Protein AF-A0A7G9XQQ2-F1 (afdb_monomer_lite)

Radius of gyration: 43.88 Å; chains: 1; bounding box: 115×144×123 Å

pLDDT: mean 74.36, std 31.06, range [22.95, 98.94]

Structure (mmCIF, N/CA/C/O backbone):
data_AF-A0A7G9XQQ2-F1
#
_entry.id   AF-A0A7G9XQQ2-F1
#
loop_
_atom_site.group_PDB
_atom_site.id
_atom_site.type_symbol
_atom_site.label_atom_id
_atom_site.label_alt_id
_atom_site.label_comp_id
_atom_site.label_asym_id
_atom_site.label_entity_id
_atom_site.label_seq_id
_atom_site.pdbx_PDB_ins_code
_atom_site.Cartn_x
_atom_site.Cartn_y
_atom_site.Cartn_z
_atom_site.occupancy
_atom_site.B_iso_or_equiv
_atom_site.auth_seq_id
_atom_site.auth_comp_id
_atom_site.auth_asym_id
_atom_site.auth_atom_id
_atom_site.pdbx_PDB_model_num
ATOM 1 N N . MET A 1 1 ? -30.574 61.724 59.912 1.00 31.61 1 MET A N 1
ATOM 2 C CA . MET A 1 1 ? -31.125 60.398 59.538 1.00 31.61 1 MET A CA 1
ATOM 3 C C . MET A 1 1 ? -29.972 59.598 58.924 1.00 31.61 1 MET A C 1
ATOM 5 O O . MET A 1 1 ? -29.275 60.203 58.127 1.00 31.61 1 MET A O 1
ATOM 9 N N . GLY A 1 2 ? -29.623 58.345 59.242 1.00 30.58 2 GLY A N 1
ATOM 10 C CA . GLY A 1 2 ? -29.905 57.443 60.378 1.00 30.58 2 GLY A CA 1
ATOM 11 C C . GLY A 1 2 ? -28.636 56.590 60.685 1.00 30.58 2 GLY A C 1
ATOM 12 O O . GLY A 1 2 ? -27.653 56.705 59.961 1.00 30.58 2 GLY A O 1
ATOM 13 N N . ARG A 1 3 ? -28.605 55.790 61.764 1.00 38.41 3 ARG A N 1
ATOM 14 C CA . ARG A 1 3 ? -27.440 55.006 62.305 1.00 38.41 3 ARG A CA 1
ATOM 15 C C . ARG A 1 3 ? -27.891 53.558 62.657 1.00 38.41 3 ARG A C 1
ATOM 17 O O . ARG A 1 3 ? -29.109 53.385 62.624 1.00 38.41 3 ARG A O 1
ATOM 24 N N . PRO A 1 4 ? -27.061 52.551 63.087 1.00 68.19 4 PRO A N 1
ATOM 25 C CA . PRO A 1 4 ? -25.583 52.445 63.317 1.00 68.19 4 PRO A CA 1
ATOM 26 C C . PRO A 1 4 ? -24.680 52.225 62.057 1.00 68.19 4 PRO A C 1
ATOM 28 O O . PRO A 1 4 ? -24.820 53.052 61.168 1.00 68.19 4 PRO A O 1
ATOM 31 N N . VAL A 1 5 ? -23.689 51.308 61.863 1.00 36.03 5 VAL A N 1
ATOM 32 C CA . VAL A 1 5 ? -23.158 50.074 62.545 1.00 36.03 5 VAL A CA 1
ATOM 33 C C . VAL A 1 5 ? -21.622 49.856 62.303 1.00 36.03 5 VAL A C 1
ATOM 35 O O . VAL A 1 5 ? -20.976 50.698 61.683 1.00 36.03 5 VAL A O 1
ATOM 38 N N . ARG A 1 6 ? -21.007 48.769 62.834 1.00 38.03 6 ARG A N 1
ATOM 39 C CA . ARG A 1 6 ? -19.545 48.435 62.919 1.00 38.03 6 ARG A CA 1
ATOM 40 C C . ARG A 1 6 ? -19.320 46.909 63.164 1.00 38.03 6 ARG A C 1
ATOM 42 O O . ARG A 1 6 ? -20.286 46.276 63.562 1.00 38.03 6 ARG A O 1
ATOM 49 N N . ALA A 1 7 ? -18.135 46.254 63.083 1.00 35.09 7 ALA A N 1
ATOM 50 C CA . ALA A 1 7 ? -16.831 46.481 62.401 1.00 35.09 7 ALA A CA 1
ATOM 51 C C . ALA A 1 7 ? -15.872 45.230 62.483 1.00 35.09 7 ALA A C 1
ATOM 53 O O . ALA A 1 7 ? -16.189 44.240 63.129 1.00 35.09 7 ALA A O 1
ATOM 54 N N . ARG A 1 8 ? -14.695 45.292 61.817 1.00 38.09 8 ARG A N 1
ATOM 55 C CA . ARG A 1 8 ? -13.678 44.230 61.513 1.00 38.09 8 ARG A CA 1
ATOM 56 C C . ARG A 1 8 ? -12.620 43.909 62.618 1.00 38.09 8 ARG A C 1
ATOM 58 O O . ARG A 1 8 ? -12.200 44.866 63.262 1.00 38.09 8 ARG A O 1
ATOM 65 N N . ARG A 1 9 ? -12.006 42.687 62.630 1.00 33.34 9 ARG A N 1
ATOM 66 C CA . ARG A 1 9 ? -10.524 42.333 62.586 1.00 33.34 9 ARG A CA 1
ATOM 67 C C . ARG A 1 9 ? -10.122 40.950 63.214 1.00 33.34 9 ARG A C 1
ATOM 69 O O . ARG A 1 9 ? -10.971 40.271 63.767 1.00 33.34 9 ARG A O 1
ATOM 76 N N . ALA A 1 10 ? -8.844 40.530 63.060 1.00 33.84 10 ALA A N 1
ATOM 77 C CA . ALA A 1 10 ? -8.171 39.248 63.453 1.00 33.84 10 ALA A CA 1
ATOM 78 C C . ALA A 1 10 ? -6.690 39.520 63.912 1.00 33.84 10 ALA A C 1
ATOM 80 O O . ALA A 1 10 ? -6.360 40.713 63.896 1.00 33.84 10 ALA A O 1
ATOM 81 N N . PRO A 1 11 ? -5.741 38.570 64.226 1.00 66.00 11 PRO A N 1
ATOM 82 C CA . PRO A 1 11 ? -5.713 37.083 64.374 1.00 66.00 11 PRO A CA 1
ATOM 83 C C . PRO A 1 11 ? -5.307 36.673 65.848 1.00 66.00 11 PRO A C 1
ATOM 85 O O . PRO A 1 11 ? -6.039 37.209 66.678 1.00 66.00 11 PRO A O 1
ATOM 88 N N . PRO A 1 12 ? -4.275 35.867 66.314 1.00 58.31 12 PRO A N 1
ATOM 89 C CA . PRO A 1 12 ? -3.175 35.000 65.767 1.00 58.31 12 PRO A CA 1
ATOM 90 C C . PRO A 1 12 ? -3.036 33.562 66.428 1.00 58.31 12 PRO A C 1
ATOM 92 O O . PRO A 1 12 ? -4.018 33.022 66.918 1.00 58.31 12 PRO A O 1
ATOM 95 N N . ALA A 1 13 ? -1.833 32.925 66.450 1.00 35.94 13 ALA A N 1
ATOM 96 C CA . ALA A 1 13 ? -1.479 31.628 67.121 1.00 35.94 13 ALA A CA 1
ATOM 97 C C . ALA A 1 13 ? 0.021 31.559 67.569 1.00 35.94 13 ALA A C 1
ATOM 99 O O . ALA A 1 13 ? 0.787 32.376 67.043 1.00 35.94 13 ALA A O 1
ATOM 100 N N . PRO A 1 14 ? 0.496 30.657 68.496 1.00 57.28 14 PRO A N 1
ATOM 101 C CA . PRO A 1 14 ? 1.449 29.556 68.106 1.00 57.28 14 PRO A CA 1
ATOM 102 C C . PRO A 1 14 ? 1.734 28.317 69.064 1.00 57.28 14 PRO A C 1
ATOM 104 O O . PRO A 1 14 ? 1.559 28.396 70.273 1.00 57.28 14 PRO A O 1
ATOM 107 N N . ARG A 1 15 ? 2.435 27.272 68.526 1.00 34.03 15 ARG A N 1
ATOM 108 C CA . ARG A 1 15 ? 3.435 26.298 69.143 1.00 34.03 15 ARG A CA 1
ATOM 109 C C . ARG A 1 15 ? 3.045 24.861 69.664 1.00 34.03 15 ARG A C 1
ATOM 111 O O . ARG A 1 15 ? 1.916 24.427 69.513 1.00 34.03 15 ARG A O 1
ATOM 118 N N . ARG A 1 16 ? 4.078 24.055 70.043 1.00 37.66 16 ARG A N 1
ATOM 119 C CA . ARG A 1 16 ? 4.252 22.550 70.174 1.00 37.66 16 ARG A CA 1
ATOM 120 C C . ARG A 1 16 ? 4.935 22.174 71.541 1.00 37.66 16 ARG A C 1
ATOM 122 O O . ARG A 1 16 ? 5.189 23.156 72.236 1.00 37.66 16 ARG A O 1
ATOM 129 N N . PRO A 1 17 ? 5.396 20.926 71.927 1.00 55.06 17 PRO A N 1
ATOM 130 C CA . PRO A 1 17 ? 5.426 19.535 71.346 1.00 55.06 17 PRO A CA 1
ATOM 131 C C . PRO A 1 17 ? 4.932 18.411 72.339 1.00 55.06 17 PRO A C 1
ATOM 133 O O . PRO A 1 17 ? 4.326 18.757 73.339 1.00 55.06 17 PRO A O 1
ATOM 136 N N . GLY A 1 18 ? 5.146 17.072 72.234 1.00 33.47 18 GLY A N 1
ATOM 137 C CA . GLY A 1 18 ? 5.540 16.146 71.134 1.00 33.47 18 GLY A CA 1
ATOM 138 C C . GLY A 1 18 ? 6.519 14.967 71.477 1.00 33.47 18 GLY A C 1
ATOM 139 O O . GLY A 1 18 ? 7.729 15.179 71.441 1.00 33.47 18 GLY A O 1
ATOM 140 N N . ARG A 1 19 ? 6.031 13.717 71.690 1.00 30.47 19 ARG A N 1
ATOM 141 C CA . ARG A 1 19 ? 6.747 12.383 71.718 1.00 30.47 19 ARG A CA 1
ATOM 142 C C . ARG A 1 19 ? 5.774 11.243 71.275 1.00 30.47 19 ARG A C 1
ATOM 144 O O . ARG A 1 19 ? 4.595 11.557 71.174 1.00 30.47 19 ARG A O 1
ATOM 151 N N . ARG A 1 20 ? 6.072 9.969 70.910 1.00 36.41 20 ARG A N 1
ATOM 152 C CA . ARG A 1 20 ? 7.222 8.996 70.889 1.00 36.41 20 ARG A CA 1
ATOM 153 C C . ARG A 1 20 ? 7.458 8.024 72.077 1.00 36.41 20 ARG A C 1
ATOM 155 O O . ARG A 1 20 ? 7.965 8.466 73.099 1.00 36.41 20 ARG A O 1
ATOM 162 N N . ASP A 1 21 ? 7.212 6.710 71.883 1.00 32.16 21 ASP A N 1
ATOM 163 C CA . ASP A 1 21 ? 8.191 5.627 71.544 1.00 32.16 21 ASP A CA 1
ATOM 164 C C . ASP A 1 21 ? 7.458 4.263 71.277 1.00 32.16 21 ASP A C 1
ATOM 166 O O . ASP A 1 21 ? 6.308 4.327 70.843 1.00 32.16 21 ASP A O 1
ATOM 170 N N . GLY A 1 22 ? 8.091 3.067 71.359 1.00 29.11 22 GLY A N 1
ATOM 171 C CA . GLY A 1 22 ? 7.724 1.877 70.538 1.00 29.11 22 GLY A CA 1
ATOM 172 C C . GLY A 1 22 ? 7.553 0.447 71.167 1.00 29.11 22 GLY A C 1
ATOM 173 O O . GLY A 1 22 ? 7.011 0.324 72.259 1.00 29.11 22 GLY A O 1
ATOM 174 N N . PRO A 1 23 ? 7.900 -0.644 70.423 1.00 62.44 23 PRO A N 1
ATOM 175 C CA . PRO A 1 23 ? 7.346 -2.036 70.506 1.00 62.44 23 PRO A CA 1
ATOM 176 C C . PRO A 1 23 ? 8.040 -2.968 71.559 1.00 62.44 23 PRO A C 1
ATOM 178 O O . PRO A 1 23 ? 9.033 -2.500 72.115 1.00 62.44 23 PRO A O 1
ATOM 181 N N . PRO A 1 24 ? 7.657 -4.269 71.813 1.00 53.88 24 PRO A N 1
ATOM 182 C CA . PRO A 1 24 ? 7.129 -5.266 70.850 1.00 53.88 24 PRO A CA 1
ATOM 183 C C . PRO A 1 24 ? 6.174 -6.402 71.342 1.00 53.88 24 PRO A C 1
ATOM 185 O O . PRO A 1 24 ? 5.613 -6.387 72.430 1.00 53.88 24 PRO A O 1
ATOM 188 N N . ARG A 1 25 ? 5.984 -7.402 70.458 1.00 35.72 25 ARG A N 1
ATOM 189 C CA . ARG A 1 25 ? 5.158 -8.626 70.576 1.00 35.72 25 ARG A CA 1
ATOM 190 C C . ARG A 1 25 ? 5.570 -9.572 71.719 1.00 35.72 25 ARG A C 1
ATOM 192 O O . ARG A 1 25 ? 6.760 -9.827 71.873 1.00 35.72 25 ARG A O 1
ATOM 199 N N . LEU A 1 26 ? 4.593 -10.298 72.278 1.00 31.69 26 LEU A N 1
ATOM 200 C CA . LEU A 1 26 ? 4.611 -11.769 72.459 1.00 31.69 26 LEU A CA 1
ATOM 201 C C . LEU A 1 26 ? 3.176 -12.290 72.730 1.00 31.69 26 LEU A C 1
ATOM 203 O O . LEU A 1 26 ? 2.246 -11.491 72.774 1.00 31.69 26 LEU A O 1
ATOM 207 N N . GLY A 1 27 ? 2.963 -13.611 72.818 1.00 28.69 27 GLY A N 1
ATOM 208 C CA . GLY A 1 27 ? 1.620 -14.220 72.927 1.00 28.69 27 GLY A CA 1
ATOM 209 C C . GLY A 1 27 ? 1.501 -15.359 73.952 1.00 28.69 27 GLY A C 1
ATOM 210 O O . GLY A 1 27 ? 2.468 -15.658 74.649 1.00 28.69 27 GLY A O 1
ATOM 211 N N . ARG A 1 28 ? 0.334 -16.042 73.951 1.00 30.53 28 ARG A N 1
ATOM 212 C CA . ARG A 1 28 ? -0.282 -16.867 75.036 1.00 30.53 28 ARG A CA 1
ATOM 213 C C . ARG A 1 28 ? -1.015 -15.992 76.084 1.00 30.53 28 ARG A C 1
ATOM 215 O O . ARG A 1 28 ? -0.508 -14.935 76.413 1.00 30.53 28 ARG A O 1
ATOM 222 N N . GLY A 1 29 ? -2.168 -16.364 76.666 1.00 26.64 29 GLY A N 1
ATOM 223 C CA . GLY A 1 29 ? -3.155 -17.391 76.278 1.00 26.64 29 GLY A CA 1
ATOM 224 C C . GLY A 1 29 ? -3.948 -18.040 77.443 1.00 26.64 29 GLY A C 1
ATOM 225 O O . GLY A 1 29 ? -3.344 -18.407 78.442 1.00 26.64 29 GLY A O 1
ATOM 226 N N . ARG A 1 30 ? -5.247 -18.336 77.204 1.00 29.70 30 ARG A N 1
ATOM 227 C CA . ARG A 1 30 ? -6.197 -19.216 77.961 1.00 29.70 30 ARG A CA 1
ATOM 228 C C . ARG A 1 30 ? -6.835 -18.727 79.292 1.00 29.70 30 ARG A C 1
ATOM 230 O O . ARG A 1 30 ? -6.149 -18.169 80.133 1.00 29.70 30 ARG A O 1
ATOM 237 N N . ARG A 1 31 ? -8.085 -19.213 79.517 1.00 31.81 31 ARG A N 1
ATOM 238 C CA . ARG A 1 31 ? -8.920 -19.252 80.767 1.00 31.81 31 ARG A CA 1
ATOM 239 C C . ARG A 1 31 ? -9.505 -17.897 81.217 1.00 31.81 31 ARG A C 1
ATOM 241 O O . ARG A 1 31 ? -8.886 -16.885 80.936 1.00 31.81 31 ARG A O 1
ATOM 248 N N . ARG A 1 32 ? -10.661 -17.786 81.903 1.00 33.78 32 ARG A N 1
ATOM 249 C CA . ARG A 1 32 ? -11.832 -18.651 82.287 1.00 33.78 32 ARG A CA 1
ATOM 250 C C . ARG A 1 32 ? -13.031 -17.676 82.485 1.00 33.78 32 ARG A C 1
ATOM 252 O O . ARG A 1 32 ? -12.762 -16.503 82.696 1.00 33.78 32 ARG A O 1
ATOM 259 N N . ASP A 1 33 ? -14.327 -18.007 82.492 1.00 32.38 33 ASP A N 1
ATOM 260 C CA . ASP A 1 33 ? -15.152 -19.222 82.266 1.00 32.38 33 ASP A CA 1
ATOM 261 C C . ASP A 1 33 ? -16.441 -18.761 81.512 1.00 32.38 33 ASP A C 1
ATOM 263 O O . ASP A 1 33 ? -16.404 -17.675 80.946 1.00 32.38 33 ASP A O 1
ATOM 267 N N . GLY A 1 34 ? -17.608 -19.413 81.393 1.00 27.61 34 GLY A N 1
ATOM 268 C CA . GLY A 1 34 ? -18.228 -20.677 81.848 1.00 27.61 34 GLY A CA 1
ATOM 269 C C . GLY A 1 34 ? -19.562 -20.835 81.060 1.00 27.61 34 GLY A C 1
ATOM 270 O O . GLY A 1 34 ? -19.646 -20.318 79.953 1.00 27.61 34 GLY A O 1
ATOM 271 N N . ALA A 1 35 ? -20.658 -21.479 81.491 1.00 31.89 35 ALA A N 1
ATOM 272 C CA . ALA A 1 35 ? -20.899 -22.464 82.548 1.00 31.89 35 ALA A CA 1
ATOM 273 C C . ALA A 1 35 ? -22.070 -23.405 82.131 1.00 31.89 35 ALA A C 1
ATOM 275 O O . ALA A 1 35 ? -23.063 -22.940 81.587 1.00 31.89 35 ALA A O 1
ATOM 276 N N . ARG A 1 36 ? -21.965 -24.714 82.439 1.00 31.52 36 ARG A N 1
ATOM 277 C CA . ARG A 1 36 ? -23.040 -25.753 82.504 1.00 31.52 36 ARG A CA 1
ATOM 278 C C . ARG A 1 36 ? -24.032 -25.822 81.312 1.00 31.52 36 ARG A C 1
ATOM 280 O O . ARG A 1 36 ? -25.035 -25.122 81.292 1.00 31.52 36 ARG A O 1
ATOM 287 N N . ARG A 1 37 ? -23.856 -26.761 80.366 1.00 32.03 37 ARG A N 1
ATOM 288 C CA . ARG A 1 37 ? -24.409 -28.156 80.324 1.00 32.03 37 ARG A CA 1
ATOM 289 C C . ARG A 1 37 ? -23.756 -28.929 79.138 1.00 32.03 37 ARG A C 1
ATOM 291 O O . ARG A 1 37 ? -23.312 -28.277 78.206 1.00 32.03 37 ARG A O 1
ATOM 298 N N . ALA A 1 38 ? -23.681 -30.268 79.029 1.00 32.09 38 ALA A N 1
ATOM 299 C CA . ALA A 1 38 ? -23.885 -31.368 79.990 1.00 32.09 38 ALA A CA 1
ATOM 300 C C . ALA A 1 38 ? -23.064 -32.655 79.642 1.00 32.09 38 ALA A C 1
ATOM 302 O O . ALA A 1 38 ? -21.956 -32.803 80.152 1.00 32.09 38 ALA A O 1
ATOM 303 N N . ARG A 1 39 ? -23.609 -33.621 78.868 1.00 30.89 39 ARG A N 1
ATOM 304 C CA . ARG A 1 39 ? -23.104 -35.016 78.638 1.00 30.89 39 ARG A CA 1
ATOM 305 C C . ARG A 1 39 ? -23.534 -35.496 77.217 1.00 30.89 39 ARG A C 1
ATOM 307 O O . ARG A 1 39 ? -24.530 -34.966 76.745 1.00 30.89 39 ARG A O 1
ATOM 314 N N . LEU A 1 40 ? -22.861 -36.337 76.397 1.00 30.94 40 LEU A N 1
ATOM 315 C CA . LEU A 1 40 ? -22.044 -37.581 76.546 1.00 30.94 40 LEU A CA 1
ATOM 316 C C . LEU A 1 40 ? -22.907 -38.837 76.892 1.00 30.94 40 LEU A C 1
ATOM 318 O O . LEU A 1 40 ? -23.756 -38.701 77.760 1.00 30.94 40 LEU A O 1
ATOM 322 N N . ARG A 1 41 ? -22.760 -40.072 76.334 1.00 31.27 41 ARG A N 1
ATOM 323 C CA . ARG A 1 41 ? -21.725 -40.710 75.456 1.00 31.27 41 ARG A CA 1
ATOM 324 C C . ARG A 1 41 ? -22.151 -42.117 74.881 1.00 31.27 41 ARG A C 1
ATOM 326 O O . ARG A 1 41 ? -22.499 -42.974 75.675 1.00 31.27 41 ARG A O 1
ATOM 333 N N . ALA A 1 42 ? -21.935 -42.392 73.578 1.00 31.53 42 ALA A N 1
ATOM 334 C CA . ALA A 1 42 ? -21.417 -43.658 72.950 1.00 31.53 42 ALA A CA 1
ATOM 335 C C . ALA A 1 42 ? -22.131 -45.073 73.164 1.00 31.53 42 ALA A C 1
ATOM 337 O O . ALA A 1 42 ? -23.302 -45.059 73.514 1.00 31.53 42 ALA A O 1
ATOM 338 N N . PRO A 1 43 ? -21.567 -46.279 72.797 1.00 52.34 43 PRO A N 1
ATOM 339 C CA . PRO A 1 43 ? -21.817 -46.953 71.478 1.00 52.34 43 PRO A CA 1
ATOM 340 C C . PRO A 1 43 ? -21.936 -48.534 71.380 1.00 52.34 43 PRO A C 1
ATOM 342 O O . PRO A 1 43 ? -21.361 -49.246 72.195 1.00 52.34 43 PRO A O 1
ATOM 345 N N . GLY A 1 44 ? -22.443 -49.099 70.248 1.00 30.36 44 GLY A N 1
ATOM 346 C CA . GLY A 1 44 ? -21.759 -50.202 69.484 1.00 30.36 44 GLY A CA 1
ATOM 347 C C . GLY A 1 44 ? -22.351 -51.640 69.224 1.00 30.36 44 GLY A C 1
ATOM 348 O O . GLY A 1 44 ? -22.533 -52.406 70.157 1.00 30.36 44 GLY A O 1
ATOM 349 N N . ARG A 1 45 ? -22.369 -52.072 67.926 1.00 38.31 45 ARG A N 1
ATOM 350 C CA . ARG A 1 45 ? -22.356 -53.471 67.322 1.00 38.31 45 ARG A CA 1
ATOM 351 C C . ARG A 1 45 ? -23.589 -54.414 67.595 1.00 38.31 45 ARG A C 1
ATOM 353 O O . ARG A 1 45 ? -24.421 -54.030 68.393 1.00 38.31 45 ARG A O 1
ATOM 360 N N . ILE A 1 46 ? -23.891 -55.584 66.954 1.00 33.38 46 ILE A N 1
ATOM 361 C CA . ILE A 1 46 ? -23.165 -56.727 66.289 1.00 33.38 46 ILE A CA 1
ATOM 362 C C . ILE A 1 46 ? -23.985 -57.475 65.155 1.00 33.38 46 ILE A C 1
ATOM 364 O O . ILE A 1 46 ? -25.190 -57.626 65.276 1.00 33.38 46 ILE A O 1
ATOM 368 N N . ARG A 1 47 ? -23.282 -58.018 64.120 1.00 37.12 47 ARG A N 1
ATOM 369 C CA . ARG A 1 47 ? -23.501 -59.167 63.144 1.00 37.12 47 ARG A CA 1
ATOM 370 C C . ARG A 1 47 ? -24.860 -59.912 62.916 1.00 37.12 47 ARG A C 1
ATOM 372 O O . ARG A 1 47 ? -25.470 -60.345 63.885 1.00 37.12 47 ARG A O 1
ATOM 379 N N . ARG A 1 48 ? -25.048 -60.455 61.677 1.00 28.78 48 ARG A N 1
ATOM 380 C CA . ARG A 1 48 ? -25.067 -61.933 61.344 1.00 28.78 48 ARG A CA 1
ATOM 381 C C . ARG A 1 48 ? -24.918 -62.279 59.825 1.00 28.78 48 ARG A C 1
ATOM 383 O O . ARG A 1 48 ? -24.664 -61.381 59.032 1.00 28.78 48 ARG A O 1
ATOM 390 N N . LEU A 1 49 ? -24.922 -63.582 59.469 1.00 34.00 49 LEU A N 1
ATOM 391 C CA . LEU A 1 49 ? -24.543 -64.253 58.182 1.00 34.00 49 LEU A CA 1
ATOM 392 C C . LEU A 1 49 ? -25.348 -65.583 58.028 1.00 34.00 49 LEU A C 1
ATOM 394 O O . LEU A 1 49 ? -25.768 -66.064 59.087 1.00 34.00 49 LEU A O 1
ATOM 398 N N . PRO A 1 50 ? -25.555 -66.218 56.831 1.00 57.25 50 PRO A N 1
ATOM 399 C CA . PRO A 1 50 ? -24.697 -67.376 56.408 1.00 57.25 50 PRO A CA 1
ATOM 400 C C . PRO A 1 50 ? -24.683 -67.848 54.899 1.00 57.25 50 PRO A C 1
ATOM 402 O O . PRO A 1 50 ? -25.629 -67.590 54.175 1.00 57.25 50 PRO A O 1
ATOM 405 N N . ARG A 1 51 ? -23.677 -68.691 54.521 1.00 33.06 51 ARG A N 1
ATOM 406 C CA . ARG A 1 51 ? -23.640 -69.820 53.502 1.00 33.06 51 ARG A CA 1
ATOM 407 C C . ARG A 1 51 ? -24.068 -69.570 52.014 1.00 33.06 51 ARG A C 1
ATOM 409 O O . ARG A 1 51 ? -24.895 -68.722 51.755 1.00 33.06 51 ARG A O 1
ATOM 416 N N . ALA A 1 52 ? -23.644 -70.300 50.957 1.00 32.69 52 ALA A N 1
ATOM 417 C CA . ALA A 1 52 ? -22.520 -71.220 50.622 1.00 32.69 52 ALA A CA 1
ATOM 418 C C . ALA A 1 52 ? -22.486 -71.478 49.067 1.00 32.69 52 ALA A C 1
ATOM 420 O O . ALA A 1 52 ? -23.420 -71.067 48.389 1.00 32.69 52 ALA A O 1
ATOM 421 N N . ALA A 1 53 ? -21.464 -72.145 48.473 1.00 31.09 53 ALA A N 1
ATOM 422 C CA . ALA A 1 53 ? -21.370 -72.394 47.001 1.00 31.09 53 ALA A CA 1
ATOM 423 C C . ALA A 1 53 ? -20.474 -73.599 46.562 1.00 31.09 53 ALA A C 1
ATOM 425 O O . ALA A 1 53 ? -19.581 -73.991 47.315 1.00 31.09 53 ALA A O 1
ATOM 426 N N . ARG A 1 54 ? -20.660 -74.166 45.339 1.00 30.03 54 ARG A N 1
ATOM 427 C CA . ARG A 1 54 ? -19.855 -75.278 44.729 1.00 30.03 54 ARG A CA 1
ATOM 428 C C . ARG A 1 54 ? -19.993 -75.439 43.179 1.00 30.03 54 ARG A C 1
ATOM 430 O O . ARG A 1 54 ? -21.112 -75.596 42.725 1.00 30.03 54 ARG A O 1
ATOM 437 N N . ARG A 1 55 ? -18.851 -75.640 42.469 1.00 29.03 55 ARG A N 1
ATOM 438 C CA . ARG A 1 55 ? -18.587 -76.552 41.288 1.00 29.03 55 ARG A CA 1
ATOM 439 C C . ARG A 1 55 ? -19.356 -76.343 39.937 1.00 29.03 55 ARG A C 1
ATOM 441 O O . ARG A 1 55 ? -20.432 -75.783 39.949 1.00 29.03 55 ARG A O 1
ATOM 448 N N . ALA A 1 56 ? -18.903 -76.784 38.736 1.00 27.52 56 ALA A N 1
ATOM 449 C CA . ALA A 1 56 ? -17.589 -77.256 38.216 1.00 27.52 56 ALA A CA 1
ATOM 450 C C . ALA A 1 56 ? -17.514 -77.379 36.649 1.00 27.52 56 ALA A C 1
ATOM 452 O O . ALA A 1 56 ? -18.533 -77.553 36.001 1.00 27.52 56 ALA A O 1
ATOM 453 N N . ARG A 1 57 ? -16.278 -77.408 36.091 1.00 26.20 57 ARG A N 1
ATOM 454 C CA . ARG A 1 57 ? -15.770 -78.067 34.836 1.00 26.20 57 ARG A CA 1
ATOM 455 C C . ARG A 1 57 ? -16.594 -78.056 33.510 1.00 26.20 57 ARG A C 1
ATOM 457 O O . ARG A 1 57 ? -17.560 -78.800 33.416 1.00 26.20 57 ARG A O 1
ATOM 464 N N . ARG A 1 58 ? -15.994 -77.559 32.400 1.00 24.75 58 ARG A N 1
ATOM 465 C CA . ARG A 1 58 ? -15.417 -78.369 31.269 1.00 24.75 58 ARG A CA 1
ATOM 466 C C . ARG A 1 58 ? -14.792 -77.524 30.117 1.00 24.75 58 ARG A C 1
ATOM 468 O O . ARG A 1 58 ? -15.230 -76.420 29.832 1.00 24.75 58 ARG A O 1
ATOM 475 N N . ARG A 1 59 ? -13.765 -78.097 29.464 1.00 29.36 59 ARG A N 1
ATOM 476 C CA . ARG A 1 59 ? -13.261 -77.889 28.068 1.00 29.36 59 ARG A CA 1
ATOM 477 C C . ARG A 1 59 ? -13.688 -79.146 27.246 1.00 29.36 59 ARG A C 1
ATOM 479 O O . ARG A 1 59 ? -14.155 -80.074 27.916 1.00 29.36 59 ARG A O 1
ATOM 486 N N . PRO A 1 60 ? -13.488 -79.306 25.908 1.00 48.91 60 PRO A N 1
ATOM 487 C CA . PRO A 1 60 ? -12.704 -78.538 24.913 1.00 48.91 60 PRO A CA 1
ATOM 488 C C . PRO A 1 60 ? -13.640 -77.994 23.776 1.00 48.91 60 PRO A C 1
ATOM 490 O O . PRO A 1 60 ? -14.639 -77.412 24.174 1.00 48.91 60 PRO A O 1
ATOM 493 N N . ARG A 1 61 ? -13.464 -78.046 22.430 1.00 26.62 61 ARG A N 1
ATOM 494 C CA . ARG A 1 61 ? -12.445 -78.609 21.500 1.00 26.62 61 ARG A CA 1
ATOM 495 C C . ARG A 1 61 ? -12.492 -77.969 20.078 1.00 26.62 61 ARG A C 1
ATOM 497 O O . ARG A 1 61 ? -13.517 -77.445 19.677 1.00 26.62 61 ARG A O 1
ATOM 504 N N . ASN A 1 62 ? -11.351 -78.067 19.382 1.00 28.09 62 ASN A N 1
ATOM 505 C CA . ASN A 1 62 ? -11.019 -78.325 17.956 1.00 28.09 62 ASN A CA 1
ATOM 506 C C . ASN A 1 62 ? -12.122 -78.781 16.941 1.00 28.09 62 ASN A C 1
ATOM 508 O O . ASN A 1 62 ? -13.186 -79.195 17.377 1.00 28.09 62 ASN A O 1
ATOM 512 N N . ASP A 1 63 ? -11.910 -78.897 15.607 1.00 27.03 63 ASP A N 1
ATOM 513 C CA . ASP A 1 63 ? -10.718 -78.832 14.700 1.00 27.03 63 ASP A CA 1
ATOM 514 C C . ASP A 1 63 ? -11.166 -78.641 13.217 1.00 27.03 63 ASP A C 1
ATOM 516 O O . ASP A 1 63 ? -12.206 -79.188 12.869 1.00 27.03 63 ASP A O 1
ATOM 520 N N . ARG A 1 64 ? -10.298 -78.075 12.344 1.00 26.86 64 ARG A N 1
ATOM 521 C CA . ARG A 1 64 ? -10.105 -78.449 10.899 1.00 26.86 64 ARG A CA 1
ATOM 522 C C . ARG A 1 64 ? -11.298 -78.299 9.902 1.00 26.86 64 ARG A C 1
ATOM 524 O O . ARG A 1 64 ? -12.402 -77.978 10.306 1.00 26.86 64 ARG A O 1
ATOM 531 N N . ASP A 1 65 ? -11.152 -78.434 8.569 1.00 26.28 65 ASP A N 1
ATOM 532 C CA . ASP A 1 65 ? -9.963 -78.523 7.686 1.00 26.28 65 ASP A CA 1
ATOM 533 C C . ASP A 1 65 ? -10.210 -77.918 6.269 1.00 26.28 65 ASP A C 1
ATOM 535 O O . ASP A 1 65 ? -11.341 -77.637 5.895 1.00 26.28 65 ASP A O 1
ATOM 539 N N . ARG A 1 66 ? -9.132 -77.806 5.469 1.00 26.56 66 ARG A N 1
ATOM 540 C CA . ARG A 1 66 ? -9.051 -77.959 3.980 1.00 26.56 66 ARG A CA 1
ATOM 541 C C . ARG A 1 66 ? -10.067 -77.275 3.018 1.00 26.56 66 ARG A C 1
ATOM 543 O O . ARG A 1 66 ? -11.160 -77.759 2.772 1.00 26.56 66 ARG A O 1
ATOM 550 N N . ARG A 1 67 ? -9.563 -76.259 2.288 1.00 27.14 67 ARG A N 1
ATOM 551 C CA . ARG A 1 67 ? -9.169 -76.278 0.837 1.00 27.14 67 ARG A CA 1
ATOM 552 C C . ARG A 1 67 ? -9.626 -77.466 -0.070 1.00 27.14 67 ARG A C 1
ATOM 554 O O . ARG A 1 67 ? -9.595 -78.588 0.420 1.00 27.14 67 ARG A O 1
ATOM 561 N N . PRO A 1 68 ? -9.606 -77.331 -1.429 1.00 58.16 68 PRO A N 1
ATOM 562 C CA . PRO A 1 68 ? -9.780 -76.156 -2.315 1.00 58.16 68 PRO A CA 1
ATOM 563 C C . PRO A 1 68 ? -10.571 -76.524 -3.625 1.00 58.16 68 PRO A C 1
ATOM 565 O O . PRO A 1 68 ? -11.415 -77.406 -3.583 1.00 58.16 68 PRO A O 1
ATOM 568 N N . LEU A 1 69 ? -10.205 -75.932 -4.786 1.00 25.95 69 LEU A N 1
ATOM 569 C CA . LEU A 1 69 ? -10.616 -76.228 -6.190 1.00 25.95 69 LEU A CA 1
ATOM 570 C C . LEU A 1 69 ? -11.998 -75.695 -6.649 1.00 25.95 69 LEU A C 1
ATOM 572 O O . LEU A 1 69 ? -12.859 -75.437 -5.821 1.00 25.95 69 LEU A O 1
ATOM 576 N N . ALA A 1 70 ? -12.305 -75.561 -7.954 1.00 26.80 70 ALA A N 1
ATOM 577 C CA . ALA A 1 70 ? -11.554 -74.958 -9.082 1.00 26.80 70 ALA A CA 1
ATOM 578 C C . ALA A 1 70 ? -12.443 -74.855 -10.354 1.00 26.80 70 ALA A C 1
ATOM 580 O O . ALA A 1 70 ? -13.024 -75.845 -10.779 1.00 26.80 70 ALA A O 1
ATOM 581 N N . GLY A 1 71 ? -12.451 -73.704 -11.040 1.00 25.06 71 GLY A N 1
ATOM 582 C CA . GLY A 1 71 ? -13.066 -73.506 -12.370 1.00 25.06 71 GLY A CA 1
ATOM 583 C C . GLY A 1 71 ? -12.939 -72.031 -12.794 1.00 25.06 71 GLY A C 1
ATOM 584 O O . GLY A 1 71 ? -13.116 -71.168 -11.946 1.00 25.06 71 GLY A O 1
ATOM 585 N N . ARG A 1 72 ? -12.412 -71.631 -13.967 1.00 29.05 72 ARG A N 1
ATOM 586 C CA . ARG A 1 72 ? -12.757 -71.938 -15.382 1.00 29.05 72 ARG A CA 1
ATOM 587 C C . ARG A 1 72 ? -14.058 -71.228 -15.825 1.00 29.05 72 ARG A C 1
ATOM 589 O O . ARG A 1 72 ? -15.048 -71.369 -15.134 1.00 29.05 72 ARG A O 1
ATOM 596 N N . LEU A 1 73 ? -14.132 -70.492 -16.950 1.00 29.56 73 LEU A N 1
ATOM 597 C CA . LEU A 1 73 ? -13.162 -70.181 -18.031 1.00 29.56 73 LEU A CA 1
ATOM 598 C C . LEU A 1 73 ? -13.623 -68.952 -18.868 1.00 29.56 73 LEU A C 1
ATOM 600 O O . LEU A 1 73 ? -14.809 -68.859 -19.140 1.00 29.56 73 LEU A O 1
ATOM 604 N N . ARG A 1 74 ? -12.666 -68.190 -19.453 1.00 31.42 74 ARG A N 1
ATOM 605 C CA . ARG A 1 74 ? -12.791 -67.414 -20.735 1.00 31.42 74 ARG A CA 1
ATOM 606 C C . ARG A 1 74 ? -13.832 -66.264 -20.753 1.00 31.42 74 ARG A C 1
ATOM 608 O O . ARG A 1 74 ? -14.583 -66.114 -19.809 1.00 31.42 74 ARG A O 1
ATOM 615 N N . HIS A 1 75 ? -13.917 -65.369 -21.748 1.00 33.09 75 HIS A N 1
ATOM 616 C CA . HIS A 1 75 ? -12.968 -64.738 -22.703 1.00 33.09 75 HIS A CA 1
ATOM 617 C C . HIS A 1 75 ? -13.542 -63.323 -23.017 1.00 33.09 75 HIS A C 1
ATOM 619 O O . HIS A 1 75 ? -14.741 -63.136 -22.891 1.00 33.09 75 HIS A O 1
ATOM 625 N N . GLY A 1 76 ? -12.799 -62.298 -23.453 1.00 31.27 76 GLY A N 1
ATOM 626 C CA . GLY A 1 76 ? -11.345 -62.125 -23.508 1.00 31.27 76 GLY A CA 1
ATOM 627 C C . GLY A 1 76 ? -10.861 -61.255 -24.685 1.00 31.27 76 GLY A C 1
ATOM 628 O O . GLY A 1 76 ? -11.411 -61.355 -25.771 1.00 31.27 76 GLY A O 1
ATOM 629 N N . ARG A 1 77 ? -9.710 -60.576 -24.493 1.00 30.86 77 ARG A N 1
ATOM 630 C CA . ARG A 1 77 ? -8.861 -59.901 -25.520 1.00 30.86 77 ARG A CA 1
ATOM 631 C C . ARG A 1 77 ? -9.453 -58.589 -26.087 1.00 30.86 77 ARG A C 1
ATOM 633 O O . ARG A 1 77 ? -10.656 -58.460 -26.187 1.00 30.86 77 ARG A O 1
ATOM 640 N N . GLY A 1 78 ? -8.657 -57.588 -26.478 1.00 29.95 78 GLY A N 1
ATOM 641 C CA . GLY A 1 78 ? -7.185 -57.440 -26.528 1.00 29.95 78 GLY A CA 1
ATOM 642 C C . GLY A 1 78 ? -6.779 -56.570 -27.738 1.00 29.95 78 GLY A C 1
ATOM 643 O O . GLY A 1 78 ? -7.619 -56.328 -28.588 1.00 29.95 78 GLY A O 1
ATOM 644 N N . ARG A 1 79 ? -5.540 -56.085 -27.922 1.00 32.34 79 ARG A N 1
ATOM 645 C CA . ARG A 1 79 ? -4.211 -56.396 -27.337 1.00 32.34 79 ARG A CA 1
ATOM 646 C C . ARG A 1 79 ? -3.319 -55.120 -27.371 1.00 32.34 79 ARG A C 1
ATOM 648 O O . ARG A 1 79 ? -3.531 -54.298 -28.243 1.00 32.34 79 ARG A O 1
ATOM 655 N N . ARG A 1 80 ? -2.458 -54.854 -26.365 1.00 33.44 80 ARG A N 1
ATOM 656 C CA . ARG A 1 80 ? -0.971 -55.089 -26.276 1.00 33.44 80 ARG A CA 1
ATOM 657 C C . ARG A 1 80 ? -0.125 -54.374 -27.358 1.00 33.44 80 ARG A C 1
ATOM 659 O O . ARG A 1 80 ? -0.581 -54.267 -28.480 1.00 33.44 80 ARG A O 1
ATOM 666 N N . ARG A 1 81 ? 1.138 -53.967 -27.138 1.00 27.11 81 ARG A N 1
ATOM 667 C CA . ARG A 1 81 ? 2.222 -54.418 -26.211 1.00 27.11 81 ARG A CA 1
ATOM 668 C C . ARG A 1 81 ? 3.011 -53.186 -25.658 1.00 27.11 81 ARG A C 1
ATOM 670 O O . ARG A 1 81 ? 2.696 -52.092 -26.093 1.00 27.11 81 ARG A O 1
ATOM 677 N N . GLN A 1 82 ? 3.966 -53.179 -24.706 1.00 30.23 82 GLN A N 1
ATOM 678 C CA . GLN A 1 82 ? 4.796 -54.163 -23.952 1.00 30.23 82 GLN A CA 1
ATOM 679 C C . GLN A 1 82 ? 5.970 -54.818 -24.729 1.00 30.23 82 GLN A C 1
ATOM 681 O O . GLN A 1 82 ? 5.834 -55.119 -25.904 1.00 30.23 82 GLN A O 1
ATOM 686 N N . VAL A 1 83 ? 7.162 -55.096 -24.179 1.00 30.83 83 VAL A N 1
ATOM 687 C CA . VAL A 1 83 ? 7.737 -55.119 -22.803 1.00 30.83 83 VAL A CA 1
ATOM 688 C C . VAL A 1 83 ? 9.159 -54.472 -22.867 1.00 30.83 83 VAL A C 1
ATOM 690 O O . VAL A 1 83 ? 9.585 -54.142 -23.964 1.00 30.83 83 VAL A O 1
ATOM 693 N N . ALA A 1 84 ? 9.939 -54.191 -21.808 1.00 25.16 84 ALA A N 1
ATOM 694 C CA . ALA A 1 84 ? 10.521 -55.123 -20.820 1.00 25.16 84 ALA A CA 1
ATOM 695 C C . ALA A 1 84 ? 11.042 -54.432 -19.521 1.00 25.16 84 ALA A C 1
ATOM 697 O O . ALA A 1 84 ? 10.903 -53.227 -19.338 1.00 25.16 84 ALA A O 1
ATOM 698 N N . ARG A 1 85 ? 11.591 -55.231 -18.589 1.00 29.67 85 ARG A N 1
ATOM 699 C CA . ARG A 1 85 ? 12.052 -54.908 -17.211 1.00 29.67 85 ARG A CA 1
ATOM 700 C C . ARG A 1 85 ? 13.169 -55.905 -16.818 1.00 29.67 85 ARG A C 1
ATOM 702 O O . ARG A 1 85 ? 13.161 -56.988 -17.407 1.00 29.67 85 ARG A O 1
ATOM 709 N N . PRO A 1 86 ? 14.071 -55.626 -15.844 1.00 44.19 86 PRO A N 1
ATOM 710 C CA . PRO A 1 86 ? 13.842 -56.078 -14.443 1.00 44.19 86 PRO A CA 1
ATOM 711 C C . PRO A 1 86 ? 14.485 -55.175 -13.333 1.00 44.19 86 PRO A C 1
ATOM 713 O O . PRO A 1 86 ? 15.451 -54.477 -13.593 1.00 44.19 86 PRO A O 1
ATOM 716 N N . ALA A 1 87 ? 13.857 -54.993 -12.152 1.00 28.55 87 ALA A N 1
ATOM 717 C CA . ALA A 1 87 ? 14.151 -55.636 -10.835 1.00 28.55 87 ALA A CA 1
ATOM 718 C C . ALA A 1 87 ? 15.398 -55.095 -10.080 1.00 28.55 87 ALA A C 1
ATOM 720 O O . ALA A 1 87 ? 16.399 -54.822 -10.719 1.00 28.55 87 ALA A O 1
ATOM 721 N N . ARG A 1 88 ? 15.475 -54.972 -8.739 1.00 28.00 88 ARG A N 1
ATOM 722 C CA . ARG A 1 88 ? 14.576 -55.097 -7.546 1.00 28.00 88 ARG A CA 1
ATOM 723 C C . ARG A 1 88 ? 15.252 -54.261 -6.406 1.00 28.00 88 ARG A C 1
ATOM 725 O O . ARG A 1 88 ? 16.393 -53.862 -6.588 1.00 28.00 88 ARG A O 1
ATOM 732 N N . VAL A 1 89 ? 14.651 -53.899 -5.263 1.00 27.11 89 VAL A N 1
ATOM 733 C CA . VAL A 1 89 ? 14.375 -54.727 -4.056 1.00 27.11 89 VAL A CA 1
ATOM 734 C C . VAL A 1 89 ? 13.611 -53.863 -3.012 1.00 27.11 89 VAL A C 1
ATOM 736 O O . VAL A 1 89 ? 13.988 -52.720 -2.797 1.00 27.11 89 VAL A O 1
ATOM 739 N N . ASP A 1 90 ? 12.562 -54.424 -2.388 1.00 27.12 90 ASP A N 1
ATOM 740 C CA . ASP A 1 90 ? 12.045 -54.261 -1.000 1.00 27.12 90 ASP A CA 1
ATOM 741 C C . ASP A 1 90 ? 12.560 -53.131 -0.058 1.00 27.12 90 ASP A C 1
ATOM 743 O O . ASP A 1 90 ? 13.762 -52.936 0.065 1.00 27.12 90 ASP A O 1
ATOM 747 N N . ARG A 1 91 ? 11.775 -52.463 0.818 1.00 28.98 91 ARG A N 1
ATOM 748 C CA . ARG A 1 91 ? 10.337 -52.479 1.248 1.00 28.98 91 ARG A CA 1
ATOM 749 C C . ARG A 1 91 ? 9.864 -50.987 1.390 1.00 28.98 91 ARG A C 1
ATOM 751 O O . ARG A 1 91 ? 10.450 -50.157 0.717 1.00 28.98 91 ARG A O 1
ATOM 758 N N . ARG A 1 92 ? 8.873 -50.491 2.169 1.00 25.84 92 ARG A N 1
ATOM 759 C CA . ARG A 1 92 ? 7.898 -50.988 3.185 1.00 25.84 92 ARG A CA 1
ATOM 760 C C . ARG A 1 92 ? 6.714 -49.993 3.319 1.00 25.84 92 ARG A C 1
ATOM 762 O O . ARG A 1 92 ? 6.828 -48.860 2.879 1.00 25.84 92 ARG A O 1
ATOM 769 N N . ALA A 1 93 ? 5.629 -50.382 4.001 1.00 27.97 93 ALA A N 1
ATOM 770 C CA . ALA A 1 93 ? 4.596 -49.484 4.554 1.00 27.97 93 ALA A CA 1
ATOM 771 C C . ALA A 1 93 ? 4.118 -49.984 5.940 1.00 27.97 93 ALA A C 1
ATOM 773 O O . ALA A 1 93 ? 4.353 -51.152 6.275 1.00 27.97 93 ALA A O 1
ATOM 774 N N . PRO A 1 94 ? 3.474 -49.125 6.757 1.00 37.22 94 PRO A N 1
ATOM 775 C CA . PRO A 1 94 ? 2.036 -49.320 7.012 1.00 37.22 94 PRO A CA 1
ATOM 776 C C . PRO A 1 94 ? 1.206 -48.012 7.030 1.00 37.22 94 PRO A C 1
ATOM 778 O O . PRO A 1 94 ? 1.745 -46.914 7.089 1.00 37.22 94 PRO A O 1
ATOM 781 N N . ARG A 1 95 ? -0.131 -48.140 7.013 1.00 29.14 95 ARG A N 1
ATOM 782 C CA . ARG A 1 95 ? -1.112 -47.041 7.170 1.00 29.14 95 ARG A CA 1
ATOM 783 C C . ARG A 1 95 ? -1.736 -47.057 8.575 1.00 29.14 95 ARG A C 1
ATOM 785 O O . ARG A 1 95 ? -2.098 -48.152 9.003 1.00 29.14 95 ARG A O 1
ATOM 792 N N . ARG A 1 96 ? -2.019 -45.884 9.175 1.00 28.08 96 ARG A N 1
ATOM 793 C CA . ARG A 1 96 ? -3.327 -45.470 9.774 1.00 28.08 96 ARG A CA 1
ATOM 794 C C . ARG A 1 96 ? -3.203 -44.343 10.816 1.00 28.08 96 ARG A C 1
ATOM 796 O O . ARG A 1 96 ? -2.366 -44.438 11.701 1.00 28.08 96 ARG A O 1
ATOM 803 N N . GLY A 1 97 ? -4.209 -43.460 10.829 1.00 26.47 97 GLY A N 1
ATOM 804 C CA . GLY A 1 97 ? -4.734 -42.827 12.052 1.00 26.47 97 GLY A CA 1
ATOM 805 C C . GLY A 1 97 ? -4.248 -41.394 12.327 1.00 26.47 97 GLY A C 1
ATOM 806 O O . GLY A 1 97 ? -3.043 -41.170 12.279 1.00 26.47 97 GLY A O 1
ATOM 807 N N . PRO A 1 98 ? -5.150 -40.435 12.621 1.00 47.31 98 PRO A N 1
ATOM 808 C CA . PRO A 1 98 ? -4.782 -39.045 12.878 1.00 47.31 98 PRO A CA 1
ATOM 809 C C . PRO A 1 98 ? -4.590 -38.734 14.371 1.00 47.31 98 PRO A C 1
ATOM 811 O O . PRO A 1 98 ? -5.312 -39.248 15.226 1.00 47.31 98 PRO A O 1
ATOM 814 N N . GLN A 1 99 ? -3.680 -37.806 14.654 1.00 28.09 99 GLN A N 1
ATOM 815 C CA . GLN A 1 99 ? -3.672 -36.945 15.840 1.00 28.09 99 GLN A CA 1
ATOM 816 C C . GLN A 1 99 ? -3.237 -35.550 15.377 1.00 28.09 99 GLN A C 1
ATOM 818 O O . GLN A 1 99 ? -2.400 -35.449 14.481 1.00 28.09 99 GLN A O 1
ATOM 823 N N . GLY A 1 100 ? -3.825 -34.496 15.940 1.00 24.73 100 GLY A N 1
ATOM 824 C CA . GLY A 1 100 ? -3.521 -33.112 15.578 1.00 24.73 100 GLY A CA 1
ATOM 825 C C . GLY A 1 100 ? -3.114 -32.287 16.794 1.00 24.73 100 GLY A C 1
ATOM 826 O O . GLY A 1 100 ? -3.626 -32.505 17.890 1.00 24.73 100 GLY A O 1
ATOM 827 N N . SER A 1 101 ? -2.212 -31.335 16.574 1.00 25.25 101 SER A N 1
ATOM 828 C CA . SER A 1 101 ? -1.897 -30.223 17.476 1.00 25.25 101 SER A CA 1
ATOM 829 C C . SER A 1 101 ? -1.103 -29.179 16.690 1.00 25.25 101 SER A C 1
ATOM 831 O O . SER A 1 101 ? -0.161 -29.547 15.987 1.00 25.25 101 SER A O 1
ATOM 833 N N . ALA A 1 102 ? -1.482 -27.908 16.789 1.00 27.41 102 ALA A N 1
ATOM 834 C CA . ALA A 1 102 ? -0.833 -26.815 16.071 1.00 27.41 102 ALA A CA 1
ATOM 835 C C . ALA A 1 102 ? 0.528 -26.428 16.674 1.00 27.41 102 ALA A C 1
ATOM 837 O O . ALA A 1 102 ? 0.745 -26.593 17.874 1.00 27.41 102 ALA A O 1
ATOM 838 N N . VAL A 1 103 ? 1.377 -25.805 15.851 1.00 27.44 103 VAL A N 1
ATOM 839 C CA . VAL A 1 103 ? 2.213 -24.668 16.264 1.00 27.44 103 VAL A CA 1
ATOM 840 C C . VAL A 1 103 ? 2.226 -23.664 15.109 1.00 27.44 103 VAL A C 1
ATOM 842 O O . VAL A 1 103 ? 2.689 -23.990 14.019 1.00 27.44 103 VAL A O 1
ATOM 845 N N . VAL A 1 104 ? 1.739 -22.449 15.356 1.00 29.34 104 VAL A N 1
ATOM 846 C CA . VAL A 1 104 ? 2.081 -21.259 14.566 1.00 29.34 104 VAL A CA 1
ATOM 847 C C . VAL A 1 104 ? 3.096 -20.485 15.400 1.00 29.34 104 VAL A C 1
ATOM 849 O O . VAL A 1 104 ? 2.804 -20.120 16.538 1.00 29.34 104 VAL A O 1
ATOM 852 N N . GLU A 1 105 ? 4.305 -20.273 14.880 1.00 31.06 105 GLU A N 1
ATOM 853 C CA . GLU A 1 105 ? 5.318 -19.472 15.575 1.00 31.06 105 GLU A CA 1
ATOM 854 C C . GLU A 1 105 ? 5.134 -17.995 15.212 1.00 31.06 105 GLU A C 1
ATOM 856 O O . GLU A 1 105 ? 5.217 -17.609 14.047 1.00 31.06 105 GLU A O 1
ATOM 861 N N . GLY A 1 106 ? 4.798 -17.189 16.221 1.00 26.44 106 GLY A N 1
ATOM 862 C CA . GLY A 1 106 ? 4.280 -15.836 16.028 1.00 26.44 106 GLY A CA 1
ATOM 863 C C . GLY A 1 106 ? 5.333 -14.763 15.744 1.00 26.44 106 GLY A C 1
ATOM 864 O O . GLY A 1 106 ? 6.503 -14.873 16.118 1.00 26.44 106 GLY A O 1
ATOM 865 N N . VAL A 1 107 ? 4.866 -13.663 15.150 1.00 33.81 107 VAL A N 1
ATOM 866 C CA . VAL A 1 107 ? 5.617 -12.409 15.006 1.00 33.81 107 VAL A CA 1
ATOM 867 C C . VAL A 1 107 ? 5.934 -11.852 16.402 1.00 33.81 107 VAL A C 1
ATOM 869 O O . VAL A 1 107 ? 5.043 -11.484 17.164 1.00 33.81 107 VAL A O 1
ATOM 872 N N . GLY A 1 108 ? 7.219 -11.839 16.767 1.00 25.28 108 GLY A N 1
ATOM 873 C CA . GLY A 1 108 ? 7.677 -11.662 18.151 1.00 25.28 108 GLY A CA 1
ATOM 874 C C . GLY A 1 108 ? 8.441 -10.366 18.426 1.00 25.28 108 GLY A C 1
ATOM 875 O O . GLY A 1 108 ? 9.615 -10.412 18.795 1.00 25.28 108 GLY A O 1
ATOM 876 N N . CYS A 1 109 ? 7.801 -9.203 18.299 1.00 29.92 109 CYS A N 1
ATOM 877 C CA . CYS A 1 109 ? 8.417 -7.917 18.651 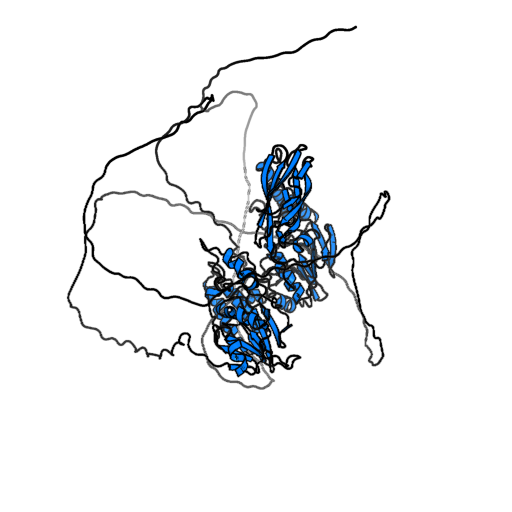1.00 29.92 109 CYS A CA 1
ATOM 878 C C . CYS A 1 109 ? 8.685 -7.801 20.168 1.00 29.92 109 CYS A C 1
ATOM 880 O O . CYS A 1 109 ? 7.759 -7.547 20.938 1.00 29.92 109 CYS A O 1
ATOM 882 N N . ARG A 1 110 ? 9.947 -7.945 20.618 1.00 28.98 110 ARG A N 1
ATOM 883 C CA . ARG A 1 110 ? 10.389 -7.582 21.990 1.00 28.98 110 ARG A CA 1
ATOM 884 C C . ARG A 1 110 ? 11.910 -7.417 22.130 1.00 28.98 110 ARG A C 1
ATOM 886 O O . ARG A 1 110 ? 12.644 -8.391 22.262 1.00 28.98 110 ARG A O 1
ATOM 893 N N . GLY A 1 111 ? 12.374 -6.168 22.210 1.00 23.03 111 GLY A N 1
ATOM 894 C CA . GLY A 1 111 ? 13.768 -5.814 22.514 1.00 23.03 111 GLY A CA 1
ATOM 895 C C . GLY A 1 111 ? 13.912 -5.043 23.830 1.00 23.03 111 GLY A C 1
ATOM 896 O O . GLY A 1 111 ? 13.938 -3.816 23.821 1.00 23.03 111 GLY A O 1
ATOM 897 N N . HIS A 1 112 ? 14.027 -5.736 24.971 1.00 27.64 112 HIS A N 1
ATOM 898 C CA . HIS A 1 112 ? 14.258 -5.103 26.282 1.00 27.64 112 HIS A CA 1
ATOM 899 C C . HIS A 1 112 ? 15.185 -5.947 27.188 1.00 27.64 112 HIS A C 1
ATOM 901 O O . HIS A 1 112 ? 14.815 -7.060 27.565 1.00 27.64 112 HIS A O 1
ATOM 907 N N . PRO A 1 113 ? 16.375 -5.444 27.580 1.00 32.69 113 PRO A N 1
ATOM 908 C CA . PRO A 1 113 ? 17.337 -6.203 28.378 1.00 32.69 113 PRO A CA 1
ATOM 909 C C . PRO A 1 113 ? 17.204 -5.951 29.891 1.00 32.69 113 PRO A C 1
ATOM 911 O O . PRO A 1 113 ? 17.233 -4.809 30.350 1.00 32.69 113 PRO A O 1
ATOM 914 N N . ARG A 1 114 ? 17.188 -7.021 30.703 1.00 26.14 114 ARG A N 1
ATOM 915 C CA . ARG A 1 114 ? 17.510 -6.958 32.145 1.00 26.14 114 ARG A CA 1
ATOM 916 C C . ARG A 1 114 ? 18.300 -8.188 32.605 1.00 26.14 114 ARG A C 1
ATOM 918 O O . ARG A 1 114 ? 17.734 -9.254 32.815 1.00 26.14 114 ARG A O 1
ATOM 925 N N . GLY A 1 115 ? 19.604 -8.009 32.829 1.00 24.64 115 GLY A N 1
ATOM 926 C CA . GLY A 1 115 ? 20.485 -8.957 33.523 1.00 24.64 115 GLY A CA 1
ATOM 927 C C . GLY A 1 115 ? 21.133 -8.278 34.733 1.00 24.64 115 GLY A C 1
ATOM 928 O O . GLY A 1 115 ? 21.700 -7.197 34.599 1.00 24.64 115 GLY A O 1
ATOM 929 N N . GLY A 1 116 ? 20.998 -8.859 35.929 1.00 24.41 116 GLY A N 1
ATOM 930 C CA . GLY A 1 116 ? 21.257 -8.150 37.187 1.00 24.41 116 GLY A CA 1
ATOM 931 C C . GLY A 1 116 ? 22.547 -8.515 37.934 1.00 24.41 116 GLY A C 1
ATOM 932 O O . GLY A 1 116 ? 22.762 -9.668 38.284 1.00 24.41 116 GLY A O 1
ATOM 933 N N . VAL A 1 117 ? 23.296 -7.470 38.309 1.00 27.48 117 VAL A N 1
ATOM 934 C CA . VAL A 1 117 ? 23.787 -7.194 39.681 1.00 27.48 117 VAL A CA 1
ATOM 935 C C . VAL A 1 117 ? 24.664 -8.235 40.409 1.00 27.48 117 VAL A C 1
ATOM 937 O O . VAL A 1 117 ? 24.203 -9.284 40.852 1.00 27.48 117 VAL A O 1
ATOM 940 N N . ARG A 1 118 ? 25.857 -7.781 40.835 1.00 22.95 118 ARG A N 1
ATOM 941 C CA . ARG A 1 118 ? 26.377 -8.028 42.199 1.00 22.95 118 ARG A CA 1
ATOM 942 C C . ARG A 1 118 ? 27.065 -6.778 42.762 1.00 22.95 118 ARG A C 1
ATOM 944 O O . ARG A 1 118 ? 27.847 -6.145 42.067 1.00 22.95 118 ARG A O 1
ATOM 951 N N . ALA A 1 119 ? 26.789 -6.449 44.027 1.00 29.48 119 ALA A N 1
ATOM 952 C CA . ALA A 1 119 ? 27.307 -5.261 44.719 1.00 29.48 119 ALA A CA 1
ATOM 953 C C . ALA A 1 119 ? 27.643 -5.545 46.199 1.00 29.48 119 ALA A C 1
ATOM 955 O O . ALA A 1 119 ? 27.050 -6.446 46.792 1.00 29.48 119 ALA A O 1
ATOM 956 N N . GLN A 1 120 ? 28.584 -4.776 46.774 1.00 27.69 120 GLN A N 1
ATOM 957 C CA . GLN A 1 120 ? 28.972 -4.636 48.204 1.00 27.69 120 GLN A CA 1
ATOM 958 C C . GLN A 1 120 ? 30.236 -3.725 48.244 1.00 27.69 120 GLN A C 1
ATOM 960 O O . GLN A 1 120 ? 31.093 -3.931 47.394 1.00 27.69 120 GLN A O 1
ATOM 965 N N . ARG A 1 121 ? 30.505 -2.734 49.126 1.00 27.48 121 ARG A N 1
ATOM 966 C CA . ARG A 1 121 ? 29.951 -2.174 50.406 1.00 27.48 121 ARG A CA 1
ATOM 967 C C . ARG A 1 121 ? 30.167 -0.615 50.375 1.00 27.48 121 ARG A C 1
ATOM 969 O O . ARG A 1 121 ? 30.420 -0.124 49.287 1.00 27.48 121 ARG A O 1
ATOM 976 N N . ARG A 1 122 ? 30.130 0.266 51.404 1.00 28.81 122 ARG A N 1
ATOM 977 C CA . ARG A 1 122 ? 29.930 0.261 52.883 1.00 28.81 122 ARG A CA 1
ATOM 978 C C . ARG A 1 122 ? 29.506 1.687 53.354 1.00 28.81 122 ARG A C 1
ATOM 980 O O . ARG A 1 122 ? 30.283 2.610 53.171 1.00 28.81 122 ARG A O 1
ATOM 987 N N . GLY A 1 123 ? 28.393 1.834 54.089 1.00 26.41 123 GLY A N 1
ATOM 988 C CA . GLY A 1 123 ? 28.035 3.049 54.878 1.00 26.41 123 GLY A CA 1
ATOM 989 C C . GLY A 1 123 ? 27.123 4.057 54.145 1.00 26.41 123 GLY A C 1
ATOM 990 O O . GLY A 1 123 ? 27.333 4.285 52.965 1.00 26.41 123 GLY A O 1
ATOM 991 N N . ARG A 1 124 ? 25.993 4.569 54.679 1.00 29.08 124 ARG A N 1
ATOM 992 C CA . ARG A 1 124 ? 25.630 5.179 55.997 1.00 29.08 124 ARG A CA 1
ATOM 993 C C . ARG A 1 124 ? 26.176 6.622 56.151 1.00 29.08 124 ARG A C 1
ATOM 995 O O . ARG A 1 124 ? 27.366 6.800 55.954 1.00 29.08 124 ARG A O 1
ATOM 1002 N N . THR A 1 125 ? 25.398 7.663 56.512 1.00 28.33 125 THR A N 1
ATOM 1003 C CA . THR A 1 125 ? 24.001 7.714 57.042 1.00 28.33 125 THR A CA 1
ATOM 1004 C C . THR A 1 125 ? 23.215 8.994 56.630 1.00 28.33 125 THR A C 1
ATOM 1006 O O . THR A 1 125 ? 23.639 9.710 55.733 1.00 28.33 125 THR A O 1
ATOM 1009 N N . ARG A 1 126 ? 22.022 9.241 57.212 1.00 30.98 126 ARG A N 1
ATOM 1010 C CA . ARG A 1 126 ? 20.950 10.150 56.730 1.00 30.98 126 ARG A CA 1
ATOM 1011 C C . ARG A 1 126 ? 20.828 11.517 57.453 1.00 30.98 126 ARG A C 1
ATOM 1013 O O . ARG A 1 126 ? 20.940 11.559 58.668 1.00 30.98 126 ARG A O 1
ATOM 1020 N N . HIS A 1 127 ? 20.348 12.511 56.686 1.00 30.91 127 HIS A N 1
ATOM 1021 C CA . HIS A 1 127 ? 19.487 13.677 57.026 1.00 30.91 127 HIS A CA 1
ATOM 1022 C C . HIS A 1 127 ? 19.944 14.790 58.004 1.00 30.91 127 HIS A C 1
ATOM 1024 O O . HIS A 1 127 ? 20.293 14.540 59.149 1.00 30.91 127 HIS A O 1
ATOM 1030 N N . GLY A 1 128 ? 19.723 16.048 57.575 1.00 25.70 128 GLY A N 1
ATOM 1031 C CA . GLY A 1 128 ? 19.751 17.268 58.402 1.00 25.70 128 GLY A CA 1
ATOM 1032 C C . GLY A 1 128 ? 19.339 18.537 57.623 1.00 25.70 128 GLY A C 1
ATOM 1033 O O . GLY A 1 128 ? 20.171 19.181 57.000 1.00 25.70 128 GLY A O 1
ATOM 1034 N N . ARG A 1 129 ? 18.046 18.890 57.635 1.00 31.14 129 ARG A N 1
ATOM 1035 C CA . ARG A 1 129 ? 17.434 20.157 57.133 1.00 31.14 129 ARG A CA 1
ATOM 1036 C C . ARG A 1 129 ? 16.875 20.929 58.360 1.00 31.14 129 ARG A C 1
ATOM 1038 O O . ARG A 1 129 ? 16.778 20.285 59.406 1.00 31.14 129 ARG A O 1
ATOM 1045 N N . PRO A 1 130 ? 16.349 22.180 58.277 1.00 49.50 130 PRO A N 1
ATOM 1046 C CA . PRO A 1 130 ? 16.365 23.188 57.189 1.00 49.50 130 PRO A CA 1
ATOM 1047 C C . PRO A 1 130 ? 16.613 24.661 57.652 1.00 49.50 130 PRO A C 1
ATOM 1049 O O . PRO A 1 130 ? 16.476 24.960 58.833 1.00 49.50 130 PRO A O 1
ATOM 1052 N N . ARG A 1 131 ? 16.796 25.612 56.709 1.00 29.02 131 ARG A N 1
ATOM 1053 C CA . ARG A 1 131 ? 15.978 26.853 56.493 1.00 29.02 131 ARG A CA 1
ATOM 1054 C C . ARG A 1 131 ? 16.735 27.965 55.733 1.00 29.02 131 ARG A C 1
ATOM 1056 O O . ARG A 1 131 ? 17.952 28.050 55.784 1.00 29.02 131 ARG A O 1
ATOM 1063 N N . ALA A 1 132 ? 15.964 28.800 55.034 1.00 30.81 132 ALA A N 1
ATOM 1064 C CA . ALA A 1 132 ? 16.354 30.037 54.333 1.00 30.81 132 ALA A CA 1
ATOM 1065 C C . ALA A 1 132 ? 15.744 31.259 55.092 1.00 30.81 132 ALA A C 1
ATOM 1067 O O . ALA A 1 132 ? 15.159 31.013 56.155 1.00 30.81 132 ALA A O 1
ATOM 1068 N N . PRO A 1 133 ? 15.750 32.527 54.601 1.00 49.78 133 PRO A N 1
ATOM 1069 C CA . PRO A 1 133 ? 16.341 33.089 53.367 1.00 49.78 133 PRO A CA 1
ATOM 1070 C C . PRO A 1 133 ? 17.095 34.436 53.562 1.00 49.78 133 PRO A C 1
ATOM 1072 O O . PRO A 1 133 ? 17.075 34.988 54.661 1.00 49.78 133 PRO A O 1
ATOM 1075 N N . ARG A 1 134 ? 17.655 35.017 52.476 1.00 29.36 134 ARG A N 1
ATOM 1076 C CA . ARG A 1 134 ? 17.521 36.454 52.084 1.00 29.36 134 ARG A CA 1
ATOM 1077 C C . ARG A 1 134 ? 18.351 36.839 50.837 1.00 29.36 134 ARG A C 1
ATOM 1079 O O . ARG A 1 134 ? 19.502 36.450 50.705 1.00 29.36 134 ARG A O 1
ATOM 1086 N N . LEU A 1 135 ? 17.740 37.649 49.967 1.00 31.48 135 LEU A N 1
ATOM 1087 C CA . LEU A 1 135 ? 18.369 38.589 49.010 1.00 31.48 135 LEU A CA 1
ATOM 1088 C C . LEU A 1 135 ? 18.610 39.948 49.742 1.00 31.48 135 LEU A C 1
ATOM 1090 O O . LEU A 1 135 ? 18.133 40.041 50.880 1.00 31.48 135 LEU A O 1
ATOM 1094 N N . PRO A 1 136 ? 19.234 41.021 49.175 1.00 45.16 136 PRO A N 1
ATOM 1095 C CA . PRO A 1 136 ? 19.539 41.303 47.754 1.00 45.16 136 PRO A CA 1
ATOM 1096 C C . PRO A 1 136 ? 20.910 42.002 47.470 1.00 45.16 136 PRO A C 1
ATOM 1098 O O . PRO A 1 136 ? 21.739 42.145 48.361 1.00 45.16 136 PRO A O 1
ATOM 1101 N N . ARG A 1 137 ? 21.045 42.543 46.238 1.00 28.78 137 ARG A N 1
ATOM 1102 C CA . ARG A 1 137 ? 21.930 43.641 45.744 1.00 28.78 137 ARG A CA 1
ATOM 1103 C C . ARG A 1 137 ? 23.261 43.293 45.042 1.00 28.78 137 ARG A C 1
ATOM 1105 O O . ARG A 1 137 ? 24.249 42.916 45.655 1.00 28.78 137 ARG A O 1
ATOM 1112 N N . ALA A 1 138 ? 23.272 43.594 43.739 1.00 33.97 138 ALA A N 1
ATOM 1113 C CA . ALA A 1 138 ? 24.411 44.100 42.950 1.00 33.97 138 ALA A CA 1
ATOM 1114 C C . ALA A 1 138 ? 24.545 45.648 43.178 1.00 33.97 138 ALA A C 1
ATOM 1116 O O . ALA A 1 138 ? 23.747 46.151 43.980 1.00 33.97 138 ALA A O 1
ATOM 1117 N N . PRO A 1 139 ? 25.414 46.457 42.502 1.00 50.28 139 PRO A N 1
ATOM 1118 C CA . PRO A 1 139 ? 26.214 46.193 41.288 1.00 50.28 139 PRO A CA 1
ATOM 1119 C C . PRO A 1 139 ? 27.643 46.822 41.267 1.00 50.28 139 PRO A C 1
ATOM 1121 O O . PRO A 1 139 ? 28.128 47.303 42.285 1.00 50.28 139 PRO A O 1
ATOM 1124 N N . ARG A 1 140 ? 28.246 46.908 40.058 1.00 29.92 140 ARG A N 1
ATOM 1125 C CA . ARG A 1 140 ? 29.540 47.548 39.680 1.00 29.92 140 ARG A CA 1
ATOM 1126 C C . ARG A 1 140 ? 30.792 46.745 40.103 1.00 29.92 140 ARG A C 1
ATOM 1128 O O . ARG A 1 140 ? 30.844 46.238 41.210 1.00 29.92 140 ARG A O 1
ATOM 1135 N N . GLY A 1 141 ? 31.849 46.572 39.299 1.00 27.77 141 GLY A N 1
ATOM 1136 C CA . GLY A 1 141 ? 32.066 46.885 37.875 1.00 27.77 141 GLY A CA 1
ATOM 1137 C C . GLY A 1 141 ? 33.104 47.987 37.621 1.00 27.77 141 GLY A C 1
ATOM 1138 O O . GLY A 1 141 ? 32.757 49.157 37.710 1.00 27.77 141 GLY A O 1
ATOM 1139 N N . HIS A 1 142 ? 34.337 47.614 37.245 1.00 29.95 142 HIS A N 1
ATOM 1140 C CA . HIS A 1 142 ? 35.391 48.511 36.731 1.00 29.95 142 HIS A CA 1
ATOM 1141 C C . HIS A 1 142 ? 36.301 47.793 35.705 1.00 29.95 142 HIS A C 1
ATOM 1143 O O . HIS A 1 142 ? 36.202 46.580 35.526 1.00 29.95 142 HIS A O 1
ATOM 1149 N N . ARG A 1 143 ? 37.135 48.557 34.979 1.00 30.61 143 ARG A N 1
ATOM 1150 C CA . ARG A 1 143 ? 37.916 48.138 33.791 1.00 30.61 143 ARG A CA 1
ATOM 1151 C C . ARG A 1 143 ? 39.444 48.138 34.027 1.00 30.61 143 ARG A C 1
ATOM 1153 O O . ARG A 1 143 ? 39.917 48.848 34.905 1.00 30.61 143 ARG A O 1
ATOM 1160 N N . ALA A 1 144 ? 40.150 47.525 33.065 1.00 28.95 144 ALA A N 1
ATOM 1161 C CA . ALA A 1 144 ? 41.514 47.825 32.577 1.00 28.95 144 ALA A CA 1
ATOM 1162 C C . ALA A 1 144 ? 42.732 47.055 33.153 1.00 28.95 144 ALA A C 1
ATOM 1164 O O . ALA A 1 144 ? 42.717 46.539 34.264 1.00 28.95 144 ALA A O 1
ATOM 1165 N N . ALA A 1 145 ? 43.771 46.961 32.305 1.00 35.28 145 ALA A N 1
ATOM 1166 C CA . ALA A 1 145 ? 45.105 46.356 32.517 1.00 35.28 145 ALA A CA 1
ATOM 1167 C C . ALA A 1 145 ? 46.186 47.497 32.527 1.00 35.28 145 ALA A C 1
ATOM 1169 O O . ALA A 1 145 ? 45.743 48.594 32.875 1.00 35.28 145 ALA A O 1
ATOM 1170 N N . PRO A 1 146 ? 47.507 47.399 32.154 1.00 53.69 146 PRO A N 1
ATOM 1171 C CA . PRO A 1 146 ? 48.230 46.422 31.292 1.00 53.69 146 PRO A CA 1
ATOM 1172 C C . PRO A 1 146 ? 49.736 46.112 31.647 1.00 53.69 146 PRO A C 1
ATOM 1174 O O . PRO A 1 146 ? 50.219 46.464 32.713 1.00 53.69 146 PRO A O 1
ATOM 1177 N N . ALA A 1 147 ? 50.481 45.531 30.674 1.00 34.12 147 ALA A N 1
ATOM 1178 C CA . ALA A 1 147 ? 51.963 45.531 30.466 1.00 34.12 147 ALA A CA 1
ATOM 1179 C C . ALA A 1 147 ? 52.873 44.627 31.363 1.00 34.12 147 ALA A C 1
ATOM 1181 O O . ALA A 1 147 ? 52.874 44.750 32.576 1.00 34.12 147 ALA A O 1
ATOM 1182 N N . ARG A 1 148 ? 53.573 43.591 30.831 1.00 37.72 148 ARG A N 1
ATOM 1183 C CA . ARG A 1 148 ? 54.866 43.523 30.053 1.00 37.72 148 ARG A CA 1
ATOM 1184 C C . ARG A 1 148 ? 56.133 43.741 30.923 1.00 37.72 148 ARG A C 1
ATOM 1186 O O . ARG A 1 148 ? 56.220 44.742 31.609 1.00 37.72 148 ARG A O 1
ATOM 1193 N N . THR A 1 149 ? 57.172 42.886 30.933 1.00 34.22 149 THR A N 1
ATOM 1194 C CA . THR A 1 149 ? 58.122 42.432 29.862 1.00 34.22 149 THR A CA 1
ATOM 1195 C C . THR A 1 149 ? 58.787 41.069 30.263 1.00 34.22 149 THR A C 1
ATOM 1197 O O . THR A 1 149 ? 58.463 40.579 31.336 1.00 34.22 149 THR A O 1
ATOM 1200 N N . ARG A 1 150 ? 59.641 40.311 29.527 1.00 28.75 150 ARG A N 1
ATOM 1201 C CA . ARG A 1 150 ? 60.851 40.570 28.680 1.00 28.75 150 ARG A CA 1
ATOM 1202 C C . ARG A 1 150 ? 61.141 39.429 27.647 1.00 28.75 150 ARG A C 1
ATOM 1204 O O . ARG A 1 150 ? 60.508 38.381 27.693 1.00 28.75 150 ARG A O 1
ATOM 1211 N N . ARG A 1 151 ? 62.128 39.621 26.743 1.00 33.72 151 ARG A N 1
ATOM 1212 C CA . ARG A 1 151 ? 62.753 38.638 25.796 1.00 33.72 151 ARG A CA 1
ATOM 1213 C C . ARG A 1 151 ? 64.198 39.074 25.431 1.00 33.72 151 ARG A C 1
ATOM 1215 O O . ARG A 1 151 ? 64.413 40.283 25.360 1.00 33.72 151 ARG A O 1
ATOM 1222 N N . PRO A 1 152 ? 65.155 38.154 25.162 1.00 55.66 152 PRO A N 1
ATOM 1223 C CA . PRO A 1 152 ? 65.930 38.112 23.881 1.00 55.66 152 PRO A CA 1
ATOM 1224 C C . PRO A 1 152 ? 66.177 36.655 23.350 1.00 55.66 152 PRO A C 1
ATOM 1226 O O . PRO A 1 152 ? 66.137 35.731 24.147 1.00 55.66 152 PRO A O 1
ATOM 1229 N N . ARG A 1 153 ? 66.194 36.327 22.032 1.00 37.44 153 ARG A N 1
ATOM 1230 C CA . ARG A 1 153 ? 67.264 36.405 20.968 1.00 37.44 153 ARG A CA 1
ATOM 1231 C C . ARG A 1 153 ? 68.438 35.386 21.152 1.00 37.44 153 ARG A C 1
ATOM 1233 O O . ARG A 1 153 ? 68.834 35.198 22.288 1.00 37.44 153 ARG A O 1
ATOM 1240 N N . CYS A 1 154 ? 69.072 34.739 20.140 1.00 31.97 154 CYS A N 1
ATOM 1241 C CA . CYS A 1 154 ? 69.021 34.829 18.649 1.00 31.97 154 CYS A CA 1
ATOM 1242 C C . CYS A 1 154 ? 69.759 33.667 17.877 1.00 31.97 154 CYS A C 1
ATOM 1244 O O . CYS A 1 154 ? 70.528 32.955 18.509 1.00 31.97 154 CYS A O 1
ATOM 1246 N N . ARG A 1 155 ? 69.675 33.644 16.511 1.00 32.22 155 ARG A N 1
ATOM 1247 C CA . ARG A 1 155 ? 70.490 32.888 15.473 1.00 32.22 155 ARG A CA 1
ATOM 1248 C C . ARG A 1 155 ? 70.246 31.353 15.350 1.00 32.22 155 ARG A C 1
ATOM 1250 O O . ARG A 1 155 ? 69.878 30.762 16.351 1.00 32.22 155 ARG A O 1
ATOM 1257 N N . ARG A 1 156 ? 70.421 30.612 14.221 1.00 35.03 156 ARG A N 1
ATOM 1258 C CA . ARG A 1 156 ? 70.642 30.761 12.723 1.00 35.03 156 ARG A CA 1
ATOM 1259 C C . ARG A 1 156 ? 70.121 29.419 12.062 1.00 35.03 156 ARG A C 1
ATOM 1261 O O . ARG A 1 156 ? 69.547 28.655 12.825 1.00 35.03 156 ARG A O 1
ATOM 1268 N N . LEU A 1 157 ? 70.214 28.951 10.793 1.00 33.84 157 LEU A N 1
ATOM 1269 C CA . LEU A 1 157 ? 70.648 29.288 9.399 1.00 33.84 157 LEU A CA 1
ATOM 1270 C C . LEU A 1 157 ? 69.896 28.260 8.472 1.00 33.84 157 LEU A C 1
ATOM 1272 O O . LEU A 1 157 ? 69.860 27.098 8.853 1.00 33.84 157 LEU A O 1
ATOM 1276 N N . GLN A 1 158 ? 69.046 28.586 7.482 1.00 37.19 158 GLN A N 1
ATOM 1277 C CA . GLN A 1 158 ? 69.211 28.908 6.031 1.00 37.19 158 GLN A CA 1
ATOM 1278 C C . GLN A 1 158 ? 69.902 27.904 5.069 1.00 37.19 158 GLN A C 1
ATOM 1280 O O . GLN A 1 158 ? 71.093 27.668 5.200 1.00 37.19 158 GLN A O 1
ATOM 1285 N N . ASP A 1 159 ? 69.181 27.531 3.996 1.00 32.47 159 ASP A N 1
ATOM 1286 C CA . ASP A 1 159 ? 69.557 27.650 2.560 1.00 32.47 159 ASP A CA 1
ATOM 1287 C C . ASP A 1 159 ? 68.235 27.709 1.730 1.00 32.47 159 ASP A C 1
ATOM 1289 O O . ASP A 1 159 ? 67.254 27.103 2.156 1.00 32.47 159 ASP A O 1
ATOM 1293 N N . ARG A 1 160 ? 67.975 28.660 0.802 1.00 38.00 160 ARG A N 1
ATOM 1294 C CA . ARG A 1 160 ? 68.477 28.944 -0.582 1.00 38.00 160 ARG A CA 1
ATOM 1295 C C . ARG A 1 160 ? 67.815 28.065 -1.668 1.00 38.00 160 ARG A C 1
ATOM 1297 O O . ARG A 1 160 ? 67.803 26.857 -1.498 1.00 38.00 160 ARG A O 1
ATOM 1304 N N . LEU A 1 161 ? 67.290 28.551 -2.809 1.00 34.25 161 LEU A N 1
ATOM 1305 C CA . LEU A 1 161 ? 66.958 29.891 -3.393 1.00 34.25 161 LEU A CA 1
ATOM 1306 C C . LEU A 1 161 ? 65.614 29.731 -4.197 1.00 34.25 161 LEU A C 1
ATOM 1308 O O . LEU A 1 161 ? 64.951 28.728 -3.963 1.00 34.25 161 LEU A O 1
ATOM 1312 N N . HIS A 1 162 ? 65.032 30.568 -5.081 1.00 29.80 162 HIS A N 1
ATOM 1313 C CA . HIS A 1 162 ? 65.331 31.760 -5.928 1.00 29.80 162 HIS A CA 1
ATOM 1314 C C . HIS A 1 162 ? 64.089 32.727 -5.887 1.00 29.80 162 HIS A C 1
ATOM 1316 O O . HIS A 1 162 ? 63.135 32.406 -5.185 1.00 29.80 162 HIS A O 1
ATOM 1322 N N . ALA A 1 163 ? 63.951 33.952 -6.442 1.00 31.55 163 ALA A N 1
ATOM 1323 C CA . ALA A 1 163 ? 64.533 34.751 -7.551 1.00 31.55 163 ALA A CA 1
ATOM 1324 C C . ALA A 1 163 ? 63.989 34.414 -8.980 1.00 31.55 163 ALA A C 1
ATOM 1326 O O . ALA A 1 163 ? 63.927 33.243 -9.321 1.00 31.55 163 ALA A O 1
ATOM 1327 N N . ALA A 1 164 ? 63.576 35.349 -9.868 1.00 30.11 164 ALA A N 1
ATOM 1328 C CA . ALA A 1 164 ? 63.392 36.818 -9.776 1.00 30.11 164 ALA A CA 1
ATOM 1329 C C . ALA A 1 164 ? 62.311 37.384 -10.767 1.00 30.11 164 ALA A C 1
ATOM 1331 O O . ALA A 1 164 ? 61.532 36.629 -11.338 1.00 30.11 164 ALA A O 1
ATOM 1332 N N . ARG A 1 165 ? 62.232 38.726 -10.903 1.00 29.89 165 ARG A N 1
ATOM 1333 C CA . ARG A 1 165 ? 61.264 39.563 -11.682 1.00 29.89 165 ARG A CA 1
ATOM 1334 C C . ARG A 1 165 ? 61.869 40.050 -13.051 1.00 29.89 165 ARG A C 1
ATOM 1336 O O . ARG A 1 165 ? 62.873 39.469 -13.441 1.00 29.89 165 ARG A O 1
ATOM 1343 N N . PRO A 1 166 ? 61.462 41.196 -13.671 1.00 68.56 166 PRO A N 1
ATOM 1344 C CA . PRO A 1 166 ? 60.251 41.501 -14.484 1.00 68.56 166 PRO A CA 1
ATOM 1345 C C . PRO A 1 166 ? 60.559 42.139 -15.881 1.00 68.56 166 PRO A C 1
ATOM 1347 O O . PRO A 1 166 ? 61.709 42.452 -16.139 1.00 68.56 166 PRO A O 1
ATOM 1350 N N . GLU A 1 167 ? 59.539 42.455 -16.710 1.00 27.16 167 GLU A N 1
ATOM 1351 C CA . GLU A 1 167 ? 59.369 43.710 -17.519 1.00 27.16 167 GLU A CA 1
ATOM 1352 C C . GLU A 1 167 ? 58.049 43.665 -18.346 1.00 27.16 167 GLU A C 1
ATOM 1354 O O . GLU A 1 167 ? 57.618 42.592 -18.749 1.00 27.16 167 GLU A O 1
ATOM 1359 N N . ARG A 1 168 ? 57.187 44.702 -18.366 1.00 28.25 168 ARG A N 1
ATOM 1360 C CA . ARG A 1 168 ? 57.112 45.901 -19.252 1.00 28.25 168 ARG A CA 1
ATOM 1361 C C . ARG A 1 168 ? 57.013 45.649 -20.775 1.00 28.25 168 ARG A C 1
ATOM 1363 O O . ARG A 1 168 ? 58.036 45.471 -21.423 1.00 28.25 168 ARG A O 1
ATOM 1370 N N . ARG A 1 169 ? 55.825 45.908 -21.358 1.00 26.92 169 ARG A N 1
ATOM 1371 C CA . ARG A 1 169 ? 55.606 46.871 -22.474 1.00 26.92 169 ARG A CA 1
ATOM 1372 C C . ARG A 1 169 ? 54.108 47.171 -22.708 1.00 26.92 169 ARG A C 1
ATOM 1374 O O . ARG A 1 169 ? 53.243 46.368 -22.390 1.00 26.92 169 ARG A O 1
ATOM 1381 N N . GLU A 1 170 ? 53.856 48.367 -23.227 1.00 29.36 170 GLU A N 1
ATOM 1382 C CA . GLU A 1 170 ? 52.580 49.052 -23.546 1.00 29.36 170 GLU A CA 1
ATOM 1383 C C . GLU A 1 170 ? 52.672 49.499 -25.045 1.00 29.36 170 GLU A C 1
ATOM 1385 O O . GLU A 1 170 ? 53.718 49.215 -25.642 1.00 29.36 170 GLU A O 1
ATOM 1390 N N . PRO A 1 171 ? 51.769 50.297 -25.678 1.00 58.47 171 PRO A N 1
ATOM 1391 C CA . PRO A 1 171 ? 50.334 50.591 -25.474 1.00 58.47 171 PRO A CA 1
ATOM 1392 C C . PRO A 1 171 ? 49.524 50.663 -26.821 1.00 58.47 171 PRO A C 1
ATOM 1394 O O . PRO A 1 171 ? 49.966 50.179 -27.858 1.00 58.47 171 PRO A O 1
ATOM 1397 N N . HIS A 1 172 ? 48.389 51.396 -26.811 1.00 28.36 172 HIS A N 1
ATOM 1398 C CA . HIS A 1 172 ? 47.582 51.930 -27.942 1.00 28.36 172 HIS A CA 1
ATOM 1399 C C . HIS A 1 172 ? 46.565 50.973 -28.609 1.00 28.36 172 HIS A C 1
ATOM 1401 O O . HIS A 1 172 ? 46.800 49.781 -28.711 1.00 28.36 172 HIS A O 1
ATOM 1407 N N . ARG A 1 173 ? 45.392 51.431 -29.093 1.00 30.09 173 ARG A N 1
ATOM 1408 C CA . ARG A 1 173 ? 44.837 52.800 -29.317 1.00 30.09 173 ARG A CA 1
ATOM 1409 C C . ARG A 1 173 ? 43.573 53.031 -28.441 1.00 30.09 173 ARG A C 1
ATOM 1411 O O . ARG A 1 173 ? 42.839 52.091 -28.196 1.00 30.09 173 ARG A O 1
ATOM 1418 N N . HIS A 1 174 ? 43.362 54.176 -27.766 1.00 29.84 174 HIS A N 1
ATOM 1419 C CA . HIS A 1 174 ? 42.835 55.474 -28.272 1.00 29.84 174 HIS A CA 1
ATOM 1420 C C . HIS A 1 174 ? 41.400 55.400 -28.867 1.00 29.84 174 HIS A C 1
ATOM 1422 O O . HIS A 1 174 ? 41.168 54.541 -29.701 1.00 29.84 174 HIS A O 1
ATOM 1428 N N . ARG A 1 175 ? 40.435 56.309 -28.591 1.00 30.86 175 ARG A N 1
ATOM 1429 C CA . ARG A 1 175 ? 40.322 57.457 -27.638 1.00 30.86 175 ARG A CA 1
ATOM 1430 C C . ARG A 1 175 ? 38.883 58.055 -27.708 1.00 30.86 175 ARG A C 1
ATOM 1432 O O . ARG A 1 175 ? 38.320 58.020 -28.792 1.00 30.86 175 ARG A O 1
ATOM 1439 N N . ARG A 1 176 ? 38.417 58.794 -26.670 1.00 29.64 176 ARG A N 1
ATOM 1440 C CA . ARG A 1 176 ? 37.264 59.766 -26.689 1.00 29.64 176 ARG A CA 1
ATOM 1441 C C . ARG A 1 176 ? 35.853 59.161 -26.949 1.00 29.64 176 ARG A C 1
ATOM 1443 O O . ARG A 1 176 ? 35.770 58.021 -27.364 1.00 29.64 176 ARG A O 1
ATOM 1450 N N . ARG A 1 177 ? 34.708 59.858 -26.773 1.00 29.61 177 ARG A N 1
ATOM 1451 C CA . ARG A 1 177 ? 34.212 60.882 -25.795 1.00 29.61 177 ARG A CA 1
ATOM 1452 C C . ARG A 1 177 ? 32.664 60.960 -25.908 1.00 29.61 177 ARG A C 1
ATOM 1454 O O . ARG A 1 177 ? 32.150 60.756 -26.992 1.00 29.61 177 ARG A O 1
ATOM 1461 N N . VAL A 1 178 ? 31.996 61.378 -24.822 1.00 31.80 178 VAL A N 1
ATOM 1462 C CA . VAL A 1 178 ? 30.776 62.238 -24.735 1.00 31.80 178 VAL A CA 1
ATOM 1463 C C . VAL A 1 178 ? 29.702 62.143 -25.843 1.00 31.80 178 VAL A C 1
ATOM 1465 O O . VAL A 1 178 ? 29.930 62.583 -26.965 1.00 31.80 178 VAL A O 1
ATOM 1468 N N . GLY A 1 179 ? 28.462 61.800 -25.458 1.00 28.36 179 GLY A N 1
ATOM 1469 C CA . GLY A 1 179 ? 27.259 61.985 -26.286 1.00 28.36 179 GLY A CA 1
ATOM 1470 C C . GLY A 1 179 ? 25.990 62.286 -25.470 1.00 28.36 179 GLY A C 1
ATOM 1471 O O . GLY A 1 179 ? 25.351 61.375 -24.958 1.00 28.36 179 GLY A O 1
ATOM 1472 N N . HIS A 1 180 ? 25.602 63.562 -25.358 1.00 33.78 180 HIS A N 1
ATOM 1473 C CA . HIS A 1 180 ? 24.284 63.975 -24.840 1.00 33.78 180 HIS A CA 1
ATOM 1474 C C . HIS A 1 180 ? 23.234 64.023 -25.963 1.00 33.78 180 HIS A C 1
ATOM 1476 O O . HIS A 1 180 ? 23.529 64.592 -27.013 1.00 33.78 180 HIS A O 1
ATOM 1482 N N . ARG A 1 181 ? 21.987 63.612 -25.667 1.00 30.47 181 ARG A N 1
ATOM 1483 C CA . ARG A 1 181 ? 20.692 64.315 -25.925 1.00 30.47 181 ARG A CA 1
ATOM 1484 C C . ARG A 1 181 ? 19.539 63.357 -25.560 1.00 30.47 181 ARG A C 1
ATOM 1486 O O . ARG A 1 181 ? 19.584 62.197 -25.928 1.00 30.47 181 ARG A O 1
ATOM 1493 N N . ARG A 1 182 ? 18.609 63.712 -24.661 1.00 30.41 182 ARG A N 1
ATOM 1494 C CA . ARG A 1 182 ? 17.450 64.627 -24.830 1.00 30.41 182 ARG A CA 1
ATOM 1495 C C . ARG A 1 182 ? 16.482 64.211 -25.952 1.00 30.41 182 ARG A C 1
ATOM 1497 O O . ARG A 1 182 ? 16.753 64.534 -27.105 1.00 30.41 182 ARG A O 1
ATOM 1504 N N . ARG A 1 183 ? 15.286 63.729 -25.575 1.00 28.30 183 ARG A N 1
ATOM 1505 C CA . ARG A 1 183 ? 13.985 64.322 -25.967 1.00 28.30 183 ARG A CA 1
ATOM 1506 C C . ARG A 1 183 ? 12.810 63.776 -25.129 1.00 28.30 183 ARG A C 1
ATOM 1508 O O . ARG A 1 183 ? 12.840 62.645 -24.671 1.00 28.30 183 ARG A O 1
ATOM 1515 N N . ALA A 1 184 ? 11.815 64.639 -24.960 1.00 31.64 184 ALA A N 1
ATOM 1516 C CA . ALA A 1 184 ? 10.425 64.460 -24.506 1.00 31.64 184 ALA A CA 1
ATOM 1517 C C . ALA A 1 184 ? 9.622 65.587 -25.237 1.00 31.64 184 ALA A C 1
ATOM 1519 O O . ALA A 1 184 ? 10.252 66.244 -26.083 1.00 31.64 184 ALA A O 1
ATOM 1520 N N . PRO A 1 185 ? 8.353 65.948 -24.931 1.00 59.25 185 PRO A N 1
ATOM 1521 C CA . PRO A 1 185 ? 7.284 65.295 -24.149 1.00 59.25 185 PRO A CA 1
ATOM 1522 C C . PRO A 1 185 ? 5.888 65.307 -24.857 1.00 59.25 185 PRO A C 1
ATOM 1524 O O . PRO A 1 185 ? 5.739 65.913 -25.913 1.00 59.25 185 PRO A O 1
ATOM 1527 N N . ALA A 1 186 ? 4.856 64.727 -24.221 1.00 29.98 186 ALA A N 1
ATOM 1528 C CA . ALA A 1 186 ? 3.412 65.079 -24.288 1.00 29.98 186 ALA A CA 1
ATOM 1529 C C . ALA A 1 186 ? 2.706 64.340 -23.108 1.00 29.98 186 ALA A C 1
ATOM 1531 O O . ALA A 1 186 ? 3.175 63.259 -22.765 1.00 29.98 186 ALA A O 1
ATOM 1532 N N . ALA A 1 187 ? 1.733 64.832 -22.316 1.00 32.81 187 ALA A N 1
ATOM 1533 C CA . ALA A 1 187 ? 0.554 65.707 -22.514 1.00 32.81 187 ALA A CA 1
ATOM 1534 C C . ALA A 1 187 ? -0.579 65.024 -23.318 1.00 32.81 187 ALA A C 1
ATOM 1536 O O . ALA A 1 187 ? -0.293 64.489 -24.381 1.00 32.81 187 ALA A O 1
ATOM 1537 N N . ARG A 1 188 ? -1.864 65.003 -22.914 1.00 32.06 188 ARG A N 1
ATOM 1538 C CA . ARG A 1 188 ? -2.604 65.463 -21.696 1.00 32.06 188 ARG A CA 1
ATOM 1539 C C . ARG A 1 188 ? -3.766 64.432 -21.439 1.00 32.06 188 ARG A C 1
ATOM 1541 O O . ARG A 1 188 ? -3.669 63.358 -22.018 1.00 32.06 188 ARG A O 1
ATOM 1548 N N . ASP A 1 189 ? -4.825 64.546 -20.621 1.00 30.48 189 ASP A N 1
ATOM 1549 C CA . ASP A 1 189 ? -5.519 65.624 -19.878 1.00 30.48 189 ASP A CA 1
ATOM 1550 C C . ASP A 1 189 ? -6.338 65.058 -18.673 1.00 30.48 189 ASP A C 1
ATOM 1552 O O . ASP A 1 189 ? -6.334 63.849 -18.448 1.00 30.48 189 ASP A O 1
ATOM 1556 N N . ASP A 1 190 ? -7.044 65.914 -17.918 1.00 33.47 190 ASP A N 1
ATOM 1557 C CA . ASP A 1 190 ? -7.973 65.569 -16.816 1.00 33.47 190 ASP A CA 1
ATOM 1558 C C . ASP A 1 190 ? -9.438 65.369 -17.294 1.00 33.47 190 ASP A C 1
ATOM 1560 O O . ASP A 1 190 ? -9.832 65.984 -18.287 1.00 33.47 190 ASP A O 1
ATOM 1564 N N . ARG A 1 191 ? -10.292 64.650 -16.524 1.00 30.45 191 ARG A N 1
ATOM 1565 C CA . ARG A 1 191 ? -11.437 65.236 -15.749 1.00 30.45 191 ARG A CA 1
ATOM 1566 C C . ARG A 1 191 ? -12.505 64.259 -15.201 1.00 30.45 191 ARG A C 1
ATOM 1568 O O . ARG A 1 191 ? -12.919 63.326 -15.871 1.00 30.45 191 ARG A O 1
ATOM 1575 N N . ASP A 1 192 ? -12.974 64.612 -13.994 1.00 32.56 192 ASP A N 1
ATOM 1576 C CA . ASP A 1 192 ? -14.336 64.553 -13.403 1.00 32.56 192 ASP A CA 1
ATOM 1577 C C . ASP A 1 192 ? -15.285 63.339 -13.584 1.00 32.56 192 ASP A C 1
ATOM 1579 O O . ASP A 1 192 ? -15.625 62.933 -14.689 1.00 32.56 192 ASP A O 1
ATOM 1583 N N . GLY A 1 193 ? -15.881 62.871 -12.468 1.00 27.27 193 GLY A N 1
ATOM 1584 C CA . GLY A 1 193 ? -16.951 61.850 -12.482 1.00 27.27 193 GLY A CA 1
ATOM 1585 C C . GLY A 1 193 ? -17.577 61.489 -11.119 1.00 27.27 193 GLY A C 1
ATOM 1586 O O . GLY A 1 193 ? -17.325 60.418 -10.578 1.00 27.27 193 GLY A O 1
ATOM 1587 N N . ARG A 1 194 ? -18.412 62.376 -10.557 1.00 31.28 194 ARG A N 1
ATOM 1588 C CA . ARG A 1 194 ? -19.316 62.121 -9.398 1.00 31.28 194 ARG A CA 1
ATOM 1589 C C . ARG A 1 194 ? -20.359 61.023 -9.725 1.00 31.28 194 ARG A C 1
ATOM 1591 O O . ARG A 1 194 ? -20.702 60.904 -10.892 1.00 31.28 194 ARG A O 1
ATOM 1598 N N . ALA A 1 195 ? -21.038 60.314 -8.810 1.00 30.97 195 ALA A N 1
ATOM 1599 C CA . ALA A 1 195 ? -20.943 60.018 -7.361 1.00 30.97 195 ALA A CA 1
ATOM 1600 C C . ALA A 1 195 ? -22.110 59.039 -6.994 1.00 30.97 195 ALA A C 1
ATOM 1602 O O . ALA A 1 195 ? -22.921 58.766 -7.876 1.00 30.97 195 ALA A O 1
ATOM 1603 N N . ARG A 1 196 ? -22.275 58.658 -5.704 1.00 30.72 196 ARG A N 1
ATOM 1604 C CA . ARG A 1 196 ? -23.513 58.070 -5.094 1.00 30.72 196 ARG A CA 1
ATOM 1605 C C . ARG A 1 196 ? -23.876 56.618 -5.512 1.00 30.72 196 ARG A C 1
ATOM 1607 O O . ARG A 1 196 ? -23.428 56.163 -6.555 1.00 30.72 196 ARG A O 1
ATOM 1614 N N . ASP A 1 197 ? -24.641 55.813 -4.756 1.00 30.27 197 ASP A N 1
ATOM 1615 C CA . ASP A 1 197 ? -25.128 55.922 -3.360 1.00 30.27 197 ASP A CA 1
ATOM 1616 C C . ASP A 1 197 ? -25.352 54.534 -2.693 1.00 30.27 197 ASP A C 1
ATOM 1618 O O . ASP A 1 197 ? -25.405 53.503 -3.354 1.00 30.27 197 ASP A O 1
ATOM 1622 N N . GLU A 1 198 ? -25.450 54.573 -1.360 1.00 30.91 198 GLU A N 1
ATOM 1623 C CA . GLU A 1 198 ? -26.134 53.705 -0.370 1.00 30.91 198 GLU A CA 1
ATOM 1624 C C . GLU A 1 198 ? -26.502 52.204 -0.590 1.00 30.91 198 GLU A C 1
ATOM 1626 O O . GLU A 1 198 ? -27.240 51.811 -1.482 1.00 30.91 198 GLU A O 1
ATOM 1631 N N . ALA A 1 199 ? -26.130 51.417 0.437 1.00 27.31 199 ALA A N 1
ATOM 1632 C CA . ALA A 1 199 ? -26.939 50.450 1.215 1.00 27.31 199 ALA A CA 1
ATOM 1633 C C . ALA A 1 199 ? -27.743 49.286 0.568 1.00 27.31 199 ALA A C 1
ATOM 1635 O O . ALA A 1 199 ? -28.640 49.452 -0.248 1.00 27.31 199 ALA A O 1
ATOM 1636 N N . GLY A 1 200 ? -27.579 48.084 1.149 1.00 26.23 200 GLY A N 1
ATOM 1637 C CA . GLY A 1 200 ? -28.514 46.957 0.989 1.00 26.23 200 GLY A CA 1
ATOM 1638 C C . GLY A 1 200 ? -28.155 45.743 1.859 1.00 26.23 200 GLY A C 1
ATOM 1639 O O . GLY A 1 200 ? -27.089 45.154 1.696 1.00 26.23 200 GLY A O 1
ATOM 1640 N N . ARG A 1 201 ? -29.025 45.345 2.802 1.00 30.25 201 ARG A N 1
ATOM 1641 C CA . ARG A 1 201 ? -28.841 44.133 3.633 1.00 30.25 201 ARG A CA 1
ATOM 1642 C C . ARG A 1 201 ? -29.678 42.957 3.103 1.00 30.25 201 ARG A C 1
ATOM 1644 O O . ARG A 1 201 ? -30.847 43.159 2.800 1.00 30.25 201 ARG A O 1
ATOM 1651 N N . ALA A 1 202 ? -29.123 41.741 3.227 1.00 28.12 202 ALA A N 1
ATOM 1652 C CA . ALA A 1 202 ? -29.749 40.537 3.823 1.00 28.12 202 ALA A CA 1
ATOM 1653 C C . ALA A 1 202 ? -29.834 39.223 2.994 1.00 28.12 202 ALA A C 1
ATOM 1655 O O . ALA A 1 202 ? -30.287 39.181 1.862 1.00 28.12 202 ALA A O 1
ATOM 1656 N N . ALA A 1 203 ? -29.546 38.129 3.719 1.00 28.94 203 ALA A N 1
ATOM 1657 C CA . ALA A 1 203 ? -30.234 36.823 3.719 1.00 28.94 203 ALA A CA 1
ATOM 1658 C C . ALA A 1 203 ? -30.038 35.741 2.609 1.00 28.94 203 ALA A C 1
ATOM 1660 O O . ALA A 1 203 ? -30.753 35.684 1.622 1.00 28.94 203 ALA A O 1
ATOM 1661 N N . ARG A 1 204 ? -29.297 34.689 3.020 1.00 30.05 204 ARG A N 1
ATOM 1662 C CA . ARG A 1 204 ? -29.673 33.240 3.013 1.00 30.05 204 ARG A CA 1
ATOM 1663 C C . ARG A 1 204 ? -29.654 32.380 1.714 1.00 30.05 204 ARG A C 1
ATOM 1665 O O . ARG A 1 204 ? -30.608 32.346 0.956 1.00 30.05 204 ARG A O 1
ATOM 1672 N N . ARG A 1 205 ? -28.711 31.414 1.729 1.00 28.83 205 ARG A N 1
ATOM 1673 C CA . ARG A 1 205 ? -28.843 29.956 1.410 1.00 28.83 205 ARG A CA 1
ATOM 1674 C C . ARG A 1 205 ? -29.251 29.464 -0.009 1.00 28.83 205 ARG A C 1
ATOM 1676 O O . ARG A 1 205 ? -30.427 29.223 -0.251 1.00 28.83 205 ARG A O 1
ATOM 1683 N N . ALA A 1 206 ? -28.264 28.996 -0.787 1.00 25.31 206 ALA A N 1
ATOM 1684 C CA . ALA A 1 206 ? -28.228 27.704 -1.530 1.00 25.31 206 ALA A CA 1
ATOM 1685 C C . ALA A 1 206 ? -26.776 27.482 -2.038 1.00 25.31 206 ALA A C 1
ATOM 1687 O O . ALA A 1 206 ? -26.146 28.457 -2.417 1.00 25.31 206 ALA A O 1
ATOM 1688 N N . ARG A 1 207 ? -26.072 26.345 -1.876 1.00 28.33 207 ARG A N 1
ATOM 1689 C CA . ARG A 1 207 ? -26.242 24.931 -2.313 1.00 28.33 207 ARG A CA 1
ATOM 1690 C C . ARG A 1 207 ? -25.989 24.659 -3.815 1.00 28.33 207 ARG A C 1
ATOM 1692 O O . ARG A 1 207 ? -26.754 25.115 -4.651 1.00 28.33 207 ARG A O 1
ATOM 1699 N N . ARG A 1 208 ? -25.041 23.729 -4.061 1.00 26.97 208 ARG A N 1
ATOM 1700 C CA . ARG A 1 208 ? -24.596 23.091 -5.333 1.00 26.97 208 ARG A CA 1
ATOM 1701 C C . ARG A 1 208 ? -23.776 24.011 -6.260 1.00 26.97 208 ARG A C 1
ATOM 1703 O O . ARG A 1 208 ? -24.166 25.143 -6.481 1.00 26.97 208 ARG A O 1
ATOM 1710 N N . ALA A 1 209 ? -22.559 23.658 -6.694 1.00 25.98 209 ALA A N 1
ATOM 1711 C CA . ALA A 1 209 ? -22.012 22.426 -7.307 1.00 25.98 209 ALA A CA 1
ATOM 1712 C C . ALA A 1 209 ? -22.300 22.333 -8.818 1.00 25.98 209 ALA A C 1
ATOM 1714 O O . ALA A 1 209 ? -23.444 22.158 -9.235 1.00 25.98 209 ALA A O 1
ATOM 1715 N N . SER A 1 210 ? -21.240 22.442 -9.625 1.00 25.80 210 SER A N 1
ATOM 1716 C CA . SER A 1 210 ? -21.280 22.611 -11.081 1.00 25.80 210 SER A CA 1
ATOM 1717 C C . SER A 1 210 ? -20.708 21.399 -11.824 1.00 25.80 210 SER A C 1
ATOM 1719 O O . SER A 1 210 ? -19.496 21.211 -11.881 1.00 25.80 210 SER A O 1
ATOM 1721 N N . VAL A 1 211 ? -21.580 20.609 -12.455 1.00 27.69 211 VAL A N 1
ATOM 1722 C CA . VAL A 1 211 ? -21.193 19.570 -13.424 1.00 27.69 211 VAL A CA 1
ATOM 1723 C C . VAL A 1 211 ? -21.359 20.123 -14.836 1.00 27.69 211 VAL A C 1
ATOM 1725 O O . VAL A 1 211 ? -22.468 20.499 -15.218 1.00 27.69 211 VAL A O 1
ATOM 1728 N N . VAL A 1 212 ? -20.296 20.103 -15.645 1.00 27.34 212 VAL A N 1
ATOM 1729 C CA . VAL A 1 212 ? -20.373 20.420 -17.080 1.00 27.34 212 VAL A CA 1
ATOM 1730 C C . VAL A 1 212 ? -20.271 19.132 -17.897 1.00 27.34 212 VAL A C 1
ATOM 1732 O O . VAL A 1 212 ? -19.199 18.572 -18.092 1.00 27.34 212 VAL A O 1
ATOM 1735 N N . ARG A 1 213 ? -21.415 18.664 -18.406 1.00 28.89 213 ARG A N 1
ATOM 1736 C CA . ARG A 1 213 ? -21.493 17.627 -19.450 1.00 28.89 213 ARG A CA 1
ATOM 1737 C C . ARG A 1 213 ? -21.532 18.272 -20.832 1.00 28.89 213 ARG A C 1
ATOM 1739 O O . ARG A 1 213 ? -22.338 19.182 -21.024 1.00 28.89 213 ARG A O 1
ATOM 1746 N N . ARG A 1 214 ? -20.854 17.665 -21.818 1.00 28.38 214 ARG A N 1
ATOM 1747 C CA . ARG A 1 214 ? -21.345 17.342 -23.189 1.00 28.38 214 ARG A CA 1
ATOM 1748 C C . ARG A 1 214 ? -20.194 16.728 -24.018 1.00 28.38 214 ARG A C 1
ATOM 1750 O O . ARG A 1 214 ? -19.045 16.951 -23.684 1.00 28.38 214 ARG A O 1
ATOM 1757 N N . ARG A 1 215 ? -20.429 15.932 -25.070 1.00 27.77 215 ARG A N 1
ATOM 1758 C CA . ARG A 1 215 ? -21.648 15.716 -25.885 1.00 27.77 215 ARG A CA 1
ATOM 1759 C C . ARG A 1 215 ? -21.724 14.253 -26.362 1.00 27.77 215 ARG A C 1
ATOM 1761 O O . ARG A 1 215 ? -20.707 13.678 -26.719 1.00 27.77 215 ARG A O 1
ATOM 1768 N N . VAL A 1 216 ? -22.933 13.699 -26.454 1.00 28.80 216 VAL A N 1
ATOM 1769 C CA . VAL A 1 216 ? -23.229 12.429 -27.155 1.00 28.80 216 VAL A CA 1
ATOM 1770 C C . VAL A 1 216 ? -23.740 12.743 -28.571 1.00 28.80 216 VAL A C 1
ATOM 1772 O O . VAL A 1 216 ? -24.339 13.801 -28.784 1.00 28.80 216 VAL A O 1
ATOM 1775 N N . ARG A 1 217 ? -23.554 11.826 -29.530 1.00 29.08 217 ARG A N 1
ATOM 1776 C CA . ARG A 1 217 ? -24.363 11.740 -30.762 1.00 29.08 217 ARG A CA 1
ATOM 1777 C C . ARG A 1 217 ? -25.056 10.375 -30.817 1.00 29.08 217 ARG A C 1
ATOM 1779 O O . ARG A 1 217 ? -24.448 9.371 -30.470 1.00 29.08 217 ARG A O 1
ATOM 1786 N N . HIS A 1 218 ? -26.317 10.356 -31.246 1.00 30.11 218 HIS A N 1
ATOM 1787 C CA . HIS A 1 218 ? -27.101 9.132 -31.438 1.00 30.11 218 HIS A CA 1
ATOM 1788 C C . HIS A 1 218 ? -27.091 8.680 -32.905 1.00 30.11 218 HIS A C 1
ATOM 1790 O O . HIS A 1 218 ? -27.058 9.509 -33.813 1.00 30.11 218 HIS A O 1
ATOM 1796 N N . GLY A 1 219 ? -27.226 7.370 -33.110 1.00 25.34 219 GLY A N 1
ATOM 1797 C CA . GLY A 1 219 ? -27.653 6.725 -34.353 1.00 25.34 219 GLY A CA 1
ATOM 1798 C C . GLY A 1 219 ? -28.461 5.473 -33.993 1.00 25.34 219 GLY A C 1
ATOM 1799 O O . GLY A 1 219 ? -28.152 4.820 -32.998 1.00 25.34 219 GLY A O 1
ATOM 1800 N N . ALA A 1 220 ? -29.537 5.182 -34.727 1.00 30.27 220 ALA A N 1
ATOM 1801 C CA . ALA A 1 220 ? -30.496 4.114 -34.409 1.00 30.27 220 ALA A CA 1
ATOM 1802 C C . ALA A 1 220 ? -31.117 3.531 -35.716 1.00 30.27 220 ALA A C 1
ATOM 1804 O O . ALA A 1 220 ? -30.642 3.878 -36.796 1.00 30.27 220 ALA A O 1
ATOM 1805 N N . PRO A 1 221 ? -32.063 2.570 -35.684 1.00 56.09 221 PRO A N 1
ATOM 1806 C CA . PRO A 1 221 ? -31.712 1.156 -35.828 1.00 56.09 221 PRO A CA 1
ATOM 1807 C C . PRO A 1 221 ? -32.419 0.452 -37.009 1.00 56.09 221 PRO A C 1
ATOM 1809 O O . PRO A 1 221 ? -33.456 0.907 -37.489 1.00 56.09 221 PRO A O 1
ATOM 1812 N N . GLN A 1 222 ? -31.922 -0.719 -37.435 1.00 29.31 222 GLN A N 1
ATOM 1813 C CA . GLN A 1 222 ? -32.606 -1.579 -38.420 1.00 29.31 222 GLN A CA 1
ATOM 1814 C C . GLN A 1 222 ? -32.607 -3.076 -38.053 1.00 29.31 222 GLN A C 1
ATOM 1816 O O . GLN A 1 222 ? -31.975 -3.503 -37.090 1.00 29.31 222 GLN A O 1
ATOM 1821 N N . ARG A 1 223 ? -33.426 -3.852 -38.782 1.00 30.62 223 ARG A N 1
ATOM 1822 C CA . ARG A 1 223 ? -33.976 -5.168 -38.400 1.00 30.62 223 ARG A CA 1
ATOM 1823 C C . ARG A 1 223 ? -33.438 -6.332 -39.248 1.00 30.62 223 ARG A C 1
ATOM 1825 O O . ARG A 1 223 ? -33.233 -6.149 -40.443 1.00 30.62 223 ARG A O 1
ATOM 1832 N N . ARG A 1 224 ? -33.393 -7.533 -38.649 1.00 29.16 224 ARG A N 1
ATOM 1833 C CA . ARG A 1 224 ? -33.594 -8.909 -39.198 1.00 29.16 224 ARG A CA 1
ATOM 1834 C C . ARG A 1 224 ? -33.401 -9.857 -37.998 1.00 29.16 224 ARG A C 1
ATOM 1836 O O . ARG A 1 224 ? -32.363 -9.763 -37.363 1.00 29.16 224 ARG A O 1
ATOM 1843 N N . ASP A 1 225 ? -34.350 -10.625 -37.463 1.00 28.12 225 ASP A N 1
ATOM 1844 C CA . ASP A 1 225 ? -35.496 -11.428 -37.945 1.00 28.12 225 ASP A CA 1
ATOM 1845 C C . ASP A 1 225 ? -35.132 -12.865 -38.404 1.00 28.12 225 ASP A C 1
ATOM 1847 O O . ASP A 1 225 ? -34.487 -13.050 -39.432 1.00 28.12 225 ASP A O 1
ATOM 1851 N N . ARG A 1 226 ? -35.675 -13.856 -37.663 1.00 29.36 226 ARG A N 1
ATOM 1852 C CA . ARG A 1 226 ? -35.693 -15.336 -37.874 1.00 29.36 226 ARG A CA 1
ATOM 1853 C C . ARG A 1 226 ? -34.340 -16.076 -37.683 1.00 29.36 226 ARG A C 1
ATOM 1855 O O . ARG A 1 226 ? -33.287 -15.489 -37.855 1.00 29.36 226 ARG A O 1
ATOM 1862 N N . ALA A 1 227 ? -34.293 -17.364 -37.295 1.00 27.33 227 ALA A N 1
ATOM 1863 C CA . ALA A 1 227 ? -35.356 -18.380 -37.191 1.00 27.33 227 ALA A CA 1
ATOM 1864 C C . ALA A 1 227 ? -35.115 -19.470 -36.103 1.00 27.33 227 ALA A C 1
ATOM 1866 O O . ALA A 1 227 ? -33.976 -19.839 -35.866 1.00 27.33 227 ALA A O 1
ATOM 1867 N N . ARG A 1 228 ? -36.221 -20.023 -35.554 1.00 29.45 228 ARG A N 1
ATOM 1868 C CA . ARG A 1 228 ? -36.551 -21.450 -35.220 1.00 29.45 228 ARG A CA 1
ATOM 1869 C C . ARG A 1 228 ? -35.428 -22.381 -34.667 1.00 29.45 228 ARG A C 1
ATOM 1871 O O . ARG A 1 228 ? -34.382 -22.510 -35.278 1.00 29.45 228 ARG A O 1
ATOM 1878 N N . ARG A 1 229 ? -35.657 -23.226 -33.643 1.00 29.00 229 ARG A N 1
ATOM 1879 C CA . ARG A 1 229 ? -36.828 -24.116 -33.415 1.00 29.00 229 ARG A CA 1
ATOM 1880 C C . ARG A 1 229 ? -37.137 -24.417 -31.926 1.00 29.00 229 ARG A C 1
ATOM 1882 O O . ARG A 1 229 ? -36.219 -24.577 -31.143 1.00 29.00 229 ARG A O 1
ATOM 1889 N N . ALA A 1 230 ? -38.444 -24.560 -31.663 1.00 33.62 230 ALA A N 1
ATOM 1890 C CA . ALA A 1 230 ? -39.219 -25.472 -30.784 1.00 33.62 230 ALA A CA 1
ATOM 1891 C C . ALA A 1 230 ? -38.642 -26.147 -29.493 1.00 33.62 230 ALA A C 1
ATOM 1893 O O . ALA A 1 230 ? -37.468 -26.499 -29.457 1.00 33.62 230 ALA A O 1
ATOM 1894 N N . PRO A 1 231 ? -39.500 -26.426 -28.475 1.00 52.66 231 PRO A N 1
ATOM 1895 C CA . PRO A 1 231 ? -39.122 -27.004 -27.172 1.00 52.66 231 PRO A CA 1
ATOM 1896 C C . PRO A 1 231 ? -39.626 -28.449 -26.930 1.00 52.66 231 PRO A C 1
ATOM 1898 O O . PRO A 1 231 ? -40.452 -28.955 -27.686 1.00 52.66 231 PRO A O 1
ATOM 1901 N N . GLU A 1 232 ? -39.267 -29.030 -25.776 1.00 28.98 232 GLU A N 1
ATOM 1902 C CA . GLU A 1 232 ? -40.047 -30.080 -25.090 1.00 28.98 232 GLU A CA 1
ATOM 1903 C C . GLU A 1 232 ? -40.243 -29.746 -23.597 1.00 28.98 232 GLU A C 1
ATOM 1905 O O . GLU A 1 232 ? -39.604 -28.836 -23.064 1.00 28.98 232 GLU A O 1
ATOM 1910 N N . ALA A 1 233 ? -41.193 -30.416 -22.931 1.00 28.66 233 ALA A N 1
ATOM 1911 C CA . ALA A 1 233 ? -41.662 -30.068 -21.587 1.00 28.66 233 ALA A CA 1
ATOM 1912 C C . ALA A 1 233 ? -42.327 -31.253 -20.855 1.00 28.66 233 ALA A C 1
ATOM 1914 O O . ALA A 1 233 ? -42.706 -32.238 -21.484 1.00 28.66 233 ALA A O 1
ATOM 1915 N N . ARG A 1 234 ? -42.624 -31.053 -19.554 1.00 28.98 234 ARG A N 1
ATOM 1916 C CA . ARG A 1 234 ? -43.278 -31.997 -18.608 1.00 28.98 234 ARG A CA 1
ATOM 1917 C C . ARG A 1 234 ? -42.322 -33.115 -18.117 1.00 28.98 234 ARG A C 1
ATOM 1919 O O . ARG A 1 234 ? -41.312 -33.372 -18.749 1.00 28.98 234 ARG A O 1
ATOM 1926 N N . ALA A 1 235 ? -42.542 -33.768 -16.972 1.00 27.20 235 ALA A N 1
ATOM 1927 C CA . ALA A 1 235 ? -43.658 -33.680 -16.023 1.00 27.20 235 ALA A CA 1
ATOM 1928 C C . ALA A 1 235 ? -43.201 -33.636 -14.545 1.00 27.20 235 ALA A C 1
ATOM 1930 O O . ALA A 1 235 ? -42.021 -33.740 -14.223 1.00 27.20 235 ALA A O 1
ATOM 1931 N N . ARG A 1 236 ? -44.185 -33.441 -13.664 1.00 29.05 236 ARG A N 1
ATOM 1932 C CA . ARG A 1 236 ? -44.097 -33.426 -12.195 1.00 29.05 236 ARG A CA 1
ATOM 1933 C C . ARG A 1 236 ? -43.940 -34.856 -11.647 1.00 29.05 236 ARG A C 1
ATOM 1935 O O . ARG A 1 236 ? -44.385 -35.784 -12.310 1.00 29.05 236 ARG A O 1
ATOM 1942 N N . ASP A 1 237 ? -43.417 -35.013 -10.425 1.00 25.86 237 ASP A N 1
ATOM 1943 C CA . ASP A 1 237 ? -44.271 -35.366 -9.270 1.00 25.86 237 ASP A CA 1
ATOM 1944 C C . ASP A 1 237 ? -43.551 -35.323 -7.899 1.00 25.86 237 ASP A C 1
ATOM 1946 O O . ASP A 1 237 ? -42.335 -35.160 -7.798 1.00 25.86 237 ASP A O 1
ATOM 1950 N N . ARG A 1 238 ? -44.361 -35.361 -6.832 1.00 27.64 238 ARG A N 1
ATOM 1951 C CA . ARG A 1 238 ? -44.064 -35.315 -5.379 1.00 27.64 238 ARG A CA 1
ATOM 1952 C C . ARG A 1 238 ? -45.205 -36.075 -4.659 1.00 27.64 238 ARG A C 1
ATOM 1954 O O . ARG A 1 238 ? -46.262 -36.191 -5.278 1.00 27.64 238 ARG A O 1
ATOM 1961 N N . PRO A 1 239 ? -45.102 -36.516 -3.378 1.00 48.66 239 PRO A N 1
ATOM 1962 C CA . PRO A 1 239 ? -44.208 -36.057 -2.300 1.00 48.66 239 PRO A CA 1
ATOM 1963 C C . PRO A 1 239 ? -43.197 -37.174 -1.865 1.00 48.66 239 PRO A C 1
ATOM 1965 O O . PRO A 1 239 ? -42.479 -37.597 -2.758 1.00 48.66 239 PRO A O 1
ATOM 1968 N N . ALA A 1 240 ? -42.969 -37.683 -0.634 1.00 26.66 240 ALA A N 1
ATOM 1969 C CA . ALA A 1 240 ? -43.538 -37.453 0.705 1.00 26.66 240 ALA A CA 1
ATOM 1970 C C . ALA A 1 240 ? -42.655 -37.930 1.892 1.00 26.66 240 ALA A C 1
ATOM 1972 O O . ALA A 1 240 ? -41.750 -38.738 1.724 1.00 26.66 240 ALA A O 1
ATOM 1973 N N . ARG A 1 241 ? -42.977 -37.376 3.077 1.00 25.73 241 ARG A N 1
ATOM 1974 C CA . ARG A 1 241 ? -43.222 -38.002 4.408 1.00 25.73 241 ARG A CA 1
ATOM 1975 C C . ARG A 1 241 ? -42.729 -39.446 4.663 1.00 25.73 241 ARG A C 1
ATOM 1977 O O . ARG A 1 241 ? -42.971 -40.316 3.840 1.00 25.73 241 ARG A O 1
ATOM 1984 N N . ASP A 1 242 ? -42.152 -39.812 5.818 1.00 25.27 242 ASP A N 1
ATOM 1985 C CA . ASP A 1 242 ? -41.990 -39.127 7.124 1.00 25.27 242 ASP A CA 1
ATOM 1986 C C . ASP A 1 242 ? -40.741 -39.630 7.896 1.00 25.27 242 ASP A C 1
ATOM 1988 O O . ASP A 1 242 ? -40.203 -40.698 7.608 1.00 25.27 242 ASP A O 1
ATOM 1992 N N . ALA A 1 243 ? -40.305 -38.887 8.923 1.00 26.89 243 ALA A N 1
ATOM 1993 C CA . ALA A 1 243 ? -39.291 -39.312 9.908 1.00 26.89 243 ALA A CA 1
ATOM 1994 C C . ALA A 1 243 ? -39.943 -39.779 11.229 1.00 26.89 243 ALA A C 1
ATOM 1996 O O . ALA A 1 243 ? -41.066 -39.358 11.519 1.00 26.89 243 ALA A O 1
ATOM 1997 N N . PRO A 1 244 ? -39.245 -40.555 12.096 1.00 35.38 244 PRO A N 1
ATOM 1998 C CA . PRO A 1 244 ? -38.949 -39.975 13.423 1.00 35.38 244 PRO A CA 1
ATOM 1999 C C . PRO A 1 244 ? -37.696 -40.478 14.209 1.00 35.38 244 PRO A C 1
ATOM 2001 O O . PRO A 1 244 ? -37.504 -41.664 14.441 1.00 35.38 244 PRO A O 1
ATOM 2004 N N . ARG A 1 245 ? -36.987 -39.507 14.819 1.00 26.70 245 ARG A N 1
ATOM 2005 C CA . ARG A 1 245 ? -36.588 -39.421 16.260 1.00 26.70 245 ARG A CA 1
ATOM 2006 C C . ARG A 1 245 ? -35.585 -40.412 16.935 1.00 26.70 245 ARG A C 1
ATOM 2008 O O . ARG A 1 245 ? -35.964 -41.456 17.440 1.00 26.70 245 ARG A O 1
ATOM 2015 N N . HIS A 1 246 ? -34.410 -39.842 17.262 1.00 26.11 246 HIS A N 1
ATOM 2016 C CA . HIS A 1 246 ? -33.848 -39.627 18.630 1.00 26.11 246 HIS A CA 1
ATOM 2017 C C . HIS A 1 246 ? -33.150 -40.701 19.521 1.00 26.11 246 HIS A C 1
ATOM 2019 O O . HIS A 1 246 ? -33.699 -41.745 19.837 1.00 26.11 246 HIS A O 1
ATOM 2025 N N . ARG A 1 247 ? -32.076 -40.191 20.178 1.00 23.77 247 ARG A N 1
ATOM 2026 C CA . ARG A 1 247 ? -31.511 -40.464 21.540 1.00 23.77 247 ARG A CA 1
ATOM 2027 C C . ARG A 1 247 ? -30.804 -41.822 21.775 1.00 23.77 247 ARG A C 1
ATOM 2029 O O . ARG A 1 247 ? -31.317 -42.848 21.372 1.00 23.77 247 ARG A O 1
ATOM 2036 N N . VAL A 1 248 ? -29.594 -41.961 22.359 1.00 25.97 248 VAL A N 1
ATOM 2037 C CA . VAL A 1 248 ? -28.730 -41.243 23.356 1.00 25.97 248 VAL A CA 1
ATOM 2038 C C . VAL A 1 248 ? -28.711 -41.895 24.758 1.00 25.97 248 VAL A C 1
ATOM 2040 O O . VAL A 1 248 ? -29.613 -41.675 25.559 1.00 25.97 248 VAL A O 1
ATOM 2043 N N . ALA A 1 249 ? -27.608 -42.599 25.071 1.00 24.22 249 ALA A N 1
ATOM 2044 C CA . ALA A 1 249 ? -27.009 -42.888 26.397 1.00 24.22 249 ALA A CA 1
ATOM 2045 C C . ALA A 1 249 ? -25.573 -43.445 26.147 1.00 24.22 249 ALA A C 1
ATOM 2047 O O . ALA A 1 249 ? -25.373 -44.097 25.129 1.00 24.22 249 ALA A O 1
ATOM 2048 N N . ARG A 1 250 ? -24.472 -43.121 26.856 1.00 23.58 250 ARG A N 1
ATOM 2049 C CA . ARG A 1 250 ? -24.121 -43.190 28.302 1.00 23.58 250 ARG A CA 1
ATOM 2050 C C . ARG A 1 250 ? -24.150 -44.626 28.877 1.00 23.58 250 ARG A C 1
ATOM 2052 O O . ARG A 1 250 ? -25.145 -45.304 28.690 1.00 23.58 250 ARG A O 1
ATOM 2059 N N . ALA A 1 251 ? -23.171 -45.125 29.653 1.00 24.81 251 ALA A N 1
ATOM 2060 C CA . ALA A 1 251 ? -21.811 -44.669 30.022 1.00 24.81 251 ALA A CA 1
ATOM 2061 C C . ALA A 1 251 ? -21.049 -45.799 30.794 1.00 24.81 251 ALA A C 1
ATOM 2063 O O . ALA A 1 251 ? -21.639 -46.841 31.059 1.00 24.81 251 ALA A O 1
ATOM 2064 N N . ALA A 1 252 ? -19.820 -45.520 31.283 1.00 24.23 252 ALA A N 1
ATOM 2065 C CA . ALA A 1 252 ? -19.092 -46.253 32.356 1.00 24.23 252 ALA A CA 1
ATOM 2066 C C . ALA A 1 252 ? -18.478 -47.643 31.986 1.00 24.23 252 ALA A C 1
ATOM 2068 O O . ALA A 1 252 ? -18.894 -48.255 31.015 1.00 24.23 252 ALA A O 1
ATOM 2069 N N . ARG A 1 253 ? -17.465 -48.210 32.682 1.00 24.75 253 ARG A N 1
ATOM 2070 C CA . ARG A 1 253 ? -16.657 -47.799 33.870 1.00 24.75 253 ARG A CA 1
ATOM 2071 C C . ARG A 1 253 ? -15.272 -48.502 33.869 1.00 24.75 253 ARG A C 1
ATOM 2073 O O . ARG A 1 253 ? -15.072 -49.450 33.123 1.00 24.75 253 ARG A O 1
ATOM 2080 N N . ALA A 1 254 ? -14.345 -48.086 34.743 1.00 27.70 254 ALA A N 1
ATOM 2081 C CA . ALA A 1 254 ? -12.966 -48.612 34.832 1.00 27.70 254 ALA A CA 1
ATOM 2082 C C . ALA A 1 254 ? -12.618 -49.306 36.177 1.00 27.70 254 ALA A C 1
ATOM 2084 O O . ALA A 1 254 ? -13.244 -49.003 37.197 1.00 27.70 254 ALA A O 1
ATOM 2085 N N . PRO A 1 255 ? -11.545 -50.123 36.221 1.00 28.52 255 PRO A N 1
ATOM 2086 C CA . PRO A 1 255 ? -10.654 -50.331 37.380 1.00 28.52 255 PRO A CA 1
ATOM 2087 C C . PRO A 1 255 ? -9.266 -49.669 37.120 1.00 28.52 255 PRO A C 1
ATOM 2089 O O . PRO A 1 255 ? -8.839 -49.627 35.974 1.00 28.52 255 PRO A O 1
ATOM 2092 N N . ARG A 1 256 ? -8.484 -49.049 38.028 1.00 25.77 256 ARG A N 1
ATOM 2093 C CA . ARG A 1 256 ? -8.215 -49.142 39.491 1.00 25.77 256 ARG A CA 1
ATOM 2094 C C . ARG A 1 256 ? -7.575 -50.478 39.925 1.00 25.77 256 ARG A C 1
ATOM 2096 O O . ARG A 1 256 ? -8.216 -51.509 39.813 1.00 25.77 256 ARG A O 1
ATOM 2103 N N . ARG A 1 257 ? -6.372 -50.550 40.531 1.00 27.84 257 ARG A N 1
ATOM 2104 C CA . ARG A 1 257 ? -5.508 -49.528 41.193 1.00 27.84 257 ARG A CA 1
ATOM 2105 C C . ARG A 1 257 ? -4.185 -49.284 40.392 1.00 27.84 257 ARG A C 1
ATOM 2107 O O . ARG A 1 257 ? -4.334 -49.163 39.189 1.00 27.84 257 ARG A O 1
ATOM 2114 N N . HIS A 1 258 ? -2.925 -49.152 40.866 1.00 25.97 258 HIS A N 1
ATOM 2115 C CA . HIS A 1 258 ? -2.259 -49.260 42.193 1.00 25.97 258 HIS A CA 1
ATOM 2116 C C . HIS A 1 258 ? -1.269 -48.098 42.497 1.00 25.97 258 HIS A C 1
ATOM 2118 O O . HIS A 1 258 ? -1.506 -46.970 42.077 1.00 25.97 258 HIS A O 1
ATOM 2124 N N . ARG A 1 259 ? -0.282 -48.327 43.384 1.00 26.97 259 ARG A N 1
ATOM 2125 C CA . ARG A 1 259 ? 0.461 -47.332 44.202 1.00 26.97 259 ARG A CA 1
ATOM 2126 C C . ARG A 1 259 ? 1.578 -48.051 45.021 1.00 26.97 259 ARG A C 1
ATOM 2128 O O . ARG A 1 259 ? 1.378 -49.251 45.231 1.00 26.97 259 ARG A O 1
ATOM 2135 N N . PRO A 1 260 ? 2.571 -47.375 45.656 1.00 46.66 260 PRO A N 1
ATOM 2136 C CA . PRO A 1 260 ? 3.700 -46.611 45.074 1.00 46.66 260 PRO A CA 1
ATOM 2137 C C . PRO A 1 260 ? 5.096 -46.950 45.690 1.00 46.66 260 PRO A C 1
ATOM 2139 O O . PRO A 1 260 ? 5.178 -47.666 46.684 1.00 46.66 260 PRO A O 1
ATOM 2142 N N . VAL A 1 261 ? 6.181 -46.348 45.169 1.00 25.84 261 VAL A N 1
ATOM 2143 C CA . VAL A 1 261 ? 7.564 -46.354 45.731 1.00 25.84 261 VAL A CA 1
ATOM 2144 C C . VAL A 1 261 ? 8.197 -44.950 45.578 1.00 25.84 261 VAL A C 1
ATOM 2146 O O . VAL A 1 261 ? 7.789 -44.221 44.674 1.00 25.84 261 VAL A O 1
ATOM 2149 N N . ALA A 1 262 ? 9.145 -44.533 46.442 1.00 27.50 262 ALA A N 1
ATOM 2150 C CA . ALA A 1 262 ? 9.775 -43.196 46.402 1.00 27.50 262 ALA A CA 1
ATOM 2151 C C . ALA A 1 262 ? 11.143 -43.075 47.137 1.00 27.50 262 ALA A C 1
ATOM 2153 O O . ALA A 1 262 ? 11.470 -43.905 47.976 1.00 27.50 262 ALA A O 1
ATOM 2154 N N . HIS A 1 263 ? 11.839 -41.952 46.877 1.00 27.56 263 HIS A N 1
ATOM 2155 C CA . HIS A 1 263 ? 12.988 -41.331 47.587 1.00 27.56 263 HIS A CA 1
ATOM 2156 C C . HIS A 1 263 ? 14.414 -41.929 47.518 1.00 27.56 263 HIS A C 1
ATOM 2158 O O . HIS A 1 263 ? 14.661 -43.058 47.916 1.00 27.56 263 HIS A O 1
ATOM 2164 N N . ALA A 1 264 ? 15.382 -41.045 47.206 1.00 25.28 264 ALA A N 1
ATOM 2165 C CA . ALA A 1 264 ? 16.762 -41.046 47.726 1.00 25.28 264 ALA A CA 1
ATOM 2166 C C . ALA A 1 264 ? 17.401 -39.626 47.664 1.00 25.28 264 ALA A C 1
ATOM 2168 O O . ALA A 1 264 ? 17.108 -38.851 46.754 1.00 25.28 264 ALA A O 1
ATOM 2169 N N . ARG A 1 265 ? 18.255 -39.283 48.647 1.00 23.92 265 ARG A N 1
ATOM 2170 C CA . ARG A 1 265 ? 19.179 -38.115 48.781 1.00 23.92 265 ARG A CA 1
ATOM 2171 C C . ARG A 1 265 ? 20.252 -38.493 49.872 1.00 23.92 265 ARG A C 1
ATOM 2173 O O . ARG A 1 265 ? 20.164 -39.609 50.371 1.00 23.92 265 ARG A O 1
ATOM 2180 N N . PRO A 1 266 ? 21.172 -37.622 50.364 1.00 49.66 266 PRO A N 1
ATOM 2181 C CA . PRO A 1 266 ? 22.445 -37.192 49.740 1.00 49.66 266 PRO A CA 1
ATOM 2182 C C . PRO A 1 266 ? 23.682 -37.224 50.709 1.00 49.66 266 PRO A C 1
ATOM 2184 O O . PRO A 1 266 ? 23.507 -37.542 51.882 1.00 49.66 266 PRO A O 1
ATOM 2187 N N . ARG A 1 267 ? 24.875 -36.759 50.249 1.00 29.72 267 ARG A N 1
ATOM 2188 C CA . ARG A 1 267 ? 26.064 -36.128 50.952 1.00 29.72 267 ARG A CA 1
ATOM 2189 C C . ARG A 1 267 ? 27.414 -36.686 50.399 1.00 29.72 267 ARG A C 1
ATOM 2191 O O . ARG A 1 267 ? 27.423 -37.858 50.061 1.00 29.72 267 ARG A O 1
ATOM 2198 N N . VAL A 1 268 ? 28.539 -35.976 50.124 1.00 28.64 268 VAL A N 1
ATOM 2199 C CA . VAL A 1 268 ? 29.204 -34.698 50.566 1.00 28.64 268 VAL A CA 1
ATOM 2200 C C . VAL A 1 268 ? 30.082 -34.908 51.831 1.00 28.64 268 VAL A C 1
ATOM 2202 O O . VAL A 1 268 ? 29.555 -35.455 52.790 1.00 28.64 268 VAL A O 1
ATOM 2205 N N . VAL A 1 269 ? 31.402 -34.589 51.901 1.00 27.33 269 VAL A N 1
ATOM 2206 C CA . VAL A 1 269 ? 32.108 -33.268 51.769 1.00 27.33 269 VAL A CA 1
ATOM 2207 C C . VAL A 1 269 ? 33.634 -33.352 51.401 1.00 27.33 269 VAL A C 1
ATOM 2209 O O . VAL A 1 269 ? 34.250 -34.377 51.647 1.00 27.33 269 VAL A O 1
ATOM 2212 N N . ALA A 1 270 ? 34.242 -32.199 51.020 1.00 25.92 270 ALA A N 1
ATOM 2213 C CA . ALA A 1 270 ? 35.633 -31.707 51.307 1.00 25.92 270 ALA A CA 1
ATOM 2214 C C . ALA A 1 270 ? 36.884 -32.149 50.469 1.00 25.92 270 ALA A C 1
ATOM 2216 O O . ALA A 1 270 ? 36.822 -33.164 49.794 1.00 25.92 270 ALA A O 1
ATOM 2217 N N . ARG A 1 271 ? 38.076 -31.480 50.524 1.00 27.52 271 ARG A N 1
ATOM 2218 C CA . ARG A 1 271 ? 38.485 -30.029 50.384 1.00 27.52 271 ARG A CA 1
ATOM 2219 C C . ARG A 1 271 ? 40.047 -29.837 50.432 1.00 27.52 271 ARG A C 1
ATOM 2221 O O . ARG A 1 271 ? 40.718 -30.712 50.953 1.00 27.52 271 ARG A O 1
ATOM 2228 N N . LEU A 1 272 ? 40.564 -28.627 50.088 1.00 28.91 272 LEU A N 1
ATOM 2229 C CA . LEU A 1 272 ? 41.958 -28.077 50.279 1.00 28.91 272 LEU A CA 1
ATOM 2230 C C . LEU A 1 272 ? 43.038 -28.514 49.233 1.00 28.91 272 LEU A C 1
ATOM 2232 O O . LEU A 1 272 ? 42.880 -29.584 48.667 1.00 28.91 272 LEU A O 1
ATOM 2236 N N . ARG A 1 273 ? 44.140 -27.780 48.911 1.00 27.09 273 ARG A N 1
ATOM 2237 C CA . ARG A 1 273 ? 44.601 -26.372 49.164 1.00 27.09 273 ARG A CA 1
ATOM 2238 C C . ARG A 1 273 ? 45.765 -25.938 48.218 1.00 27.09 273 ARG A C 1
ATOM 2240 O O . ARG A 1 273 ? 46.541 -26.787 47.813 1.00 27.09 273 ARG A O 1
ATOM 2247 N N . GLY A 1 274 ? 45.974 -24.616 48.055 1.00 25.53 274 GLY A N 1
ATOM 2248 C CA . GLY A 1 274 ? 47.224 -23.975 47.554 1.00 25.53 274 GLY A CA 1
ATOM 2249 C C . GLY A 1 274 ? 47.380 -23.913 46.021 1.00 25.53 274 GLY A C 1
ATOM 2250 O O . GLY A 1 274 ? 46.818 -24.752 45.333 1.00 25.53 274 GLY A O 1
ATOM 2251 N N . GLY A 1 275 ? 48.073 -22.946 45.400 1.00 24.78 275 GLY A N 1
ATOM 2252 C CA . GLY A 1 275 ? 48.742 -21.705 45.856 1.00 24.78 275 GLY A CA 1
ATOM 2253 C C . GLY A 1 275 ? 48.982 -20.761 44.646 1.00 24.78 275 GLY A C 1
ATOM 2254 O O . GLY A 1 275 ? 48.643 -21.140 43.529 1.00 24.78 275 GLY A O 1
ATOM 2255 N N . ALA A 1 276 ? 49.509 -19.536 44.818 1.00 27.69 276 ALA A N 1
ATOM 2256 C CA . ALA A 1 276 ? 49.607 -18.545 43.721 1.00 27.69 276 ALA A CA 1
ATOM 2257 C C . ALA A 1 276 ? 50.794 -17.565 43.845 1.00 27.69 276 ALA A C 1
ATOM 2259 O O . ALA A 1 276 ? 51.093 -17.169 44.968 1.00 27.69 276 ALA A O 1
ATOM 2260 N N . ALA A 1 277 ? 51.376 -17.112 42.714 1.00 27.31 277 ALA A N 1
ATOM 2261 C CA . ALA A 1 277 ? 52.012 -15.786 42.517 1.00 27.31 277 ALA A CA 1
ATOM 2262 C C . ALA A 1 277 ? 52.619 -15.583 41.097 1.00 27.31 277 ALA A C 1
ATOM 2264 O O . ALA A 1 277 ? 52.997 -16.548 40.446 1.00 27.31 277 ALA A O 1
ATOM 2265 N N . ALA A 1 278 ? 52.811 -14.303 40.724 1.00 27.45 278 ALA A N 1
ATOM 2266 C CA . ALA A 1 278 ? 53.795 -13.756 39.759 1.00 27.45 278 ALA A CA 1
ATOM 2267 C C . ALA A 1 278 ? 53.718 -14.122 38.244 1.00 27.45 278 ALA A C 1
ATOM 2269 O O . ALA A 1 278 ? 53.033 -15.050 37.840 1.00 27.45 278 ALA A O 1
ATOM 2270 N N . LEU A 1 279 ? 54.483 -13.457 37.355 1.00 28.58 279 LEU A N 1
ATOM 2271 C CA . LEU A 1 279 ? 54.396 -12.047 36.887 1.00 28.58 279 LEU A CA 1
ATOM 2272 C C . LEU A 1 279 ? 55.410 -11.780 35.733 1.00 28.58 279 LEU A C 1
ATOM 2274 O O . LEU A 1 279 ? 56.580 -12.093 35.877 1.00 28.58 279 LEU A O 1
ATOM 2278 N N . ARG A 1 280 ? 54.981 -11.047 34.685 1.00 28.66 280 ARG A N 1
ATOM 2279 C CA . ARG A 1 280 ? 55.784 -10.250 33.703 1.00 28.66 280 ARG A CA 1
ATOM 2280 C C . ARG A 1 280 ? 56.763 -10.939 32.708 1.00 28.66 280 ARG A C 1
ATOM 2282 O O . ARG A 1 280 ? 57.834 -11.396 33.064 1.00 28.66 280 ARG A O 1
ATOM 2289 N N . ARG A 1 281 ? 56.457 -10.719 31.416 1.00 28.48 281 ARG A N 1
ATOM 2290 C CA . ARG A 1 281 ? 57.327 -10.225 30.309 1.00 28.48 281 ARG A CA 1
ATOM 2291 C C . ARG A 1 281 ? 58.758 -10.786 30.105 1.00 28.48 281 ARG A C 1
ATOM 2293 O O . ARG A 1 281 ? 59.709 -10.251 30.662 1.00 28.48 281 ARG A O 1
ATOM 2300 N N . ALA A 1 282 ? 58.903 -11.621 29.072 1.00 28.02 282 ALA A N 1
ATOM 2301 C CA . ALA A 1 282 ? 59.987 -11.618 28.066 1.00 28.02 282 ALA A CA 1
ATOM 2302 C C . ALA A 1 282 ? 59.488 -12.403 26.817 1.00 28.02 282 ALA A C 1
ATOM 2304 O O . ALA A 1 282 ? 58.508 -13.132 26.930 1.00 28.02 282 ALA A O 1
ATOM 2305 N N . GLY A 1 283 ? 60.047 -12.306 25.603 1.00 26.25 283 GLY A N 1
ATOM 2306 C CA . GLY A 1 283 ? 61.133 -11.430 25.152 1.00 26.25 283 GLY A CA 1
ATOM 2307 C C . GLY A 1 283 ? 61.833 -11.891 23.859 1.00 26.25 283 GLY A C 1
ATOM 2308 O O . GLY A 1 283 ? 63.010 -12.194 23.918 1.00 26.25 283 GLY A O 1
ATOM 2309 N N . ALA A 1 284 ? 61.131 -11.866 22.715 1.00 27.00 284 ALA A N 1
ATOM 2310 C CA . ALA A 1 284 ? 61.687 -11.720 21.351 1.00 27.00 284 ALA A CA 1
ATOM 2311 C C . ALA A 1 284 ? 62.612 -12.808 20.703 1.00 27.00 284 ALA A C 1
ATOM 2313 O O . ALA A 1 284 ? 63.669 -13.157 21.202 1.00 27.00 284 ALA A O 1
ATOM 2314 N N . LEU A 1 285 ? 62.257 -13.161 19.451 1.00 27.31 285 LEU A N 1
ATOM 2315 C CA . LEU A 1 285 ? 63.130 -13.401 18.272 1.00 27.31 285 LEU A CA 1
ATOM 2316 C C . LEU A 1 285 ? 64.054 -14.655 18.126 1.00 27.31 285 LEU A C 1
ATOM 2318 O O . LEU A 1 285 ? 65.167 -14.705 18.627 1.00 27.31 285 LEU A O 1
ATOM 2322 N N . LEU A 1 286 ? 63.674 -15.476 17.125 1.00 28.77 286 LEU A N 1
ATOM 2323 C CA . LEU A 1 286 ? 64.464 -15.904 15.937 1.00 28.77 286 LEU A CA 1
ATOM 2324 C C . LEU A 1 286 ? 65.370 -17.172 15.887 1.00 28.77 286 LEU A C 1
ATOM 2326 O O . LEU A 1 286 ? 66.369 -17.298 16.576 1.00 28.77 286 LEU A O 1
ATOM 2330 N N . ARG A 1 287 ? 65.128 -17.911 14.777 1.00 28.23 287 ARG A N 1
ATOM 2331 C CA . ARG A 1 287 ? 66.037 -18.689 13.882 1.00 28.23 287 ARG A CA 1
ATOM 2332 C C . ARG A 1 287 ? 66.487 -20.125 14.248 1.00 28.23 287 ARG A C 1
ATOM 2334 O O . ARG A 1 287 ? 67.124 -20.352 15.257 1.00 28.23 287 ARG A O 1
ATOM 2341 N N . ARG A 1 288 ? 66.250 -21.021 13.262 1.00 28.80 288 ARG A N 1
ATOM 2342 C CA . ARG A 1 288 ? 67.082 -22.143 12.728 1.00 28.80 288 ARG A CA 1
ATOM 2343 C C . ARG A 1 288 ? 67.876 -22.996 13.752 1.00 28.80 288 ARG A C 1
ATOM 2345 O O . ARG A 1 288 ? 68.793 -22.478 14.362 1.00 28.80 288 ARG A O 1
ATOM 2352 N N . GLY A 1 289 ? 67.696 -24.311 13.910 1.00 25.81 289 GLY A N 1
ATOM 2353 C CA . GLY A 1 289 ? 66.851 -25.298 13.219 1.00 25.81 289 GLY A CA 1
ATOM 2354 C C . GLY A 1 289 ? 67.631 -26.184 12.236 1.00 25.81 289 GLY A C 1
ATOM 2355 O O . GLY A 1 289 ? 68.285 -25.649 11.345 1.00 25.81 289 GLY A O 1
ATOM 2356 N N . ASP A 1 290 ? 67.507 -27.514 12.353 1.00 29.14 290 ASP A N 1
ATOM 2357 C CA . ASP A 1 290 ? 67.904 -28.445 11.292 1.00 29.14 290 ASP A CA 1
ATOM 2358 C C . ASP A 1 290 ? 67.083 -29.754 11.267 1.00 29.14 290 ASP A C 1
ATOM 2360 O O . ASP A 1 290 ? 66.326 -30.100 12.174 1.00 29.14 290 ASP A O 1
ATOM 2364 N N . ARG A 1 291 ? 67.251 -30.422 10.130 1.00 27.31 291 ARG A N 1
ATOM 2365 C CA . ARG A 1 291 ? 66.811 -31.736 9.656 1.00 27.31 291 ARG A CA 1
ATOM 2366 C C . ARG A 1 291 ? 66.934 -32.893 10.671 1.00 27.31 291 ARG A C 1
ATOM 2368 O O . ARG A 1 291 ? 67.984 -33.071 11.270 1.00 27.31 291 ARG A O 1
ATOM 2375 N N . GLN A 1 292 ? 65.966 -33.816 10.658 1.00 29.78 292 GLN A N 1
ATOM 2376 C CA . GLN A 1 292 ? 66.095 -35.168 10.060 1.00 29.78 292 GLN A CA 1
ATOM 2377 C C . GLN A 1 292 ? 64.976 -36.110 10.549 1.00 29.78 292 GLN A C 1
ATOM 2379 O O . GLN A 1 292 ? 65.041 -36.654 11.641 1.00 29.78 292 GLN A O 1
ATOM 2384 N N . GLN A 1 293 ? 64.006 -36.404 9.679 1.00 31.56 293 GLN A N 1
ATOM 2385 C CA . GLN A 1 293 ? 63.397 -37.736 9.571 1.00 31.56 293 GLN A CA 1
ATOM 2386 C C . GLN A 1 293 ? 62.803 -37.872 8.161 1.00 31.56 293 GLN A C 1
ATOM 2388 O O . GLN A 1 293 ? 62.123 -36.974 7.660 1.00 31.56 293 GLN A O 1
ATOM 2393 N N . ARG A 1 294 ? 63.146 -38.953 7.456 1.00 30.19 294 ARG A N 1
ATOM 2394 C CA . ARG A 1 294 ? 62.778 -39.197 6.052 1.00 30.19 294 ARG A CA 1
ATOM 2395 C C . ARG A 1 294 ? 62.682 -40.699 5.812 1.00 30.19 294 ARG A C 1
ATOM 2397 O O . ARG A 1 294 ? 63.592 -41.412 6.210 1.00 30.19 294 ARG A O 1
ATOM 2404 N N . ARG A 1 295 ? 61.700 -41.100 4.989 1.00 29.75 295 ARG A N 1
ATOM 2405 C CA . ARG A 1 295 ? 61.427 -42.480 4.519 1.00 29.75 295 ARG A CA 1
ATOM 2406 C C . ARG A 1 295 ? 60.817 -43.376 5.626 1.00 29.75 295 ARG A C 1
ATOM 2408 O O . ARG A 1 295 ? 61.224 -43.284 6.769 1.00 29.75 295 ARG A O 1
ATOM 2415 N N . ALA A 1 296 ? 59.832 -44.232 5.343 1.00 29.53 296 ALA A N 1
ATOM 2416 C CA . ALA A 1 296 ? 59.028 -44.356 4.122 1.00 29.53 296 ALA A CA 1
ATOM 2417 C C . ALA A 1 296 ? 57.648 -44.976 4.392 1.00 29.53 296 ALA A C 1
ATOM 2419 O O . ALA A 1 296 ? 57.531 -45.892 5.188 1.00 29.53 296 ALA A O 1
ATOM 2420 N N . HIS A 1 297 ? 56.654 -44.572 3.596 1.00 29.77 297 HIS A N 1
ATOM 2421 C CA . HIS A 1 297 ? 55.769 -45.512 2.900 1.00 29.77 297 HIS A CA 1
ATOM 2422 C C . HIS A 1 297 ? 55.251 -44.856 1.611 1.00 29.77 297 HIS A C 1
ATOM 2424 O O . HIS A 1 297 ? 54.911 -43.672 1.594 1.00 29.77 297 HIS A O 1
ATOM 2430 N N . ARG A 1 298 ? 55.221 -45.607 0.502 1.00 31.00 298 ARG A N 1
ATOM 2431 C CA . ARG A 1 298 ? 54.645 -45.166 -0.781 1.00 31.00 298 ARG A CA 1
ATOM 2432 C C . ARG A 1 298 ? 53.267 -45.809 -0.952 1.00 31.00 298 ARG A C 1
ATOM 2434 O O . ARG A 1 298 ? 53.186 -47.019 -1.119 1.00 31.00 298 ARG A O 1
ATOM 2441 N N . GLY A 1 299 ? 52.207 -45.000 -0.964 1.00 28.47 299 GLY A N 1
ATOM 2442 C CA . GLY A 1 299 ? 50.833 -45.417 -1.270 1.00 28.47 299 GLY A CA 1
ATOM 2443 C C . GLY A 1 299 ? 50.207 -44.467 -2.293 1.00 28.47 299 GLY A C 1
ATOM 2444 O O . GLY A 1 299 ? 50.315 -43.249 -2.153 1.00 28.47 299 GLY A O 1
ATOM 2445 N N . ARG A 1 300 ? 49.616 -45.006 -3.366 1.00 30.39 300 ARG A N 1
ATOM 2446 C CA . ARG A 1 300 ? 49.152 -44.223 -4.528 1.00 30.39 300 ARG A CA 1
ATOM 2447 C C . ARG A 1 300 ? 47.962 -43.317 -4.161 1.00 30.39 300 ARG A C 1
ATOM 2449 O O . ARG A 1 300 ? 46.928 -43.819 -3.736 1.00 30.39 300 ARG A O 1
ATOM 2456 N N . ARG A 1 301 ? 48.061 -42.006 -4.425 1.00 30.67 301 ARG A N 1
ATOM 2457 C CA . ARG A 1 301 ? 46.891 -41.115 -4.585 1.00 30.67 301 ARG A CA 1
ATOM 2458 C C . ARG A 1 301 ? 46.532 -40.998 -6.078 1.00 30.67 301 ARG A C 1
ATOM 2460 O O . ARG A 1 301 ? 47.455 -40.939 -6.895 1.00 30.67 301 ARG A O 1
ATOM 2467 N N . PRO A 1 302 ? 45.243 -40.954 -6.459 1.00 34.28 302 PRO A N 1
ATOM 2468 C CA . PRO A 1 302 ? 44.843 -40.767 -7.853 1.00 34.28 302 PRO A CA 1
ATOM 2469 C C . PRO A 1 302 ? 45.189 -39.355 -8.352 1.00 34.28 302 PRO A C 1
ATOM 2471 O O . PRO A 1 302 ? 45.138 -38.381 -7.600 1.00 34.28 302 PRO A O 1
ATOM 2474 N N . ARG A 1 303 ? 45.533 -39.237 -9.641 1.00 28.89 303 ARG A N 1
ATOM 2475 C CA . ARG A 1 303 ? 45.792 -37.945 -10.293 1.00 28.89 303 ARG A CA 1
ATOM 2476 C C . ARG A 1 303 ? 44.476 -37.184 -10.472 1.00 28.89 303 ARG A C 1
ATOM 2478 O O . ARG A 1 303 ? 43.633 -37.608 -11.259 1.00 28.89 303 ARG A O 1
ATOM 2485 N N . ALA A 1 304 ? 44.333 -36.033 -9.820 1.00 33.22 304 ALA A N 1
ATOM 2486 C CA . ALA A 1 304 ? 43.311 -35.067 -10.205 1.00 33.22 304 ALA A CA 1
ATOM 2487 C C . ALA A 1 304 ? 43.608 -34.582 -11.635 1.00 33.22 304 ALA A C 1
ATOM 2489 O O . ALA A 1 304 ? 44.670 -34.010 -11.890 1.00 33.22 304 ALA A O 1
ATOM 2490 N N . ARG A 1 305 ? 42.690 -34.819 -12.581 1.00 31.22 305 ARG A N 1
ATOM 2491 C CA . ARG A 1 305 ? 42.769 -34.174 -13.897 1.00 31.22 305 ARG A CA 1
ATOM 2492 C C . ARG A 1 305 ? 42.582 -32.671 -13.681 1.00 31.22 305 ARG A C 1
ATOM 2494 O O . ARG A 1 305 ? 41.543 -32.267 -13.164 1.00 31.22 305 ARG A O 1
ATOM 2501 N N . ARG A 1 306 ? 43.538 -31.847 -14.126 1.00 32.97 306 ARG A N 1
ATOM 2502 C CA . ARG A 1 306 ? 43.238 -30.445 -14.445 1.00 32.97 306 ARG A CA 1
ATOM 2503 C C . ARG A 1 306 ? 42.161 -30.472 -15.533 1.00 32.97 306 ARG A C 1
ATOM 2505 O O . ARG A 1 306 ? 42.473 -30.774 -16.679 1.00 32.97 306 ARG A O 1
ATOM 2512 N N . ARG A 1 307 ? 40.904 -30.200 -15.174 1.00 35.59 307 ARG A N 1
ATOM 2513 C CA . ARG A 1 307 ? 39.983 -29.591 -16.136 1.00 35.59 307 ARG A CA 1
ATOM 2514 C C . ARG A 1 307 ? 40.514 -28.191 -16.407 1.00 35.59 307 ARG A C 1
ATOM 2516 O O . ARG A 1 307 ? 40.981 -27.530 -15.477 1.00 35.59 307 ARG A O 1
ATOM 2523 N N . GLU A 1 308 ? 40.479 -27.766 -17.661 1.00 35.25 308 GLU A N 1
ATOM 2524 C CA . GLU A 1 308 ? 40.734 -26.370 -17.984 1.00 35.25 308 GLU A CA 1
ATOM 2525 C C . GLU A 1 308 ? 39.741 -25.496 -17.222 1.00 35.25 308 GLU A C 1
ATOM 2527 O O . GLU A 1 308 ? 38.534 -25.752 -17.214 1.00 35.25 308 GLU A O 1
ATOM 2532 N N . LEU A 1 309 ? 40.266 -24.463 -16.566 1.00 35.44 309 LEU A N 1
ATOM 2533 C CA . LEU A 1 309 ? 39.450 -23.333 -16.163 1.00 35.44 309 LEU A CA 1
ATOM 2534 C C . LEU A 1 309 ? 39.064 -22.616 -17.453 1.00 35.44 309 LEU A C 1
ATOM 2536 O O . LEU A 1 309 ? 39.874 -21.880 -18.020 1.00 35.44 309 LEU A O 1
ATOM 2540 N N . ALA A 1 310 ? 37.842 -22.877 -17.924 1.00 39.34 310 ALA A N 1
ATOM 2541 C CA . ALA A 1 310 ? 37.212 -22.068 -18.957 1.00 39.34 310 ALA A CA 1
ATOM 2542 C C . ALA A 1 310 ? 37.368 -20.594 -18.561 1.00 39.34 310 ALA A C 1
ATOM 2544 O O . ALA A 1 310 ? 37.157 -20.232 -17.400 1.00 39.34 310 ALA A O 1
ATOM 2545 N N . ARG A 1 311 ? 37.848 -19.776 -19.502 1.00 33.59 311 ARG A N 1
ATOM 2546 C CA . ARG A 1 311 ? 38.293 -18.411 -19.211 1.00 33.59 311 ARG A CA 1
ATOM 2547 C C . ARG A 1 311 ? 37.132 -17.619 -18.612 1.00 33.59 311 ARG A C 1
ATOM 2549 O O . ARG A 1 311 ? 36.089 -17.500 -19.247 1.00 33.59 311 ARG A O 1
ATOM 2556 N N . LEU A 1 312 ? 37.336 -17.070 -17.415 1.00 36.69 312 LEU A N 1
ATOM 2557 C CA . LEU A 1 312 ? 36.433 -16.068 -16.853 1.00 36.69 312 LEU A CA 1
ATOM 2558 C C . LEU A 1 312 ? 36.291 -14.917 -17.868 1.00 36.69 312 LEU A C 1
ATOM 2560 O O . LEU A 1 312 ? 37.320 -14.491 -18.414 1.00 36.69 312 LEU A O 1
ATOM 2564 N N . PRO A 1 313 ? 35.072 -14.408 -18.124 1.00 40.12 313 PRO A N 1
ATOM 2565 C CA . PRO A 1 313 ? 34.891 -13.167 -18.864 1.00 40.12 313 PRO A CA 1
ATOM 2566 C C . PRO A 1 313 ? 35.739 -12.053 -18.242 1.00 40.12 313 PRO A C 1
ATOM 2568 O O . PRO A 1 313 ? 35.894 -11.976 -17.020 1.00 40.12 313 PRO A O 1
ATOM 2571 N N . ARG A 1 314 ? 36.350 -11.224 -19.089 1.00 35.69 314 ARG A N 1
ATOM 2572 C CA . ARG A 1 314 ? 37.173 -10.095 -18.639 1.00 35.69 314 ARG A CA 1
ATOM 2573 C C . ARG A 1 314 ? 36.280 -8.928 -18.212 1.00 35.69 314 ARG A C 1
ATOM 2575 O O . ARG A 1 314 ? 35.136 -8.836 -18.642 1.00 35.69 314 ARG A O 1
ATOM 2582 N N . GLY A 1 315 ? 36.839 -8.042 -17.385 1.00 34.31 315 GLY A N 1
ATOM 2583 C CA . GLY A 1 315 ? 36.225 -6.755 -17.047 1.00 34.31 315 GLY A CA 1
ATOM 2584 C C . GLY A 1 315 ? 36.040 -5.833 -18.266 1.00 34.31 315 GLY A C 1
ATOM 2585 O O . GLY A 1 315 ? 36.464 -6.185 -19.371 1.00 34.31 315 GLY A O 1
ATOM 2586 N N . PRO A 1 316 ? 35.403 -4.666 -18.067 1.00 49.62 316 PRO A N 1
ATOM 2587 C CA . PRO A 1 316 ? 34.807 -3.866 -19.136 1.00 49.62 316 PRO A CA 1
ATOM 2588 C C . PRO A 1 316 ? 35.832 -3.385 -20.168 1.00 49.62 316 PRO A C 1
ATOM 2590 O O . PRO A 1 316 ? 36.923 -2.939 -19.814 1.00 49.62 316 PRO A O 1
ATOM 2593 N N . GLY A 1 317 ? 35.465 -3.472 -21.451 1.00 39.59 317 GLY A N 1
ATOM 2594 C CA . GLY A 1 317 ? 36.349 -3.090 -22.557 1.00 39.59 317 GLY A CA 1
ATOM 2595 C C . GLY A 1 317 ? 36.071 -3.750 -23.912 1.00 39.59 317 GLY A C 1
ATOM 2596 O O . GLY A 1 317 ? 37.004 -3.902 -24.695 1.00 39.59 317 GLY A O 1
ATOM 2597 N N . VAL A 1 318 ? 34.832 -4.169 -24.199 1.00 39.50 318 VAL A N 1
ATOM 2598 C CA . VAL A 1 318 ? 34.401 -4.587 -25.547 1.00 39.50 318 VAL A CA 1
ATOM 2599 C C . VAL A 1 318 ? 32.968 -4.107 -25.762 1.00 39.50 318 VAL A C 1
ATOM 2601 O O . VAL A 1 318 ? 32.081 -4.525 -25.026 1.00 39.50 318 VAL A O 1
ATOM 2604 N N . SER A 1 319 ? 32.738 -3.277 -26.784 1.00 43.44 319 SER A N 1
ATOM 2605 C CA . SER A 1 319 ? 31.393 -3.119 -27.345 1.00 43.44 319 SER A CA 1
ATOM 2606 C C . SER A 1 319 ? 31.062 -4.405 -28.098 1.00 43.44 319 SER A C 1
ATOM 2608 O O . SER A 1 319 ? 31.623 -4.681 -29.161 1.00 43.44 319 SER A O 1
ATOM 2610 N N . ALA A 1 320 ? 30.228 -5.249 -27.495 1.00 62.06 320 ALA A N 1
ATOM 2611 C CA . ALA A 1 320 ? 29.620 -6.364 -28.201 1.00 62.06 320 ALA A CA 1
ATOM 2612 C C . ALA A 1 320 ? 28.451 -5.799 -29.015 1.00 62.06 320 ALA A C 1
ATOM 2614 O O . ALA A 1 320 ? 27.574 -5.144 -28.458 1.00 62.06 320 ALA A O 1
ATOM 2615 N N . ALA A 1 321 ? 28.471 -6.008 -30.333 1.00 85.06 321 ALA A N 1
ATOM 2616 C CA . ALA A 1 321 ? 27.501 -5.393 -31.233 1.00 85.06 321 ALA A CA 1
ATOM 2617 C C . ALA A 1 321 ? 26.047 -5.766 -30.859 1.00 85.06 321 ALA A C 1
ATOM 2619 O O . ALA A 1 321 ? 25.812 -6.902 -30.428 1.00 85.06 321 ALA A O 1
ATOM 2620 N N . PRO A 1 322 ? 25.075 -4.851 -31.058 1.00 93.69 322 PRO A N 1
ATOM 2621 C CA . PRO A 1 322 ? 23.657 -5.139 -30.876 1.00 93.69 322 PRO A CA 1
ATOM 2622 C C . PRO A 1 322 ? 23.228 -6.421 -31.594 1.00 93.69 322 PRO A C 1
ATOM 2624 O O . PRO A 1 322 ? 23.588 -6.651 -32.750 1.00 93.69 322 PRO A O 1
ATOM 2627 N N . ARG A 1 323 ? 22.438 -7.254 -30.913 1.00 96.00 323 ARG A N 1
ATOM 2628 C CA . ARG A 1 323 ? 22.006 -8.561 -31.421 1.00 96.00 323 ARG A CA 1
ATOM 2629 C C . ARG A 1 323 ? 20.491 -8.680 -31.395 1.00 96.00 323 ARG A C 1
ATOM 2631 O O . ARG A 1 323 ? 19.886 -8.579 -30.332 1.00 96.00 323 ARG A O 1
ATOM 2638 N N . GLU A 1 324 ? 19.895 -8.988 -32.540 1.00 96.94 324 GLU A N 1
ATOM 2639 C CA . GLU A 1 324 ? 18.489 -9.379 -32.616 1.00 96.94 324 GLU A CA 1
ATOM 2640 C C . GLU A 1 324 ? 18.285 -10.726 -31.895 1.00 96.94 324 GLU A C 1
ATOM 2642 O O . GLU A 1 324 ? 18.994 -11.703 -32.153 1.00 96.94 324 GLU A O 1
ATOM 2647 N N . VAL A 1 325 ? 17.362 -10.763 -30.931 1.00 96.88 325 VAL A N 1
ATOM 2648 C CA . VAL A 1 325 ? 17.079 -11.937 -30.073 1.00 96.88 325 VAL A CA 1
ATOM 2649 C C . VAL A 1 325 ? 15.673 -12.510 -30.288 1.00 96.88 325 VAL A C 1
ATOM 2651 O O . VAL A 1 325 ? 15.443 -13.689 -30.009 1.00 96.88 325 VAL A O 1
ATOM 2654 N N . ALA A 1 326 ? 14.782 -11.685 -30.837 1.00 96.31 326 ALA A N 1
ATOM 2655 C CA . ALA A 1 326 ? 13.530 -12.005 -31.520 1.00 96.31 326 ALA A CA 1
ATOM 2656 C C . ALA A 1 326 ? 13.276 -10.879 -32.550 1.00 96.31 326 ALA A C 1
ATOM 2658 O O . ALA A 1 326 ? 13.917 -9.831 -32.466 1.00 96.31 326 ALA A O 1
ATOM 2659 N N . ARG A 1 327 ? 12.377 -11.052 -33.527 1.00 95.50 327 ARG A N 1
ATOM 2660 C CA . ARG A 1 327 ? 12.215 -10.087 -34.637 1.00 95.50 327 ARG A CA 1
ATOM 2661 C C . ARG A 1 327 ? 11.874 -8.673 -34.152 1.00 95.50 327 ARG A C 1
ATOM 2663 O O . ARG A 1 327 ? 10.859 -8.444 -33.491 1.00 95.50 327 ARG A O 1
ATOM 2670 N N . GLY A 1 328 ? 12.705 -7.703 -34.517 1.00 96.00 328 GLY A N 1
ATOM 2671 C CA . GLY A 1 328 ? 12.606 -6.319 -34.064 1.00 96.00 328 GLY A CA 1
ATOM 2672 C C . GLY A 1 328 ? 12.799 -6.150 -32.553 1.00 96.00 328 GLY A C 1
ATOM 2673 O O . GLY A 1 328 ? 12.286 -5.179 -32.007 1.00 96.00 328 GLY A O 1
ATOM 2674 N N . VAL A 1 329 ? 13.477 -7.089 -31.886 1.00 98.31 329 VAL A N 1
ATOM 2675 C CA . VAL A 1 329 ? 13.857 -7.041 -30.467 1.00 98.31 329 VAL A CA 1
ATOM 2676 C C . VAL A 1 329 ? 15.369 -7.208 -30.377 1.00 98.31 329 VAL A C 1
ATOM 2678 O O . VAL A 1 329 ? 15.905 -8.293 -30.616 1.00 98.31 329 VAL A O 1
ATOM 2681 N N . TRP A 1 330 ? 16.061 -6.127 -30.033 1.00 98.44 330 TRP A N 1
ATOM 2682 C CA . TRP A 1 330 ? 17.517 -6.037 -30.049 1.00 98.44 330 TRP A CA 1
ATOM 2683 C C . TRP A 1 330 ? 18.066 -5.937 -28.633 1.00 98.44 330 TRP A C 1
ATOM 2685 O O . TRP A 1 330 ? 17.733 -5.012 -27.898 1.00 98.44 330 TRP A O 1
ATOM 2695 N N . LEU A 1 331 ? 18.936 -6.873 -28.266 1.00 98.19 331 LEU A N 1
ATOM 2696 C CA . LEU A 1 331 ? 19.751 -6.795 -27.060 1.00 98.19 331 LEU A CA 1
ATOM 2697 C C . LEU A 1 331 ? 20.965 -5.909 -27.370 1.00 98.19 331 LEU A C 1
ATOM 2699 O O . LEU A 1 331 ? 21.792 -6.269 -28.214 1.00 98.19 331 LEU A O 1
ATOM 2703 N N . VAL A 1 332 ? 21.072 -4.773 -26.683 1.00 98.06 332 VAL A N 1
ATOM 2704 C CA . VAL A 1 332 ? 22.248 -3.895 -26.664 1.00 98.06 332 VAL A CA 1
ATOM 2705 C C . VAL A 1 332 ? 23.015 -4.134 -25.354 1.00 98.06 332 VAL A C 1
ATOM 2707 O O . VAL A 1 332 ? 22.463 -3.887 -24.280 1.00 98.06 332 VAL A O 1
ATOM 2710 N N . PRO A 1 333 ? 24.258 -4.647 -25.403 1.00 96.31 333 PRO A N 1
ATOM 2711 C CA . PRO A 1 333 ? 25.086 -4.833 -24.212 1.00 96.31 333 PRO A CA 1
ATOM 2712 C C . PRO A 1 333 ? 25.613 -3.501 -23.659 1.00 96.31 333 PRO A C 1
ATOM 2714 O O . PRO A 1 333 ? 26.317 -2.771 -24.356 1.00 96.31 333 PRO A O 1
ATOM 2717 N N . ASP A 1 334 ? 25.314 -3.220 -22.394 1.00 97.00 334 ASP A N 1
ATOM 2718 C CA . ASP A 1 334 ? 25.765 -2.045 -21.639 1.00 97.00 334 ASP A CA 1
ATOM 2719 C C . ASP A 1 334 ? 26.186 -2.495 -20.215 1.00 97.00 334 ASP A C 1
ATOM 2721 O O . ASP A 1 334 ? 26.622 -3.636 -20.027 1.00 97.00 334 ASP A O 1
ATOM 2725 N N . THR A 1 335 ? 26.060 -1.647 -19.190 1.00 97.25 335 THR A N 1
ATOM 2726 C CA . THR A 1 335 ? 26.170 -2.053 -17.777 1.00 97.25 335 THR A CA 1
ATOM 2727 C C . THR A 1 335 ? 25.154 -3.127 -17.387 1.00 97.25 335 THR A C 1
ATOM 2729 O O . THR A 1 335 ? 25.490 -3.988 -16.579 1.00 97.25 335 THR A O 1
ATOM 2732 N N . CYS A 1 336 ? 23.986 -3.132 -18.034 1.00 97.94 336 CYS A N 1
ATOM 2733 C CA . CYS A 1 336 ? 23.062 -4.261 -18.120 1.00 97.94 336 CYS A CA 1
ATOM 2734 C C . CYS A 1 336 ? 22.773 -4.589 -19.602 1.00 97.94 336 CYS A C 1
ATOM 2736 O O . CYS A 1 336 ? 23.149 -3.843 -20.508 1.00 97.94 336 CYS A O 1
ATOM 2738 N N . ASN A 1 337 ? 22.075 -5.688 -19.878 1.00 98.44 337 ASN A N 1
ATOM 2739 C CA . ASN A 1 337 ? 21.390 -5.890 -21.152 1.00 98.44 337 ASN A CA 1
ATOM 2740 C C . ASN A 1 337 ? 20.259 -4.855 -21.262 1.00 98.44 337 ASN A C 1
ATOM 2742 O O . ASN A 1 337 ? 19.356 -4.855 -20.426 1.00 98.44 337 ASN A O 1
ATOM 2746 N N . VAL A 1 338 ? 20.280 -4.013 -22.295 1.00 98.69 338 VAL A N 1
ATOM 2747 C CA . VAL A 1 338 ? 19.164 -3.120 -22.646 1.00 98.69 338 VAL A CA 1
ATOM 2748 C C . VAL A 1 338 ? 18.430 -3.715 -23.841 1.00 98.69 338 VAL A C 1
ATOM 2750 O O . VAL A 1 338 ? 19.071 -4.132 -24.808 1.00 98.69 338 VAL A O 1
ATOM 2753 N N . TYR A 1 339 ? 17.098 -3.764 -23.804 1.00 98.81 339 TYR A N 1
ATOM 2754 C CA . TYR A 1 339 ? 16.310 -4.363 -24.885 1.00 98.81 339 TYR A CA 1
ATOM 2755 C C . TYR A 1 339 ? 15.512 -3.314 -25.655 1.00 98.81 339 TYR A C 1
ATOM 2757 O O . TYR A 1 339 ? 14.535 -2.778 -25.141 1.00 98.81 339 TYR A O 1
ATOM 2765 N N . LEU A 1 340 ? 15.903 -3.057 -26.904 1.00 98.75 340 LEU A N 1
ATOM 2766 C CA . LEU A 1 340 ? 15.167 -2.196 -27.829 1.00 98.75 340 LEU A CA 1
ATOM 2767 C C . LEU A 1 340 ? 14.096 -3.002 -28.566 1.00 98.75 340 LEU A C 1
ATOM 2769 O O . LEU A 1 340 ? 14.418 -3.899 -29.350 1.00 98.75 340 LEU A O 1
ATOM 2773 N N . ILE A 1 341 ? 12.827 -2.664 -28.348 1.00 98.62 341 ILE A N 1
ATOM 2774 C CA . ILE A 1 341 ? 11.674 -3.270 -29.020 1.00 98.62 341 ILE A CA 1
ATOM 2775 C C . ILE A 1 341 ? 11.132 -2.259 -30.027 1.00 98.62 341 ILE A C 1
ATOM 2777 O O . ILE A 1 341 ? 10.572 -1.231 -29.652 1.00 98.62 341 ILE A O 1
ATOM 2781 N N . VAL A 1 342 ? 11.317 -2.543 -31.315 1.00 98.25 342 VAL A N 1
ATOM 2782 C CA . VAL A 1 342 ? 10.837 -1.698 -32.419 1.00 98.25 342 VAL A CA 1
ATOM 2783 C C . VAL A 1 342 ? 9.306 -1.730 -32.460 1.00 98.25 342 VAL A C 1
ATOM 2785 O O . VAL A 1 342 ? 8.716 -2.806 -32.334 1.00 98.25 342 VAL A O 1
ATOM 2788 N N . ALA A 1 343 ? 8.662 -0.583 -32.665 1.00 96.81 343 ALA A N 1
ATOM 2789 C CA . ALA A 1 343 ? 7.207 -0.496 -32.789 1.00 96.81 343 ALA A CA 1
ATOM 2790 C C . ALA A 1 343 ? 6.666 -1.388 -33.927 1.00 96.81 343 ALA A C 1
ATOM 2792 O O . ALA A 1 343 ? 7.336 -1.586 -34.943 1.00 96.81 343 ALA A O 1
ATOM 2793 N N . ASP A 1 344 ? 5.447 -1.921 -33.785 1.00 91.12 344 ASP A N 1
ATOM 2794 C CA . ASP A 1 344 ? 4.828 -2.769 -34.826 1.00 91.12 344 ASP A CA 1
ATOM 2795 C C . ASP A 1 344 ? 4.491 -1.993 -36.115 1.00 91.12 344 ASP A C 1
ATOM 2797 O O . ASP A 1 344 ? 4.240 -2.587 -37.168 1.00 91.12 344 ASP A O 1
ATOM 2801 N N . ARG A 1 345 ? 4.479 -0.657 -36.043 1.00 90.38 345 ARG A N 1
ATOM 2802 C CA . ARG A 1 345 ? 4.283 0.276 -37.160 1.00 90.38 345 ARG A CA 1
ATOM 2803 C C . ARG A 1 345 ? 5.174 1.509 -36.962 1.00 90.38 345 ARG A C 1
ATOM 2805 O O . ARG A 1 345 ? 5.473 1.833 -35.814 1.00 90.38 345 ARG A O 1
ATOM 2812 N N . PRO A 1 346 ? 5.560 2.222 -38.036 1.00 89.44 346 PRO A N 1
ATOM 2813 C CA . PRO A 1 346 ? 6.125 3.561 -37.909 1.00 89.44 346 PRO A CA 1
ATOM 2814 C C . PRO A 1 346 ? 5.171 4.510 -37.171 1.00 89.44 346 PRO A C 1
ATOM 2816 O O . PRO A 1 346 ? 3.952 4.313 -37.185 1.00 89.44 346 PRO A O 1
ATOM 2819 N N . ALA A 1 347 ? 5.729 5.556 -36.567 1.00 90.62 347 ALA A N 1
ATOM 2820 C CA . ALA A 1 347 ? 4.963 6.671 -36.023 1.00 90.62 347 ALA A CA 1
ATOM 2821 C C . ALA A 1 347 ? 4.292 7.501 -37.142 1.00 90.62 347 ALA A C 1
ATOM 2823 O O . ALA A 1 347 ? 4.560 7.308 -38.329 1.00 90.62 347 ALA A O 1
ATOM 2824 N N . GLU A 1 348 ? 3.404 8.430 -36.772 1.00 89.44 348 GLU A N 1
ATOM 2825 C CA . GLU A 1 348 ? 2.605 9.227 -37.724 1.00 89.44 348 GLU A CA 1
ATOM 2826 C C . GLU A 1 348 ? 3.451 10.128 -38.645 1.00 89.44 348 GLU A C 1
ATOM 2828 O O . GLU A 1 348 ? 3.035 10.439 -39.758 1.00 89.44 348 GLU A O 1
ATOM 2833 N N . ASP A 1 349 ? 4.660 10.494 -38.214 1.00 92.31 349 ASP A N 1
ATOM 2834 C CA . ASP A 1 349 ? 5.676 11.211 -38.997 1.00 92.31 349 ASP A CA 1
ATOM 2835 C C . ASP A 1 349 ? 6.538 10.288 -39.885 1.00 92.31 349 ASP A C 1
ATOM 2837 O O . ASP A 1 349 ? 7.486 10.741 -40.523 1.00 92.31 349 ASP A O 1
ATOM 2841 N N . GLY A 1 350 ? 6.223 8.990 -39.931 1.00 92.31 350 GLY A N 1
ATOM 2842 C CA . GLY A 1 350 ? 6.954 7.966 -40.680 1.00 92.31 350 GLY A CA 1
ATOM 2843 C C . GLY A 1 350 ? 8.187 7.404 -39.965 1.00 92.31 350 GLY A C 1
ATOM 2844 O O . GLY A 1 350 ? 8.804 6.477 -40.489 1.00 92.31 350 GLY A O 1
ATOM 2845 N N . ALA A 1 351 ? 8.538 7.911 -38.778 1.00 95.00 351 ALA A N 1
ATOM 2846 C CA . ALA A 1 351 ? 9.732 7.487 -38.050 1.00 95.00 351 ALA A CA 1
ATOM 2847 C C . ALA A 1 351 ? 9.615 6.046 -37.519 1.00 95.00 351 ALA A C 1
ATOM 2849 O O . ALA A 1 351 ? 8.591 5.642 -36.955 1.00 95.00 351 ALA A O 1
ATOM 2850 N N . ARG A 1 352 ? 10.695 5.269 -37.632 1.00 97.31 352 ARG A N 1
ATOM 2851 C CA . ARG A 1 352 ? 10.830 3.924 -37.068 1.00 97.31 352 ARG A CA 1
ATOM 2852 C C . ARG A 1 352 ? 11.263 4.022 -35.606 1.00 97.31 352 ARG A C 1
ATOM 2854 O O . ARG A 1 352 ? 12.448 4.121 -35.292 1.00 97.31 352 ARG A O 1
ATOM 2861 N N . THR A 1 353 ? 10.281 4.001 -34.712 1.00 98.31 353 THR A N 1
ATOM 2862 C CA . THR A 1 353 ? 10.468 4.140 -33.263 1.00 98.31 353 THR A CA 1
ATOM 2863 C C . THR A 1 353 ? 10.739 2.811 -32.555 1.00 98.31 353 THR A C 1
ATOM 2865 O O . THR A 1 353 ? 10.458 1.727 -33.076 1.00 98.31 353 THR A O 1
ATOM 2868 N N . ALA A 1 354 ? 11.263 2.896 -31.333 1.00 98.56 354 ALA A N 1
ATOM 2869 C CA . ALA A 1 354 ? 11.364 1.775 -30.402 1.00 98.56 354 ALA A CA 1
ATOM 2870 C C . ALA A 1 354 ? 11.052 2.204 -28.958 1.00 98.56 354 ALA A C 1
ATOM 2872 O O . ALA A 1 354 ? 11.155 3.384 -28.615 1.00 98.56 354 ALA A O 1
ATOM 2873 N N . ILE A 1 355 ? 10.747 1.230 -28.102 1.00 98.81 355 ILE A N 1
ATOM 2874 C CA . ILE A 1 355 ? 10.847 1.366 -26.642 1.00 98.81 355 ILE A CA 1
ATOM 2875 C C . ILE A 1 355 ? 12.098 0.647 -26.134 1.00 98.81 355 ILE A C 1
ATOM 2877 O O . ILE A 1 355 ? 12.574 -0.289 -26.779 1.00 98.81 355 ILE A O 1
ATOM 2881 N N . ALA A 1 356 ? 12.613 1.056 -24.978 1.00 98.88 356 ALA A N 1
ATOM 2882 C CA . ALA A 1 356 ? 13.671 0.347 -24.262 1.00 98.88 356 ALA A CA 1
ATOM 2883 C C . ALA A 1 356 ? 13.117 -0.345 -23.006 1.00 98.88 356 ALA A C 1
ATOM 2885 O O . ALA A 1 356 ? 12.303 0.238 -22.292 1.00 98.88 356 ALA A O 1
ATOM 2886 N N . ILE A 1 357 ? 13.578 -1.564 -22.715 1.00 98.88 357 ILE A N 1
ATOM 2887 C CA . ILE A 1 357 ? 13.457 -2.180 -21.387 1.00 98.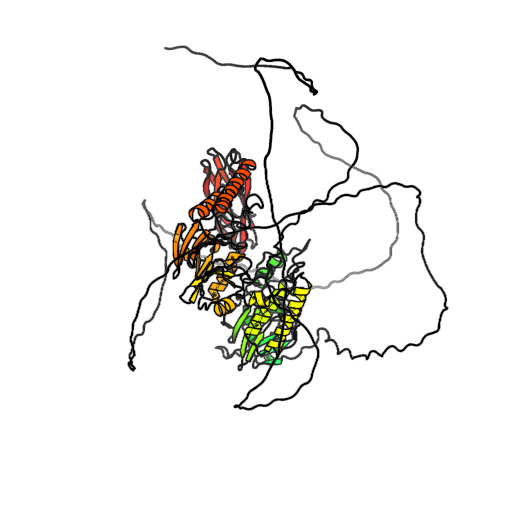88 357 ILE A CA 1
ATOM 2888 C C . ILE A 1 357 ? 14.809 -2.051 -20.681 1.00 98.88 357 ILE A C 1
ATOM 2890 O O . ILE A 1 357 ? 15.823 -2.502 -21.226 1.00 98.88 357 ILE A O 1
ATOM 2894 N N . ASP A 1 358 ? 14.792 -1.437 -19.493 1.00 98.75 358 ASP A N 1
ATOM 2895 C CA . ASP A 1 358 ? 15.956 -0.847 -18.809 1.00 98.75 358 ASP A CA 1
ATOM 2896 C C . ASP A 1 358 ? 16.740 0.153 -19.703 1.00 98.75 358 ASP A C 1
ATOM 2898 O O . ASP A 1 358 ? 16.306 0.476 -20.812 1.00 98.75 358 ASP A O 1
ATOM 2902 N N . PHE A 1 359 ? 17.868 0.711 -19.229 1.00 98.44 359 PHE A N 1
ATOM 2903 C CA . PHE A 1 359 ? 18.641 1.694 -20.016 1.00 98.44 359 PHE A CA 1
ATOM 2904 C C . PHE A 1 359 ? 20.176 1.658 -19.876 1.00 98.44 359 PHE A C 1
ATOM 2906 O O . PHE A 1 359 ? 20.874 2.286 -20.673 1.00 98.44 359 PHE A O 1
ATOM 2913 N N . GLY A 1 360 ? 20.729 0.934 -18.900 1.00 98.06 360 GLY A N 1
ATOM 2914 C CA . GLY A 1 360 ? 22.174 0.828 -18.678 1.00 98.06 360 GLY A CA 1
ATOM 2915 C C . GLY A 1 360 ? 22.836 2.188 -18.411 1.00 98.06 360 GLY A C 1
ATOM 2916 O O . GLY A 1 360 ? 22.368 2.968 -17.579 1.00 98.06 360 GLY A O 1
ATOM 2917 N N . ALA A 1 361 ? 23.905 2.490 -19.151 1.00 97.94 361 ALA A N 1
ATOM 2918 C CA . ALA A 1 361 ? 24.541 3.804 -19.274 1.00 97.94 361 ALA A CA 1
ATOM 2919 C C . ALA A 1 361 ? 24.096 4.571 -20.546 1.00 97.94 361 ALA A C 1
ATOM 2921 O O . ALA A 1 361 ? 24.653 5.622 -20.885 1.00 97.94 361 ALA A O 1
ATOM 2922 N N . GLY A 1 362 ? 23.083 4.068 -21.255 1.00 97.50 362 GLY A N 1
ATOM 2923 C CA . GLY A 1 362 ? 22.500 4.668 -22.452 1.00 97.50 362 GLY A CA 1
ATOM 2924 C C . GLY A 1 362 ? 23.159 4.271 -23.774 1.00 97.50 362 GLY A C 1
ATOM 2925 O O . GLY A 1 362 ? 22.890 4.927 -24.779 1.00 97.50 362 GLY A O 1
ATOM 2926 N N . ALA A 1 363 ? 23.974 3.208 -23.820 1.00 97.25 363 ALA A N 1
ATOM 2927 C CA . ALA A 1 363 ? 24.595 2.711 -25.059 1.00 97.25 363 ALA A CA 1
ATOM 2928 C C . ALA A 1 363 ? 23.566 2.319 -26.142 1.00 97.25 363 ALA A C 1
ATOM 2930 O O . ALA A 1 363 ? 23.883 2.262 -27.330 1.00 97.25 363 ALA A O 1
ATOM 2931 N N . ALA A 1 364 ? 22.308 2.098 -25.746 1.00 97.50 364 ALA A N 1
ATOM 2932 C CA . ALA A 1 364 ? 21.180 1.906 -26.650 1.00 97.50 364 ALA A CA 1
ATOM 2933 C C . ALA A 1 364 ? 20.927 3.102 -27.589 1.00 97.50 364 ALA A C 1
ATOM 2935 O O . ALA A 1 364 ? 20.512 2.876 -28.722 1.00 97.50 364 ALA A O 1
ATOM 2936 N N . LEU A 1 365 ? 21.223 4.341 -27.167 1.00 98.25 365 LEU A N 1
ATOM 2937 C CA . LEU A 1 365 ? 21.153 5.534 -28.026 1.00 98.25 365 LEU A CA 1
ATOM 2938 C C . LEU A 1 365 ? 22.230 5.496 -29.116 1.00 98.25 365 LEU A C 1
ATOM 2940 O O . LEU A 1 365 ? 21.960 5.745 -30.289 1.00 98.25 365 LEU A O 1
ATOM 2944 N N . ASP A 1 366 ? 23.444 5.112 -28.725 1.00 96.62 366 ASP A N 1
ATOM 2945 C CA . ASP A 1 366 ? 24.613 5.040 -29.604 1.00 96.62 366 ASP A CA 1
ATOM 2946 C C . ASP A 1 366 ? 24.473 3.911 -30.655 1.00 96.62 366 ASP A C 1
ATOM 2948 O O . ASP A 1 366 ? 25.109 3.941 -31.710 1.00 96.62 366 ASP A O 1
ATOM 2952 N N . ALA A 1 367 ? 23.591 2.936 -30.400 1.00 96.62 367 ALA A N 1
ATOM 2953 C CA . ALA A 1 367 ? 23.241 1.847 -31.310 1.00 96.62 367 ALA A CA 1
ATOM 2954 C C . ALA A 1 367 ? 22.167 2.202 -32.364 1.00 96.62 367 ALA A C 1
ATOM 2956 O O . ALA A 1 367 ? 22.090 1.516 -33.388 1.00 96.62 367 ALA A O 1
ATOM 2957 N N . LEU A 1 368 ? 21.341 3.236 -32.148 1.00 97.69 368 LEU A N 1
ATOM 2958 C CA . LEU A 1 368 ? 20.150 3.506 -32.975 1.00 97.69 368 LEU A CA 1
ATOM 2959 C C . LEU A 1 368 ? 20.434 3.632 -34.488 1.00 97.69 368 LEU A C 1
ATOM 2961 O O . LEU A 1 368 ? 19.732 2.966 -35.260 1.00 97.69 368 LEU A O 1
ATOM 2965 N N . PRO A 1 369 ? 21.473 4.367 -34.951 1.00 96.62 369 PRO A N 1
ATOM 2966 C CA . PRO A 1 369 ? 21.724 4.533 -36.386 1.00 96.62 369 PRO A CA 1
ATOM 2967 C C . PRO A 1 369 ? 22.121 3.221 -37.073 1.00 96.62 369 PRO A C 1
ATOM 2969 O O . PRO A 1 369 ? 21.684 2.946 -38.187 1.00 96.62 369 PRO A O 1
ATOM 2972 N N . ALA A 1 370 ? 22.901 2.374 -36.391 1.00 95.56 370 ALA A N 1
ATOM 2973 C CA . ALA A 1 370 ? 23.303 1.059 -36.897 1.00 95.56 370 ALA A CA 1
ATOM 2974 C C . ALA A 1 370 ? 22.132 0.062 -36.972 1.00 95.56 370 ALA A C 1
ATOM 2976 O O . ALA A 1 370 ? 22.188 -0.896 -37.741 1.00 95.56 370 ALA A O 1
ATOM 2977 N N . LEU A 1 371 ? 21.068 0.296 -36.196 1.00 96.56 371 LEU A N 1
ATOM 2978 C CA . LEU A 1 371 ? 19.832 -0.488 -36.217 1.00 96.56 371 LEU A CA 1
ATOM 2979 C C . LEU A 1 371 ? 18.752 0.096 -37.141 1.00 96.56 371 LEU A C 1
ATOM 2981 O O . LEU A 1 371 ? 17.702 -0.532 -37.300 1.00 96.56 371 LEU A O 1
ATOM 2985 N N . GLY A 1 372 ? 18.974 1.279 -37.726 1.00 96.88 372 GLY A N 1
ATOM 2986 C CA . GLY A 1 372 ? 17.979 2.015 -38.514 1.00 96.88 372 GLY A CA 1
ATOM 2987 C C . GLY A 1 372 ? 16.746 2.429 -37.702 1.00 96.88 372 GLY A C 1
ATOM 2988 O O . GLY A 1 372 ? 15.627 2.346 -38.207 1.00 96.88 372 GLY A O 1
ATOM 2989 N N . ILE A 1 373 ? 16.923 2.737 -36.415 1.00 98.12 373 ILE A N 1
ATOM 2990 C CA . ILE A 1 373 ? 15.866 3.214 -35.510 1.00 98.12 373 ILE A CA 1
ATOM 2991 C C . ILE A 1 373 ? 16.060 4.724 -35.356 1.00 98.12 373 ILE A C 1
ATOM 2993 O O . ILE A 1 373 ? 17.170 5.163 -35.074 1.00 98.12 373 ILE A O 1
ATOM 2997 N N . ASP A 1 374 ? 15.005 5.518 -35.524 1.00 97.88 374 ASP A N 1
ATOM 2998 C CA . ASP A 1 374 ? 15.124 6.983 -35.521 1.00 97.88 374 ASP A CA 1
ATOM 2999 C C . ASP A 1 374 ? 15.125 7.568 -34.100 1.00 97.88 374 ASP A C 1
ATOM 3001 O O . ASP A 1 374 ? 15.823 8.539 -33.815 1.00 97.88 374 ASP A O 1
ATOM 3005 N N . ARG A 1 375 ? 14.339 6.980 -33.185 1.00 97.44 375 ARG A N 1
ATOM 3006 C CA . ARG A 1 375 ? 14.258 7.401 -31.775 1.00 97.44 375 ARG A CA 1
ATOM 3007 C C . ARG A 1 375 ? 13.706 6.311 -30.855 1.00 97.44 375 ARG A C 1
ATOM 3009 O O . ARG A 1 375 ? 12.811 5.555 -31.236 1.00 97.44 375 ARG A O 1
ATOM 3016 N N . ILE A 1 376 ? 14.181 6.310 -29.610 1.00 98.56 376 ILE A N 1
ATOM 3017 C CA . ILE A 1 376 ? 13.472 5.701 -28.47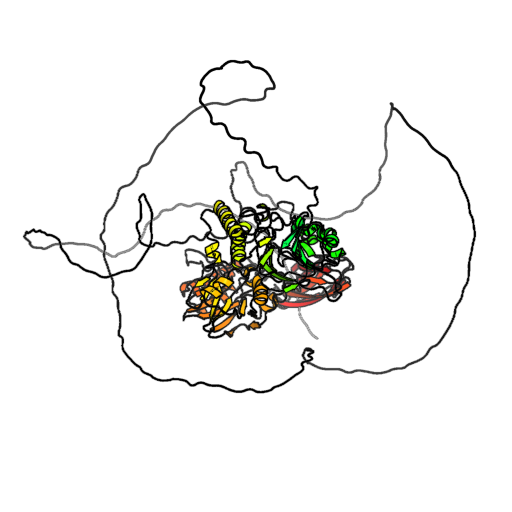6 1.00 98.56 376 ILE A CA 1
ATOM 3018 C C . ILE A 1 376 ? 12.372 6.679 -28.035 1.00 98.56 376 ILE A C 1
ATOM 3020 O O . ILE A 1 376 ? 12.655 7.869 -27.909 1.00 98.56 376 ILE A O 1
ATOM 3024 N N . THR A 1 377 ? 11.138 6.216 -27.818 1.00 98.50 377 THR A N 1
ATOM 3025 C CA . THR A 1 377 ? 10.033 7.066 -27.311 1.00 98.50 377 THR A CA 1
ATOM 3026 C C . THR A 1 377 ? 9.769 6.879 -25.823 1.00 98.50 377 THR A C 1
ATOM 3028 O O . THR A 1 377 ? 9.323 7.805 -25.148 1.00 98.50 377 THR A O 1
ATOM 3031 N N . ASP A 1 378 ? 10.034 5.681 -25.304 1.00 98.81 378 ASP A N 1
ATOM 3032 C CA . ASP A 1 378 ? 9.689 5.270 -23.948 1.00 98.81 378 ASP A CA 1
ATOM 3033 C C . ASP A 1 378 ? 10.749 4.311 -23.391 1.00 98.81 378 ASP A C 1
ATOM 3035 O O . ASP A 1 378 ? 11.293 3.481 -24.123 1.00 98.81 378 ASP A O 1
ATOM 3039 N N . VAL A 1 379 ? 11.013 4.403 -22.088 1.00 98.94 379 VAL A N 1
ATOM 3040 C CA . VAL A 1 379 ? 11.886 3.492 -21.335 1.00 98.94 379 VAL A CA 1
ATOM 3041 C C . VAL A 1 379 ? 11.079 2.870 -20.201 1.00 98.94 379 VAL A C 1
ATOM 3043 O O . VAL A 1 379 ? 10.502 3.598 -19.396 1.00 98.94 379 VAL A O 1
ATOM 3046 N N . LEU A 1 380 ? 11.037 1.538 -20.126 1.00 98.94 380 LEU A N 1
ATOM 3047 C CA . LEU A 1 380 ? 10.346 0.787 -19.076 1.00 98.94 380 LEU A CA 1
ATOM 3048 C C . LEU A 1 380 ? 11.378 0.143 -18.141 1.00 98.94 380 LEU A C 1
ATOM 3050 O O . LEU A 1 380 ? 12.080 -0.793 -18.525 1.00 98.94 380 LEU A O 1
ATOM 3054 N N . MET A 1 381 ? 11.472 0.629 -16.905 1.00 98.88 381 MET A N 1
ATOM 3055 C CA . MET A 1 381 ? 12.426 0.114 -15.917 1.00 98.88 381 MET A CA 1
ATOM 3056 C C . MET A 1 381 ? 11.892 -1.140 -15.219 1.00 98.88 381 MET A C 1
ATOM 3058 O O . MET A 1 381 ? 10.743 -1.165 -14.780 1.00 98.88 381 MET A O 1
ATOM 3062 N N . THR A 1 382 ? 12.709 -2.185 -15.079 1.00 98.81 382 THR A N 1
ATOM 3063 C CA . THR A 1 382 ? 12.319 -3.420 -14.365 1.00 98.81 382 THR A CA 1
ATOM 3064 C C . THR A 1 382 ? 12.444 -3.292 -12.844 1.00 98.81 382 THR A C 1
ATOM 3066 O O . THR A 1 382 ? 11.626 -3.858 -12.114 1.00 98.81 382 THR A O 1
ATOM 3069 N N . HIS A 1 383 ? 13.452 -2.553 -12.365 1.00 98.69 383 HIS A N 1
ATOM 3070 C CA . HIS A 1 383 ? 13.659 -2.153 -10.969 1.00 98.69 383 HIS A CA 1
ATOM 3071 C C . HIS A 1 383 ? 14.610 -0.940 -10.872 1.00 98.69 383 HIS A C 1
ATOM 3073 O O . HIS A 1 383 ? 15.117 -0.453 -11.881 1.00 98.69 383 HIS A O 1
ATOM 3079 N N . HIS A 1 384 ? 14.806 -0.408 -9.663 1.00 98.12 384 HIS A N 1
ATOM 3080 C CA . HIS A 1 384 ? 15.516 0.856 -9.397 1.00 98.12 384 HIS A CA 1
ATOM 3081 C C . HIS A 1 384 ? 17.054 0.834 -9.454 1.00 98.12 384 HIS A C 1
ATOM 3083 O O . HIS A 1 384 ? 17.676 1.854 -9.140 1.00 98.12 384 HIS A O 1
ATOM 3089 N N . HIS A 1 385 ? 17.706 -0.287 -9.774 1.00 98.38 385 HIS A N 1
ATOM 3090 C CA . HIS A 1 385 ? 19.161 -0.353 -9.633 1.00 98.38 385 HIS A CA 1
ATOM 3091 C C . HIS A 1 385 ? 19.903 0.462 -10.713 1.00 98.38 385 HIS A C 1
ATOM 3093 O O . HIS A 1 385 ? 19.598 0.463 -11.905 1.00 98.38 385 HIS A O 1
ATOM 3099 N N . ARG A 1 386 ? 20.919 1.199 -10.266 1.00 97.69 386 ARG A N 1
ATOM 3100 C CA . ARG A 1 386 ? 21.652 2.231 -11.007 1.00 97.69 386 ARG A CA 1
ATOM 3101 C C . ARG A 1 386 ? 22.519 1.671 -12.130 1.00 97.69 386 ARG A C 1
ATOM 3103 O O . ARG A 1 386 ? 22.748 2.383 -13.095 1.00 97.69 386 ARG A O 1
ATOM 3110 N N . ASP A 1 387 ? 22.940 0.412 -12.067 1.00 97.12 387 ASP A N 1
ATOM 3111 C CA . ASP A 1 387 ? 23.557 -0.297 -13.197 1.00 97.12 387 ASP A CA 1
ATOM 3112 C C . ASP A 1 387 ? 22.586 -0.511 -14.376 1.00 97.12 387 ASP A C 1
ATOM 3114 O O . ASP A 1 387 ? 23.043 -0.644 -15.509 1.00 97.12 387 ASP A O 1
ATOM 3118 N N . GLN A 1 388 ? 21.271 -0.430 -14.151 1.00 97.31 388 GLN A N 1
ATOM 3119 C CA . GLN A 1 388 ? 20.245 -0.389 -15.202 1.00 97.31 388 GLN A CA 1
ATOM 3120 C C . GLN A 1 388 ? 19.743 1.023 -15.530 1.00 97.31 388 GLN A C 1
ATOM 3122 O O . GLN A 1 388 ? 19.176 1.231 -16.602 1.00 97.31 388 GLN A O 1
ATOM 3127 N N . ALA A 1 389 ? 19.869 1.962 -14.588 1.00 97.69 389 ALA A N 1
ATOM 3128 C CA . ALA A 1 389 ? 19.163 3.243 -14.611 1.00 97.69 389 ALA A CA 1
ATOM 3129 C C . ALA A 1 389 ? 20.069 4.477 -14.814 1.00 97.69 389 ALA A C 1
ATOM 3131 O O . ALA A 1 389 ? 19.569 5.551 -15.136 1.00 97.69 389 ALA A O 1
ATOM 3132 N N . GLN A 1 390 ? 21.392 4.380 -14.638 1.00 97.94 390 GLN A N 1
ATOM 3133 C CA . GLN A 1 390 ? 22.287 5.553 -14.642 1.00 97.94 390 GLN A CA 1
ATOM 3134 C C . GLN A 1 390 ? 22.318 6.339 -15.964 1.00 97.94 390 GLN A C 1
ATOM 3136 O O . GLN A 1 390 ? 22.677 7.513 -15.963 1.00 97.94 390 GLN A O 1
ATOM 3141 N N . GLY A 1 391 ? 21.938 5.720 -17.084 1.00 98.31 391 GLY A N 1
ATOM 3142 C CA . GLY A 1 391 ? 21.789 6.384 -18.377 1.00 98.31 391 GLY A CA 1
ATOM 3143 C C . GLY A 1 391 ? 20.490 7.181 -18.547 1.00 98.31 391 GLY A C 1
ATOM 3144 O O . GLY A 1 391 ? 20.368 7.884 -19.546 1.00 98.31 391 GLY A O 1
ATOM 3145 N N . LEU A 1 392 ? 19.528 7.106 -17.617 1.00 98.69 392 LEU A N 1
ATOM 3146 C CA . LEU A 1 392 ? 18.215 7.756 -17.751 1.00 98.69 392 LEU A CA 1
ATOM 3147 C C . LEU A 1 392 ? 18.254 9.280 -17.987 1.00 98.69 392 LEU A C 1
ATOM 3149 O O . LEU A 1 392 ? 17.414 9.744 -18.754 1.00 98.69 392 LEU A O 1
ATOM 3153 N N . PRO A 1 393 ? 19.216 10.072 -17.467 1.00 98.44 393 PRO A N 1
ATOM 3154 C CA . PRO A 1 393 ? 19.368 11.466 -17.888 1.00 98.44 393 PRO A CA 1
ATOM 3155 C C . PRO A 1 393 ? 19.559 11.616 -19.407 1.00 98.44 393 PRO A C 1
ATOM 3157 O O . PRO A 1 393 ? 18.884 12.434 -20.020 1.00 98.44 393 PRO A O 1
ATOM 3160 N N . ARG A 1 394 ? 20.351 10.738 -20.052 1.00 98.38 394 ARG A N 1
ATOM 3161 C CA . ARG A 1 394 ? 20.497 10.715 -21.524 1.00 98.38 394 ARG A CA 1
ATOM 3162 C C . ARG A 1 394 ? 19.186 10.350 -22.230 1.00 98.38 394 ARG A C 1
ATOM 3164 O O . ARG A 1 394 ? 18.955 10.806 -23.344 1.00 98.38 394 ARG A O 1
ATOM 3171 N N . ALA A 1 395 ? 18.345 9.515 -21.614 1.00 98.44 395 ALA A N 1
ATOM 3172 C CA . ALA A 1 395 ? 17.025 9.178 -22.151 1.00 98.44 395 ALA A CA 1
ATOM 3173 C C . ALA A 1 395 ? 16.081 10.391 -22.119 1.00 98.44 395 ALA A C 1
ATOM 3175 O O . ALA A 1 395 ? 15.381 10.644 -23.097 1.00 98.44 395 ALA A O 1
ATOM 3176 N N . VAL A 1 396 ? 16.109 11.164 -21.029 1.00 98.31 396 VAL A N 1
ATOM 3177 C CA . VAL A 1 396 ? 15.331 12.402 -20.870 1.00 98.31 396 VAL A CA 1
ATOM 3178 C C . VAL A 1 396 ? 15.832 13.496 -21.820 1.00 98.31 396 VAL A C 1
ATOM 3180 O O . VAL A 1 396 ? 15.012 14.115 -22.493 1.00 98.31 396 VAL A O 1
ATOM 3183 N N . ASP A 1 397 ? 17.150 13.668 -21.970 1.00 98.38 397 ASP A N 1
ATOM 3184 C CA . ASP A 1 397 ? 17.755 14.590 -22.951 1.00 98.38 397 ASP A CA 1
ATOM 3185 C C . ASP A 1 397 ? 17.407 14.214 -24.408 1.00 98.38 397 ASP A C 1
ATOM 3187 O O . ASP A 1 397 ? 17.260 15.083 -25.267 1.00 98.38 397 ASP A O 1
ATOM 3191 N N . HIS A 1 398 ? 17.236 12.916 -24.691 1.00 97.81 398 HIS A N 1
ATOM 3192 C CA . HIS A 1 398 ? 16.742 12.389 -25.974 1.00 97.81 398 HIS A CA 1
ATOM 3193 C C . HIS A 1 398 ? 15.216 12.568 -26.155 1.00 97.81 398 HIS A C 1
ATOM 3195 O O . HIS A 1 398 ? 14.690 12.384 -27.251 1.00 97.81 398 HIS A O 1
ATOM 3201 N N . GLY A 1 399 ? 14.485 12.940 -25.099 1.00 98.06 399 GLY A N 1
ATOM 3202 C CA . GLY A 1 399 ? 13.027 13.103 -25.112 1.00 98.06 399 GLY A CA 1
ATOM 3203 C C . GLY A 1 399 ? 12.231 11.805 -24.929 1.00 98.06 399 GLY A C 1
ATOM 3204 O O . GLY A 1 399 ? 11.032 11.782 -25.214 1.00 98.06 399 GLY A O 1
ATOM 3205 N N . ALA A 1 400 ? 12.862 10.721 -24.465 1.00 98.50 400 ALA A N 1
ATOM 3206 C CA . ALA A 1 400 ? 12.170 9.478 -24.137 1.00 98.50 400 ALA A CA 1
ATOM 3207 C C . ALA A 1 400 ? 11.469 9.570 -22.769 1.00 98.50 400 ALA A C 1
ATOM 3209 O O . ALA A 1 400 ? 12.012 10.092 -21.794 1.00 98.50 400 ALA A O 1
ATOM 3210 N N . ARG A 1 401 ? 10.252 9.026 -22.684 1.00 98.75 401 ARG A N 1
ATOM 3211 C CA . ARG A 1 401 ? 9.417 9.049 -21.474 1.00 98.75 401 ARG A CA 1
ATOM 3212 C C . ARG A 1 401 ? 9.771 7.890 -20.546 1.00 98.75 401 ARG A C 1
ATOM 3214 O O . ARG A 1 401 ? 9.813 6.742 -20.985 1.00 98.75 401 ARG A O 1
ATOM 3221 N N . ILE A 1 402 ? 10.016 8.176 -19.270 1.00 98.81 402 ILE A N 1
ATOM 3222 C CA . ILE A 1 402 ? 10.499 7.170 -18.315 1.00 98.81 402 ILE A CA 1
ATOM 3223 C C . ILE A 1 402 ? 9.332 6.597 -17.510 1.00 98.81 402 ILE A C 1
ATOM 3225 O O . ILE A 1 402 ? 8.623 7.344 -16.834 1.00 98.81 402 ILE A O 1
ATOM 3229 N N . HIS A 1 403 ? 9.154 5.278 -17.551 1.00 98.88 403 HIS A N 1
ATOM 3230 C CA . HIS A 1 403 ? 8.116 4.555 -16.815 1.00 98.88 403 HIS A CA 1
ATOM 3231 C C . HIS A 1 403 ? 8.750 3.558 -15.845 1.00 98.88 403 HIS A C 1
ATOM 3233 O O . HIS A 1 403 ? 9.689 2.841 -16.203 1.00 98.88 403 HIS A O 1
ATOM 3239 N N . VAL A 1 404 ? 8.245 3.503 -14.613 1.00 98.88 404 VAL A N 1
ATOM 3240 C CA . VAL A 1 404 ? 8.902 2.784 -13.502 1.00 98.88 404 VAL A CA 1
ATOM 3241 C C . VAL A 1 404 ? 7.930 1.891 -12.715 1.00 98.88 404 VAL A C 1
ATOM 3243 O O . VAL A 1 404 ? 6.714 2.100 -12.790 1.00 98.88 404 VAL A O 1
ATOM 3246 N N . PRO A 1 405 ? 8.411 0.898 -11.940 1.00 98.56 405 PRO A N 1
ATOM 3247 C CA . PRO A 1 405 ? 7.543 0.092 -11.083 1.00 98.56 405 PRO A CA 1
ATOM 3248 C C . PRO A 1 405 ? 6.866 0.970 -10.017 1.00 98.56 405 PRO A C 1
ATOM 3250 O O . PRO A 1 405 ? 7.565 1.739 -9.350 1.00 98.56 405 PRO A O 1
ATOM 3253 N N . PRO A 1 406 ? 5.542 0.862 -9.793 1.00 97.62 406 PRO A N 1
ATOM 3254 C CA . PRO A 1 406 ? 4.819 1.751 -8.879 1.00 97.62 406 PRO A CA 1
ATOM 3255 C C . PRO A 1 406 ? 5.354 1.719 -7.445 1.00 97.62 406 PRO A C 1
ATOM 3257 O O . PRO A 1 406 ? 5.402 2.752 -6.790 1.00 97.62 406 PRO A O 1
ATOM 3260 N N . VAL A 1 407 ? 5.831 0.566 -6.971 1.00 97.12 407 VAL A N 1
ATOM 3261 C CA . VAL A 1 407 ? 6.412 0.407 -5.624 1.00 97.12 407 VAL A CA 1
ATOM 3262 C C . VAL A 1 407 ? 7.805 1.040 -5.476 1.00 97.12 407 VAL A C 1
ATOM 3264 O O . VAL A 1 407 ? 8.247 1.293 -4.359 1.00 97.12 407 VAL A O 1
ATOM 3267 N N . GLU A 1 408 ? 8.492 1.351 -6.576 1.00 97.69 408 GLU A N 1
ATOM 3268 C CA . GLU A 1 408 ? 9.853 1.910 -6.567 1.00 97.69 408 GLU A CA 1
ATOM 3269 C C . GLU A 1 408 ? 9.939 3.330 -7.146 1.00 97.69 408 GLU A C 1
ATOM 3271 O O . GLU A 1 408 ? 11.035 3.873 -7.244 1.00 97.69 408 GLU A O 1
ATOM 3276 N N . VAL A 1 409 ? 8.806 3.970 -7.468 1.00 97.94 409 VAL A N 1
ATOM 3277 C CA . VAL A 1 409 ? 8.752 5.314 -8.078 1.00 97.94 409 VAL A CA 1
ATOM 3278 C C . VAL A 1 409 ? 9.550 6.375 -7.310 1.00 97.94 409 VAL A C 1
ATOM 3280 O O . VAL A 1 409 ? 10.279 7.160 -7.918 1.00 97.94 409 VAL A O 1
ATOM 3283 N N . ASP A 1 410 ? 9.503 6.349 -5.976 1.00 97.00 410 ASP A N 1
ATOM 3284 C CA . ASP A 1 410 ? 10.237 7.291 -5.125 1.00 97.00 410 ASP A CA 1
ATOM 3285 C C . ASP A 1 410 ? 11.768 7.112 -5.226 1.00 97.00 410 ASP A C 1
ATOM 3287 O O . ASP A 1 410 ? 12.507 8.068 -5.017 1.00 97.00 410 ASP A O 1
ATOM 3291 N N . LEU A 1 411 ? 12.263 5.935 -5.633 1.00 97.94 411 LEU A N 1
ATOM 3292 C CA . LEU A 1 411 ? 13.693 5.667 -5.870 1.00 97.94 411 LEU A CA 1
ATOM 3293 C C . LEU A 1 411 ? 14.193 6.164 -7.244 1.00 97.94 411 LEU A C 1
ATOM 3295 O O . LEU A 1 411 ? 15.386 6.061 -7.537 1.00 97.94 411 LEU A O 1
ATOM 3299 N N . PHE A 1 412 ? 13.301 6.740 -8.060 1.00 98.50 412 PHE A N 1
ATOM 3300 C CA . PHE A 1 412 ? 13.623 7.453 -9.301 1.00 98.50 412 PHE A CA 1
ATOM 3301 C C . PHE A 1 412 ? 13.282 8.946 -9.209 1.00 98.50 412 PHE A C 1
ATOM 3303 O O . PHE A 1 412 ? 14.141 9.789 -9.455 1.00 98.50 412 PHE A O 1
ATOM 3310 N N . ALA A 1 413 ? 12.040 9.276 -8.843 1.00 97.12 413 ALA A N 1
ATOM 3311 C CA . ALA A 1 413 ? 11.522 10.646 -8.860 1.00 97.12 413 ALA A CA 1
ATOM 3312 C C . ALA A 1 413 ? 11.871 11.456 -7.598 1.00 97.12 413 ALA A C 1
ATOM 3314 O O . ALA A 1 413 ? 11.883 12.684 -7.639 1.00 97.12 413 ALA A O 1
ATOM 3315 N N . ARG A 1 414 ? 12.133 10.780 -6.468 1.00 94.50 414 ARG A N 1
ATOM 3316 C CA . ARG A 1 414 ? 12.376 11.388 -5.143 1.00 94.50 414 ARG A CA 1
ATOM 3317 C C . ARG A 1 414 ? 13.599 10.779 -4.448 1.00 94.50 414 ARG A C 1
ATOM 3319 O O . ARG A 1 414 ? 13.667 10.673 -3.222 1.00 94.50 414 ARG A O 1
ATOM 3326 N N . VAL A 1 415 ? 14.576 10.333 -5.242 1.00 96.44 415 VAL A N 1
ATOM 3327 C CA . VAL A 1 415 ? 15.764 9.633 -4.730 1.00 96.44 415 VAL A CA 1
ATOM 3328 C C . VAL A 1 415 ? 16.650 10.553 -3.877 1.00 96.44 415 VAL A C 1
ATOM 3330 O O . VAL A 1 415 ? 17.343 10.080 -2.978 1.00 96.44 415 VAL A O 1
ATOM 3333 N N . ASP A 1 416 ? 16.544 11.871 -4.086 1.00 93.94 416 ASP A N 1
ATOM 3334 C CA . ASP A 1 416 ? 17.073 12.927 -3.217 1.00 93.94 416 ASP A CA 1
ATOM 3335 C C . ASP A 1 416 ? 16.584 12.777 -1.768 1.00 93.94 416 ASP A C 1
ATOM 3337 O O . ASP A 1 416 ? 17.378 12.886 -0.834 1.00 93.94 416 ASP A O 1
ATOM 3341 N N . GLU A 1 417 ? 15.303 12.456 -1.560 1.00 91.06 417 GLU A N 1
ATOM 3342 C CA . GLU A 1 417 ? 14.752 12.221 -0.224 1.00 91.06 417 GLU A CA 1
ATOM 3343 C C . GLU A 1 417 ? 15.205 10.889 0.370 1.00 91.06 417 GLU A C 1
ATOM 3345 O O . GLU A 1 417 ? 15.430 10.818 1.581 1.00 91.06 417 GLU A O 1
ATOM 3350 N N . MET A 1 418 ? 15.387 9.846 -0.449 1.00 93.69 418 MET A N 1
ATOM 3351 C CA . MET A 1 418 ? 15.971 8.585 0.022 1.00 93.69 418 MET A CA 1
ATOM 3352 C C . MET A 1 418 ? 17.392 8.830 0.537 1.00 93.69 418 MET A C 1
ATOM 3354 O O . MET A 1 418 ? 17.696 8.456 1.668 1.00 93.69 418 MET A O 1
ATOM 3358 N N . TRP A 1 419 ? 18.235 9.542 -0.217 1.00 94.75 419 TRP A N 1
ATOM 3359 C CA . TRP A 1 419 ? 19.581 9.902 0.234 1.00 94.75 419 TRP A CA 1
ATOM 3360 C C . TRP A 1 419 ? 19.579 10.830 1.454 1.00 94.75 419 TRP A C 1
ATOM 3362 O O . TRP A 1 419 ? 20.334 10.586 2.395 1.00 94.75 419 TRP A O 1
ATOM 3372 N N . ALA A 1 420 ? 18.715 11.849 1.486 1.00 92.12 420 ALA A N 1
ATOM 3373 C CA . ALA A 1 420 ? 18.630 12.807 2.590 1.00 92.12 420 ALA A CA 1
ATOM 3374 C C . ALA A 1 420 ? 18.058 12.212 3.892 1.00 92.12 420 ALA A C 1
ATOM 3376 O O . ALA A 1 420 ? 18.294 12.763 4.967 1.00 92.12 420 ALA A O 1
ATOM 3377 N N . THR A 1 421 ? 17.315 11.100 3.818 1.00 90.00 421 THR A N 1
ATOM 3378 C CA . THR A 1 421 ? 16.731 10.417 4.988 1.00 90.00 421 THR A CA 1
ATOM 3379 C C . THR A 1 421 ? 17.364 9.059 5.296 1.00 90.00 421 THR A C 1
ATOM 3381 O O . THR A 1 421 ? 16.968 8.408 6.265 1.00 90.00 421 THR A O 1
ATOM 3384 N N . ARG A 1 422 ? 18.375 8.632 4.527 1.00 90.56 422 ARG A N 1
ATOM 3385 C CA . ARG A 1 422 ? 19.057 7.354 4.738 1.00 90.56 422 ARG A CA 1
ATOM 3386 C C . ARG A 1 422 ? 19.746 7.299 6.104 1.00 90.56 422 ARG A C 1
ATOM 3388 O O . ARG A 1 422 ? 20.700 8.029 6.365 1.00 90.56 422 ARG A O 1
ATOM 3395 N N . THR A 1 423 ? 19.356 6.333 6.930 1.00 90.25 423 THR A N 1
ATOM 3396 C CA . THR A 1 423 ? 20.113 5.955 8.129 1.00 90.25 423 THR A CA 1
ATOM 3397 C C . THR A 1 423 ? 21.465 5.355 7.734 1.00 90.25 423 THR A C 1
ATOM 3399 O O . THR A 1 423 ? 21.519 4.312 7.087 1.00 90.25 423 THR A O 1
ATOM 3402 N N . LEU A 1 424 ? 22.561 6.013 8.124 1.00 90.12 424 LEU A N 1
ATOM 3403 C CA . LEU A 1 424 ? 23.936 5.524 7.932 1.00 90.12 424 LEU A CA 1
ATOM 3404 C C . LEU A 1 424 ? 24.545 4.973 9.232 1.00 90.12 424 LEU A C 1
ATOM 3406 O O . LEU A 1 424 ? 25.277 3.985 9.207 1.00 90.12 424 LEU A O 1
ATOM 3410 N N . ASP A 1 425 ? 24.216 5.585 10.371 1.00 91.56 425 ASP A N 1
ATOM 3411 C CA . ASP A 1 425 ? 24.647 5.144 11.697 1.00 91.56 425 ASP A CA 1
ATOM 3412 C C . ASP A 1 425 ? 23.645 4.146 12.298 1.00 91.56 425 ASP A C 1
ATOM 3414 O O . ASP A 1 425 ? 22.453 4.432 12.395 1.00 91.56 425 ASP A O 1
ATOM 3418 N N . ASN A 1 426 ? 24.134 2.984 12.754 1.00 90.38 426 ASN A N 1
ATOM 3419 C CA . ASN A 1 426 ? 23.316 1.900 13.330 1.00 90.38 426 ASN A CA 1
ATOM 3420 C C . ASN A 1 426 ? 22.206 1.387 12.376 1.00 90.38 426 ASN A C 1
ATOM 3422 O O . ASN A 1 426 ? 21.053 1.202 12.769 1.00 90.38 426 ASN A O 1
ATOM 3426 N N . ASP A 1 427 ? 22.568 1.138 11.117 1.00 87.75 427 ASP A N 1
ATOM 3427 C CA . ASP A 1 427 ? 21.665 0.596 10.098 1.00 87.75 427 ASP A CA 1
ATOM 3428 C C . ASP A 1 427 ? 21.400 -0.921 10.262 1.00 87.75 427 ASP A C 1
ATOM 3430 O O . ASP A 1 427 ? 22.307 -1.711 10.538 1.00 87.75 427 ASP A O 1
ATOM 3434 N N . TYR A 1 428 ? 20.139 -1.318 10.061 1.00 88.25 428 TYR A N 1
ATOM 3435 C CA . TYR A 1 428 ? 19.652 -2.705 9.978 1.00 88.25 428 TYR A CA 1
ATOM 3436 C C . TYR A 1 428 ? 18.783 -2.949 8.720 1.00 88.25 428 TYR A C 1
ATOM 3438 O O . TYR A 1 428 ? 18.386 -4.091 8.464 1.00 88.25 428 TYR A O 1
ATOM 3446 N N . ASN A 1 429 ? 18.499 -1.912 7.918 1.00 90.94 429 ASN A N 1
ATOM 3447 C CA . ASN A 1 429 ? 17.809 -2.004 6.632 1.00 90.94 429 ASN A CA 1
ATOM 3448 C C . ASN A 1 429 ? 18.801 -2.453 5.548 1.00 90.94 429 ASN A C 1
ATOM 3450 O O . ASN A 1 429 ? 19.372 -1.657 4.810 1.00 90.94 429 ASN A O 1
ATOM 3454 N N . VAL A 1 430 ? 18.996 -3.765 5.441 1.00 91.44 430 VAL A N 1
ATOM 3455 C CA . VAL A 1 430 ? 19.950 -4.370 4.496 1.00 91.44 430 VAL A CA 1
ATOM 3456 C C . VAL A 1 430 ? 19.479 -4.403 3.031 1.00 91.44 430 VAL A C 1
ATOM 3458 O O . VAL A 1 430 ? 20.180 -4.980 2.196 1.00 91.44 430 VAL A O 1
ATOM 3461 N N . ARG A 1 431 ? 18.342 -3.766 2.695 1.00 93.38 431 ARG A N 1
ATOM 3462 C CA . ARG A 1 431 ? 17.919 -3.566 1.297 1.00 93.38 431 ARG A CA 1
ATOM 3463 C C . ARG A 1 431 ? 19.006 -2.844 0.499 1.00 93.38 431 ARG A C 1
ATOM 3465 O O . ARG A 1 431 ? 19.838 -2.111 1.030 1.00 93.38 431 ARG A O 1
ATOM 3472 N N . GLN A 1 432 ? 18.995 -3.055 -0.815 1.00 93.94 432 GLN A N 1
ATOM 3473 C CA . GLN A 1 432 ? 20.016 -2.515 -1.716 1.00 93.94 432 GLN A CA 1
ATOM 3474 C C . GLN A 1 432 ? 19.615 -1.194 -2.391 1.00 93.94 432 GLN A C 1
ATOM 3476 O O . GLN A 1 432 ? 20.240 -0.793 -3.362 1.00 93.94 432 GLN A O 1
ATOM 3481 N N . ASP A 1 433 ? 18.688 -0.457 -1.778 1.00 91.75 433 ASP A N 1
ATOM 3482 C CA . ASP A 1 433 ? 18.284 0.926 -2.096 1.00 91.75 433 ASP A CA 1
ATOM 3483 C C . ASP A 1 433 ? 19.463 1.923 -2.242 1.00 91.75 433 ASP A C 1
ATOM 3485 O O . ASP A 1 433 ? 19.364 2.905 -2.972 1.00 91.75 433 ASP A O 1
ATOM 3489 N N . ARG A 1 434 ? 20.640 1.646 -1.661 1.00 92.62 434 ARG A N 1
ATOM 3490 C CA . ARG A 1 434 ? 21.913 2.356 -1.948 1.00 92.62 434 ARG A CA 1
ATOM 3491 C C . ARG A 1 434 ? 22.393 2.249 -3.412 1.00 92.62 434 ARG A C 1
ATOM 3493 O O . ARG A 1 434 ? 23.334 2.935 -3.829 1.00 92.62 434 ARG A O 1
ATOM 3500 N N . PHE A 1 435 ? 21.807 1.340 -4.183 1.00 96.38 435 PHE A N 1
ATOM 3501 C CA . PHE A 1 435 ? 21.981 1.212 -5.622 1.00 96.38 435 PHE A CA 1
ATOM 3502 C C . PHE A 1 435 ? 20.892 1.947 -6.413 1.00 96.38 435 PHE A C 1
ATOM 3504 O O . PHE A 1 435 ? 20.910 1.823 -7.624 1.00 96.38 435 PHE A O 1
ATOM 3511 N N . SER A 1 436 ? 20.020 2.758 -5.803 1.00 97.38 436 SER A N 1
ATOM 3512 C CA . SER A 1 436 ? 19.168 3.714 -6.541 1.00 97.38 436 SER A CA 1
ATOM 3513 C C . SER A 1 436 ? 19.999 4.752 -7.307 1.00 97.38 436 SER A C 1
ATOM 3515 O O . SER A 1 436 ? 21.217 4.849 -7.120 1.00 97.38 436 SER A O 1
ATOM 3517 N N . LEU A 1 437 ? 19.365 5.570 -8.149 1.00 97.81 437 LEU A N 1
ATOM 3518 C CA . LEU A 1 437 ? 20.008 6.737 -8.768 1.00 97.81 437 LEU A CA 1
ATOM 3519 C C . LEU A 1 437 ? 20.661 7.669 -7.727 1.00 97.81 437 LEU A C 1
ATOM 3521 O O . LEU A 1 437 ? 20.325 7.622 -6.546 1.00 97.81 437 LEU A O 1
ATOM 3525 N N . LEU A 1 438 ? 21.632 8.487 -8.142 1.00 96.62 438 LEU A N 1
ATOM 3526 C CA . LEU A 1 438 ? 22.252 9.485 -7.252 1.00 96.62 438 LEU A CA 1
ATOM 3527 C C . LEU A 1 438 ? 21.403 10.760 -7.167 1.00 96.62 438 LEU A C 1
ATOM 3529 O O . LEU A 1 438 ? 21.181 11.277 -6.077 1.00 96.62 438 LEU A O 1
ATOM 3533 N N . ASP A 1 439 ? 20.877 11.185 -8.311 1.00 97.12 439 ASP A N 1
ATOM 3534 C CA . ASP A 1 439 ? 20.043 12.367 -8.499 1.00 97.12 439 ASP A CA 1
ATOM 3535 C C . ASP A 1 439 ? 18.697 11.941 -9.120 1.00 97.12 439 ASP A C 1
ATOM 3537 O O . ASP A 1 439 ? 18.661 10.945 -9.857 1.00 97.12 439 ASP A O 1
ATOM 3541 N N . PRO A 1 440 ? 17.581 12.634 -8.825 1.00 97.12 440 PRO A N 1
ATOM 3542 C CA . PRO A 1 440 ? 16.266 12.252 -9.329 1.00 97.12 440 PRO A CA 1
ATOM 3543 C C . PRO A 1 440 ? 16.120 12.516 -10.832 1.00 97.12 440 PRO A C 1
ATOM 3545 O O . PRO A 1 440 ? 16.718 13.443 -11.379 1.00 97.12 440 PRO A O 1
ATOM 3548 N N . VAL A 1 441 ? 15.275 11.723 -11.495 1.00 97.31 441 VAL A N 1
ATOM 3549 C CA . VAL A 1 441 ? 14.925 11.888 -12.917 1.00 97.31 441 VAL A CA 1
ATOM 3550 C C . VAL A 1 441 ? 13.419 12.103 -13.096 1.00 97.31 441 VAL A C 1
ATOM 3552 O O . VAL A 1 441 ? 12.636 11.510 -12.350 1.00 97.31 441 VAL A O 1
ATOM 3555 N N . PRO A 1 442 ? 12.982 12.899 -14.093 1.00 97.75 442 PRO A N 1
ATOM 3556 C CA . PRO A 1 442 ? 11.573 13.001 -14.458 1.00 97.75 442 PRO A CA 1
ATOM 3557 C C . PRO A 1 442 ? 10.978 11.633 -14.823 1.00 97.75 442 PRO A C 1
ATOM 3559 O O . PRO A 1 442 ? 11.353 11.015 -15.820 1.00 97.75 442 PRO A O 1
ATOM 3562 N N . VAL A 1 443 ? 10.028 11.171 -14.012 1.00 98.06 443 VAL A N 1
ATOM 3563 C CA . VAL A 1 443 ? 9.214 9.982 -14.285 1.00 98.06 443 VAL A CA 1
ATOM 3564 C C . VAL A 1 443 ? 7.929 10.437 -14.975 1.00 98.06 443 VAL A C 1
ATOM 3566 O O . VAL A 1 443 ? 7.215 11.286 -14.453 1.00 98.06 443 VAL A O 1
ATOM 3569 N N . HIS A 1 444 ? 7.625 9.870 -16.142 1.00 98.38 444 HIS A N 1
ATOM 3570 C CA . HIS A 1 444 ? 6.395 10.159 -16.883 1.00 98.38 444 HIS A CA 1
ATOM 3571 C C . HIS A 1 444 ? 5.181 9.407 -16.317 1.00 98.38 444 HIS A C 1
ATOM 3573 O O . HIS A 1 444 ? 4.055 9.887 -16.413 1.00 98.38 444 HIS A O 1
ATOM 3579 N N . GLY A 1 445 ? 5.401 8.233 -15.720 1.00 97.44 445 GLY A N 1
ATOM 3580 C CA . GLY A 1 445 ? 4.347 7.460 -15.074 1.00 97.44 445 GLY A CA 1
ATOM 3581 C C . GLY A 1 445 ? 4.846 6.173 -14.423 1.00 97.44 445 GLY A C 1
ATOM 3582 O O . GLY A 1 445 ? 6.019 5.800 -14.520 1.00 97.44 445 GLY A O 1
ATOM 3583 N N . THR A 1 446 ? 3.934 5.473 -13.758 1.00 98.25 446 THR A N 1
ATOM 3584 C CA . THR A 1 446 ? 4.166 4.124 -13.235 1.00 98.25 446 THR A CA 1
ATOM 3585 C C . THR A 1 446 ? 3.543 3.084 -14.161 1.00 98.25 446 THR A C 1
ATOM 3587 O O . THR A 1 446 ? 2.548 3.347 -14.838 1.00 98.25 446 THR A O 1
ATOM 3590 N N . VAL A 1 447 ? 4.140 1.894 -14.235 1.00 98.50 447 VAL A N 1
ATOM 3591 C CA . VAL A 1 447 ? 3.655 0.850 -15.149 1.00 98.50 447 VAL A CA 1
ATOM 3592 C C . VAL A 1 447 ? 2.395 0.154 -14.599 1.00 98.50 447 VAL A C 1
ATOM 3594 O O . VAL A 1 447 ? 2.356 -0.190 -13.415 1.00 98.50 447 VAL A O 1
ATOM 3597 N N . PRO A 1 448 ? 1.352 -0.084 -15.422 1.00 97.81 448 PRO A N 1
ATOM 3598 C CA . PRO A 1 448 ? 0.066 -0.597 -14.960 1.00 97.81 448 PRO A CA 1
ATOM 3599 C C . PRO A 1 448 ? 0.128 -2.112 -14.740 1.00 97.81 448 PRO A C 1
ATOM 3601 O O . PRO A 1 448 ? -0.203 -2.906 -15.621 1.00 97.81 448 PRO A O 1
ATOM 3604 N N . GLU A 1 449 ? 0.550 -2.510 -13.542 1.00 97.94 449 GLU A N 1
ATOM 3605 C CA . GLU A 1 449 ? 0.684 -3.911 -13.136 1.00 97.94 449 GLU A CA 1
ATOM 3606 C C . GLU A 1 449 ? -0.560 -4.757 -13.487 1.00 97.94 449 GLU A C 1
ATOM 3608 O O . GLU A 1 449 ? -1.704 -4.318 -13.359 1.00 97.94 449 GLU A O 1
ATOM 3613 N N . TYR A 1 450 ? -0.312 -5.978 -13.971 1.00 98.00 450 TYR A N 1
ATOM 3614 C CA . TYR A 1 450 ? -1.270 -6.965 -14.490 1.00 98.00 450 TYR A CA 1
ATOM 3615 C C . TYR A 1 450 ? -2.046 -6.607 -15.766 1.00 98.00 450 TYR A C 1
ATOM 3617 O O . TYR A 1 450 ? -2.645 -7.517 -16.350 1.00 98.00 450 TYR A O 1
ATOM 3625 N N . ARG A 1 451 ? -2.032 -5.360 -16.243 1.00 97.50 451 ARG A N 1
ATOM 3626 C CA . ARG A 1 451 ? -2.811 -4.924 -17.416 1.00 97.50 451 ARG A CA 1
ATOM 3627 C C . ARG A 1 451 ? -1.970 -4.916 -18.692 1.00 97.50 451 ARG A C 1
ATOM 3629 O O . ARG A 1 451 ? -0.761 -4.723 -18.642 1.00 97.50 451 ARG A O 1
ATOM 3636 N N . TRP A 1 452 ? -2.615 -5.128 -19.838 1.00 97.62 452 TRP A N 1
ATOM 3637 C CA . TRP A 1 452 ? -2.017 -4.814 -21.140 1.00 97.62 452 TRP A CA 1
ATOM 3638 C C . TRP A 1 452 ? -2.173 -3.317 -21.416 1.00 97.62 452 TRP A C 1
ATOM 3640 O O . TRP A 1 452 ? -3.255 -2.768 -21.205 1.00 97.62 452 TRP A O 1
ATOM 3650 N N . TRP A 1 453 ? -1.116 -2.676 -21.911 1.00 97.44 453 TRP A N 1
ATOM 3651 C CA . TRP A 1 453 ? -1.151 -1.309 -22.435 1.00 97.44 453 TRP A CA 1
ATOM 3652 C C . TRP A 1 453 ? -0.292 -1.186 -23.698 1.00 97.44 453 TRP A C 1
ATOM 3654 O O . TRP A 1 453 ? 0.671 -1.935 -23.874 1.00 97.44 453 TRP A O 1
ATOM 3664 N N . THR A 1 454 ? -0.624 -0.228 -24.560 1.00 97.25 454 THR A N 1
ATOM 3665 C CA . THR A 1 454 ? 0.194 0.116 -25.729 1.00 97.25 454 THR A CA 1
ATOM 3666 C C . THR A 1 454 ? 1.108 1.284 -25.370 1.00 97.25 454 THR A C 1
ATOM 3668 O O . THR A 1 454 ? 0.629 2.372 -25.050 1.00 97.25 454 THR A O 1
ATOM 3671 N N . VAL A 1 455 ? 2.424 1.088 -25.440 1.00 97.31 455 VAL A N 1
ATOM 3672 C CA . VAL A 1 455 ? 3.438 2.111 -25.134 1.00 97.31 455 VAL A CA 1
ATOM 3673 C C . VAL A 1 455 ? 4.489 2.146 -26.245 1.00 97.31 455 VAL A C 1
ATOM 3675 O O . VAL A 1 455 ? 4.931 1.106 -26.723 1.00 97.31 455 VAL A O 1
ATOM 3678 N N . GLY A 1 456 ? 4.808 3.341 -26.750 1.00 95.38 456 GLY A N 1
ATOM 3679 C CA . GLY A 1 456 ? 5.709 3.554 -27.895 1.00 95.38 456 GLY A CA 1
ATOM 3680 C C . GLY A 1 456 ? 5.371 2.804 -29.194 1.00 95.38 456 GLY A C 1
ATOM 3681 O O . GLY A 1 456 ? 6.238 2.662 -30.053 1.00 95.38 456 GLY A O 1
ATOM 3682 N N . GLY A 1 457 ? 4.133 2.316 -29.350 1.00 95.38 457 GLY A N 1
ATOM 3683 C CA . GLY A 1 457 ? 3.721 1.470 -30.478 1.00 95.38 457 GLY A CA 1
ATOM 3684 C C . GLY A 1 457 ? 3.996 -0.030 -30.289 1.00 95.38 457 GLY A C 1
ATOM 3685 O O . GLY A 1 457 ? 4.128 -0.747 -31.281 1.00 95.38 457 GLY A O 1
ATOM 3686 N N . VAL A 1 458 ? 4.099 -0.488 -29.036 1.00 97.62 458 VAL A N 1
ATOM 3687 C CA . VAL A 1 458 ? 4.277 -1.891 -28.625 1.00 97.62 458 VAL A CA 1
ATOM 3688 C C . VAL A 1 458 ? 3.257 -2.232 -27.533 1.00 97.62 458 VAL A C 1
ATOM 3690 O O . VAL A 1 458 ? 3.110 -1.474 -26.573 1.00 97.62 458 VAL A O 1
ATOM 3693 N N . ASP A 1 459 ? 2.585 -3.380 -27.641 1.00 97.69 459 ASP A N 1
ATOM 3694 C CA . ASP A 1 459 ? 1.718 -3.897 -26.574 1.00 97.69 459 ASP A CA 1
ATOM 3695 C C . ASP A 1 459 ? 2.536 -4.651 -25.511 1.00 97.69 459 ASP A C 1
ATOM 3697 O O . ASP A 1 459 ? 3.242 -5.621 -25.798 1.00 97.69 459 ASP A O 1
ATOM 3701 N N . VAL A 1 460 ? 2.428 -4.202 -24.259 1.00 98.56 460 VAL A N 1
ATOM 3702 C CA . VAL A 1 460 ? 3.205 -4.700 -23.114 1.00 98.56 460 VAL A CA 1
ATOM 3703 C C . VAL A 1 460 ? 2.274 -5.015 -21.943 1.00 98.56 460 VAL A C 1
ATOM 3705 O O . VAL A 1 460 ? 1.301 -4.299 -21.710 1.00 98.56 460 VAL A O 1
ATOM 3708 N N . ARG A 1 461 ? 2.586 -6.046 -21.152 1.00 98.56 461 ARG A N 1
ATOM 3709 C CA . ARG A 1 461 ? 1.947 -6.300 -19.851 1.00 98.56 461 ARG A CA 1
ATOM 3710 C C . ARG A 1 461 ? 2.981 -6.413 -18.732 1.00 98.56 461 ARG A C 1
ATOM 3712 O O . ARG A 1 461 ? 3.715 -7.403 -18.700 1.00 98.56 461 ARG A O 1
ATOM 3719 N N . PRO A 1 462 ? 3.049 -5.441 -17.804 1.00 98.62 462 PRO A N 1
ATOM 3720 C CA . PRO A 1 462 ? 3.875 -5.550 -16.608 1.00 98.62 462 PRO A CA 1
ATOM 3721 C C . PRO A 1 462 ? 3.294 -6.619 -15.675 1.00 98.62 462 PRO A C 1
ATOM 3723 O O . PRO A 1 462 ? 2.149 -6.521 -15.234 1.00 98.62 462 PRO A O 1
ATOM 3726 N N . LEU A 1 463 ? 4.080 -7.643 -15.356 1.00 98.50 463 LEU A N 1
ATOM 3727 C CA . LEU A 1 463 ? 3.763 -8.652 -14.353 1.00 98.50 463 LEU A CA 1
ATOM 3728 C C . LEU A 1 463 ? 4.625 -8.414 -13.104 1.00 98.50 463 LEU A C 1
ATOM 3730 O O . LEU A 1 463 ? 5.853 -8.479 -13.188 1.00 98.50 463 LEU A O 1
ATOM 3734 N N . PRO A 1 464 ? 4.012 -8.199 -11.934 1.00 98.38 464 PRO A N 1
ATOM 3735 C CA . PRO A 1 464 ? 4.712 -8.169 -10.654 1.00 98.38 464 PRO A CA 1
ATOM 3736 C C . PRO A 1 464 ? 5.529 -9.432 -10.384 1.00 98.38 464 PRO A C 1
ATOM 3738 O O . PRO A 1 464 ? 4.974 -10.515 -10.197 1.00 98.38 464 PRO A O 1
ATOM 3741 N N . THR A 1 465 ? 6.851 -9.273 -10.316 1.00 98.56 465 THR A N 1
ATOM 3742 C CA . THR A 1 465 ? 7.794 -10.344 -9.976 1.00 98.56 465 THR A CA 1
ATOM 3743 C C . THR A 1 465 ? 8.770 -9.881 -8.887 1.00 98.56 465 THR A C 1
ATOM 3745 O O . THR A 1 465 ? 9.969 -9.728 -9.156 1.00 98.56 465 THR A O 1
ATOM 3748 N N . PRO A 1 466 ? 8.280 -9.609 -7.661 1.00 98.12 466 PRO A N 1
ATOM 3749 C CA . PRO A 1 466 ? 9.127 -9.298 -6.511 1.00 98.12 466 PRO A CA 1
ATOM 3750 C C . PRO A 1 466 ? 10.112 -10.438 -6.216 1.00 98.12 466 PRO A C 1
ATOM 3752 O O . PRO A 1 466 ? 9.770 -11.620 -6.313 1.00 98.12 466 PRO A O 1
ATOM 3755 N N . GLY A 1 467 ? 11.337 -10.091 -5.823 1.00 96.75 467 GLY A N 1
ATOM 3756 C CA . GLY A 1 467 ? 12.328 -11.075 -5.376 1.00 96.75 467 GLY A CA 1
ATOM 3757 C C . GLY A 1 467 ? 13.753 -10.536 -5.338 1.00 96.75 467 GLY A C 1
ATOM 3758 O O . GLY A 1 467 ? 14.403 -10.600 -4.298 1.00 96.75 467 GLY A O 1
ATOM 3759 N N . HIS A 1 468 ? 14.220 -9.951 -6.445 1.00 97.69 468 HIS A N 1
ATOM 3760 C CA . HIS A 1 468 ? 15.495 -9.221 -6.475 1.00 97.69 468 HIS A CA 1
ATOM 3761 C C . HIS A 1 468 ? 15.359 -7.884 -5.740 1.00 97.69 468 HIS A C 1
ATOM 3763 O O . HIS A 1 468 ? 16.135 -7.604 -4.831 1.00 97.69 468 HIS A O 1
ATOM 3769 N N . THR A 1 469 ? 14.290 -7.136 -6.019 1.00 97.88 469 THR A N 1
ATOM 3770 C CA . THR A 1 469 ? 13.826 -6.007 -5.199 1.00 97.88 469 THR A CA 1
ATOM 3771 C C . THR A 1 469 ? 12.352 -6.197 -4.814 1.00 97.88 469 THR A C 1
ATOM 3773 O O . THR A 1 469 ? 11.690 -7.134 -5.269 1.00 97.88 469 THR A O 1
ATOM 3776 N N . VAL A 1 470 ? 11.835 -5.337 -3.931 1.00 97.62 470 VAL A N 1
ATOM 3777 C CA . VAL A 1 470 ? 10.451 -5.411 -3.423 1.00 97.62 470 VAL A CA 1
ATOM 3778 C C . VAL A 1 470 ? 9.436 -5.010 -4.503 1.00 97.62 470 VAL A C 1
ATOM 3780 O O . VAL A 1 470 ? 8.358 -5.602 -4.596 1.00 97.62 470 VAL A O 1
ATOM 3783 N N . GLY A 1 471 ? 9.781 -4.034 -5.346 1.00 97.38 471 GLY A N 1
ATOM 3784 C CA . GLY A 1 471 ? 8.940 -3.524 -6.425 1.00 97.38 471 GLY A CA 1
ATOM 3785 C C . GLY A 1 471 ? 9.170 -4.164 -7.792 1.00 97.38 471 GLY A C 1
ATOM 3786 O O . GLY A 1 471 ? 8.352 -3.922 -8.675 1.00 97.38 471 GLY A O 1
ATOM 3787 N N . SER A 1 472 ? 10.194 -5.011 -7.980 1.00 98.31 472 SER A N 1
ATOM 3788 C CA . SER A 1 472 ? 10.571 -5.526 -9.308 1.00 98.31 472 SER A CA 1
ATOM 3789 C C . SER A 1 472 ? 9.405 -6.123 -10.107 1.00 98.31 472 SER A C 1
ATOM 3791 O O . SER A 1 472 ? 8.525 -6.806 -9.563 1.00 98.31 472 SER A O 1
ATOM 3793 N N . VAL A 1 473 ? 9.426 -5.874 -11.418 1.00 98.88 473 VAL A N 1
ATOM 3794 C CA . VAL A 1 473 ? 8.459 -6.368 -12.410 1.00 98.88 473 VAL A CA 1
ATOM 3795 C C . VAL A 1 473 ? 9.174 -7.055 -13.573 1.00 98.88 473 VAL A C 1
ATOM 3797 O O . VAL A 1 473 ? 10.324 -6.749 -13.883 1.00 98.88 473 VAL A O 1
ATOM 3800 N N . SER A 1 474 ? 8.459 -7.958 -14.237 1.00 98.88 474 SER A N 1
ATOM 3801 C CA . SER A 1 474 ? 8.819 -8.511 -15.541 1.00 98.88 474 SER A CA 1
ATOM 3802 C C . SER A 1 474 ? 7.854 -7.979 -16.600 1.00 98.88 474 SER A C 1
ATOM 3804 O O . SER A 1 474 ? 6.662 -7.863 -16.329 1.00 98.88 474 SER A O 1
ATOM 3806 N N . TYR A 1 475 ? 8.316 -7.705 -17.817 1.00 98.94 475 TYR A N 1
ATOM 3807 C CA . TYR A 1 475 ? 7.448 -7.265 -18.916 1.00 98.94 475 TYR A CA 1
ATOM 3808 C C . TYR A 1 475 ? 7.153 -8.417 -19.876 1.00 98.94 475 TYR A C 1
ATOM 3810 O O . TYR A 1 475 ? 8.076 -9.048 -20.389 1.00 98.94 475 TYR A O 1
ATOM 3818 N N . LEU A 1 476 ? 5.871 -8.686 -20.130 1.00 98.88 476 LEU A N 1
ATOM 3819 C CA . LEU A 1 476 ? 5.411 -9.633 -21.146 1.00 98.88 476 LEU A CA 1
ATOM 3820 C C . LEU A 1 476 ? 5.100 -8.899 -22.455 1.00 98.88 476 LEU A C 1
ATOM 3822 O O . LEU A 1 476 ? 4.404 -7.885 -22.433 1.00 98.88 476 LEU A O 1
ATOM 3826 N N . VAL A 1 477 ? 5.573 -9.437 -23.580 1.00 98.56 477 VAL A N 1
ATOM 3827 C CA . VAL A 1 477 ? 5.317 -8.929 -24.942 1.00 98.56 477 VAL A CA 1
ATOM 3828 C C . VAL A 1 477 ? 5.072 -10.111 -25.882 1.00 98.56 477 VAL A C 1
ATOM 3830 O O . VAL A 1 477 ? 5.749 -11.136 -25.780 1.00 98.56 477 VAL A O 1
ATOM 3833 N N . HIS A 1 478 ? 4.120 -9.987 -26.810 1.00 96.88 478 HIS A N 1
ATOM 3834 C CA . HIS A 1 478 ? 3.923 -10.958 -27.895 1.00 96.88 478 HIS A CA 1
ATOM 3835 C C . HIS A 1 478 ? 4.604 -10.469 -29.171 1.00 96.88 478 HIS A C 1
ATOM 3837 O O . HIS A 1 478 ? 4.420 -9.323 -29.569 1.00 96.88 478 HIS A O 1
ATOM 3843 N N . ARG A 1 479 ? 5.386 -11.330 -29.831 1.00 95.25 479 ARG A N 1
ATOM 3844 C CA . ARG A 1 479 ? 6.109 -10.974 -31.060 1.00 95.25 479 ARG A CA 1
ATOM 3845 C C . ARG A 1 479 ? 6.301 -12.205 -31.940 1.00 95.25 479 ARG A C 1
ATOM 3847 O O . ARG A 1 479 ? 6.775 -13.225 -31.460 1.00 95.25 479 ARG A O 1
ATOM 3854 N N . ASP A 1 480 ? 5.899 -12.130 -33.210 1.00 90.00 480 ASP A N 1
ATOM 3855 C CA . ASP A 1 480 ? 5.941 -13.254 -34.171 1.00 90.00 480 ASP A CA 1
ATOM 3856 C C . ASP A 1 480 ? 5.269 -14.567 -33.693 1.00 90.00 480 ASP A C 1
ATOM 3858 O O . ASP A 1 480 ? 5.524 -15.647 -34.222 1.00 90.00 480 ASP A O 1
ATOM 3862 N N . GLY A 1 481 ? 4.367 -14.484 -32.709 1.00 93.19 481 GLY A N 1
ATOM 3863 C CA . GLY A 1 481 ? 3.720 -15.644 -32.086 1.00 93.19 481 GLY A CA 1
ATOM 3864 C C . GLY A 1 481 ? 4.472 -16.233 -30.887 1.00 93.19 481 GLY A C 1
ATOM 3865 O O . GLY A 1 481 ? 3.894 -17.055 -30.182 1.00 93.19 481 GLY A O 1
ATOM 3866 N N . GLU A 1 482 ? 5.695 -15.778 -30.602 1.00 96.62 482 GLU A N 1
ATOM 3867 C CA . GLU A 1 482 ? 6.377 -16.042 -29.332 1.00 96.62 482 GLU A CA 1
ATOM 3868 C C . GLU A 1 482 ? 5.892 -15.081 -28.235 1.00 96.62 482 GLU A C 1
ATOM 3870 O O . GLU A 1 482 ? 5.536 -13.922 -28.482 1.00 96.62 482 GLU A O 1
ATOM 3875 N N . ARG A 1 483 ? 5.928 -15.553 -26.989 1.00 98.12 483 ARG A N 1
ATOM 3876 C CA . ARG A 1 483 ? 5.734 -14.760 -25.777 1.00 98.12 483 ARG A CA 1
ATOM 3877 C C . ARG A 1 483 ? 7.080 -14.512 -25.102 1.00 98.12 483 ARG A C 1
ATOM 3879 O O . ARG A 1 483 ? 7.686 -15.414 -24.521 1.00 98.12 483 ARG A O 1
ATOM 3886 N N . LEU A 1 484 ? 7.526 -13.267 -25.150 1.00 98.81 484 LEU A N 1
ATOM 3887 C CA . LEU A 1 484 ? 8.781 -12.805 -24.572 1.00 98.81 484 LEU A CA 1
ATOM 3888 C C . LEU A 1 484 ? 8.537 -12.291 -23.148 1.00 98.81 484 LEU A C 1
ATOM 3890 O O . LEU A 1 484 ? 7.578 -11.554 -22.919 1.00 98.81 484 LEU A O 1
ATOM 3894 N N . ALA A 1 485 ? 9.403 -12.662 -22.203 1.00 98.81 485 ALA A N 1
ATOM 3895 C CA . ALA A 1 485 ? 9.417 -12.119 -20.847 1.00 98.81 485 ALA A CA 1
ATOM 3896 C C . ALA A 1 485 ? 10.752 -11.424 -20.558 1.00 98.81 485 ALA A C 1
ATOM 3898 O O . ALA A 1 485 ? 11.782 -12.087 -20.432 1.00 98.81 485 ALA A O 1
ATOM 3899 N N . PHE A 1 486 ? 10.737 -10.103 -20.409 1.00 98.88 486 PHE A N 1
ATOM 3900 C CA . PHE A 1 486 ? 11.887 -9.325 -19.947 1.00 98.88 486 PHE A CA 1
ATOM 3901 C C . PHE A 1 486 ? 11.879 -9.328 -18.419 1.00 98.88 486 PHE A C 1
ATOM 3903 O O . PHE A 1 486 ? 10.973 -8.759 -17.817 1.00 98.88 486 PHE A O 1
ATOM 3910 N N . THR A 1 487 ? 12.811 -10.040 -17.782 1.00 98.75 487 THR A N 1
ATOM 3911 C CA . THR A 1 487 ? 12.624 -10.524 -16.396 1.00 98.75 487 THR A CA 1
ATOM 3912 C C . THR A 1 487 ? 13.221 -9.646 -15.297 1.00 98.75 487 THR A C 1
ATOM 3914 O O . THR A 1 487 ? 13.232 -10.051 -14.132 1.00 98.75 487 THR A O 1
ATOM 3917 N N . GLY A 1 488 ? 13.809 -8.500 -15.642 1.00 98.50 488 GLY A N 1
ATOM 3918 C CA . GLY A 1 488 ? 14.724 -7.831 -14.720 1.00 98.50 488 GLY A CA 1
ATOM 3919 C C . GLY A 1 488 ? 15.873 -8.772 -14.332 1.00 98.50 488 GLY A C 1
ATOM 3920 O O . GLY A 1 488 ? 16.271 -9.653 -15.104 1.00 98.50 488 GLY A O 1
ATOM 3921 N N . ASP A 1 489 ? 16.296 -8.675 -13.073 1.00 98.44 489 ASP A N 1
ATOM 3922 C CA . ASP A 1 489 ? 17.216 -9.619 -12.424 1.00 98.44 489 ASP A CA 1
ATOM 3923 C C . ASP A 1 489 ? 16.513 -10.716 -11.597 1.00 98.44 489 ASP A C 1
ATOM 3925 O O . ASP A 1 489 ? 17.151 -11.378 -10.772 1.00 98.44 489 ASP A O 1
ATOM 3929 N N . LEU A 1 490 ? 15.213 -10.971 -11.830 1.00 98.62 490 LEU A N 1
ATOM 3930 C CA . LEU A 1 490 ? 14.505 -12.120 -11.235 1.00 98.62 490 LEU A CA 1
ATOM 3931 C C . LEU A 1 490 ? 15.274 -13.429 -11.467 1.00 98.62 490 LEU A C 1
ATOM 3933 O O . LEU A 1 490 ? 15.286 -14.300 -10.603 1.00 98.62 490 LEU A O 1
ATOM 3937 N N . ILE A 1 491 ? 15.907 -13.561 -12.633 1.00 98.69 491 ILE A N 1
ATOM 3938 C CA . ILE A 1 491 ? 16.718 -14.699 -13.059 1.00 98.69 491 ILE A CA 1
ATOM 3939 C C . ILE A 1 491 ? 17.867 -14.191 -13.940 1.00 98.69 491 ILE A C 1
ATOM 3941 O O . ILE A 1 491 ? 17.686 -13.264 -14.712 1.00 98.69 491 ILE A O 1
ATOM 3945 N N . TYR A 1 492 ? 19.045 -14.805 -13.827 1.00 98.31 492 TYR A N 1
ATOM 3946 C CA . TYR A 1 492 ? 20.257 -14.475 -14.599 1.00 98.31 492 TYR A CA 1
ATOM 3947 C C . TYR A 1 492 ? 20.601 -15.564 -15.632 1.00 98.31 492 TYR A C 1
ATOM 3949 O O . TYR A 1 492 ? 21.100 -15.313 -16.724 1.00 98.31 492 TYR A O 1
ATOM 3957 N N . ALA A 1 493 ? 20.361 -16.819 -15.253 1.00 98.12 493 ALA A N 1
ATOM 3958 C CA . ALA A 1 493 ? 20.566 -18.024 -16.054 1.00 98.12 493 ALA A CA 1
ATOM 3959 C C . ALA A 1 493 ? 19.771 -19.176 -15.396 1.00 98.12 493 ALA A C 1
ATOM 3961 O O . ALA A 1 493 ? 19.333 -19.006 -14.254 1.00 98.12 493 ALA A O 1
ATOM 3962 N N . PRO A 1 494 ? 19.624 -20.368 -16.011 1.00 98.31 494 PRO A N 1
ATOM 3963 C CA . PRO A 1 494 ? 18.783 -21.437 -15.464 1.00 98.31 494 PRO A CA 1
ATOM 3964 C C . PRO A 1 494 ? 19.109 -21.818 -14.006 1.00 98.31 494 PRO A C 1
ATOM 3966 O O . PRO A 1 494 ? 20.165 -22.385 -13.681 1.00 98.31 494 PRO A O 1
ATOM 3969 N N . GLY A 1 495 ? 18.181 -21.474 -13.108 1.00 96.75 495 GLY A N 1
ATOM 3970 C CA . GLY A 1 495 ? 18.325 -21.599 -11.660 1.00 96.75 495 GLY A CA 1
ATOM 3971 C C . GLY A 1 495 ? 19.405 -20.722 -11.007 1.00 96.75 495 GLY A C 1
ATOM 3972 O O . GLY A 1 495 ? 20.074 -21.199 -10.087 1.00 96.75 495 GLY A O 1
ATOM 3973 N N . LYS A 1 496 ? 19.642 -19.495 -11.483 1.00 98.19 496 LYS A N 1
ATOM 3974 C CA . LYS A 1 496 ? 20.583 -18.522 -10.892 1.00 98.19 496 LYS A CA 1
ATOM 3975 C C . LYS A 1 496 ? 19.993 -17.109 -10.897 1.00 98.19 496 LYS A C 1
ATOM 3977 O O . LYS A 1 496 ? 19.261 -16.773 -11.818 1.00 98.19 496 LYS A O 1
ATOM 3982 N N . VAL A 1 497 ? 20.406 -16.272 -9.947 1.00 98.25 497 VAL A N 1
ATOM 3983 C CA . VAL A 1 497 ? 20.139 -14.818 -9.917 1.00 98.25 497 VAL A CA 1
ATOM 3984 C C . VAL A 1 497 ? 21.436 -14.022 -10.035 1.00 98.25 497 VAL A C 1
ATOM 3986 O O . VAL A 1 497 ? 22.512 -14.578 -9.798 1.00 98.25 497 VAL A O 1
ATOM 3989 N N . TRP A 1 498 ? 21.331 -12.734 -10.370 1.00 96.88 498 TRP A N 1
ATOM 3990 C CA . TRP A 1 498 ? 22.468 -11.810 -10.437 1.00 96.88 498 TRP A CA 1
ATOM 3991 C C . TRP A 1 498 ? 23.071 -11.549 -9.050 1.00 96.88 498 TRP A C 1
ATOM 3993 O O . TRP A 1 498 ? 24.261 -11.773 -8.828 1.00 96.88 498 TRP A O 1
ATOM 4003 N N . SER A 1 499 ? 22.230 -11.169 -8.080 1.00 96.31 499 SER A N 1
ATOM 4004 C CA . SER A 1 499 ? 22.643 -10.854 -6.710 1.00 96.31 499 SER A CA 1
ATOM 4005 C C . SER A 1 499 ? 21.736 -11.531 -5.683 1.00 96.31 499 SER A C 1
ATOM 4007 O O . SER A 1 499 ? 20.613 -11.099 -5.443 1.00 96.31 499 SER A O 1
ATOM 4009 N N . LEU A 1 500 ? 22.246 -12.552 -4.982 1.00 95.38 500 LEU A N 1
ATOM 4010 C CA . LEU A 1 500 ? 21.568 -13.076 -3.783 1.00 95.38 500 LEU A CA 1
ATOM 4011 C C . LEU A 1 500 ? 21.455 -12.011 -2.679 1.00 95.38 500 LEU A C 1
ATOM 4013 O O . LEU A 1 500 ? 20.526 -12.054 -1.880 1.00 95.38 500 LEU A O 1
ATOM 4017 N N . ALA A 1 501 ? 22.378 -11.047 -2.639 1.00 95.50 501 ALA A N 1
ATOM 4018 C CA . ALA A 1 501 ? 22.377 -9.993 -1.631 1.00 95.50 501 ALA A CA 1
ATOM 4019 C C . ALA A 1 501 ? 21.294 -8.924 -1.879 1.00 95.50 501 ALA A C 1
ATOM 4021 O O . ALA A 1 501 ? 20.874 -8.284 -0.922 1.00 95.50 501 ALA A O 1
ATOM 4022 N N . ALA A 1 502 ? 20.813 -8.755 -3.118 1.00 96.50 502 ALA A N 1
ATOM 4023 C CA . ALA A 1 502 ? 19.668 -7.890 -3.425 1.00 96.50 502 ALA A CA 1
ATOM 4024 C C . ALA A 1 502 ? 18.376 -8.432 -2.792 1.00 96.50 502 ALA A C 1
ATOM 4026 O O . ALA A 1 502 ? 17.623 -7.690 -2.165 1.00 96.50 502 ALA A O 1
ATOM 4027 N N . THR A 1 503 ? 18.199 -9.758 -2.837 1.00 96.12 503 THR A N 1
ATOM 4028 C CA . THR A 1 503 ? 17.049 -10.459 -2.241 1.00 96.12 503 THR A CA 1
ATOM 4029 C C . THR A 1 503 ? 16.977 -10.352 -0.705 1.00 96.12 503 THR A C 1
ATOM 4031 O O . THR A 1 503 ? 15.950 -10.668 -0.103 1.00 96.12 503 THR A O 1
ATOM 4034 N N . GLN A 1 504 ? 18.048 -9.917 -0.030 1.00 95.06 504 GLN A N 1
ATOM 4035 C CA . GLN A 1 504 ? 18.067 -9.798 1.427 1.00 95.06 504 GLN A CA 1
ATOM 4036 C C . GLN A 1 504 ? 17.465 -8.455 1.871 1.00 95.06 504 GLN A C 1
ATOM 4038 O O . GLN A 1 504 ? 18.168 -7.462 2.019 1.00 95.06 504 GLN A O 1
ATOM 4043 N N . TRP A 1 505 ? 16.153 -8.428 2.115 1.00 94.81 505 TRP A N 1
ATOM 4044 C CA . TRP A 1 505 ? 15.429 -7.196 2.472 1.00 94.81 505 TRP A CA 1
ATOM 4045 C C . TRP A 1 505 ? 15.342 -6.900 3.978 1.00 94.81 505 TRP A C 1
ATOM 4047 O O . TRP A 1 505 ? 14.906 -5.820 4.375 1.00 94.81 505 TRP A O 1
ATOM 4057 N N . SER A 1 506 ? 15.758 -7.851 4.813 1.00 92.62 506 SER A N 1
ATOM 4058 C CA . SER A 1 506 ? 15.742 -7.760 6.275 1.00 92.62 506 SER A CA 1
ATOM 4059 C C . SER A 1 506 ? 16.954 -8.483 6.865 1.00 92.62 506 SER A C 1
ATOM 4061 O O . SER A 1 506 ? 17.476 -9.437 6.283 1.00 92.62 506 SER A O 1
ATOM 4063 N N . TYR A 1 507 ? 17.420 -8.039 8.038 1.00 90.44 507 TYR A N 1
ATOM 4064 C CA . TYR A 1 507 ? 18.746 -8.399 8.567 1.00 90.44 507 TYR A CA 1
ATOM 4065 C C . TYR A 1 507 ? 19.015 -9.916 8.682 1.00 90.44 507 TYR A C 1
ATOM 4067 O O . TYR A 1 507 ? 20.132 -10.364 8.426 1.00 90.44 507 TYR A O 1
ATOM 4075 N N . THR A 1 508 ? 18.004 -10.728 9.013 1.00 87.81 508 THR A N 1
ATOM 4076 C CA . THR A 1 508 ? 18.143 -12.191 9.188 1.00 87.81 508 THR A CA 1
ATOM 4077 C C . THR A 1 508 ? 17.156 -13.047 8.391 1.00 87.81 508 THR A C 1
ATOM 4079 O O . THR A 1 508 ? 17.341 -14.268 8.346 1.00 87.81 508 THR A O 1
ATOM 4082 N N . ALA A 1 509 ? 16.130 -12.456 7.781 1.00 91.06 509 ALA A N 1
ATOM 4083 C CA . ALA A 1 509 ? 14.984 -13.180 7.236 1.00 91.06 509 ALA A CA 1
ATOM 4084 C C . ALA A 1 509 ? 15.179 -13.626 5.764 1.00 91.06 509 ALA A C 1
ATOM 4086 O O . ALA A 1 509 ? 16.310 -13.827 5.315 1.00 91.06 509 ALA A O 1
ATOM 4087 N N . THR A 1 510 ? 14.084 -13.973 5.078 1.00 95.12 510 THR A N 1
ATOM 4088 C CA . THR A 1 510 ? 14.062 -14.759 3.819 1.00 95.12 510 THR A CA 1
ATOM 4089 C C . THR A 1 510 ? 12.983 -14.299 2.829 1.00 95.12 510 THR A C 1
ATOM 4091 O O . THR A 1 510 ? 12.583 -15.060 1.952 1.00 95.12 510 THR A O 1
ATOM 4094 N N . GLU A 1 511 ? 12.514 -13.061 2.959 1.00 96.06 511 GLU A N 1
ATOM 4095 C CA . GLU A 1 511 ? 11.389 -12.496 2.215 1.00 96.06 511 GLU A CA 1
ATOM 4096 C C . GLU A 1 511 ? 11.654 -12.488 0.703 1.00 96.06 511 GLU A C 1
ATOM 4098 O O . GLU A 1 511 ? 10.911 -13.121 -0.039 1.00 96.06 511 GLU A O 1
ATOM 4103 N N . GLY A 1 512 ? 12.746 -11.872 0.238 1.00 96.94 512 GLY A N 1
ATOM 4104 C CA . GLY A 1 512 ? 13.065 -11.800 -1.194 1.00 96.94 512 GLY A CA 1
ATOM 4105 C C . GLY A 1 512 ? 13.253 -13.162 -1.872 1.00 96.94 512 GLY A C 1
ATOM 4106 O O . GLY A 1 512 ? 12.611 -13.400 -2.896 1.00 96.94 512 GLY A O 1
ATOM 4107 N N . PRO A 1 513 ? 14.032 -14.110 -1.309 1.00 97.81 513 PRO A N 1
ATOM 4108 C CA . PRO A 1 513 ? 14.107 -15.474 -1.828 1.00 97.81 513 PRO A CA 1
ATOM 4109 C C . PRO A 1 513 ? 12.748 -16.181 -1.876 1.00 97.81 513 PRO A C 1
ATOM 4111 O O . PRO A 1 513 ? 12.473 -16.897 -2.836 1.00 97.81 513 PRO A O 1
ATOM 4114 N N . ALA A 1 514 ? 11.883 -15.971 -0.880 1.00 98.06 514 ALA A N 1
ATOM 4115 C CA . ALA A 1 514 ? 10.553 -16.572 -0.852 1.00 98.06 514 ALA A CA 1
ATOM 4116 C C . ALA A 1 514 ? 9.615 -15.948 -1.902 1.00 98.06 514 ALA A C 1
ATOM 4118 O O . ALA A 1 514 ? 8.972 -16.686 -2.649 1.00 98.06 514 ALA A O 1
ATOM 4119 N N . MET A 1 515 ? 9.595 -14.619 -2.044 1.00 97.81 515 MET A N 1
ATOM 4120 C CA . MET A 1 515 ? 8.859 -13.944 -3.122 1.00 97.81 515 MET A CA 1
ATOM 4121 C C . MET A 1 515 ? 9.385 -14.356 -4.502 1.00 97.81 515 MET A C 1
ATOM 4123 O O . MET A 1 515 ? 8.585 -14.585 -5.403 1.00 97.81 515 MET A O 1
ATOM 4127 N N . ALA A 1 516 ? 10.696 -14.569 -4.665 1.00 98.50 516 ALA A N 1
ATOM 4128 C CA . ALA A 1 516 ? 11.273 -15.055 -5.919 1.00 98.50 516 ALA A CA 1
ATOM 4129 C C . ALA A 1 516 ? 10.733 -16.443 -6.327 1.00 98.50 516 ALA A C 1
ATOM 4131 O O . ALA A 1 516 ? 10.473 -16.657 -7.511 1.00 98.50 516 ALA A O 1
ATOM 4132 N N . VAL A 1 517 ? 10.495 -17.366 -5.379 1.00 98.75 517 VAL A N 1
ATOM 4133 C CA . VAL A 1 517 ? 9.820 -18.658 -5.652 1.00 98.75 517 VAL A CA 1
ATOM 4134 C C . VAL A 1 517 ? 8.406 -18.430 -6.193 1.00 98.75 517 VAL A C 1
ATOM 4136 O O . VAL A 1 517 ? 8.027 -19.010 -7.212 1.00 98.75 517 VAL A O 1
ATOM 4139 N N . LEU A 1 518 ? 7.632 -17.567 -5.529 1.00 98.62 518 LEU A N 1
ATOM 4140 C CA . LEU A 1 518 ? 6.247 -17.258 -5.897 1.00 98.62 518 LEU A CA 1
ATOM 4141 C C . LEU A 1 518 ? 6.178 -16.594 -7.287 1.00 98.62 518 LEU A C 1
ATOM 4143 O O . LEU A 1 518 ? 5.426 -17.041 -8.155 1.00 98.62 518 LEU A O 1
ATOM 4147 N N . SER A 1 519 ? 7.042 -15.607 -7.531 1.00 98.75 519 SER A N 1
ATOM 4148 C CA . SER A 1 519 ? 7.226 -14.916 -8.812 1.00 98.75 519 SER A CA 1
ATOM 4149 C C . SER A 1 519 ? 7.625 -15.862 -9.947 1.00 98.75 519 SER A C 1
ATOM 4151 O O . SER A 1 519 ? 7.075 -15.763 -11.042 1.00 98.75 519 SER A O 1
ATOM 4153 N N . CYS A 1 520 ? 8.523 -16.825 -9.699 1.00 98.88 520 CYS A N 1
ATOM 4154 C CA . CYS A 1 520 ? 8.887 -17.837 -10.696 1.00 98.88 520 CYS A CA 1
ATOM 4155 C C . CYS A 1 520 ? 7.693 -18.713 -11.095 1.00 98.88 520 CYS A C 1
ATOM 4157 O O . CYS A 1 520 ? 7.538 -19.028 -12.273 1.00 98.88 520 CYS A O 1
ATOM 4159 N N . HIS A 1 521 ? 6.832 -19.092 -10.145 1.00 98.62 521 HIS A N 1
ATOM 4160 C CA . HIS A 1 521 ? 5.638 -19.885 -10.445 1.00 98.62 521 HIS A CA 1
ATOM 4161 C C . HIS A 1 521 ? 4.563 -19.096 -11.201 1.00 98.62 521 HIS A C 1
ATOM 4163 O O . HIS A 1 521 ? 3.964 -19.647 -12.122 1.00 98.62 521 HIS A O 1
ATOM 4169 N N . LEU A 1 522 ? 4.346 -17.823 -10.859 1.00 98.19 522 LEU A N 1
ATOM 4170 C CA . LEU A 1 522 ? 3.391 -16.958 -11.562 1.00 98.19 522 LEU A CA 1
ATOM 4171 C C . LEU A 1 522 ? 3.860 -16.623 -12.986 1.00 98.19 522 LEU A C 1
ATOM 4173 O O . LEU A 1 522 ? 3.078 -16.725 -13.929 1.00 98.19 522 LEU A O 1
ATOM 4177 N N . LEU A 1 523 ? 5.146 -16.311 -13.177 1.00 98.69 523 LEU A N 1
ATOM 4178 C CA . LEU A 1 523 ? 5.703 -16.082 -14.512 1.00 98.69 523 LEU A CA 1
ATOM 4179 C C . LEU A 1 523 ? 5.728 -17.371 -15.359 1.00 98.69 523 LEU A C 1
ATOM 4181 O O . LEU A 1 523 ? 5.534 -17.311 -16.570 1.00 98.69 523 LEU A O 1
ATOM 4185 N N . ALA A 1 524 ? 5.901 -18.547 -14.744 1.00 98.56 524 ALA A N 1
ATOM 4186 C CA . ALA A 1 524 ? 5.807 -19.829 -15.447 1.00 98.56 524 ALA A CA 1
ATOM 4187 C C . ALA A 1 524 ? 4.367 -20.188 -15.876 1.00 98.56 524 ALA A C 1
ATOM 4189 O O . ALA A 1 524 ? 4.192 -20.808 -16.927 1.00 98.56 524 ALA A O 1
ATOM 4190 N N . ASP A 1 525 ? 3.335 -19.780 -15.123 1.00 97.81 525 ASP A N 1
ATOM 4191 C CA . ASP A 1 525 ? 1.928 -19.954 -15.531 1.00 97.81 525 ASP A CA 1
ATOM 4192 C C . ASP A 1 525 ? 1.589 -19.158 -16.797 1.00 97.81 525 ASP A C 1
ATOM 4194 O O . ASP A 1 525 ? 0.799 -19.617 -17.624 1.00 97.81 525 ASP A O 1
ATOM 4198 N N . GLU A 1 526 ? 2.221 -17.995 -16.971 1.00 97.88 526 GLU A N 1
ATOM 4199 C CA . GLU A 1 526 ? 2.119 -17.170 -18.177 1.00 97.88 526 GLU A CA 1
ATOM 4200 C C . GLU A 1 526 ? 2.868 -17.769 -19.379 1.00 97.88 526 GLU A C 1
ATOM 4202 O O . GLU A 1 526 ? 2.756 -17.220 -20.469 1.00 97.88 526 GLU A O 1
ATOM 4207 N N . ARG A 1 527 ? 3.588 -18.892 -19.222 1.00 97.81 527 ARG A N 1
ATOM 4208 C CA . ARG A 1 527 ? 4.248 -19.660 -20.301 1.00 97.81 527 ARG A CA 1
ATOM 4209 C C . ARG A 1 527 ? 5.003 -18.796 -21.332 1.00 97.81 527 ARG A C 1
ATOM 4211 O O . ARG A 1 527 ? 4.671 -18.854 -22.516 1.00 97.81 527 ARG A O 1
ATOM 4218 N N . PRO A 1 528 ? 5.988 -17.980 -20.920 1.00 98.38 528 PRO A N 1
ATOM 4219 C CA . PRO A 1 528 ? 6.900 -17.362 -21.873 1.00 98.38 528 PRO A CA 1
ATOM 4220 C C . PRO A 1 528 ? 7.690 -18.433 -22.636 1.00 98.38 528 PRO A C 1
ATOM 4222 O O . PRO A 1 528 ? 8.058 -19.460 -22.065 1.00 98.38 528 PRO A O 1
ATOM 4225 N N . ASP A 1 529 ? 7.985 -18.164 -23.904 1.00 98.50 529 ASP A N 1
ATOM 4226 C CA . ASP A 1 529 ? 8.871 -18.980 -24.741 1.00 98.50 529 ASP A CA 1
ATOM 4227 C C . ASP A 1 529 ? 10.341 -18.591 -24.520 1.00 98.50 529 ASP A C 1
ATOM 4229 O O . ASP A 1 529 ? 11.240 -19.433 -24.579 1.00 98.50 529 ASP A O 1
ATOM 4233 N N . ARG A 1 530 ? 10.597 -17.309 -24.205 1.00 98.31 530 ARG A N 1
ATOM 4234 C CA . ARG A 1 530 ? 11.936 -16.783 -23.900 1.00 98.31 530 ARG A CA 1
ATOM 4235 C C . ARG A 1 530 ? 11.950 -15.907 -22.654 1.00 98.31 530 ARG A C 1
ATOM 4237 O O . ARG A 1 530 ? 11.064 -15.073 -22.470 1.00 98.31 530 ARG A O 1
ATOM 4244 N N . LEU A 1 531 ? 13.006 -16.044 -21.853 1.00 98.81 531 LEU A N 1
ATOM 4245 C CA . LEU A 1 531 ? 13.366 -15.093 -20.796 1.00 98.81 531 LEU A CA 1
ATOM 4246 C C . LEU A 1 531 ? 14.525 -14.219 -21.273 1.00 98.81 531 LEU A C 1
ATOM 4248 O O . LEU A 1 531 ? 15.519 -14.733 -21.793 1.00 98.81 531 LEU A O 1
ATOM 4252 N N . LEU A 1 532 ? 14.397 -12.916 -21.060 1.00 98.75 532 LEU A N 1
ATOM 4253 C CA . LEU A 1 532 ? 15.339 -11.884 -21.470 1.00 98.75 532 LEU A CA 1
ATOM 4254 C C . LEU A 1 532 ? 15.770 -11.109 -20.212 1.00 98.75 532 LEU A C 1
ATOM 4256 O O . LEU A 1 532 ? 15.094 -10.160 -19.814 1.00 98.75 532 LEU A O 1
ATOM 4260 N N . PRO A 1 533 ? 16.831 -11.557 -19.518 1.00 98.56 533 PRO A N 1
ATOM 4261 C CA . PRO A 1 533 ? 17.227 -10.985 -18.237 1.00 98.56 533 PRO A CA 1
ATOM 4262 C C . PRO A 1 533 ? 18.084 -9.732 -18.416 1.00 98.56 533 PRO A C 1
ATOM 4264 O O . PRO A 1 533 ? 18.815 -9.608 -19.407 1.00 98.56 533 PRO A O 1
ATOM 4267 N N . SER A 1 534 ? 18.034 -8.829 -17.439 1.00 97.75 534 SER A N 1
ATOM 4268 C CA . SER A 1 534 ? 18.848 -7.605 -17.427 1.00 97.75 534 SER A CA 1
ATOM 4269 C C . SER A 1 534 ? 20.330 -7.916 -17.224 1.00 97.75 534 SER A C 1
ATOM 4271 O O . SER A 1 534 ? 21.177 -7.247 -17.803 1.00 97.75 534 SER A O 1
ATOM 4273 N N . HIS A 1 535 ? 20.667 -9.001 -16.527 1.00 98.00 535 HIS A N 1
ATOM 4274 C CA . HIS A 1 535 ? 22.018 -9.556 -16.518 1.00 98.00 535 HIS A CA 1
ATOM 4275 C C . HIS A 1 535 ? 22.009 -11.036 -16.913 1.00 98.00 535 HIS A C 1
ATOM 4277 O O . HIS A 1 535 ? 21.231 -11.824 -16.382 1.00 98.00 535 HIS A O 1
ATOM 4283 N N . GLY A 1 536 ? 22.922 -11.435 -17.804 1.00 95.31 536 GLY A N 1
ATOM 4284 C CA . GLY A 1 536 ? 23.107 -12.831 -18.217 1.00 95.31 536 GLY A CA 1
ATOM 4285 C C . GLY A 1 536 ? 22.607 -13.145 -19.629 1.00 95.31 536 GLY A C 1
ATOM 4286 O O . GLY A 1 536 ? 22.546 -12.267 -20.489 1.00 95.31 536 GLY A O 1
ATOM 4287 N N . ASP A 1 537 ? 22.303 -14.421 -19.875 1.00 93.38 537 ASP A N 1
ATOM 4288 C CA . ASP A 1 537 ? 21.990 -14.960 -21.205 1.00 93.38 537 ASP A CA 1
ATOM 4289 C C . ASP A 1 537 ? 20.477 -15.120 -21.429 1.00 93.38 537 ASP A C 1
ATOM 4291 O O . ASP A 1 537 ? 19.744 -15.555 -20.541 1.00 93.38 537 ASP A O 1
ATOM 4295 N N . VAL A 1 538 ? 20.015 -14.858 -22.658 1.00 97.62 538 VAL A N 1
ATOM 4296 C CA . VAL A 1 538 ? 18.634 -15.149 -23.090 1.00 97.62 538 VAL A CA 1
ATOM 4297 C C . VAL A 1 538 ? 18.367 -16.657 -23.027 1.00 97.62 538 VAL A C 1
ATOM 4299 O O . VAL A 1 538 ? 19.116 -17.453 -23.595 1.00 97.62 538 VAL A O 1
ATOM 4302 N N . MET A 1 539 ? 17.277 -17.054 -22.366 1.00 98.31 539 MET A N 1
ATOM 4303 C CA . MET A 1 539 ? 16.918 -18.457 -22.120 1.00 98.31 539 MET A CA 1
ATOM 4304 C C . MET A 1 539 ? 15.698 -18.867 -22.947 1.00 98.31 539 MET A C 1
ATOM 4306 O O . MET A 1 539 ? 14.627 -18.299 -22.771 1.00 98.31 539 MET A O 1
ATOM 4310 N N . THR A 1 540 ? 15.844 -19.889 -23.796 1.00 97.50 540 THR A N 1
ATOM 4311 C CA . THR A 1 540 ? 14.772 -20.444 -24.655 1.00 97.50 540 THR A CA 1
ATOM 4312 C C . THR A 1 540 ? 14.078 -21.685 -24.075 1.00 97.50 540 THR A C 1
ATOM 4314 O O . THR A 1 540 ? 13.207 -22.258 -24.715 1.00 97.50 540 THR A O 1
ATOM 4317 N N . ASP A 1 541 ? 14.486 -22.144 -22.889 1.00 97.56 541 ASP A N 1
ATOM 4318 C CA . ASP A 1 541 ? 13.730 -23.109 -22.076 1.00 97.56 541 ASP A CA 1
ATOM 4319 C C . ASP A 1 541 ? 13.286 -22.392 -20.796 1.00 97.56 541 ASP A C 1
ATOM 4321 O O . ASP A 1 541 ? 13.817 -22.577 -19.697 1.00 97.56 541 ASP A O 1
ATOM 4325 N N . ALA A 1 542 ? 12.380 -21.439 -20.999 1.00 98.00 542 ALA A N 1
ATOM 4326 C CA . ALA A 1 542 ? 11.975 -20.467 -19.998 1.00 98.00 542 ALA A CA 1
ATOM 4327 C C . ALA A 1 542 ? 11.309 -21.123 -18.777 1.00 98.00 542 ALA A C 1
ATOM 4329 O O . ALA A 1 542 ? 11.650 -20.820 -17.631 1.00 98.00 542 ALA A O 1
ATOM 4330 N N . VAL A 1 543 ? 10.399 -22.072 -19.007 1.00 98.38 543 VAL A N 1
ATOM 4331 C CA . VAL A 1 543 ? 9.658 -22.743 -17.930 1.00 98.38 543 VAL A CA 1
ATOM 4332 C C . VAL A 1 543 ? 10.577 -23.642 -17.095 1.00 98.38 543 VAL A C 1
ATOM 4334 O O . VAL A 1 543 ? 10.468 -23.623 -15.865 1.00 98.38 543 VAL A O 1
ATOM 4337 N N . ALA A 1 544 ? 11.531 -24.369 -17.695 1.00 98.56 544 ALA A N 1
ATOM 4338 C CA . ALA A 1 544 ? 12.497 -25.143 -16.910 1.00 98.56 544 ALA A CA 1
ATOM 4339 C C . ALA A 1 544 ? 13.494 -24.241 -16.163 1.00 98.56 544 ALA A C 1
ATOM 4341 O O . ALA A 1 544 ? 13.847 -24.537 -15.020 1.00 98.56 544 ALA A O 1
ATOM 4342 N N . ALA A 1 545 ? 13.912 -23.118 -16.761 1.00 98.75 545 ALA A N 1
ATOM 4343 C CA . ALA A 1 545 ? 14.797 -22.147 -16.118 1.00 98.75 545 ALA A CA 1
ATOM 4344 C C . ALA A 1 545 ? 14.173 -21.522 -14.855 1.00 98.75 545 ALA A C 1
ATOM 4346 O O . ALA A 1 545 ? 14.852 -21.449 -13.826 1.00 98.75 545 ALA A O 1
ATOM 4347 N N . LEU A 1 546 ? 12.888 -21.140 -14.914 1.00 98.81 546 LEU A N 1
ATOM 4348 C CA . LEU A 1 546 ? 12.115 -20.645 -13.765 1.00 98.81 546 LEU A CA 1
ATOM 4349 C C . LEU A 1 546 ? 11.840 -21.745 -12.734 1.00 98.81 546 LEU A C 1
ATOM 4351 O O . LEU A 1 546 ? 12.007 -21.511 -11.540 1.00 98.81 546 LEU A O 1
ATOM 4355 N N . THR A 1 547 ? 11.482 -22.958 -13.169 1.00 98.69 547 THR A N 1
ATOM 4356 C CA . THR A 1 547 ? 11.244 -24.097 -12.258 1.00 98.69 547 THR A CA 1
ATOM 4357 C C . THR A 1 547 ? 12.501 -24.425 -11.448 1.00 98.69 547 THR A C 1
ATOM 4359 O O . THR A 1 547 ? 12.451 -24.497 -10.222 1.00 98.69 547 THR A O 1
ATOM 4362 N N . LEU A 1 548 ? 13.658 -24.518 -12.110 1.00 98.81 548 LEU A N 1
ATOM 4363 C CA . LEU A 1 548 ? 14.950 -24.770 -11.466 1.00 98.81 548 LEU A CA 1
ATOM 4364 C C . LEU A 1 548 ? 15.409 -23.609 -10.563 1.00 98.81 548 LEU A C 1
ATOM 4366 O O . LEU A 1 548 ? 16.232 -23.813 -9.667 1.00 98.81 548 LEU A O 1
ATOM 4370 N N . LEU A 1 549 ? 14.909 -22.388 -10.787 1.00 98.75 549 LEU A N 1
ATOM 4371 C CA . LEU A 1 549 ? 15.131 -21.264 -9.878 1.00 98.75 549 LEU A CA 1
ATOM 4372 C C . LEU A 1 549 ? 14.231 -21.351 -8.643 1.00 98.75 549 LEU A C 1
ATOM 4374 O O . LEU A 1 549 ? 14.746 -21.229 -7.534 1.00 98.75 549 LEU A O 1
ATOM 4378 N N . ALA A 1 550 ? 12.939 -21.632 -8.820 1.00 98.75 550 ALA A N 1
ATOM 4379 C CA . ALA A 1 550 ? 12.000 -21.851 -7.724 1.00 98.75 550 ALA A CA 1
ATOM 4380 C C . ALA A 1 550 ? 12.488 -22.968 -6.781 1.00 98.75 550 ALA A C 1
ATOM 4382 O O . ALA A 1 550 ? 12.588 -22.749 -5.577 1.00 98.75 550 ALA A O 1
ATOM 4383 N N . GLU A 1 551 ? 12.908 -24.118 -7.321 1.00 98.62 551 GLU A N 1
ATOM 4384 C CA . GLU A 1 551 ? 13.491 -25.225 -6.543 1.00 98.62 551 GLU A CA 1
ATOM 4385 C C . GLU A 1 551 ? 14.704 -24.786 -5.701 1.00 98.62 551 GLU A C 1
ATOM 4387 O O . GLU A 1 551 ? 14.802 -25.104 -4.513 1.00 98.62 551 GLU A O 1
ATOM 4392 N N . ARG A 1 552 ? 15.638 -24.036 -6.303 1.00 98.62 552 ARG A N 1
ATOM 4393 C CA . ARG A 1 552 ? 16.870 -23.586 -5.631 1.00 98.62 552 ARG A CA 1
ATOM 4394 C C . ARG A 1 552 ? 16.618 -22.483 -4.607 1.00 98.62 552 ARG A C 1
ATOM 4396 O O . ARG A 1 552 ? 17.291 -22.465 -3.578 1.00 98.62 552 ARG A O 1
ATOM 4403 N N . MET A 1 553 ? 15.667 -21.588 -4.867 1.00 98.31 553 MET A N 1
ATOM 4404 C CA . MET A 1 553 ? 15.276 -20.545 -3.920 1.00 98.31 553 MET A CA 1
ATOM 4405 C C . MET A 1 553 ? 14.480 -21.117 -2.745 1.00 98.31 553 MET A C 1
ATOM 4407 O O . MET A 1 553 ? 14.765 -20.733 -1.614 1.00 98.31 553 MET A O 1
ATOM 4411 N N . ASN A 1 554 ? 13.589 -22.096 -2.956 1.00 98.50 554 ASN A N 1
ATOM 4412 C CA . ASN A 1 554 ? 12.919 -22.783 -1.846 1.00 98.50 554 ASN A CA 1
ATOM 4413 C C . ASN A 1 554 ? 13.960 -23.484 -0.961 1.00 98.50 554 ASN A C 1
ATOM 4415 O O . ASN A 1 554 ? 14.013 -23.224 0.234 1.00 98.50 554 ASN A O 1
ATOM 4419 N N . ALA A 1 555 ? 14.902 -24.230 -1.552 1.00 97.94 555 ALA A N 1
ATOM 4420 C CA . ALA A 1 555 ? 15.992 -24.858 -0.800 1.00 97.94 555 ALA A CA 1
ATOM 4421 C C . ALA A 1 555 ? 16.876 -23.849 -0.026 1.00 97.94 555 ALA A C 1
ATOM 4423 O O . ALA A 1 555 ? 17.369 -24.168 1.058 1.00 97.94 555 ALA A O 1
ATOM 4424 N N . TYR A 1 556 ? 17.070 -22.625 -0.539 1.00 96.81 556 TYR A N 1
ATOM 4425 C CA . TYR A 1 556 ? 17.736 -21.547 0.204 1.00 96.81 556 TYR A CA 1
ATOM 4426 C C . TYR A 1 556 ? 16.890 -21.062 1.392 1.00 96.81 556 TYR A C 1
ATOM 4428 O O . TYR A 1 556 ? 17.412 -20.934 2.502 1.00 96.81 556 TYR A O 1
ATOM 4436 N N . VAL A 1 557 ? 15.593 -20.825 1.179 1.00 97.25 557 VAL A N 1
ATOM 4437 C CA . VAL A 1 557 ? 14.621 -20.427 2.212 1.00 97.25 557 VAL A CA 1
ATOM 4438 C C . VAL A 1 557 ? 14.549 -21.470 3.333 1.00 97.25 557 VAL A C 1
ATOM 4440 O O . VAL A 1 557 ? 14.681 -21.118 4.507 1.00 97.25 557 VAL A O 1
ATOM 4443 N N . ASP A 1 558 ? 14.419 -22.747 2.974 1.00 96.69 558 ASP A N 1
ATOM 4444 C CA . ASP A 1 558 ? 14.328 -23.881 3.898 1.00 96.69 558 ASP A CA 1
ATOM 4445 C C . ASP A 1 558 ? 15.611 -24.033 4.726 1.00 96.69 558 ASP A C 1
ATOM 4447 O O . ASP A 1 558 ? 15.551 -24.233 5.938 1.00 96.69 558 ASP A O 1
ATOM 4451 N N . SER A 1 559 ? 16.787 -23.812 4.118 1.00 95.44 559 SER A N 1
ATOM 4452 C CA . SER A 1 559 ? 18.085 -23.864 4.817 1.00 95.44 559 SER A CA 1
ATOM 4453 C C . SER A 1 559 ? 18.245 -22.848 5.962 1.00 95.44 559 SER A C 1
ATOM 4455 O O . SER A 1 559 ? 19.198 -22.941 6.740 1.00 95.44 559 SER A O 1
ATOM 4457 N N . ARG A 1 560 ? 17.326 -21.878 6.075 1.00 93.00 560 ARG A N 1
ATOM 4458 C CA . ARG A 1 560 ? 17.289 -20.845 7.122 1.00 93.00 560 ARG A CA 1
ATOM 4459 C C . ARG A 1 560 ? 16.074 -20.971 8.054 1.00 93.00 560 ARG A C 1
ATOM 4461 O O . ARG A 1 560 ? 15.810 -20.048 8.824 1.00 93.00 560 ARG A O 1
ATOM 4468 N N . ARG A 1 561 ? 15.338 -22.088 8.005 1.00 91.81 561 ARG A N 1
ATOM 4469 C CA . ARG A 1 561 ? 14.134 -22.358 8.813 1.00 91.81 561 ARG A CA 1
ATOM 4470 C C . ARG A 1 561 ? 14.284 -23.642 9.633 1.00 91.81 561 ARG A C 1
ATOM 4472 O O . ARG A 1 561 ? 15.169 -24.455 9.389 1.00 91.81 561 ARG A O 1
ATOM 4479 N N . TRP A 1 562 ? 13.425 -23.816 10.639 1.00 90.69 562 TRP A N 1
ATOM 4480 C CA . TRP A 1 562 ? 13.340 -25.065 11.417 1.00 90.69 562 TRP A CA 1
ATOM 4481 C C . TRP A 1 562 ? 12.453 -26.128 10.752 1.00 90.69 562 TRP A C 1
ATOM 4483 O O . TRP A 1 562 ? 12.566 -27.307 11.077 1.00 90.69 562 TRP A O 1
ATOM 4493 N N . HIS A 1 563 ? 11.601 -25.708 9.815 1.00 90.81 563 HIS A N 1
ATOM 4494 C CA . HIS A 1 563 ? 10.694 -26.549 9.040 1.00 90.81 563 HIS A CA 1
ATOM 4495 C C . HIS A 1 563 ? 10.620 -26.017 7.602 1.00 90.81 563 HIS A C 1
ATOM 4497 O O . HIS A 1 563 ? 10.585 -24.797 7.409 1.00 90.81 563 HIS A O 1
ATOM 4503 N N . ASP A 1 564 ? 10.567 -26.923 6.623 1.00 92.94 564 ASP A N 1
ATOM 4504 C CA . ASP A 1 564 ? 10.448 -26.602 5.196 1.00 92.94 564 ASP A CA 1
ATOM 4505 C C . ASP A 1 564 ? 9.198 -25.745 4.925 1.00 92.94 564 ASP A C 1
ATOM 4507 O O . ASP A 1 564 ? 8.101 -26.039 5.419 1.00 92.94 564 ASP A O 1
ATOM 4511 N N . TRP A 1 565 ? 9.332 -24.689 4.122 1.00 94.25 565 TRP A N 1
ATOM 4512 C CA . TRP A 1 565 ? 8.227 -23.795 3.796 1.00 94.25 565 TRP A CA 1
ATOM 4513 C C . TRP A 1 565 ? 7.613 -24.157 2.447 1.00 94.25 565 TRP A C 1
ATOM 4515 O O . TRP A 1 565 ? 8.182 -23.909 1.384 1.00 94.25 565 TRP A O 1
ATOM 4525 N N . ASN A 1 566 ? 6.399 -24.708 2.483 1.00 95.12 566 ASN A N 1
ATOM 4526 C CA . ASN A 1 566 ? 5.635 -25.017 1.278 1.00 95.12 566 ASN A CA 1
ATOM 4527 C C . ASN A 1 566 ? 5.007 -23.745 0.669 1.00 95.12 566 ASN A C 1
ATOM 4529 O O . ASN A 1 566 ? 3.801 -23.505 0.766 1.00 95.12 566 ASN A O 1
ATOM 4533 N N . LEU A 1 567 ? 5.848 -22.917 0.045 1.00 96.62 567 LEU A N 1
ATOM 4534 C CA . LEU A 1 567 ? 5.445 -21.691 -0.649 1.00 96.62 567 LEU A CA 1
ATOM 4535 C C . LEU A 1 567 ? 4.473 -21.974 -1.804 1.00 96.62 567 LEU A C 1
ATOM 4537 O O . LEU A 1 567 ? 3.571 -21.178 -2.054 1.00 96.62 567 LEU A O 1
ATOM 4541 N N . VAL A 1 568 ? 4.585 -23.138 -2.451 1.00 95.75 568 VAL A N 1
ATOM 4542 C CA . VAL A 1 568 ? 3.657 -23.560 -3.511 1.00 95.75 568 VAL A CA 1
ATOM 4543 C C . VAL A 1 568 ? 2.250 -23.802 -2.956 1.00 95.75 568 VAL A C 1
ATOM 4545 O O . VAL A 1 568 ? 1.281 -23.354 -3.558 1.00 95.75 568 VAL A O 1
ATOM 4548 N N . ASP A 1 569 ? 2.100 -24.438 -1.792 1.00 96.44 569 ASP A N 1
ATOM 4549 C CA . ASP A 1 569 ? 0.792 -24.575 -1.131 1.00 96.44 569 ASP A CA 1
ATOM 4550 C C . ASP A 1 569 ? 0.226 -23.214 -0.686 1.00 96.44 569 ASP A C 1
ATOM 4552 O O . ASP A 1 569 ? -0.966 -22.962 -0.869 1.00 96.44 569 ASP A O 1
ATOM 4556 N N . ARG A 1 570 ? 1.079 -22.298 -0.195 1.00 94.81 570 ARG A N 1
ATOM 4557 C CA . ARG A 1 570 ? 0.683 -20.915 0.144 1.00 94.81 570 ARG A CA 1
ATOM 4558 C C . ARG A 1 570 ? 0.192 -20.135 -1.087 1.00 94.81 570 ARG A C 1
ATOM 4560 O O . ARG A 1 570 ? -0.773 -19.393 -0.957 1.00 94.81 570 ARG A O 1
ATOM 4567 N N . LEU A 1 571 ? 0.795 -20.347 -2.263 1.00 97.06 571 LEU A N 1
ATOM 4568 C CA . LEU A 1 571 ? 0.399 -19.731 -3.540 1.00 97.06 571 LEU A CA 1
ATOM 4569 C C . LEU A 1 571 ? -0.862 -20.348 -4.157 1.00 97.06 571 LEU A C 1
ATOM 4571 O O . LEU A 1 571 ? -1.696 -19.648 -4.722 1.00 97.06 571 LEU A O 1
ATOM 4575 N N . ARG A 1 572 ? -0.964 -21.682 -4.138 1.00 96.81 572 ARG A N 1
ATOM 4576 C CA . ARG A 1 572 ? -1.983 -22.430 -4.894 1.00 96.81 572 ARG A CA 1
ATOM 4577 C C . ARG A 1 572 ? -3.245 -22.727 -4.100 1.00 96.81 572 ARG A C 1
ATOM 4579 O O . ARG A 1 572 ? -4.281 -22.917 -4.723 1.00 96.81 572 ARG A O 1
ATOM 4586 N N . ASN A 1 573 ? -3.162 -22.743 -2.771 1.00 97.12 573 ASN A N 1
ATOM 4587 C CA . ASN A 1 573 ? -4.285 -22.948 -1.858 1.00 97.12 573 ASN A CA 1
ATOM 4588 C C . ASN A 1 573 ? -4.340 -21.828 -0.782 1.00 97.12 573 ASN A C 1
ATOM 4590 O O . ASN A 1 573 ? -4.327 -22.138 0.415 1.00 97.12 573 ASN A O 1
ATOM 4594 N N . PRO A 1 574 ? -4.345 -20.529 -1.151 1.00 97.31 574 PRO A N 1
ATOM 4595 C CA . PRO A 1 574 ? -4.289 -19.429 -0.187 1.00 97.31 574 PRO A CA 1
ATOM 4596 C C . PRO A 1 574 ? -5.569 -19.273 0.643 1.00 97.31 574 PRO A C 1
ATOM 4598 O O . PRO A 1 574 ? -5.502 -18.679 1.713 1.00 97.31 574 PRO A O 1
ATOM 4601 N N . TYR A 1 575 ? -6.709 -19.817 0.206 1.00 98.00 575 TYR A N 1
ATOM 4602 C CA . TYR A 1 575 ? -7.985 -19.698 0.918 1.00 98.00 575 TYR A CA 1
ATOM 4603 C C . TYR A 1 575 ? -8.331 -20.950 1.727 1.00 98.00 575 TYR A C 1
ATOM 4605 O O . TYR A 1 575 ? -8.120 -22.078 1.281 1.00 98.00 575 TYR A O 1
ATOM 4613 N N . VAL A 1 576 ? -8.906 -20.735 2.908 1.00 96.88 576 VAL A N 1
ATOM 4614 C CA . VAL A 1 576 ? -9.442 -21.765 3.804 1.00 96.88 576 VAL A CA 1
ATOM 4615 C C . VAL A 1 576 ? -10.932 -21.482 4.024 1.00 96.88 576 VAL A C 1
ATOM 4617 O O . VAL A 1 576 ? -11.260 -20.376 4.453 1.00 96.88 576 VAL A O 1
ATOM 4620 N N . PRO A 1 577 ? -11.845 -22.433 3.754 1.00 97.62 577 PRO A N 1
ATOM 4621 C CA . PRO A 1 577 ? -13.260 -22.253 4.064 1.00 97.62 577 PRO A CA 1
ATOM 4622 C C . PRO A 1 577 ? -13.490 -22.249 5.580 1.00 97.62 577 PRO A C 1
ATOM 4624 O O . PRO A 1 577 ? -13.052 -23.161 6.285 1.00 97.62 577 PRO A O 1
ATOM 4627 N N . LEU A 1 578 ? -14.190 -21.224 6.067 1.00 98.00 578 LEU A N 1
ATOM 4628 C CA . LEU A 1 578 ? -14.731 -21.149 7.429 1.00 98.00 578 LEU A CA 1
ATOM 4629 C C . LEU A 1 578 ? -16.169 -21.689 7.464 1.00 98.00 578 LEU A C 1
ATOM 4631 O O . LEU A 1 578 ? -16.549 -22.384 8.406 1.00 98.00 578 LEU A O 1
ATOM 4635 N N . THR A 1 579 ? -16.936 -21.414 6.406 1.00 97.75 579 THR A N 1
ATOM 4636 C CA . THR A 1 579 ? -18.234 -22.035 6.097 1.00 97.75 579 THR A CA 1
ATOM 4637 C C . THR A 1 579 ? -18.249 -22.475 4.620 1.00 97.75 579 THR A C 1
ATOM 4639 O O . THR A 1 579 ? -17.184 -22.627 4.022 1.00 97.75 579 THR A O 1
ATOM 4642 N N . GLU A 1 580 ? -19.414 -22.723 4.013 1.00 96.94 580 GLU A N 1
ATOM 4643 C CA . GLU A 1 580 ? -19.518 -23.031 2.576 1.00 96.94 580 GLU A CA 1
ATOM 4644 C C . GLU A 1 580 ? -19.272 -21.775 1.720 1.00 96.94 580 GLU A C 1
ATOM 4646 O O . GLU A 1 580 ? -18.560 -21.843 0.717 1.00 96.94 580 GLU A O 1
ATOM 4651 N N . HIS A 1 581 ? -19.793 -20.624 2.159 1.00 98.56 581 HIS A N 1
ATOM 4652 C CA . HIS A 1 581 ? -19.725 -19.351 1.436 1.00 98.56 581 HIS A CA 1
ATOM 4653 C C . HIS A 1 581 ? -18.790 -18.293 2.066 1.00 98.56 581 HIS A C 1
ATOM 4655 O O . HIS A 1 581 ? -18.650 -17.208 1.504 1.00 98.56 581 HIS A O 1
ATOM 4661 N N . LEU A 1 582 ? -18.124 -18.583 3.193 1.00 98.81 582 LEU A N 1
ATOM 4662 C CA . LEU A 1 582 ? -17.131 -17.700 3.828 1.00 98.81 582 LEU A CA 1
ATOM 4663 C C . LEU A 1 582 ? -15.726 -18.315 3.801 1.00 98.81 582 LEU A C 1
ATOM 4665 O O . LEU A 1 582 ? -15.509 -19.399 4.351 1.00 98.81 582 LEU A O 1
ATOM 4669 N N . LEU A 1 583 ? -14.753 -17.592 3.240 1.00 98.75 583 LEU A N 1
ATOM 4670 C CA . LEU A 1 583 ? -13.338 -17.982 3.198 1.00 98.75 583 LEU A CA 1
ATOM 4671 C C . LEU A 1 583 ? -12.443 -17.005 3.978 1.00 98.75 583 LEU A C 1
ATOM 4673 O O . LEU A 1 583 ? -12.705 -15.805 4.014 1.00 98.75 583 LEU A O 1
ATOM 4677 N N . LEU A 1 584 ? -11.330 -17.517 4.503 1.00 98.06 584 LEU A N 1
ATOM 4678 C CA . LEU A 1 584 ? -10.186 -16.758 5.017 1.00 98.06 584 LEU A CA 1
ATOM 4679 C C . LEU A 1 584 ? -8.980 -16.934 4.083 1.00 98.06 584 LEU A C 1
ATOM 4681 O O . LEU A 1 584 ? -8.602 -18.064 3.772 1.00 98.06 584 LEU A O 1
ATOM 4685 N N . ASN A 1 585 ? -8.324 -15.844 3.689 1.00 97.56 585 ASN A N 1
ATOM 4686 C CA . ASN A 1 585 ? -6.996 -15.877 3.082 1.00 97.56 585 ASN A CA 1
ATOM 4687 C C . ASN A 1 585 ? -5.926 -16.113 4.169 1.00 97.56 585 ASN A C 1
ATOM 4689 O O . ASN A 1 585 ? -5.718 -15.277 5.044 1.00 97.56 585 ASN A O 1
ATOM 4693 N N . ARG A 1 586 ? -5.217 -17.248 4.105 1.00 94.31 586 ARG A N 1
ATOM 4694 C CA . ARG A 1 586 ? -4.082 -17.589 4.991 1.00 94.31 586 ARG A CA 1
ATOM 4695 C C . ARG A 1 586 ? -2.718 -17.147 4.446 1.00 94.31 586 ARG A C 1
ATOM 4697 O O . ARG A 1 586 ? -1.688 -17.443 5.061 1.00 94.31 586 ARG A O 1
ATOM 4704 N N . SER A 1 587 ? -2.677 -16.527 3.265 1.00 95.12 587 SER A N 1
ATOM 4705 C CA . SER A 1 587 ? -1.446 -16.035 2.635 1.00 95.12 587 SER A CA 1
ATOM 4706 C C . SER A 1 587 ? -1.156 -14.554 2.903 1.00 95.12 587 SER A C 1
ATOM 4708 O O . SER A 1 587 ? 0.009 -14.159 2.811 1.00 95.12 587 SER A O 1
ATOM 4710 N N . SER A 1 588 ? -2.161 -13.774 3.305 1.00 95.12 588 SER A N 1
ATOM 4711 C CA . SER A 1 588 ? -2.051 -12.336 3.559 1.00 95.12 588 SER A CA 1
ATOM 4712 C C . SER A 1 588 ? -1.366 -11.990 4.892 1.00 95.12 588 SER A C 1
ATOM 4714 O O . SER A 1 588 ? -1.031 -12.888 5.672 1.00 95.12 588 SER A O 1
ATOM 4716 N N . LEU A 1 589 ? -1.079 -10.698 5.119 1.00 94.62 589 LEU A N 1
ATOM 4717 C CA . LEU A 1 589 ? -0.546 -10.194 6.399 1.00 94.62 589 LEU A CA 1
ATOM 4718 C C . LEU A 1 589 ? -1.674 -9.936 7.405 1.00 94.62 589 LEU A C 1
ATOM 4720 O O . LEU A 1 589 ? -1.738 -10.593 8.442 1.00 94.62 589 LEU A O 1
ATOM 4724 N N . SER A 1 590 ? -2.580 -9.023 7.063 1.00 93.69 590 SER A N 1
ATOM 4725 C CA . SER A 1 590 ? -3.906 -8.950 7.668 1.00 93.69 590 SER A CA 1
ATOM 4726 C C . SER A 1 590 ? -4.809 -9.988 7.006 1.00 93.69 590 SER A C 1
ATOM 4728 O O . SER A 1 590 ? -4.733 -10.214 5.796 1.00 93.69 590 SER A O 1
ATOM 4730 N N . CYS A 1 591 ? -5.637 -10.670 7.784 1.00 94.12 591 CYS A N 1
ATOM 4731 C CA . CYS A 1 591 ? -6.623 -11.642 7.345 1.00 94.12 591 CYS A CA 1
ATOM 4732 C C . CYS A 1 591 ? -7.633 -10.989 6.393 1.00 94.12 591 CYS A C 1
ATOM 4734 O O . CYS A 1 591 ? -8.543 -10.287 6.820 1.00 94.12 591 CYS A O 1
ATOM 4736 N N . SER A 1 592 ? -7.481 -11.257 5.096 1.00 96.69 592 SER A N 1
ATOM 4737 C CA . SER A 1 592 ? -8.469 -10.887 4.084 1.00 96.69 592 SER A CA 1
ATOM 4738 C C . SER A 1 592 ? -9.522 -11.989 3.986 1.00 96.69 592 SER A C 1
ATOM 4740 O O . SER A 1 592 ? -9.179 -13.172 3.896 1.00 96.69 592 SER A O 1
ATOM 4742 N N . TYR A 1 593 ? -10.800 -11.624 4.002 1.00 98.69 593 TYR A N 1
ATOM 4743 C CA . TYR A 1 593 ? -11.912 -12.575 3.953 1.00 98.69 593 TYR A CA 1
ATOM 4744 C C . TYR A 1 593 ? -12.674 -12.487 2.632 1.00 98.69 593 TYR A C 1
ATOM 4746 O O . TYR A 1 593 ? -12.697 -11.439 1.991 1.00 98.69 593 TYR A O 1
ATOM 4754 N N . VAL A 1 594 ? -13.327 -13.584 2.240 1.00 98.81 594 VAL A N 1
ATOM 4755 C CA . VAL A 1 594 ? -14.154 -13.661 1.027 1.00 98.81 594 VAL A CA 1
ATOM 4756 C C . VAL A 1 594 ? -15.563 -14.123 1.377 1.00 98.81 594 VAL A C 1
ATOM 4758 O O . VAL A 1 594 ? -15.731 -15.213 1.922 1.00 98.81 594 VAL A O 1
ATOM 4761 N N . LEU A 1 595 ? -16.564 -13.335 0.993 1.00 98.81 595 LEU A N 1
ATOM 4762 C CA . LEU A 1 595 ? -17.962 -13.746 0.902 1.00 98.81 595 LEU A CA 1
ATOM 4763 C C . LEU A 1 595 ? -18.259 -14.184 -0.536 1.00 98.81 595 LEU A C 1
ATOM 4765 O O . LEU A 1 595 ? -18.100 -13.402 -1.474 1.00 98.81 595 LEU A O 1
ATOM 4769 N N . LEU A 1 596 ? -18.685 -15.434 -0.711 1.00 98.81 596 LEU A N 1
ATOM 4770 C CA . LEU A 1 596 ? -19.077 -16.009 -1.997 1.00 98.81 596 LEU A CA 1
ATOM 4771 C C . LEU A 1 596 ? -20.586 -15.839 -2.214 1.00 98.81 596 LEU A C 1
ATOM 4773 O O . LEU A 1 596 ? -21.391 -16.234 -1.369 1.00 98.81 596 LEU A O 1
ATOM 4777 N N . SER A 1 597 ? -20.981 -15.293 -3.363 1.00 98.44 597 SER A N 1
ATOM 4778 C CA . SER A 1 597 ? -22.381 -15.214 -3.789 1.00 98.44 597 SER A CA 1
ATOM 4779 C C . SER A 1 597 ? -22.739 -16.366 -4.725 1.00 98.44 597 SER A C 1
ATOM 4781 O O . SER A 1 597 ? -21.937 -16.789 -5.562 1.00 98.44 597 SER A O 1
ATOM 4783 N N . ARG A 1 598 ? -23.993 -16.825 -4.669 1.00 96.94 598 ARG A N 1
ATOM 4784 C CA . ARG A 1 598 ? -24.555 -17.817 -5.604 1.00 96.94 598 ARG A CA 1
ATOM 4785 C C . ARG A 1 598 ? -24.645 -17.307 -7.046 1.00 96.94 598 ARG A C 1
ATOM 4787 O O . ARG A 1 598 ? -24.918 -18.100 -7.944 1.00 96.94 598 ARG A O 1
ATOM 4794 N N . THR A 1 599 ? -24.404 -16.014 -7.289 1.00 97.44 599 THR A N 1
ATOM 4795 C CA . THR A 1 599 ? -24.216 -15.456 -8.640 1.00 97.44 599 THR A CA 1
ATOM 4796 C C . THR A 1 599 ? -22.870 -15.837 -9.267 1.00 97.44 599 THR A C 1
ATOM 4798 O O . THR A 1 599 ? -22.706 -15.688 -10.476 1.00 97.44 599 THR A O 1
ATOM 4801 N N . GLY A 1 600 ? -21.907 -16.321 -8.472 1.00 97.31 600 GLY A N 1
ATOM 4802 C CA . GLY A 1 600 ? -20.508 -16.464 -8.882 1.00 97.31 600 GLY A CA 1
ATOM 4803 C C . GLY A 1 600 ? -19.695 -15.170 -8.746 1.00 97.31 600 GLY A C 1
ATOM 4804 O O . GLY A 1 600 ? -18.588 -15.090 -9.281 1.00 97.31 600 GLY A O 1
ATOM 4805 N N . GLU A 1 601 ? -20.215 -14.158 -8.050 1.00 98.62 601 GLU A N 1
ATOM 4806 C CA . GLU A 1 601 ? -19.451 -12.988 -7.601 1.00 98.62 601 GLU A CA 1
ATOM 4807 C C . GLU A 1 601 ? -18.885 -13.189 -6.188 1.00 98.62 601 GLU A C 1
ATOM 4809 O O . GLU A 1 601 ? -19.386 -14.001 -5.406 1.00 98.62 601 GLU A O 1
ATOM 4814 N N . ALA A 1 602 ? -17.856 -12.415 -5.849 1.00 98.81 602 ALA A N 1
ATOM 4815 C CA . ALA A 1 602 ? -17.283 -12.351 -4.510 1.00 98.81 602 ALA A CA 1
ATOM 4816 C C . ALA A 1 602 ? -17.206 -10.911 -3.985 1.00 98.81 602 ALA A C 1
ATOM 4818 O O . ALA A 1 602 ? -16.926 -9.979 -4.744 1.00 98.81 602 ALA A O 1
ATOM 4819 N N . LEU A 1 603 ? -17.383 -10.756 -2.675 1.00 98.88 603 LEU A N 1
ATOM 4820 C CA . LEU A 1 603 ? -17.070 -9.543 -1.922 1.00 98.88 603 LEU A CA 1
ATOM 4821 C C . LEU A 1 603 ? -15.913 -9.846 -0.970 1.00 98.88 603 LEU A C 1
ATOM 4823 O O . LEU A 1 603 ? -15.881 -10.915 -0.356 1.00 98.88 603 LEU A O 1
ATOM 4827 N N . LEU A 1 604 ? -14.963 -8.919 -0.854 1.00 98.81 604 LEU A N 1
ATOM 4828 C CA . LEU A 1 604 ? -13.838 -9.038 0.075 1.00 98.81 604 LEU A CA 1
ATOM 4829 C C . LEU A 1 604 ? -14.054 -8.190 1.332 1.00 98.81 604 LEU A C 1
ATOM 4831 O O . LEU A 1 604 ? -14.698 -7.144 1.268 1.00 98.81 604 LEU A O 1
ATOM 4835 N N . VAL A 1 605 ? -13.474 -8.612 2.456 1.00 98.75 605 VAL A N 1
ATOM 4836 C CA . VAL A 1 605 ? -13.329 -7.779 3.662 1.00 98.75 605 VAL A CA 1
ATOM 4837 C C . VAL A 1 605 ? -11.848 -7.686 3.999 1.00 98.75 605 VAL A C 1
ATOM 4839 O O . VAL A 1 605 ? -11.216 -8.714 4.247 1.00 98.75 605 VAL A O 1
ATOM 4842 N N . ASP A 1 606 ? -11.338 -6.454 3.961 1.00 98.56 606 ASP A N 1
ATOM 4843 C CA . ASP A 1 606 ? -9.933 -6.042 3.961 1.00 98.56 606 ASP A CA 1
ATOM 4844 C C . ASP A 1 606 ? -9.073 -6.666 2.839 1.00 98.56 606 ASP A C 1
ATOM 4846 O O . ASP A 1 606 ? -9.207 -7.831 2.457 1.00 98.56 606 ASP A O 1
ATOM 4850 N N . TYR A 1 607 ? -8.182 -5.861 2.256 1.00 97.88 607 TYR A N 1
ATOM 4851 C CA . TYR A 1 607 ? -7.284 -6.256 1.169 1.00 97.88 607 TYR A CA 1
ATOM 4852 C C . TYR A 1 607 ? -6.066 -5.312 1.058 1.00 97.88 607 TYR A C 1
ATOM 4854 O O . TYR A 1 607 ? -5.967 -4.495 0.142 1.00 97.88 607 TYR A O 1
ATOM 4862 N N . GLY A 1 608 ? -5.124 -5.411 2.002 1.00 96.12 608 GLY A N 1
ATOM 4863 C CA . GLY A 1 608 ? -3.805 -4.775 1.903 1.00 96.12 608 GLY A CA 1
ATOM 4864 C C . GLY A 1 608 ? -2.780 -5.696 1.243 1.00 96.12 608 GLY A C 1
ATOM 4865 O O . GLY A 1 608 ? -2.677 -5.762 0.018 1.00 96.12 608 GLY A O 1
ATOM 4866 N N . TYR A 1 609 ? -2.020 -6.436 2.053 1.00 96.31 609 TYR A N 1
ATOM 4867 C CA . TYR A 1 609 ? -0.980 -7.351 1.564 1.00 96.31 609 TYR A CA 1
ATOM 4868 C C . TYR A 1 609 ? -1.526 -8.775 1.393 1.00 96.31 609 TYR A C 1
ATOM 4870 O O . TYR A 1 609 ? -1.437 -9.586 2.315 1.00 96.31 609 TYR A O 1
ATOM 4878 N N . ASP A 1 610 ? -2.091 -9.075 0.215 1.00 94.38 610 ASP A N 1
ATOM 4879 C CA . ASP A 1 610 ? -2.824 -10.319 -0.093 1.00 94.38 610 ASP A CA 1
ATOM 4880 C C . ASP A 1 610 ? -2.002 -11.611 0.051 1.00 94.38 610 ASP A C 1
ATOM 4882 O O . ASP A 1 610 ? -2.553 -12.659 0.391 1.00 94.38 610 ASP A O 1
ATOM 4886 N N . MET A 1 611 ? -0.696 -11.534 -0.201 1.00 94.88 611 MET A N 1
ATOM 4887 C CA . MET A 1 611 ? 0.228 -12.655 -0.158 1.00 94.88 611 MET A CA 1
ATOM 4888 C C . MET A 1 611 ? 1.604 -12.181 0.312 1.00 94.88 611 MET A C 1
ATOM 4890 O O . MET A 1 611 ? 2.402 -11.648 -0.455 1.00 94.88 611 MET A O 1
ATOM 4894 N N . THR A 1 612 ? 1.891 -12.403 1.594 1.00 92.75 612 THR A N 1
ATOM 4895 C CA . THR A 1 612 ? 3.152 -12.016 2.234 1.00 92.75 612 THR A CA 1
ATOM 4896 C C . THR A 1 612 ? 4.034 -13.216 2.573 1.00 92.75 612 THR A C 1
ATOM 4898 O O . THR A 1 612 ? 3.557 -14.307 2.924 1.00 92.75 612 THR A O 1
ATOM 4901 N N . THR A 1 613 ? 5.346 -12.976 2.540 1.00 94.38 613 THR A N 1
ATOM 4902 C CA . THR A 1 613 ? 6.392 -13.846 3.096 1.00 94.38 613 THR A CA 1
ATOM 4903 C C . THR A 1 613 ? 7.083 -13.231 4.327 1.00 94.38 613 THR A C 1
ATOM 4905 O O . THR A 1 613 ? 8.126 -13.725 4.758 1.00 94.38 613 THR A O 1
ATOM 4908 N N . GLY A 1 614 ? 6.518 -12.155 4.881 1.00 92.44 614 GLY A N 1
ATOM 4909 C CA . GLY A 1 614 ? 7.146 -11.254 5.853 1.00 92.44 614 GLY A CA 1
ATOM 4910 C C . GLY A 1 614 ? 7.254 -9.834 5.286 1.00 92.44 614 GLY A C 1
ATOM 4911 O O . GLY A 1 614 ? 7.336 -9.663 4.070 1.00 92.44 614 GLY A O 1
ATOM 4912 N N . LEU A 1 615 ? 7.236 -8.818 6.155 1.00 91.56 615 LEU A N 1
ATOM 4913 C CA . LEU A 1 615 ? 7.403 -7.419 5.746 1.00 91.56 615 LEU A CA 1
ATOM 4914 C C . LEU A 1 615 ? 8.892 -7.038 5.623 1.00 91.56 615 LEU A C 1
ATOM 4916 O O . LEU A 1 615 ? 9.637 -7.236 6.585 1.00 91.56 615 LEU A O 1
ATOM 4920 N N . PRO A 1 616 ? 9.320 -6.430 4.498 1.00 93.69 616 PRO A N 1
ATOM 4921 C CA . PRO A 1 616 ? 10.643 -5.826 4.356 1.00 93.69 616 PRO A CA 1
ATOM 4922 C C . PRO A 1 616 ? 10.949 -4.774 5.431 1.00 93.69 616 PRO A C 1
ATOM 4924 O O . PRO A 1 616 ? 10.074 -4.007 5.849 1.00 93.69 616 PRO A O 1
ATOM 4927 N N . THR A 1 617 ? 12.223 -4.675 5.821 1.00 92.38 617 THR A N 1
ATOM 4928 C CA . THR A 1 617 ? 12.680 -3.676 6.796 1.00 92.38 617 THR A CA 1
ATOM 4929 C C . THR A 1 617 ? 12.599 -2.264 6.205 1.00 92.38 617 THR A C 1
ATOM 4931 O O . THR A 1 617 ? 13.341 -1.914 5.290 1.00 92.38 617 THR A O 1
ATOM 4934 N N . GLY A 1 618 ? 11.701 -1.437 6.739 1.00 91.31 618 GLY A N 1
ATOM 4935 C CA . GLY A 1 618 ? 11.447 -0.071 6.274 1.00 91.31 618 GLY A CA 1
ATOM 4936 C C . GLY A 1 618 ? 10.039 0.401 6.634 1.00 91.31 618 GLY A C 1
ATOM 4937 O O . GLY A 1 618 ? 9.275 -0.340 7.257 1.00 91.31 618 GLY A O 1
ATOM 4938 N N . GLN A 1 619 ? 9.724 1.640 6.253 1.00 91.12 619 GLN A N 1
ATOM 4939 C CA . GLN A 1 619 ? 8.366 2.222 6.239 1.00 91.12 619 GLN A CA 1
ATOM 4940 C C . GLN A 1 619 ? 8.119 3.076 4.973 1.00 91.12 619 GLN A C 1
ATOM 4942 O O . GLN A 1 619 ? 7.058 3.669 4.805 1.00 91.12 619 GLN A O 1
ATOM 4947 N N . ASP A 1 620 ? 9.105 3.157 4.077 1.00 93.25 620 ASP A N 1
ATOM 4948 C CA . ASP A 1 620 ? 8.998 3.757 2.746 1.00 93.25 620 ASP A CA 1
ATOM 4949 C C . ASP A 1 620 ? 8.255 2.835 1.768 1.00 93.25 620 ASP A C 1
ATOM 4951 O O . ASP A 1 620 ? 8.181 1.620 1.975 1.00 93.25 620 ASP A O 1
ATOM 4955 N N . ARG A 1 621 ? 7.760 3.399 0.662 1.00 94.56 621 ARG A N 1
ATOM 4956 C CA . ARG A 1 621 ? 7.020 2.658 -0.366 1.00 94.56 621 ARG A CA 1
ATOM 4957 C C . AR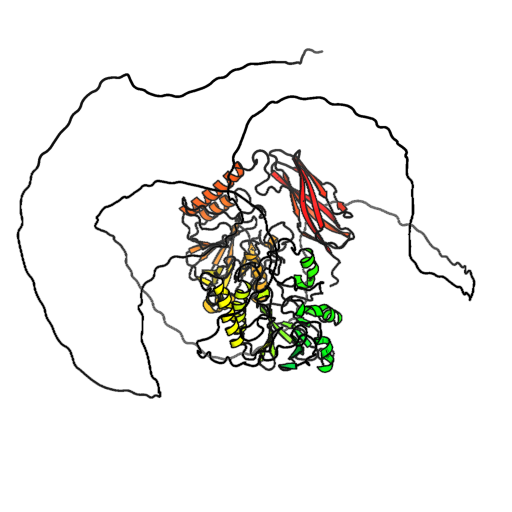G A 1 621 ? 7.775 1.439 -0.891 1.00 94.56 621 ARG A C 1
ATOM 4959 O O . ARG A 1 621 ? 7.197 0.362 -0.982 1.00 94.56 621 ARG A O 1
ATOM 4966 N N . ALA A 1 622 ? 9.081 1.563 -1.128 1.00 95.56 622 ALA A N 1
ATOM 4967 C CA . ALA A 1 622 ? 9.928 0.466 -1.600 1.00 95.56 622 ALA A CA 1
ATOM 4968 C C . ALA A 1 622 ? 10.168 -0.636 -0.539 1.00 95.56 622 ALA A C 1
ATOM 4970 O O . ALA A 1 622 ? 10.982 -1.543 -0.742 1.00 95.56 622 ALA A O 1
ATOM 4971 N N . SER A 1 623 ? 9.478 -0.575 0.605 1.00 95.19 623 SER A N 1
ATOM 4972 C CA . SER A 1 623 ? 9.375 -1.632 1.616 1.00 95.19 623 SER A CA 1
ATOM 4973 C C . SER A 1 623 ? 7.980 -2.280 1.687 1.00 95.19 623 SER A C 1
ATOM 4975 O O . SER A 1 623 ? 7.773 -3.168 2.516 1.00 95.19 623 SER A O 1
ATOM 4977 N N . ARG A 1 624 ? 7.022 -1.884 0.834 1.00 95.56 624 ARG A N 1
ATOM 4978 C CA . ARG A 1 624 ? 5.631 -2.372 0.826 1.00 95.56 624 ARG A CA 1
ATOM 4979 C C . ARG A 1 624 ? 5.203 -2.817 -0.574 1.00 95.56 624 ARG A C 1
ATOM 4981 O O . ARG A 1 624 ? 5.214 -2.026 -1.510 1.00 95.56 624 ARG A O 1
ATOM 4988 N N . ARG A 1 625 ? 4.795 -4.085 -0.724 1.00 96.06 625 ARG A N 1
ATOM 4989 C CA . ARG A 1 625 ? 4.283 -4.639 -1.993 1.00 96.06 625 ARG A CA 1
ATOM 4990 C C . ARG A 1 625 ? 2.849 -5.148 -1.829 1.00 96.06 625 ARG A C 1
ATOM 4992 O O . ARG A 1 625 ? 2.668 -6.301 -1.438 1.00 96.06 625 ARG A O 1
ATOM 4999 N N . PRO A 1 626 ? 1.835 -4.326 -2.147 1.00 96.25 626 PRO A N 1
ATOM 5000 C CA . PRO A 1 626 ? 0.520 -4.830 -2.520 1.00 96.25 626 PRO A CA 1
ATOM 5001 C C . PRO A 1 626 ? 0.652 -5.751 -3.739 1.00 96.25 626 PRO A C 1
ATOM 5003 O O . PRO A 1 626 ? 1.523 -5.547 -4.589 1.00 96.25 626 PRO A O 1
ATOM 5006 N N . TRP A 1 627 ? -0.173 -6.791 -3.810 1.00 95.81 627 TRP A N 1
ATOM 5007 C CA . TRP A 1 627 ? -0.073 -7.837 -4.830 1.00 95.81 627 TRP A CA 1
ATOM 5008 C C . TRP A 1 627 ? -1.458 -8.466 -5.064 1.00 95.81 627 TRP A C 1
ATOM 5010 O O . TRP A 1 627 ? -2.387 -8.187 -4.309 1.00 95.81 627 TRP A O 1
ATOM 5020 N N . LEU A 1 628 ? -1.612 -9.259 -6.132 1.00 97.25 628 LEU A N 1
ATOM 5021 C CA . LEU A 1 628 ? -2.859 -9.973 -6.474 1.00 97.25 628 LEU A CA 1
ATOM 5022 C C . LEU A 1 628 ? -2.634 -11.493 -6.626 1.00 97.25 628 LEU A C 1
ATOM 5024 O O . LEU A 1 628 ? -3.347 -12.176 -7.368 1.00 97.25 628 LEU A O 1
ATOM 5028 N N . ALA A 1 629 ? -1.591 -12.041 -5.994 1.00 96.56 629 ALA A N 1
ATOM 5029 C CA . ALA A 1 629 ? -1.126 -13.408 -6.244 1.00 96.56 629 ALA A CA 1
ATOM 5030 C C . ALA A 1 629 ? -2.097 -14.503 -5.769 1.00 96.56 629 ALA A C 1
ATOM 5032 O O . ALA A 1 629 ? -2.052 -15.625 -6.281 1.00 96.56 629 ALA A O 1
ATOM 5033 N N . SER A 1 630 ? -2.995 -14.192 -4.831 1.00 95.94 630 SER A N 1
ATOM 5034 C CA . SER A 1 630 ? -4.033 -15.116 -4.362 1.00 95.94 630 SER A CA 1
ATOM 5035 C C . SER A 1 630 ? -5.210 -15.267 -5.341 1.00 95.94 630 SER A C 1
ATOM 5037 O O . SER A 1 630 ? -5.796 -16.351 -5.442 1.00 95.94 630 SER A O 1
ATOM 5039 N N . LEU A 1 631 ? -5.535 -14.230 -6.125 1.00 97.06 631 LEU A N 1
ATOM 5040 C CA . LEU A 1 631 ? -6.766 -14.179 -6.929 1.00 97.06 631 LEU A CA 1
ATOM 5041 C C . LEU A 1 631 ? -6.903 -15.288 -7.994 1.00 97.06 631 LEU A C 1
ATOM 5043 O O . LEU A 1 631 ? -8.011 -15.816 -8.150 1.00 97.06 631 LEU A O 1
ATOM 5047 N N . PRO A 1 632 ? -5.838 -15.728 -8.702 1.00 96.88 632 PRO A N 1
ATOM 5048 C CA . PRO A 1 632 ? -5.935 -16.850 -9.638 1.00 96.88 632 PRO A CA 1
ATOM 5049 C C . PRO A 1 632 ? -6.374 -18.160 -8.969 1.00 96.88 632 PRO A C 1
ATOM 5051 O O . PRO A 1 632 ? -7.029 -18.985 -9.608 1.00 96.88 632 PRO A O 1
ATOM 5054 N N . ALA A 1 633 ? -6.046 -18.356 -7.686 1.00 97.69 633 ALA A N 1
ATOM 5055 C CA . ALA A 1 633 ? -6.531 -19.498 -6.921 1.00 97.69 633 ALA A CA 1
ATOM 5056 C C . ALA A 1 633 ? -8.007 -19.326 -6.531 1.00 97.69 633 ALA A C 1
ATOM 5058 O O . ALA A 1 633 ? -8.771 -20.273 -6.708 1.00 97.69 633 ALA A O 1
ATOM 5059 N N . LEU A 1 634 ? -8.432 -18.124 -6.109 1.00 98.06 634 LEU A N 1
ATOM 5060 C CA . LEU A 1 634 ? -9.834 -17.834 -5.768 1.00 98.06 634 LEU A CA 1
ATOM 5061 C C . LEU A 1 634 ? -10.777 -18.199 -6.921 1.00 98.06 634 LEU A C 1
ATOM 5063 O O . LEU A 1 634 ? -11.671 -19.035 -6.774 1.00 98.06 634 LEU A O 1
ATOM 5067 N N . LYS A 1 635 ? -10.513 -17.617 -8.096 1.00 97.94 635 LYS A N 1
ATOM 5068 C CA . LYS A 1 635 ? -11.312 -17.811 -9.313 1.00 97.94 635 LYS A CA 1
ATOM 5069 C C . LYS A 1 635 ? -11.354 -19.279 -9.742 1.00 97.94 635 LYS A C 1
ATOM 5071 O O . LYS A 1 635 ? -12.413 -19.809 -10.070 1.00 97.94 635 LYS A O 1
ATOM 5076 N N . LYS A 1 636 ? -10.208 -19.966 -9.692 1.00 97.19 636 LYS A N 1
ATOM 5077 C CA . LYS A 1 636 ? -10.070 -21.360 -10.138 1.00 97.19 636 LYS A CA 1
ATOM 5078 C C . LYS A 1 636 ? -10.667 -22.390 -9.173 1.00 97.19 636 LYS A C 1
ATOM 5080 O O . LYS A 1 636 ? -11.112 -23.437 -9.636 1.00 97.19 636 LYS A O 1
ATOM 5085 N N . GLN A 1 637 ? -10.620 -22.146 -7.863 1.00 97.44 637 GLN A N 1
ATOM 5086 C CA . GLN A 1 637 ? -11.045 -23.119 -6.847 1.00 97.44 637 GLN A CA 1
ATOM 5087 C C . GLN A 1 637 ? -12.504 -22.940 -6.424 1.00 97.44 637 GLN A C 1
ATOM 5089 O O . GLN A 1 637 ? -13.187 -23.937 -6.205 1.00 97.44 637 GLN A O 1
ATOM 5094 N N . PHE A 1 638 ? -12.986 -21.696 -6.359 1.00 97.88 638 PHE A N 1
ATOM 5095 C CA . PHE A 1 638 ? -14.319 -21.355 -5.848 1.00 97.88 638 PHE A CA 1
ATOM 5096 C C . PHE A 1 638 ? -15.266 -20.831 -6.939 1.00 97.88 638 PHE A C 1
ATOM 5098 O O . PHE A 1 638 ? -16.379 -20.413 -6.645 1.00 97.88 638 PHE A O 1
ATOM 5105 N N . GLY A 1 639 ? -14.841 -20.854 -8.209 1.00 97.00 639 GLY A N 1
ATOM 5106 C CA . GLY A 1 639 ? -15.674 -20.471 -9.354 1.00 97.00 639 GLY A CA 1
ATOM 5107 C C . GLY A 1 639 ? -15.966 -18.972 -9.463 1.00 97.00 639 GLY A C 1
ATOM 5108 O O . GLY A 1 639 ? -16.834 -18.588 -10.243 1.00 97.00 639 GLY A O 1
ATOM 5109 N N . VAL A 1 640 ? -15.258 -18.130 -8.702 1.00 98.50 640 VAL A N 1
ATOM 5110 C CA . VAL A 1 640 ? -15.451 -16.674 -8.699 1.00 98.50 640 VAL A CA 1
ATOM 5111 C C . VAL A 1 640 ? -15.168 -16.102 -10.090 1.00 98.50 640 VAL A C 1
ATOM 5113 O O . VAL A 1 640 ? -14.075 -16.245 -10.636 1.00 98.50 640 VAL A O 1
ATOM 5116 N N . THR A 1 641 ? -16.171 -15.436 -10.650 1.00 97.94 641 THR A N 1
ATOM 5117 C CA . THR A 1 641 ? -16.147 -14.821 -11.985 1.00 97.94 641 THR A CA 1
ATOM 5118 C C . THR A 1 641 ? -15.772 -13.339 -11.937 1.00 97.94 641 THR A C 1
ATOM 5120 O O . THR A 1 641 ? -15.043 -12.866 -12.807 1.00 97.94 641 THR A O 1
ATOM 5123 N N . ARG A 1 642 ? -16.210 -12.629 -10.889 1.00 98.12 642 ARG A N 1
ATOM 5124 C CA . ARG A 1 642 ? -15.936 -11.213 -10.610 1.00 98.12 642 ARG A CA 1
ATOM 5125 C C . ARG A 1 642 ? -15.770 -11.007 -9.104 1.00 98.12 642 ARG A C 1
ATOM 5127 O O . ARG A 1 642 ? -16.496 -11.610 -8.316 1.00 98.12 642 ARG A O 1
ATOM 5134 N N . ILE A 1 643 ? -14.858 -10.119 -8.718 1.00 98.62 643 ILE A N 1
ATOM 5135 C CA . ILE A 1 643 ? -14.814 -9.538 -7.372 1.00 98.62 643 ILE A CA 1
ATOM 5136 C C . ILE A 1 643 ? -15.529 -8.190 -7.483 1.00 98.62 643 ILE A C 1
ATOM 5138 O O . ILE A 1 643 ? -15.115 -7.332 -8.256 1.00 98.62 643 ILE A O 1
ATOM 5142 N N . SER A 1 644 ? -16.687 -8.048 -6.841 1.00 98.31 644 SER A N 1
ATOM 5143 C CA . SER A 1 644 ? -17.591 -6.923 -7.109 1.00 98.31 644 SER A CA 1
ATOM 5144 C C . SER A 1 644 ? -17.327 -5.715 -6.221 1.00 98.31 644 SER A C 1
ATOM 5146 O O . SER A 1 644 ? -17.429 -4.585 -6.692 1.00 98.31 644 SER A O 1
ATOM 5148 N N . ALA A 1 645 ? -16.992 -5.959 -4.953 1.00 98.75 645 ALA A N 1
ATOM 5149 C CA . ALA A 1 645 ? -16.701 -4.925 -3.969 1.00 98.75 645 ALA A CA 1
ATOM 5150 C C . ALA A 1 645 ? -15.688 -5.421 -2.924 1.00 98.75 645 ALA A C 1
ATOM 5152 O O . ALA A 1 645 ? -15.553 -6.628 -2.701 1.00 98.75 645 ALA A O 1
ATOM 5153 N N . VAL A 1 646 ? -15.010 -4.485 -2.263 1.00 98.88 646 VAL A N 1
ATOM 5154 C CA . VAL A 1 646 ? -14.181 -4.724 -1.076 1.00 98.88 646 VAL A CA 1
ATOM 5155 C C . VAL A 1 646 ? -14.594 -3.772 0.045 1.00 98.88 646 VAL A C 1
ATOM 5157 O O . VAL A 1 646 ? -14.731 -2.572 -0.183 1.00 98.88 646 VAL A O 1
ATOM 5160 N N . LEU A 1 647 ? -14.807 -4.314 1.244 1.00 98.88 647 LEU A N 1
ATOM 5161 C CA . LEU A 1 647 ? -15.070 -3.568 2.473 1.00 98.88 647 LEU A CA 1
ATOM 5162 C C . LEU A 1 647 ? -13.758 -3.260 3.203 1.00 98.88 647 LEU A C 1
ATOM 5164 O O . LEU A 1 647 ? -12.961 -4.174 3.411 1.00 98.88 647 LEU A O 1
ATOM 5168 N N . ALA A 1 648 ? -13.568 -2.013 3.641 1.00 98.56 648 ALA A N 1
ATOM 5169 C CA . ALA A 1 648 ? -12.487 -1.619 4.554 1.00 98.56 648 ALA A CA 1
ATOM 5170 C C . ALA A 1 648 ? -12.996 -1.515 6.002 1.00 98.56 648 ALA A C 1
ATOM 5172 O O . ALA A 1 648 ? -13.931 -0.757 6.268 1.00 98.56 648 ALA A O 1
ATOM 5173 N N . THR A 1 649 ? -12.390 -2.244 6.945 1.00 98.50 649 THR A N 1
ATOM 5174 C CA . THR A 1 649 ? -12.730 -2.150 8.381 1.00 98.50 649 THR A CA 1
ATOM 5175 C C . THR A 1 649 ? -12.185 -0.874 9.023 1.00 98.50 649 THR A C 1
ATOM 5177 O O . THR A 1 649 ? -12.845 -0.280 9.874 1.00 98.50 649 THR A O 1
ATOM 5180 N N . HIS A 1 650 ? -10.990 -0.448 8.611 1.00 98.50 650 HIS A N 1
ATOM 5181 C CA . HIS A 1 650 ? -10.297 0.770 9.039 1.00 98.50 650 HIS A CA 1
ATOM 5182 C C . HIS A 1 650 ? -9.207 1.140 8.010 1.00 98.50 650 HIS A C 1
ATOM 5184 O O . HIS A 1 650 ? -9.142 0.545 6.936 1.00 98.50 650 HIS A O 1
ATOM 5190 N N . TYR A 1 651 ? -8.375 2.145 8.304 1.00 98.00 651 TYR A N 1
ATOM 5191 C CA . TYR A 1 651 ? -7.498 2.804 7.321 1.00 98.00 651 TYR A CA 1
ATOM 5192 C C . TYR A 1 651 ? -6.040 2.294 7.242 1.00 98.00 651 TYR A C 1
ATOM 5194 O O . TYR A 1 651 ? -5.247 2.885 6.507 1.00 98.00 651 TYR A O 1
ATOM 5202 N N . HIS A 1 652 ? -5.651 1.255 7.993 1.00 98.31 652 HIS A N 1
ATOM 5203 C CA . HIS A 1 652 ? -4.249 0.806 8.050 1.00 98.31 652 HIS A CA 1
ATOM 5204 C C . HIS A 1 652 ? -3.777 0.104 6.766 1.00 98.31 652 HIS A C 1
ATOM 5206 O O . HIS A 1 652 ? -4.536 -0.612 6.111 1.00 98.31 652 HIS A O 1
ATOM 5212 N N . ASP A 1 653 ? -2.509 0.305 6.396 1.00 97.56 653 ASP A N 1
ATOM 5213 C CA . ASP A 1 653 ? -1.961 -0.066 5.091 1.00 97.56 653 ASP A CA 1
ATOM 5214 C C . ASP A 1 653 ? -2.040 -1.569 4.784 1.00 97.56 653 ASP A C 1
ATOM 5216 O O . ASP A 1 653 ? -2.376 -1.957 3.664 1.00 97.56 653 ASP A O 1
ATOM 5220 N N . ASP A 1 654 ? -1.847 -2.430 5.776 1.00 97.19 654 ASP A N 1
ATOM 5221 C CA . ASP A 1 654 ? -2.003 -3.879 5.640 1.00 97.19 654 ASP A CA 1
ATOM 5222 C C . ASP A 1 654 ? -3.456 -4.361 5.496 1.00 97.19 654 ASP A C 1
ATOM 5224 O O . ASP A 1 654 ? -3.679 -5.476 5.003 1.00 97.19 654 ASP A O 1
ATOM 5228 N N . HIS A 1 655 ? -4.430 -3.483 5.755 1.00 98.38 655 HIS A N 1
ATOM 5229 C CA . HIS A 1 655 ? -5.850 -3.676 5.456 1.00 98.38 655 HIS A CA 1
ATOM 5230 C C . HIS A 1 655 ? -6.287 -3.060 4.120 1.00 98.38 655 HIS A C 1
ATOM 5232 O O . HIS A 1 655 ? -7.211 -3.596 3.511 1.00 98.38 655 HIS A O 1
ATOM 5238 N N . VAL A 1 656 ? -5.649 -1.987 3.624 1.00 98.44 656 VAL A N 1
ATOM 5239 C CA . VAL A 1 656 ? -6.187 -1.205 2.480 1.00 98.44 656 VAL A CA 1
ATOM 5240 C C . VAL A 1 656 ? -5.275 -1.050 1.257 1.00 98.44 656 VAL A C 1
ATOM 5242 O O . VAL A 1 656 ? -5.779 -0.774 0.170 1.00 98.44 656 VAL A O 1
ATOM 5245 N N . ALA A 1 657 ? -3.957 -1.242 1.370 1.00 97.56 657 ALA A N 1
ATOM 5246 C CA . ALA A 1 657 ? -2.997 -0.885 0.312 1.00 97.56 657 ALA A CA 1
ATOM 5247 C C . ALA A 1 657 ? -3.161 -1.644 -1.024 1.00 97.56 657 ALA A C 1
ATOM 5249 O O . ALA A 1 657 ? -2.685 -1.183 -2.063 1.00 97.56 657 ALA A O 1
ATOM 5250 N N . GLY A 1 658 ? -3.828 -2.800 -1.026 1.00 97.69 658 GLY A N 1
ATOM 5251 C CA . GLY A 1 658 ? -4.146 -3.574 -2.225 1.00 97.69 658 GLY A CA 1
ATOM 5252 C C . GLY A 1 658 ? -5.470 -3.184 -2.877 1.00 97.69 658 GLY A C 1
ATOM 5253 O O . GLY A 1 658 ? -5.679 -3.519 -4.041 1.00 97.69 658 GLY A O 1
ATOM 5254 N N . MET A 1 659 ? -6.355 -2.457 -2.186 1.00 98.50 659 MET A N 1
ATOM 5255 C CA . MET A 1 659 ? -7.670 -2.077 -2.715 1.00 98.50 659 MET A CA 1
ATOM 5256 C C . MET A 1 659 ? -7.594 -1.221 -3.994 1.00 98.50 659 MET A C 1
ATOM 5258 O O . MET A 1 659 ? -8.357 -1.512 -4.918 1.00 98.50 659 MET A O 1
ATOM 5262 N N . PRO A 1 660 ? -6.672 -0.239 -4.137 1.00 98.06 660 PRO A N 1
ATOM 5263 C CA . PRO A 1 660 ? -6.509 0.492 -5.393 1.00 98.06 660 PRO A CA 1
ATOM 5264 C C . PRO A 1 660 ? -6.107 -0.428 -6.549 1.00 98.06 660 PRO A C 1
ATOM 5266 O O . PRO A 1 660 ? -6.727 -0.380 -7.604 1.00 98.06 660 PRO A O 1
ATOM 5269 N N . LEU A 1 661 ? -5.132 -1.320 -6.333 1.00 97.81 661 LEU A N 1
ATOM 5270 C CA . LEU A 1 661 ? -4.659 -2.280 -7.338 1.00 97.81 661 LEU A CA 1
ATOM 5271 C C . LEU A 1 661 ? -5.756 -3.287 -7.728 1.00 97.81 661 LEU A C 1
ATOM 5273 O O . LEU A 1 661 ? -5.909 -3.623 -8.901 1.00 97.81 661 LEU A O 1
ATOM 5277 N N . LEU A 1 662 ? -6.551 -3.731 -6.753 1.00 97.88 662 LEU A N 1
ATOM 5278 C CA . LEU A 1 662 ? -7.703 -4.603 -6.958 1.00 97.88 662 LEU A CA 1
ATOM 5279 C C . LEU A 1 662 ? -8.795 -3.913 -7.793 1.00 97.88 662 LEU A C 1
ATOM 5281 O O . LEU A 1 662 ? -9.311 -4.515 -8.735 1.00 97.88 662 LEU A O 1
ATOM 5285 N N . ARG A 1 663 ? -9.129 -2.649 -7.501 1.00 98.38 663 ARG A N 1
ATOM 5286 C CA . ARG A 1 663 ? -10.049 -1.849 -8.326 1.00 98.38 663 ARG A CA 1
ATOM 5287 C C . ARG A 1 663 ? -9.525 -1.694 -9.751 1.00 98.38 663 ARG A C 1
ATOM 5289 O O . ARG A 1 663 ? -10.255 -1.960 -10.703 1.00 98.38 663 ARG A O 1
ATOM 5296 N N . ASP A 1 664 ? -8.257 -1.319 -9.886 1.00 97.56 664 ASP A N 1
ATOM 5297 C CA . ASP A 1 664 ? -7.612 -1.022 -11.164 1.00 97.56 664 ASP A CA 1
ATOM 5298 C C . ASP A 1 664 ? -7.525 -2.226 -12.115 1.00 97.56 664 ASP A C 1
ATOM 5300 O O . ASP A 1 664 ? -7.513 -2.031 -13.334 1.00 97.56 664 ASP A O 1
ATOM 5304 N N . VAL A 1 665 ? -7.457 -3.452 -11.581 1.00 98.06 665 VAL A N 1
ATOM 5305 C CA . VAL A 1 665 ? -7.288 -4.696 -12.357 1.00 98.06 665 VAL A CA 1
ATOM 5306 C C . VAL A 1 665 ? -8.589 -5.498 -12.501 1.00 98.06 665 VAL A C 1
ATOM 5308 O O . VAL A 1 665 ? -8.823 -6.075 -13.561 1.00 98.06 665 VAL A O 1
ATOM 5311 N N . GLU A 1 666 ? -9.441 -5.541 -11.471 1.00 97.88 666 GLU A N 1
ATOM 5312 C CA . GLU A 1 666 ? -10.659 -6.376 -11.438 1.00 97.88 666 GLU A CA 1
ATOM 5313 C C . GLU A 1 666 ? -11.969 -5.580 -11.599 1.00 97.88 666 GLU A C 1
ATOM 5315 O O . GLU A 1 666 ? -13.030 -6.178 -11.785 1.00 97.88 666 GLU A O 1
ATOM 5320 N N . GLY A 1 667 ? -11.935 -4.243 -11.534 1.00 97.94 667 GLY A N 1
ATOM 5321 C CA . GLY A 1 667 ? -13.151 -3.416 -11.532 1.00 97.94 667 GLY A CA 1
ATOM 5322 C C . GLY A 1 667 ? -13.970 -3.545 -10.239 1.00 97.94 667 GLY A C 1
ATOM 5323 O O . GLY A 1 667 ? -15.198 -3.420 -10.260 1.00 97.94 667 GLY A O 1
ATOM 5324 N N . THR A 1 668 ? -13.287 -3.845 -9.131 1.00 98.75 668 THR A N 1
ATOM 5325 C CA . THR A 1 668 ? -13.859 -3.960 -7.782 1.00 98.75 668 THR A CA 1
ATOM 5326 C C . THR A 1 668 ? -14.170 -2.577 -7.207 1.00 98.75 668 THR A C 1
ATOM 5328 O O . THR A 1 668 ? -13.290 -1.721 -7.175 1.00 98.75 668 THR A O 1
ATOM 5331 N N . GLU A 1 669 ? -15.383 -2.361 -6.698 1.00 98.81 669 GLU A N 1
ATOM 5332 C CA . GLU A 1 669 ? -15.743 -1.124 -5.989 1.00 98.81 669 GLU A CA 1
ATOM 5333 C C . GLU A 1 669 ? -15.144 -1.095 -4.571 1.00 98.81 669 GLU A C 1
ATOM 5335 O O . GLU A 1 669 ? -15.273 -2.062 -3.818 1.00 98.81 669 GLU A O 1
ATOM 5340 N N . ILE A 1 670 ? -14.534 0.021 -4.165 1.00 98.88 670 ILE A N 1
ATOM 5341 C CA . ILE A 1 670 ? -14.066 0.216 -2.786 1.00 98.88 670 ILE A CA 1
ATOM 5342 C C . ILE A 1 670 ? -15.224 0.767 -1.948 1.00 98.88 670 ILE A C 1
ATOM 5344 O O . ILE A 1 670 ? -15.712 1.872 -2.191 1.00 98.88 670 ILE A O 1
ATOM 5348 N N . TRP A 1 671 ? -15.682 -0.002 -0.963 1.00 98.81 671 TRP A N 1
ATOM 5349 C CA . TRP A 1 671 ? -16.763 0.368 -0.051 1.00 98.81 671 TRP A CA 1
ATOM 5350 C C . TRP A 1 671 ? -16.184 0.609 1.352 1.00 98.81 671 TRP A C 1
ATOM 5352 O O . TRP A 1 671 ? -15.576 -0.282 1.943 1.00 98.81 671 TRP A O 1
ATOM 5362 N N . ALA A 1 672 ? -16.381 1.804 1.910 1.00 98.69 672 ALA A N 1
ATOM 5363 C CA . ALA A 1 672 ? -15.834 2.181 3.216 1.00 98.69 672 ALA A CA 1
ATOM 5364 C C . ALA A 1 672 ? -16.912 2.811 4.122 1.00 98.69 672 ALA A C 1
ATOM 5366 O O . ALA A 1 672 ? -17.762 3.552 3.621 1.00 98.69 672 ALA A O 1
ATOM 5367 N N . PRO A 1 673 ? -16.896 2.558 5.445 1.00 98.69 673 PRO A N 1
ATOM 5368 C CA . PRO A 1 673 ? -17.750 3.254 6.408 1.00 98.69 673 PRO A CA 1
ATOM 5369 C C . PRO A 1 673 ? -17.552 4.775 6.362 1.00 98.69 673 PRO A C 1
ATOM 5371 O O . PRO A 1 673 ? -16.458 5.254 6.059 1.00 98.69 673 PRO A O 1
ATOM 5374 N N . GLU A 1 674 ? -18.591 5.545 6.680 1.00 98.19 674 GLU A N 1
ATOM 5375 C CA . GLU A 1 674 ? -18.605 6.999 6.454 1.00 98.19 674 GLU A CA 1
ATOM 5376 C C . GLU A 1 674 ? -17.578 7.805 7.269 1.00 98.19 674 GLU A C 1
ATOM 5378 O O . GLU A 1 674 ? -17.229 8.914 6.865 1.00 98.19 674 GLU A O 1
ATOM 5383 N N . HIS A 1 675 ? -17.047 7.251 8.366 1.00 97.44 675 HIS A N 1
ATOM 5384 C CA . HIS A 1 675 ? -15.931 7.833 9.125 1.00 97.44 675 HIS A CA 1
ATOM 5385 C C . HIS A 1 675 ? -14.548 7.326 8.692 1.00 97.44 675 HIS A C 1
ATOM 5387 O O . HIS A 1 675 ? -13.552 7.978 8.990 1.00 97.44 675 HIS A O 1
ATOM 5393 N N . VAL A 1 676 ? -14.472 6.217 7.950 1.00 98.38 676 VAL A N 1
ATOM 5394 C CA . VAL A 1 676 ? -13.224 5.666 7.385 1.00 98.38 676 VAL A CA 1
ATOM 5395 C C . VAL A 1 676 ? -12.938 6.266 6.005 1.00 98.38 676 VAL A C 1
ATOM 5397 O O . VAL A 1 676 ? -11.798 6.610 5.697 1.00 98.38 676 VAL A O 1
ATOM 5400 N N . ALA A 1 677 ? -13.975 6.439 5.179 1.00 98.50 677 ALA A N 1
ATOM 5401 C CA . ALA A 1 677 ? -13.861 6.952 3.815 1.00 98.50 677 ALA A CA 1
ATOM 5402 C C . ALA A 1 677 ? -13.142 8.321 3.699 1.00 98.50 677 ALA A C 1
ATOM 5404 O O . ALA A 1 677 ? -12.366 8.473 2.757 1.00 98.50 677 ALA A O 1
ATOM 5405 N N . PRO A 1 678 ? -13.320 9.300 4.617 1.00 98.06 678 PRO A N 1
ATOM 5406 C CA . PRO A 1 678 ? -12.582 10.564 4.571 1.00 98.06 678 PRO A CA 1
ATOM 5407 C C . PRO A 1 678 ? -11.084 10.395 4.852 1.00 98.06 678 PRO A C 1
ATOM 5409 O O . PRO A 1 678 ? -10.276 10.988 4.149 1.00 98.06 678 PRO A O 1
ATOM 5412 N N . VAL A 1 679 ? -10.715 9.549 5.823 1.00 98.00 679 VAL A N 1
ATOM 5413 C CA . VAL A 1 679 ? -9.309 9.271 6.183 1.00 98.00 679 VAL A CA 1
ATOM 5414 C C . VAL A 1 679 ? -8.579 8.576 5.034 1.00 98.00 679 VAL A C 1
ATOM 5416 O O . VAL A 1 679 ? -7.427 8.876 4.742 1.00 98.00 679 VAL A O 1
ATOM 5419 N N . LEU A 1 680 ? -9.272 7.673 4.337 1.00 98.38 680 LEU A N 1
ATOM 5420 C CA . LEU A 1 680 ? -8.753 7.040 3.128 1.00 98.38 680 LEU A CA 1
ATOM 5421 C C . LEU A 1 680 ? -8.646 8.020 1.951 1.00 98.38 680 LEU A C 1
ATOM 5423 O O . LEU A 1 680 ? -7.684 7.950 1.191 1.00 98.38 680 LEU A O 1
ATOM 5427 N N . ALA A 1 681 ? -9.604 8.936 1.790 1.00 98.25 681 ALA A N 1
ATOM 5428 C CA . ALA A 1 681 ? -9.598 9.921 0.710 1.00 98.25 681 ALA A CA 1
ATOM 5429 C C . ALA A 1 681 ? -8.559 11.044 0.898 1.00 98.25 681 ALA A C 1
ATOM 5431 O O . ALA A 1 681 ? -8.123 11.613 -0.101 1.00 98.25 681 ALA A O 1
ATOM 5432 N N . ASP A 1 682 ? -8.145 11.346 2.132 1.00 97.00 682 ASP A N 1
ATOM 5433 C CA . ASP A 1 682 ? -7.066 12.292 2.435 1.00 97.00 682 ASP A CA 1
ATOM 5434 C C . ASP A 1 682 ? -6.172 11.790 3.596 1.00 97.00 682 ASP A C 1
ATOM 5436 O O . ASP A 1 682 ? -6.402 12.130 4.761 1.00 97.00 682 ASP A O 1
ATOM 5440 N N . PRO A 1 683 ? -5.106 11.017 3.295 1.00 94.25 683 PRO A N 1
ATOM 5441 C CA . PRO A 1 683 ? -4.149 10.539 4.297 1.00 94.25 683 PRO A CA 1
ATOM 5442 C C . PRO A 1 683 ? -3.151 11.621 4.769 1.00 94.25 683 PRO A C 1
ATOM 5444 O O . PRO A 1 683 ? -2.126 11.312 5.384 1.00 94.25 683 PRO A O 1
ATOM 5447 N N . TRP A 1 684 ? -3.369 12.893 4.414 1.00 95.38 684 TRP A N 1
ATOM 5448 C CA . TRP A 1 684 ? -2.539 14.038 4.808 1.00 95.38 684 TRP A CA 1
ATOM 5449 C C . TRP A 1 684 ? -3.275 14.970 5.785 1.00 95.38 684 TRP A C 1
ATOM 5451 O O . TRP A 1 684 ? -2.620 15.660 6.568 1.00 95.38 684 TRP A O 1
ATOM 5461 N N . GLU A 1 685 ? -4.610 14.939 5.816 1.00 96.38 685 GLU A N 1
ATOM 5462 C CA . GLU A 1 685 ? -5.440 15.690 6.765 1.00 96.38 685 GLU A CA 1
ATOM 5463 C C . GLU A 1 685 ? -5.089 15.371 8.234 1.00 96.38 685 GLU A C 1
ATOM 5465 O O . GLU A 1 685 ? -5.033 16.285 9.056 1.00 96.38 685 GLU A O 1
ATOM 5470 N N . HIS A 1 686 ? -4.809 14.112 8.597 1.00 95.00 686 HIS A N 1
ATOM 5471 C CA . HIS A 1 686 ? -4.614 13.691 9.997 1.00 95.00 686 HIS A CA 1
ATOM 5472 C C . HIS A 1 686 ? -3.203 13.158 10.323 1.00 95.00 686 HIS A C 1
ATOM 5474 O O . HIS A 1 686 ? -2.616 12.398 9.550 1.00 95.00 686 HIS A O 1
ATOM 5480 N N . ASP A 1 687 ? -2.703 13.445 11.538 1.00 94.69 687 ASP A N 1
ATOM 5481 C CA . ASP A 1 687 ? -1.586 12.692 12.134 1.00 94.69 687 ASP A CA 1
ATOM 5482 C C . ASP A 1 687 ? -2.073 11.326 12.638 1.00 94.69 687 ASP A C 1
ATOM 5484 O O . ASP A 1 687 ? -2.449 11.167 13.799 1.00 94.69 687 ASP A O 1
ATOM 5488 N N . LEU A 1 688 ? -2.094 10.341 11.743 1.00 95.94 688 LEU A N 1
ATOM 5489 C CA . LEU A 1 688 ? -2.366 8.940 12.065 1.00 95.94 688 LEU A CA 1
ATOM 5490 C C . LEU A 1 688 ? -1.218 8.062 11.530 1.00 95.94 688 LEU A C 1
ATOM 5492 O O . LEU A 1 688 ? -0.696 8.324 10.439 1.00 95.94 688 LEU A O 1
ATOM 5496 N N . PRO A 1 689 ? -0.785 7.026 12.271 1.00 95.75 689 PRO A N 1
ATOM 5497 C CA . PRO A 1 689 ? 0.199 6.061 11.784 1.00 95.75 689 PRO A CA 1
ATOM 5498 C C . PRO A 1 689 ? -0.436 5.098 10.765 1.00 95.75 689 PRO A C 1
ATOM 5500 O O . PRO A 1 689 ? -1.650 5.087 10.597 1.00 95.75 689 PRO A O 1
ATOM 5503 N N . CYS A 1 690 ? 0.383 4.275 10.101 1.00 95.94 690 CYS A N 1
ATOM 5504 C CA . CYS A 1 690 ? -0.073 3.185 9.219 1.00 95.94 690 CYS A CA 1
ATOM 5505 C C . CYS A 1 690 ? -0.984 3.611 8.044 1.00 95.94 690 CYS A C 1
ATOM 5507 O O . CYS A 1 690 ? -1.643 2.771 7.445 1.00 95.94 690 CYS A O 1
ATOM 5509 N N . GLN A 1 691 ? -1.035 4.898 7.685 1.00 95.94 691 GLN A N 1
ATOM 5510 C CA . GLN A 1 691 ? -1.772 5.374 6.508 1.00 95.94 691 GLN A CA 1
ATOM 5511 C C . GLN A 1 691 ? -1.035 5.000 5.211 1.00 95.94 691 GLN A C 1
ATOM 5513 O O . GLN A 1 691 ? 0.195 5.079 5.147 1.00 95.94 691 GLN A O 1
ATOM 5518 N N . TRP A 1 692 ? -1.781 4.645 4.159 1.00 96.25 692 TRP A N 1
ATOM 5519 C CA . TRP A 1 692 ? -1.210 4.453 2.822 1.00 96.25 692 TRP A CA 1
ATOM 5520 C C . TRP A 1 692 ? -0.765 5.787 2.187 1.00 96.25 692 TRP A C 1
ATOM 5522 O O . TRP A 1 692 ? -1.215 6.864 2.575 1.00 96.25 692 TRP A O 1
ATOM 5532 N N . TYR A 1 693 ? 0.155 5.722 1.219 1.00 93.44 693 TYR A N 1
ATOM 5533 C CA . TYR A 1 693 ? 0.826 6.901 0.658 1.00 93.44 693 TYR A CA 1
ATOM 5534 C C . TYR A 1 693 ? -0.075 7.751 -0.257 1.00 93.44 693 TYR A C 1
ATOM 5536 O O . TYR A 1 693 ? 0.032 8.980 -0.243 1.00 93.44 693 TYR A O 1
ATOM 5544 N N . GLU A 1 694 ? -0.935 7.105 -1.053 1.00 93.19 694 GLU A N 1
ATOM 5545 C CA . GLU A 1 694 ? -1.928 7.744 -1.928 1.00 93.19 694 GLU A CA 1
ATOM 5546 C C . GLU A 1 694 ? -3.340 7.779 -1.319 1.00 93.19 694 GLU A C 1
ATOM 5548 O O . GLU A 1 694 ? -3.728 6.827 -0.639 1.00 93.19 694 GLU A O 1
ATOM 5553 N N . PRO A 1 695 ? -4.162 8.784 -1.682 1.00 97.06 695 PRO A N 1
ATOM 5554 C CA . PRO A 1 695 ? -5.615 8.746 -1.539 1.00 97.06 695 PRO A CA 1
ATOM 5555 C C . PRO A 1 695 ? -6.274 7.468 -2.083 1.00 97.06 695 PRO A C 1
ATOM 5557 O O . PRO A 1 695 ? -6.188 7.145 -3.270 1.00 97.06 695 PRO A O 1
ATOM 5560 N N . ILE A 1 696 ? -7.036 6.794 -1.226 1.00 98.31 696 ILE A N 1
ATOM 5561 C CA . ILE A 1 696 ? -7.914 5.667 -1.550 1.00 98.31 696 ILE A CA 1
ATOM 5562 C C . ILE A 1 696 ? -9.365 6.162 -1.490 1.00 98.31 696 ILE A C 1
ATOM 5564 O O . ILE A 1 696 ? -10.108 5.913 -0.544 1.00 98.31 696 ILE A O 1
ATOM 5568 N N . VAL A 1 697 ? -9.785 6.900 -2.520 1.00 98.25 697 VAL A N 1
ATOM 5569 C CA . VAL A 1 697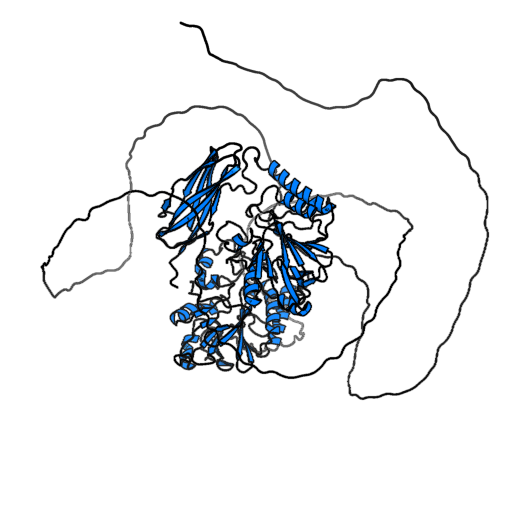 ? -11.180 7.360 -2.639 1.00 98.25 697 VAL A CA 1
ATOM 5570 C C . VAL A 1 697 ? -12.111 6.149 -2.734 1.00 98.25 697 VAL A C 1
ATOM 5572 O O . VAL A 1 697 ? -11.967 5.341 -3.654 1.00 98.25 697 VAL A O 1
ATOM 5575 N N . ALA A 1 698 ? -13.065 6.036 -1.808 1.00 98.38 698 ALA A N 1
ATOM 5576 C CA . ALA A 1 698 ? -14.088 4.996 -1.823 1.00 98.38 698 ALA A CA 1
ATOM 5577 C C . ALA A 1 698 ? -15.164 5.284 -2.884 1.00 98.38 698 ALA A C 1
ATOM 5579 O O . ALA A 1 698 ? -15.701 6.390 -2.962 1.00 98.38 698 ALA A O 1
ATOM 5580 N N . ASP A 1 699 ? -15.518 4.264 -3.662 1.00 98.75 699 ASP A N 1
ATOM 5581 C CA . ASP A 1 699 ? -16.603 4.298 -4.647 1.00 98.75 699 ASP A CA 1
ATOM 5582 C C . ASP A 1 699 ? -17.987 4.328 -3.964 1.00 98.75 699 ASP A C 1
ATOM 5584 O O . ASP A 1 699 ? -18.956 4.853 -4.518 1.00 98.75 699 ASP A O 1
ATOM 5588 N N . ARG A 1 700 ? -18.075 3.820 -2.722 1.00 98.44 700 ARG A N 1
ATOM 5589 C CA . ARG A 1 700 ? -19.274 3.892 -1.876 1.00 98.44 700 ARG A CA 1
ATOM 5590 C C . ARG A 1 700 ? -18.929 4.183 -0.412 1.00 98.44 700 ARG A C 1
ATOM 5592 O O . ARG A 1 700 ? -18.201 3.424 0.221 1.00 98.44 700 ARG A O 1
ATOM 5599 N N . SER A 1 701 ? -19.534 5.235 0.138 1.00 98.44 701 SER A N 1
ATOM 5600 C CA . SER A 1 701 ? -19.597 5.470 1.588 1.00 98.44 701 SER A CA 1
ATOM 5601 C C . SER A 1 701 ? -20.767 4.687 2.203 1.00 98.44 701 SER A C 1
ATOM 5603 O O . SER A 1 701 ? -21.847 4.636 1.602 1.00 98.44 701 SER A O 1
ATOM 5605 N N . LEU A 1 702 ? -20.563 4.068 3.368 1.00 98.56 702 LEU A N 1
ATOM 5606 C CA . LEU A 1 702 ? -21.564 3.267 4.083 1.00 98.56 702 LEU A CA 1
ATOM 5607 C C . LEU A 1 702 ? -21.945 3.934 5.425 1.00 98.56 702 LEU A C 1
ATOM 5609 O O . LEU A 1 702 ? -21.052 4.118 6.255 1.00 98.56 702 LEU A O 1
ATOM 5613 N N . PRO A 1 703 ? -23.228 4.271 5.668 1.00 98.12 703 PRO A N 1
ATOM 5614 C CA . PRO A 1 703 ? -23.655 4.879 6.931 1.00 98.12 703 PRO A CA 1
ATOM 5615 C C . PRO A 1 703 ? -23.521 3.941 8.136 1.00 98.12 703 PRO A C 1
ATOM 5617 O O . PRO A 1 703 ? -23.708 2.727 8.016 1.00 98.12 703 PRO A O 1
ATOM 5620 N N . LEU A 1 704 ? -23.237 4.503 9.310 1.00 98.00 704 LEU A N 1
ATOM 5621 C CA . LEU A 1 704 ? -23.100 3.757 10.561 1.00 98.00 704 LEU A CA 1
ATOM 5622 C C . LEU A 1 704 ? -24.466 3.442 11.187 1.00 98.00 704 LEU A C 1
ATOM 5624 O O . LEU A 1 704 ? -25.340 4.297 11.305 1.00 98.00 704 LEU A O 1
ATOM 5628 N N . GLY A 1 705 ? -24.639 2.196 11.626 1.00 97.25 705 GLY A N 1
ATOM 5629 C CA . GLY A 1 705 ? -25.894 1.669 12.165 1.00 97.25 705 GLY A CA 1
ATOM 5630 C C . GLY A 1 705 ? -26.911 1.236 11.102 1.00 97.25 705 GLY A C 1
ATOM 5631 O O . GLY A 1 705 ? -27.977 0.740 11.467 1.00 97.25 705 GLY A O 1
ATOM 5632 N N . GLU A 1 706 ? -26.604 1.386 9.809 1.00 98.12 706 GLU A N 1
ATOM 5633 C CA . GLU A 1 706 ? -27.464 0.947 8.705 1.00 98.12 706 GLU A CA 1
ATOM 5634 C C . GLU A 1 706 ? -27.059 -0.431 8.146 1.00 98.12 706 GLU A C 1
ATOM 5636 O O . GLU A 1 706 ? -25.898 -0.851 8.192 1.00 98.12 706 GLU A O 1
ATOM 5641 N N . THR A 1 707 ? -28.039 -1.138 7.574 1.00 98.56 707 THR A N 1
ATOM 5642 C CA . THR A 1 707 ? -27.838 -2.401 6.853 1.00 98.56 707 THR A CA 1
ATOM 5643 C C . THR A 1 707 ? -27.812 -2.153 5.351 1.00 98.56 707 THR A C 1
ATOM 5645 O O . THR A 1 707 ? -28.803 -1.716 4.764 1.00 98.56 707 THR A O 1
ATOM 5648 N N . VAL A 1 708 ? -26.698 -2.488 4.700 1.00 98.06 708 VAL A N 1
ATOM 5649 C CA . VAL A 1 708 ? -26.564 -2.453 3.241 1.00 98.06 708 VAL A CA 1
ATOM 5650 C C . VAL A 1 708 ? -26.679 -3.854 2.648 1.00 98.06 708 VAL A C 1
ATOM 5652 O O . VAL A 1 708 ? -26.182 -4.832 3.201 1.00 98.06 708 VAL A O 1
ATOM 5655 N N . ARG A 1 709 ? -27.329 -3.966 1.488 1.00 98.25 709 ARG A N 1
ATOM 5656 C CA . ARG A 1 709 ? -27.473 -5.241 0.777 1.00 98.25 709 ARG A CA 1
ATOM 5657 C C . ARG A 1 709 ? -26.366 -5.437 -0.262 1.00 98.25 709 ARG A C 1
ATOM 5659 O O . ARG A 1 709 ? -26.086 -4.521 -1.038 1.00 98.25 709 ARG A O 1
ATOM 5666 N N . TRP A 1 710 ? -25.811 -6.647 -0.324 1.00 98.44 710 TRP A N 1
ATOM 5667 C CA . TRP A 1 710 ? -24.975 -7.138 -1.423 1.00 98.44 710 TRP A CA 1
ATOM 5668 C C . TRP A 1 710 ? -25.441 -8.545 -1.830 1.00 98.44 710 TRP A C 1
ATOM 5670 O O . TRP A 1 710 ? -25.373 -9.482 -1.043 1.00 98.44 710 TRP A O 1
ATOM 5680 N N . ASN A 1 711 ? -25.956 -8.682 -3.056 1.00 98.06 711 ASN A N 1
ATOM 5681 C CA . ASN A 1 711 ? -26.553 -9.906 -3.605 1.00 98.06 711 ASN A CA 1
ATOM 5682 C C . ASN A 1 711 ? -27.583 -10.574 -2.660 1.00 98.06 711 ASN A C 1
ATOM 5684 O O . ASN A 1 711 ? -28.673 -10.022 -2.445 1.00 98.06 711 ASN A O 1
ATOM 5688 N N . GLU A 1 712 ? -27.300 -11.762 -2.116 1.00 98.12 712 GLU A N 1
ATOM 5689 C CA . GLU A 1 712 ? -28.158 -12.419 -1.119 1.00 98.12 712 GLU A CA 1
ATOM 5690 C C . GLU A 1 712 ? -27.959 -11.913 0.321 1.00 98.12 712 GLU A C 1
ATOM 5692 O O . GLU A 1 712 ? -28.870 -12.085 1.131 1.00 98.12 712 GLU A O 1
ATOM 5697 N N . TYR A 1 713 ? -26.832 -11.261 0.616 1.00 98.69 713 TYR A N 1
ATOM 5698 C CA . TYR A 1 713 ? -26.403 -10.871 1.959 1.00 98.69 713 TYR A CA 1
ATOM 5699 C C . TYR A 1 713 ? -26.900 -9.488 2.383 1.00 98.69 713 TYR A C 1
ATOM 5701 O O . TYR A 1 713 ? -26.956 -8.539 1.596 1.00 98.69 713 TYR A O 1
ATOM 5709 N N . GLU A 1 714 ? -27.190 -9.371 3.674 1.00 98.69 714 GLU A N 1
ATOM 5710 C CA . GLU A 1 714 ? -27.491 -8.122 4.366 1.00 98.69 714 GLU A CA 1
ATOM 5711 C C . GLU A 1 714 ? -26.376 -7.876 5.387 1.00 98.69 714 GLU A C 1
ATOM 5713 O O . GLU A 1 714 ? -26.110 -8.721 6.242 1.00 98.69 714 GLU A O 1
ATOM 5718 N N . ILE A 1 715 ? -25.668 -6.758 5.220 1.00 98.81 715 ILE A N 1
ATOM 5719 C CA . ILE A 1 715 ? -24.435 -6.418 5.931 1.00 98.81 715 ILE A CA 1
ATOM 5720 C C . ILE A 1 715 ? -24.707 -5.161 6.755 1.00 98.81 715 ILE A C 1
ATOM 5722 O O . ILE A 1 715 ? -24.892 -4.080 6.194 1.00 98.81 715 ILE A O 1
ATOM 5726 N N . THR A 1 716 ? -24.742 -5.289 8.078 1.00 98.88 716 THR A N 1
ATOM 5727 C CA . THR A 1 716 ? -24.927 -4.148 8.985 1.00 98.88 716 THR A CA 1
ATOM 5728 C C . THR A 1 716 ? -23.577 -3.566 9.369 1.00 98.88 716 THR A C 1
ATOM 5730 O O . THR A 1 716 ? -22.702 -4.289 9.850 1.00 98.88 716 THR A O 1
ATOM 5733 N N . VAL A 1 717 ? -23.410 -2.262 9.151 1.00 98.81 717 VAL A N 1
ATOM 5734 C CA . VAL A 1 717 ? -22.187 -1.533 9.495 1.00 98.81 717 VAL A CA 1
ATOM 5735 C C . VAL A 1 717 ? -22.349 -0.940 10.887 1.00 98.81 717 VAL A C 1
ATOM 5737 O O . VAL A 1 717 ? -23.287 -0.190 11.140 1.00 98.81 717 VAL A O 1
ATOM 5740 N N . HIS A 1 718 ? -21.435 -1.253 11.799 1.00 98.62 718 HIS A N 1
ATOM 5741 C CA . HIS A 1 718 ? -21.460 -0.766 13.176 1.00 98.62 718 HIS A CA 1
ATOM 5742 C C . HIS A 1 718 ? -20.242 0.105 13.463 1.00 98.62 718 HIS A C 1
ATOM 5744 O O . HIS A 1 718 ? -19.127 -0.243 13.077 1.00 98.62 718 HIS A O 1
ATOM 5750 N N . ASP A 1 719 ? -20.446 1.197 14.198 1.00 97.38 719 ASP A N 1
ATOM 5751 C CA . ASP A 1 719 ? -19.339 1.954 14.784 1.00 97.38 719 ASP A CA 1
ATOM 5752 C C . ASP A 1 719 ? -18.625 1.099 15.843 1.00 97.38 719 ASP A C 1
ATOM 5754 O O . ASP A 1 719 ? -19.275 0.470 16.688 1.00 97.38 719 ASP A O 1
ATOM 5758 N N . GLN A 1 720 ? -17.295 1.028 15.767 1.00 97.25 720 GLN A N 1
ATOM 5759 C CA . GLN A 1 720 ? -16.478 0.162 16.619 1.00 97.25 720 GLN A CA 1
ATOM 5760 C C . GLN A 1 720 ? -15.091 0.786 16.883 1.00 97.25 720 GLN A C 1
ATOM 5762 O O . GLN A 1 720 ? -14.071 0.201 16.496 1.00 97.25 720 GLN A O 1
ATOM 5767 N N . PRO A 1 721 ? -15.028 1.962 17.539 1.00 95.88 721 PRO A N 1
ATOM 5768 C CA . PRO A 1 721 ? -13.765 2.604 17.880 1.00 95.88 721 PRO A CA 1
ATOM 5769 C C . PRO A 1 721 ? -12.986 1.775 18.912 1.00 95.88 721 PRO A C 1
ATOM 5771 O O . PRO A 1 721 ? -13.572 1.021 19.692 1.00 95.88 721 PRO A O 1
ATOM 5774 N N . GLY A 1 722 ? -11.659 1.910 18.938 1.00 95.62 722 GLY A N 1
ATOM 5775 C CA . GLY A 1 722 ? -10.800 1.400 20.018 1.00 95.62 722 GLY A CA 1
ATOM 5776 C C . GLY A 1 722 ? -9.388 1.020 19.582 1.00 95.62 722 GLY A C 1
ATOM 5777 O O . GLY A 1 722 ? -8.415 1.484 20.178 1.00 95.62 722 GLY A O 1
ATOM 5778 N N . HIS A 1 723 ? -9.244 0.195 18.543 1.00 97.44 723 HIS A N 1
ATOM 5779 C CA . HIS A 1 723 ? -7.959 0.001 17.862 1.00 97.44 723 HIS A CA 1
ATOM 5780 C C . HIS A 1 723 ? -7.564 1.282 17.121 1.00 97.44 723 HIS A C 1
ATOM 5782 O O . HIS A 1 723 ? -6.462 1.804 17.299 1.00 97.44 723 HIS A O 1
ATOM 5788 N N . THR A 1 724 ? -8.522 1.845 16.382 1.00 97.69 724 THR A N 1
ATOM 5789 C CA . THR A 1 724 ? -8.515 3.242 15.944 1.00 97.69 724 THR A CA 1
ATOM 5790 C C . THR A 1 724 ? -9.874 3.875 16.228 1.00 97.69 724 THR A C 1
ATOM 5792 O O . THR A 1 724 ? -10.856 3.170 16.450 1.00 97.69 724 THR A O 1
ATOM 5795 N N . LEU A 1 725 ? -9.946 5.206 16.218 1.00 97.25 725 LEU A N 1
ATOM 5796 C CA . LEU A 1 725 ? -11.216 5.938 16.207 1.00 97.25 725 LEU A CA 1
ATOM 5797 C C . LEU A 1 725 ? -12.024 5.704 14.915 1.00 97.25 725 LEU A C 1
ATOM 5799 O O . LEU A 1 725 ? -13.249 5.780 14.913 1.00 97.25 725 LEU A O 1
ATOM 5803 N N . PHE A 1 726 ? -11.337 5.439 13.810 1.00 97.12 726 PHE A N 1
ATOM 5804 C CA . PHE A 1 726 ? -11.911 5.288 12.476 1.00 97.12 726 PHE A CA 1
ATOM 5805 C C . PHE A 1 726 ? -11.924 3.801 12.105 1.00 97.12 726 PHE A C 1
ATOM 5807 O O . PHE A 1 726 ? -11.261 3.368 11.160 1.00 97.12 726 PHE A O 1
ATOM 5814 N N . ALA A 1 727 ? -12.627 3.020 12.925 1.00 97.88 727 ALA A N 1
ATOM 5815 C CA . ALA A 1 727 ? -12.799 1.583 12.771 1.00 97.88 727 ALA A CA 1
ATOM 5816 C C . ALA A 1 727 ? -14.285 1.208 12.848 1.00 97.88 727 ALA A C 1
ATOM 5818 O O . ALA A 1 727 ? -15.058 1.785 13.618 1.00 97.88 727 ALA A O 1
ATOM 5819 N N . ALA A 1 728 ? -14.678 0.231 12.035 1.00 98.44 728 ALA A N 1
ATOM 5820 C CA . ALA A 1 728 ? -16.029 -0.304 11.967 1.00 98.44 728 ALA A CA 1
ATOM 5821 C C . ALA A 1 728 ? -16.038 -1.823 12.123 1.00 98.44 728 ALA A C 1
ATOM 5823 O O . ALA A 1 728 ? -15.075 -2.513 11.781 1.00 98.44 728 ALA A O 1
ATOM 5824 N N . ALA A 1 729 ? -17.182 -2.340 12.562 1.00 98.62 729 ALA A N 1
ATOM 5825 C CA . ALA A 1 729 ? -17.502 -3.754 12.479 1.00 98.62 729 ALA A CA 1
ATOM 5826 C C . ALA A 1 729 ? -18.547 -4.015 11.387 1.00 98.62 729 ALA A C 1
ATOM 5828 O O . ALA A 1 729 ? -19.479 -3.230 11.210 1.00 98.62 729 ALA A O 1
ATOM 5829 N N . PHE A 1 730 ? -18.435 -5.151 10.699 1.00 98.88 730 PHE A N 1
ATOM 5830 C CA . PHE A 1 730 ? -19.439 -5.612 9.734 1.00 98.88 730 PHE A CA 1
ATOM 5831 C C . PHE A 1 730 ? -20.118 -6.881 10.255 1.00 98.88 730 PHE A C 1
ATOM 5833 O O . PHE A 1 730 ? -19.463 -7.911 10.410 1.00 98.88 730 PHE A O 1
ATOM 5840 N N . GLU A 1 731 ? -21.422 -6.815 10.523 1.00 98.81 731 GLU A N 1
ATOM 5841 C CA . GLU A 1 731 ? -22.259 -7.963 10.896 1.00 98.81 731 GLU A CA 1
ATOM 5842 C C . GLU A 1 731 ? -22.953 -8.538 9.656 1.00 98.81 731 GLU A C 1
ATOM 5844 O O . GLU A 1 731 ? -23.571 -7.796 8.895 1.00 98.81 731 GLU A O 1
ATOM 5849 N N . VAL A 1 732 ? -22.894 -9.859 9.474 1.00 98.69 732 VAL A N 1
ATOM 5850 C CA . VAL A 1 732 ? -23.608 -10.582 8.406 1.00 98.69 732 VAL A CA 1
ATOM 5851 C C . VAL A 1 732 ? -23.930 -12.013 8.856 1.00 98.69 732 VAL A C 1
ATOM 5853 O O . VAL A 1 732 ? -23.223 -12.589 9.685 1.00 98.69 732 VAL A O 1
ATOM 5856 N N . GLU A 1 733 ? -24.997 -12.611 8.322 1.00 98.62 733 GLU A N 1
ATOM 5857 C CA . GLU A 1 733 ? -25.286 -14.041 8.491 1.00 98.62 733 GLU A CA 1
ATOM 5858 C C . GLU A 1 733 ? -24.866 -14.828 7.241 1.00 98.62 733 GLU A C 1
ATOM 5860 O O . GLU A 1 733 ? -25.257 -14.494 6.122 1.00 98.62 733 GLU A O 1
ATOM 5865 N N . VAL A 1 734 ? -24.068 -15.883 7.433 1.00 98.31 734 VAL A N 1
ATOM 5866 C CA . VAL A 1 734 ? -23.546 -16.749 6.364 1.00 98.31 734 VAL A CA 1
ATOM 5867 C C . VAL A 1 734 ? -23.763 -18.204 6.759 1.00 98.31 734 VAL A C 1
ATOM 5869 O O . VAL A 1 734 ? -23.379 -18.612 7.851 1.00 98.31 734 VAL A O 1
ATOM 5872 N N . ASP A 1 735 ? -24.400 -18.996 5.895 1.00 98.06 735 ASP A N 1
ATOM 5873 C CA . ASP A 1 735 ? -24.694 -20.422 6.132 1.00 98.06 735 ASP A CA 1
ATOM 5874 C C . ASP A 1 735 ? -25.414 -20.728 7.469 1.00 98.06 735 ASP A C 1
ATOM 5876 O O . ASP A 1 735 ? -25.266 -21.806 8.046 1.00 98.06 735 ASP A O 1
ATOM 5880 N N . GLY A 1 736 ? -26.213 -19.777 7.974 1.00 97.44 736 GLY A N 1
ATOM 5881 C CA . GLY A 1 736 ? -26.895 -19.870 9.273 1.00 97.44 736 GLY A CA 1
ATOM 5882 C C . GLY A 1 736 ? -26.005 -19.564 10.486 1.00 97.44 736 GLY A C 1
ATOM 5883 O O . GLY A 1 736 ? -26.401 -19.819 11.624 1.00 97.44 736 GLY A O 1
ATOM 5884 N N . VAL A 1 737 ? -24.799 -19.033 10.262 1.00 97.94 737 VAL A N 1
ATOM 5885 C CA . VAL A 1 737 ? -23.880 -18.544 11.293 1.00 97.94 737 VAL A CA 1
ATOM 5886 C C . VAL A 1 737 ? -23.796 -17.025 11.195 1.00 97.94 737 VAL A C 1
ATOM 5888 O O . VAL A 1 737 ? -23.351 -16.476 10.188 1.00 97.94 737 VAL A O 1
ATOM 5891 N N . LYS A 1 738 ? -24.175 -16.329 12.268 1.00 98.56 738 LYS A N 1
ATOM 5892 C CA . LYS A 1 738 ? -23.904 -14.897 12.395 1.00 98.56 738 LYS A CA 1
ATOM 5893 C C . LYS A 1 738 ? -22.414 -14.670 12.653 1.00 98.56 738 LYS A C 1
ATOM 5895 O O . LYS A 1 738 ? -21.873 -15.204 13.628 1.00 98.56 738 LYS A O 1
ATOM 5900 N N . VAL A 1 739 ? -21.774 -13.847 11.831 1.00 98.56 739 VAL A N 1
ATOM 5901 C CA . VAL A 1 739 ? -20.364 -13.469 11.964 1.00 98.56 739 VAL A CA 1
ATOM 5902 C C . VAL A 1 739 ? -20.218 -11.956 12.108 1.00 98.56 739 VAL A C 1
ATOM 5904 O O . VAL A 1 739 ? -21.059 -11.195 11.627 1.00 98.56 739 VAL A O 1
ATOM 5907 N N . VAL A 1 740 ? -19.142 -11.520 12.765 1.00 98.75 740 VAL A N 1
ATOM 5908 C CA . VAL A 1 740 ? -18.723 -10.112 12.772 1.00 98.75 740 VAL A CA 1
ATOM 5909 C C . VAL A 1 740 ? -17.262 -10.011 12.367 1.00 98.75 740 VAL A C 1
ATOM 5911 O O . VAL A 1 740 ? -16.400 -10.605 13.016 1.00 98.75 740 VAL A O 1
ATOM 5914 N N . PHE A 1 741 ? -16.987 -9.221 11.333 1.00 98.69 741 PHE A N 1
ATOM 5915 C CA . PHE A 1 741 ? -15.642 -8.743 11.026 1.00 98.69 741 PHE A CA 1
ATOM 5916 C C . PHE A 1 741 ? -15.338 -7.561 11.944 1.00 98.69 741 PHE A C 1
ATOM 5918 O O . PHE A 1 741 ? -16.055 -6.565 11.896 1.00 98.69 741 PHE A O 1
ATOM 5925 N N . THR A 1 742 ? -14.325 -7.682 12.804 1.00 97.88 742 THR A N 1
ATOM 5926 C CA . THR A 1 742 ? -13.990 -6.676 13.835 1.00 97.88 742 THR A CA 1
ATOM 5927 C C . THR A 1 742 ? -12.819 -5.777 13.452 1.00 97.88 742 THR A C 1
ATOM 5929 O O . THR A 1 742 ? -12.417 -4.929 14.250 1.00 97.88 742 THR A O 1
ATOM 5932 N N . GLY A 1 743 ? -12.191 -6.027 12.299 1.00 97.00 743 GLY A N 1
ATOM 5933 C CA . GLY A 1 743 ? -10.837 -5.547 12.041 1.00 97.00 743 GLY A CA 1
ATOM 5934 C C . GLY A 1 743 ? -9.906 -5.949 13.190 1.00 97.00 743 GLY A C 1
ATOM 5935 O O . GLY A 1 743 ? -10.053 -7.024 13.788 1.00 97.00 743 GLY A O 1
ATOM 5936 N N . ASP A 1 744 ? -8.986 -5.058 13.540 1.00 97.25 744 ASP A N 1
ATOM 5937 C CA . ASP A 1 744 ? -7.866 -5.369 14.428 1.00 97.25 744 ASP A CA 1
ATOM 5938 C C . ASP A 1 744 ? -8.131 -5.180 15.937 1.00 97.25 744 ASP A C 1
ATOM 5940 O O . ASP A 1 744 ? -7.202 -5.195 16.737 1.00 97.25 744 ASP A O 1
ATOM 5944 N N . GLN A 1 745 ? -9.398 -5.036 16.347 1.00 96.94 745 GLN A N 1
ATOM 5945 C CA . GLN A 1 745 ? -9.812 -4.606 17.694 1.00 96.94 745 GLN A CA 1
ATOM 5946 C C . GLN A 1 745 ? -9.174 -5.380 18.870 1.00 96.94 745 GLN A C 1
ATOM 5948 O O . GLN A 1 745 ? -8.662 -4.776 19.815 1.00 96.94 745 GLN A O 1
ATOM 5953 N N . GLN A 1 746 ? -9.179 -6.715 18.840 1.00 95.25 746 GLN A N 1
ATOM 5954 C CA . GLN A 1 746 ? -8.533 -7.537 19.870 1.00 95.25 746 GLN A CA 1
ATOM 5955 C C . GLN A 1 746 ? -7.994 -8.852 19.307 1.00 95.25 746 GLN A C 1
ATOM 5957 O O . GLN A 1 746 ? -8.490 -9.363 18.300 1.00 95.25 746 GLN A O 1
ATOM 5962 N N . GLU A 1 747 ? -7.022 -9.440 20.010 1.00 93.06 747 GLU A N 1
ATOM 5963 C CA . GLU A 1 747 ? -6.296 -10.621 19.523 1.00 93.06 747 GLU A CA 1
ATOM 5964 C C . GLU A 1 747 ? -7.103 -11.934 19.499 1.00 93.06 747 GLU A C 1
ATOM 5966 O O . GLU A 1 747 ? -6.592 -12.953 19.046 1.00 93.06 747 GLU A O 1
ATOM 5971 N N . ASN A 1 748 ? -8.347 -11.943 19.991 1.00 93.31 748 ASN A N 1
ATOM 5972 C CA . ASN A 1 748 ? -9.245 -13.104 19.996 1.00 93.31 748 ASN A CA 1
ATOM 5973 C C . ASN A 1 748 ? -8.659 -14.389 20.635 1.00 93.31 748 ASN A C 1
ATOM 5975 O O . ASN A 1 748 ? -9.136 -15.499 20.377 1.00 93.31 748 ASN A O 1
ATOM 5979 N N . LEU A 1 749 ? -7.674 -14.273 21.528 1.00 92.25 749 LEU A N 1
ATOM 5980 C CA . LEU A 1 749 ? -6.955 -15.382 22.169 1.00 92.25 749 LEU A CA 1
ATOM 5981 C C . LEU A 1 749 ? -7.109 -15.393 23.702 1.00 92.25 749 LEU A C 1
ATOM 5983 O O . LEU A 1 749 ? -6.464 -16.189 24.389 1.00 92.25 749 LEU A O 1
ATOM 5987 N N . GLY A 1 750 ? -7.955 -14.545 24.281 1.00 91.50 750 GLY A N 1
ATOM 5988 C CA . GLY A 1 750 ? -8.260 -14.540 25.709 1.00 91.50 750 GLY A CA 1
ATOM 5989 C C . GLY A 1 750 ? -8.935 -15.830 26.178 1.00 91.50 750 GLY A C 1
ATOM 5990 O O . GLY A 1 750 ? -9.758 -16.435 25.483 1.00 91.50 750 GLY A O 1
ATOM 5991 N N . LEU A 1 751 ? -8.580 -16.259 27.389 1.00 90.06 751 LEU A N 1
ATOM 5992 C CA . LEU A 1 751 ? -9.133 -17.419 28.085 1.00 90.06 751 LEU A CA 1
ATOM 5993 C C . LEU A 1 751 ? -9.390 -17.013 29.546 1.00 90.06 751 LEU A C 1
ATOM 5995 O O . LEU A 1 751 ? -8.419 -16.818 30.288 1.00 90.06 751 LEU A O 1
ATOM 5999 N N . PRO A 1 752 ? -10.657 -16.855 29.981 1.00 84.81 752 PRO A N 1
ATOM 6000 C CA . PRO A 1 752 ? -10.992 -16.340 31.308 1.00 84.81 752 PRO A CA 1
ATOM 6001 C C . PRO A 1 752 ? -10.269 -17.078 32.445 1.00 84.81 752 PRO A C 1
ATOM 6003 O O . PRO A 1 752 ? -10.454 -18.273 32.653 1.00 84.81 752 PRO A O 1
ATOM 6006 N N . GLY A 1 753 ? -9.429 -16.351 33.188 1.00 85.12 753 GLY A N 1
ATOM 6007 C CA . GLY A 1 753 ? -8.632 -16.887 34.300 1.00 85.12 753 GLY A CA 1
ATOM 6008 C C . GLY A 1 753 ? -7.297 -17.548 33.919 1.00 85.12 753 GLY A C 1
ATOM 6009 O O . GLY A 1 753 ? -6.467 -17.739 34.805 1.00 85.12 753 GLY A O 1
ATOM 6010 N N . GLU A 1 754 ? -7.047 -17.838 32.638 1.00 91.56 754 GLU A N 1
ATOM 6011 C CA . GLU A 1 754 ? -5.812 -18.486 32.160 1.00 91.56 754 GLU A CA 1
ATOM 6012 C C . GLU A 1 754 ? -4.915 -17.540 31.346 1.00 91.56 754 GLU A C 1
ATOM 6014 O O . GLU A 1 754 ? -3.713 -17.444 31.602 1.00 91.56 754 GLU A O 1
ATOM 6019 N N . ARG A 1 755 ? -5.494 -16.813 30.383 1.00 92.44 755 ARG A N 1
ATOM 6020 C CA . ARG A 1 755 ? -4.781 -15.930 29.449 1.00 92.44 755 ARG A CA 1
ATOM 6021 C C . ARG A 1 755 ? -5.575 -14.637 29.272 1.00 92.44 755 ARG A C 1
ATOM 6023 O O . ARG A 1 755 ? -6.746 -14.682 28.911 1.00 92.44 755 ARG A O 1
ATOM 6030 N N . ARG A 1 756 ? -4.950 -13.483 29.531 1.00 92.38 756 ARG A N 1
ATOM 6031 C CA . ARG A 1 756 ? -5.579 -12.180 29.256 1.00 92.38 756 ARG A CA 1
ATOM 6032 C C . ARG A 1 756 ? -5.686 -11.957 27.748 1.00 92.38 756 ARG A C 1
ATOM 6034 O O . ARG A 1 756 ? -4.760 -12.323 27.034 1.00 92.38 756 ARG A O 1
ATOM 6041 N N . GLU A 1 757 ? -6.772 -11.331 27.315 1.00 94.44 757 GLU A N 1
ATOM 6042 C CA . GLU A 1 757 ? -6.869 -10.694 26.003 1.00 94.44 757 GLU A CA 1
ATOM 6043 C C . GLU A 1 757 ? -5.899 -9.510 25.910 1.00 94.44 757 GLU A C 1
ATOM 6045 O O . GLU A 1 757 ? -5.760 -8.739 26.867 1.00 94.44 757 GLU A O 1
ATOM 6050 N N . ILE A 1 758 ? -5.268 -9.341 24.752 1.00 95.19 758 ILE A N 1
ATOM 6051 C CA . ILE A 1 758 ? -4.668 -8.077 24.333 1.00 95.19 758 ILE A CA 1
ATOM 6052 C C . ILE A 1 758 ? -5.724 -7.299 23.545 1.00 95.19 758 ILE A C 1
ATOM 6054 O O . ILE A 1 758 ? -6.108 -7.672 22.437 1.00 95.19 758 ILE A O 1
ATOM 6058 N N . LEU A 1 759 ? -6.177 -6.204 24.154 1.00 96.69 759 LEU A N 1
ATOM 6059 C CA . LEU A 1 759 ? -6.942 -5.146 23.502 1.00 96.69 759 LEU A CA 1
ATOM 6060 C C . LEU A 1 759 ? -5.947 -4.277 22.723 1.00 96.69 759 LEU A C 1
ATOM 6062 O O . LEU A 1 759 ? -4.961 -3.809 23.300 1.00 96.69 759 LEU A O 1
ATOM 6066 N N . ASN A 1 760 ? -6.145 -4.124 21.417 1.00 96.62 760 ASN A N 1
ATOM 6067 C CA . ASN A 1 760 ? -5.104 -3.677 20.493 1.00 96.62 760 ASN A CA 1
ATOM 6068 C C . ASN A 1 760 ? -5.125 -2.156 20.266 1.00 96.62 760 ASN A C 1
ATOM 6070 O O . ASN A 1 760 ? -5.209 -1.681 19.139 1.00 96.62 760 ASN A O 1
ATOM 6074 N N . TYR A 1 761 ? -5.083 -1.369 21.338 1.00 95.69 761 TYR A N 1
ATOM 6075 C CA . TYR A 1 761 ? -5.172 0.090 21.244 1.00 95.69 761 TYR A CA 1
ATOM 6076 C C . TYR A 1 761 ? -3.805 0.760 21.073 1.00 95.69 761 TYR A C 1
ATOM 6078 O O . TYR A 1 761 ? -2.794 0.332 21.640 1.00 95.69 761 TYR A O 1
ATOM 6086 N N . GLN A 1 762 ? -3.782 1.867 20.331 1.00 95.88 762 GLN A N 1
ATOM 6087 C CA . GLN A 1 762 ? -2.638 2.771 20.258 1.00 95.88 762 GLN A CA 1
ATOM 6088 C C . GLN A 1 762 ? -3.112 4.220 20.391 1.00 95.88 762 GLN A C 1
ATOM 6090 O O . GLN A 1 762 ? -4.001 4.662 19.670 1.00 95.88 762 GLN A O 1
ATOM 6095 N N . TYR A 1 763 ? -2.485 4.992 21.283 1.00 96.31 763 TYR A N 1
ATOM 6096 C CA . TYR A 1 763 ? -2.887 6.375 21.572 1.00 96.31 763 TYR A CA 1
ATOM 6097 C C . TYR A 1 763 ? -2.933 7.272 20.319 1.00 96.31 763 TYR A C 1
ATOM 6099 O O . TYR A 1 763 ? -3.893 8.011 20.129 1.00 96.31 763 TYR A O 1
ATOM 6107 N N . ARG A 1 764 ? -1.959 7.142 19.402 1.00 94.88 764 ARG A N 1
ATOM 6108 C CA . ARG A 1 764 ? -1.931 7.902 18.133 1.00 94.88 764 ARG A CA 1
ATOM 6109 C C . ARG A 1 764 ? -3.022 7.511 17.128 1.00 94.88 764 ARG A C 1
ATOM 6111 O O . ARG A 1 764 ? -3.245 8.257 16.187 1.00 94.88 764 ARG A O 1
ATOM 6118 N N . ASN A 1 765 ? -3.755 6.420 17.351 1.00 96.44 765 ASN A N 1
ATOM 6119 C CA . ASN A 1 765 ? -4.951 6.087 16.570 1.00 96.44 765 ASN A CA 1
ATOM 6120 C C . ASN A 1 765 ? -6.221 6.763 17.130 1.00 96.44 765 ASN A C 1
ATOM 6122 O O . ASN A 1 765 ? -7.335 6.420 16.730 1.00 96.44 765 ASN A O 1
ATOM 6126 N N . ARG A 1 766 ? -6.057 7.716 18.065 1.00 95.56 766 ARG A N 1
ATOM 6127 C CA . ARG A 1 766 ? -7.113 8.481 18.752 1.00 95.56 766 ARG A CA 1
ATOM 6128 C C . ARG A 1 766 ? -8.048 7.626 19.621 1.00 95.56 766 ARG A C 1
ATOM 6130 O O . ARG A 1 766 ? -9.234 7.930 19.729 1.00 95.56 766 ARG A O 1
ATOM 6137 N N . PHE A 1 767 ? -7.491 6.585 20.245 1.00 96.31 767 PHE A N 1
ATOM 6138 C CA . PHE A 1 767 ? -8.144 5.764 21.275 1.00 96.31 767 PHE A CA 1
ATOM 6139 C C . PHE A 1 767 ? -8.752 6.620 22.404 1.00 96.31 767 PHE A C 1
ATOM 6141 O O . PHE A 1 767 ? -8.127 7.577 22.870 1.00 96.31 767 PHE A O 1
ATOM 6148 N N . ARG A 1 768 ? -9.947 6.243 22.872 1.00 96.12 768 ARG A N 1
ATOM 6149 C CA . ARG A 1 768 ? -10.683 6.882 23.970 1.00 96.12 768 ARG A CA 1
ATOM 6150 C C . ARG A 1 768 ? -11.066 5.865 25.045 1.00 96.12 768 ARG A C 1
ATOM 6152 O O . ARG A 1 768 ? -11.326 4.698 24.760 1.00 96.12 768 ARG A O 1
ATOM 6159 N N . LEU A 1 769 ? -11.205 6.338 26.282 1.00 96.19 769 LEU A N 1
ATOM 6160 C CA . LEU A 1 769 ? -11.810 5.528 27.341 1.00 96.19 769 LEU A CA 1
ATOM 6161 C C . LEU A 1 769 ? -13.280 5.238 27.003 1.00 96.19 769 LEU A C 1
ATOM 6163 O O . LEU A 1 769 ? -13.979 6.089 26.452 1.00 96.19 769 LEU A O 1
ATOM 6167 N N . GLY A 1 770 ? -13.734 4.026 27.307 1.00 97.50 770 GLY A N 1
ATOM 6168 C CA . GLY A 1 770 ? -15.058 3.520 26.954 1.00 97.50 770 GLY A CA 1
ATOM 6169 C C . GLY A 1 770 ? -15.152 2.836 25.583 1.00 97.50 770 GLY A C 1
ATOM 6170 O O . GLY A 1 770 ? -16.084 2.058 25.386 1.00 97.50 770 GLY A O 1
ATOM 6171 N N . ASP A 1 771 ? -14.198 3.025 24.663 1.00 97.94 771 ASP A N 1
ATOM 6172 C CA . ASP A 1 771 ? -14.226 2.440 23.305 1.00 97.94 771 ASP A CA 1
ATOM 6173 C C . ASP A 1 771 ? -14.362 0.898 23.327 1.00 97.94 771 ASP A C 1
ATOM 6175 O O . ASP A 1 771 ? -15.203 0.296 22.646 1.00 97.94 771 ASP A O 1
ATOM 6179 N N . TYR A 1 772 ? -13.581 0.234 24.186 1.00 98.25 772 TYR A N 1
ATOM 6180 C CA . TYR A 1 772 ? -13.618 -1.226 24.342 1.00 98.25 772 TYR A CA 1
ATOM 6181 C C . TYR A 1 772 ? -14.840 -1.714 25.117 1.00 98.25 772 TYR A C 1
ATOM 6183 O O . TYR A 1 772 ? -15.338 -2.809 24.850 1.00 98.25 772 TYR A O 1
ATOM 6191 N N . VAL A 1 773 ? -15.370 -0.901 26.033 1.00 98.25 773 VAL A N 1
ATOM 6192 C CA . VAL A 1 773 ? -16.644 -1.178 26.708 1.00 98.25 773 VAL A CA 1
ATOM 6193 C C . VAL A 1 773 ? -17.794 -1.106 25.699 1.00 98.25 773 VAL A C 1
ATOM 6195 O O . VAL A 1 773 ? -18.619 -2.019 25.657 1.00 98.25 773 VAL A O 1
ATOM 6198 N N . ALA A 1 774 ? -17.824 -0.089 24.834 1.00 98.12 774 ALA A N 1
ATOM 6199 C CA . ALA A 1 774 ? -18.805 0.050 23.760 1.00 98.12 774 ALA A CA 1
ATOM 6200 C C . ALA A 1 774 ? -18.723 -1.113 22.754 1.00 98.12 774 ALA A C 1
ATOM 6202 O O . ALA A 1 774 ? -19.754 -1.697 22.410 1.00 98.12 774 ALA A O 1
ATOM 6203 N N . SER A 1 775 ? -17.509 -1.513 22.366 1.00 97.44 775 SER A N 1
ATOM 6204 C CA . SER A 1 775 ? -17.252 -2.654 21.473 1.00 97.44 775 SER A CA 1
ATOM 6205 C C . SER A 1 775 ? -17.678 -3.994 22.083 1.00 97.44 775 SER A C 1
ATOM 6207 O O . SER A 1 775 ? -18.383 -4.778 21.449 1.00 97.44 775 SER A O 1
ATOM 6209 N N . ALA A 1 776 ? -17.349 -4.256 23.350 1.00 97.62 776 ALA A N 1
ATOM 6210 C CA . ALA A 1 776 ? -17.800 -5.467 24.031 1.00 97.62 776 ALA A CA 1
ATOM 6211 C C . ALA A 1 776 ? -19.329 -5.494 24.219 1.00 97.62 776 ALA A C 1
ATOM 6213 O O . ALA A 1 776 ? -19.966 -6.535 24.039 1.00 97.62 776 ALA A O 1
ATOM 6214 N N . GLN A 1 777 ? -19.947 -4.344 24.516 1.00 98.25 777 GLN A N 1
ATOM 6215 C CA . GLN A 1 777 ? -21.405 -4.215 24.533 1.00 98.25 777 GLN A CA 1
ATOM 6216 C C . GLN A 1 777 ? -22.019 -4.459 23.148 1.00 98.25 777 GLN A C 1
ATOM 6218 O O . GLN A 1 777 ? -23.064 -5.104 23.075 1.00 98.25 777 GLN A O 1
ATOM 6223 N N . LEU A 1 778 ? -21.391 -3.988 22.065 1.00 98.31 778 LEU A N 1
ATOM 6224 C CA . LEU A 1 778 ? -21.801 -4.264 20.687 1.00 98.31 778 LEU A CA 1
ATOM 6225 C C . LEU A 1 778 ? -21.803 -5.772 20.419 1.00 98.31 778 LEU A C 1
ATOM 6227 O O . LEU A 1 778 ? -22.852 -6.320 20.082 1.00 98.31 778 LEU A O 1
ATOM 6231 N N . TYR A 1 779 ? -20.692 -6.469 20.670 1.00 98.00 779 TYR A N 1
ATOM 6232 C CA . TYR A 1 779 ? -20.618 -7.921 20.480 1.00 98.00 779 TYR A CA 1
ATOM 6233 C C . TYR A 1 779 ? -21.652 -8.673 21.336 1.00 98.00 779 TYR A C 1
ATOM 6235 O O . TYR A 1 779 ? -22.259 -9.636 20.865 1.00 98.00 779 TYR A O 1
ATOM 6243 N N . ARG A 1 780 ? -21.922 -8.212 22.568 1.00 97.56 780 ARG A N 1
ATOM 6244 C CA . ARG A 1 780 ? -22.951 -8.792 23.449 1.00 97.56 780 ARG A CA 1
ATOM 6245 C C . ARG A 1 780 ? -24.387 -8.532 22.966 1.00 97.56 780 ARG A C 1
ATOM 6247 O O . ARG A 1 780 ? -25.242 -9.381 23.200 1.00 97.56 780 ARG A O 1
ATOM 6254 N N . ARG A 1 781 ? -24.666 -7.408 22.286 1.00 97.69 781 ARG A N 1
ATOM 6255 C CA . ARG A 1 781 ? -25.961 -7.150 21.613 1.00 97.69 781 ARG A CA 1
ATOM 6256 C C . ARG A 1 781 ? -26.132 -8.016 20.366 1.00 97.69 781 ARG A C 1
ATOM 6258 O O . ARG A 1 781 ? -27.205 -8.568 20.154 1.00 97.69 781 ARG A O 1
ATOM 6265 N N . ILE A 1 782 ? -25.079 -8.120 19.555 1.00 98.06 782 ILE A N 1
ATOM 6266 C CA . ILE A 1 782 ? -25.077 -8.875 18.297 1.00 98.06 782 ILE A CA 1
ATOM 6267 C C . ILE A 1 782 ? -25.211 -10.385 18.551 1.00 98.06 782 ILE A C 1
ATOM 6269 O O . ILE A 1 782 ? -25.918 -11.067 17.803 1.00 98.06 782 ILE A O 1
ATOM 6273 N N . ALA A 1 783 ? -24.535 -10.884 19.594 1.00 97.56 783 ALA A N 1
ATOM 6274 C CA . ALA A 1 783 ? -24.370 -12.300 19.928 1.00 97.56 783 ALA A CA 1
ATOM 6275 C C . ALA A 1 783 ? -23.891 -13.155 18.728 1.00 97.56 783 ALA A C 1
ATOM 6277 O O . ALA A 1 783 ? -24.602 -14.065 18.293 1.00 97.56 783 ALA A O 1
ATOM 6278 N N . PRO A 1 784 ? -22.704 -12.862 18.156 1.00 98.06 784 PRO A N 1
ATOM 6279 C CA . PRO A 1 784 ? -22.177 -13.603 17.014 1.00 98.06 784 PRO A CA 1
ATOM 6280 C C . PRO A 1 784 ? -21.819 -15.050 17.379 1.00 98.06 784 PRO A C 1
ATOM 6282 O O . PRO A 1 784 ? -21.548 -15.372 18.539 1.00 98.06 784 PRO A O 1
ATOM 6285 N N . GLY A 1 785 ? -21.765 -15.913 16.363 1.00 97.88 785 GLY A N 1
ATOM 6286 C CA . GLY A 1 785 ? -21.169 -17.248 16.445 1.00 97.88 785 GLY A CA 1
ATOM 6287 C C . GLY A 1 785 ? -19.670 -17.261 16.124 1.00 97.88 785 GLY A C 1
ATOM 6288 O O . GLY A 1 785 ? -18.953 -18.116 16.643 1.00 97.88 785 GLY A O 1
ATOM 6289 N N . LEU A 1 786 ? -19.193 -16.309 15.309 1.00 97.94 786 LEU A N 1
ATOM 6290 C CA . LEU A 1 786 ? -17.773 -16.091 15.006 1.00 97.94 786 LEU A CA 1
ATOM 6291 C C . LEU A 1 786 ? -17.404 -14.601 15.086 1.00 97.94 786 LEU A C 1
ATOM 6293 O O . LEU A 1 786 ? -18.100 -13.762 14.511 1.00 97.94 786 LEU A O 1
ATOM 6297 N N . LEU A 1 787 ? -16.264 -14.293 15.710 1.00 98.12 787 LEU A N 1
ATOM 6298 C CA . LEU A 1 787 ? -15.534 -13.039 15.492 1.00 98.12 787 LEU A CA 1
ATOM 6299 C C . LEU A 1 787 ? -14.378 -13.281 14.518 1.00 98.12 787 LEU A C 1
ATOM 6301 O O . LEU A 1 787 ? -13.604 -14.230 14.681 1.00 98.12 787 LEU A O 1
ATOM 6305 N N . LEU A 1 788 ? -14.267 -12.408 13.523 1.00 97.81 788 LEU A N 1
ATOM 6306 C CA . LEU A 1 788 ? -13.321 -12.483 12.415 1.00 97.81 788 LEU A CA 1
ATOM 6307 C C . LEU A 1 788 ? -12.376 -11.280 12.518 1.00 97.81 788 LEU A C 1
ATOM 6309 O O . LEU A 1 788 ? -12.797 -10.132 12.376 1.00 97.81 788 LEU A O 1
ATOM 6313 N N . SER A 1 789 ? -11.120 -11.560 12.860 1.00 95.56 789 SER A N 1
ATOM 6314 C CA . SER A 1 789 ? -10.119 -10.565 13.256 1.00 95.56 789 SER A CA 1
ATOM 6315 C C . SER A 1 789 ? -9.232 -10.130 12.090 1.00 95.56 789 SER A C 1
ATOM 6317 O O . SER A 1 789 ? -9.113 -10.853 11.099 1.00 95.56 789 SER A O 1
ATOM 6319 N N . GLY A 1 790 ? -8.597 -8.969 12.246 1.00 94.88 790 GLY A N 1
ATOM 6320 C CA . GLY A 1 790 ? -7.638 -8.382 11.321 1.00 94.88 790 GLY A CA 1
ATOM 6321 C C . GLY A 1 790 ? -6.313 -9.136 11.192 1.00 94.88 790 GLY A C 1
ATOM 6322 O O . GLY A 1 790 ? -5.839 -9.273 10.075 1.00 94.88 790 GLY A O 1
ATOM 6323 N N . HIS A 1 791 ? -5.761 -9.719 12.261 1.00 95.19 791 HIS A N 1
ATOM 6324 C CA . HIS A 1 791 ? -4.538 -10.550 12.188 1.00 95.19 791 HIS A CA 1
ATOM 6325 C C . HIS A 1 791 ? -4.643 -11.933 12.851 1.00 95.19 791 HIS A C 1
ATOM 6327 O O . HIS A 1 791 ? -3.752 -12.770 12.675 1.00 95.19 791 HIS A O 1
ATOM 6333 N N . TRP A 1 792 ? -5.680 -12.182 13.654 1.00 94.56 792 TRP A N 1
ATOM 6334 C CA . TRP A 1 792 ? -5.745 -13.349 14.540 1.00 94.56 792 TRP A CA 1
ATOM 6335 C C . TRP A 1 792 ? -6.776 -14.397 14.093 1.00 94.56 792 TRP A C 1
ATOM 6337 O O . TRP A 1 792 ? -7.689 -14.112 13.320 1.00 94.56 792 TRP A O 1
ATOM 6347 N N . GLU A 1 793 ? -6.621 -15.642 14.562 1.00 91.44 793 GLU A N 1
ATOM 6348 C CA . GLU A 1 793 ? -7.464 -16.762 14.118 1.00 91.44 793 GLU A CA 1
ATOM 6349 C C . GLU A 1 793 ? -8.969 -16.505 14.389 1.00 91.44 793 GLU A C 1
ATOM 6351 O O . GLU A 1 793 ? -9.328 -16.026 15.472 1.00 91.44 793 GLU A O 1
ATOM 6356 N N . PRO A 1 794 ? -9.870 -16.846 13.441 1.00 94.81 794 PRO A N 1
ATOM 6357 C CA . PRO A 1 794 ? -11.319 -16.779 13.634 1.00 94.81 794 PRO A CA 1
ATOM 6358 C C . PRO A 1 794 ? -11.783 -17.485 14.910 1.00 94.81 794 PRO A C 1
ATOM 6360 O O . PRO A 1 794 ? -11.503 -18.668 15.120 1.00 94.81 794 PRO A O 1
ATOM 6363 N N . ARG A 1 795 ? -12.538 -16.776 15.754 1.00 95.44 795 ARG A N 1
ATOM 6364 C CA . ARG A 1 795 ? -12.900 -17.255 17.092 1.00 95.44 795 ARG A CA 1
ATOM 6365 C C . ARG A 1 795 ? -14.386 -17.563 17.208 1.00 95.44 795 ARG A C 1
ATOM 6367 O O . ARG A 1 795 ? -15.212 -16.661 17.099 1.00 95.44 795 ARG A O 1
ATOM 6374 N N . THR A 1 796 ? -14.722 -18.811 17.542 1.00 96.62 796 THR A N 1
ATOM 6375 C CA . THR A 1 796 ? -16.069 -19.173 18.013 1.00 96.62 796 THR A CA 1
ATOM 6376 C C . THR A 1 796 ? -16.372 -18.501 19.346 1.00 96.62 796 THR A C 1
ATOM 6378 O O . THR A 1 796 ? -15.598 -18.615 20.298 1.00 96.62 796 THR A O 1
ATOM 6381 N N . THR A 1 797 ? -17.508 -17.815 19.423 1.00 96.06 797 THR A N 1
ATOM 6382 C CA . THR A 1 797 ? -17.910 -17.029 20.593 1.00 96.06 797 THR A CA 1
ATOM 6383 C C . THR A 1 797 ? -19.003 -17.692 21.425 1.00 96.06 797 THR A C 1
ATOM 6385 O O . THR A 1 797 ? -19.881 -18.381 20.911 1.00 96.06 797 THR A O 1
ATOM 6388 N N . ASP A 1 798 ? -18.951 -17.459 22.738 1.00 94.56 798 ASP A N 1
ATOM 6389 C CA . ASP A 1 798 ? -19.978 -17.848 23.703 1.00 94.56 798 ASP A CA 1
ATOM 6390 C C . ASP A 1 798 ? -20.265 -16.686 24.684 1.00 94.56 798 ASP A C 1
ATOM 6392 O O . ASP A 1 798 ? -19.487 -15.725 24.744 1.00 94.56 798 ASP A O 1
ATOM 6396 N N . PRO A 1 799 ? -21.363 -16.732 25.468 1.00 95.00 799 PRO A N 1
ATOM 6397 C CA . PRO A 1 799 ? -21.712 -15.646 26.383 1.00 95.00 799 PRO A CA 1
ATOM 6398 C C . PRO A 1 799 ? -20.673 -15.367 27.479 1.00 95.00 799 PRO A C 1
ATOM 6400 O O . PRO A 1 799 ? -20.591 -14.236 27.951 1.00 95.00 799 PRO A O 1
ATOM 6403 N N . ALA A 1 800 ? -19.876 -16.360 27.890 1.00 94.19 800 ALA A N 1
ATOM 6404 C CA . ALA A 1 800 ? -18.856 -16.178 28.921 1.00 94.19 800 ALA A CA 1
ATOM 6405 C C . ALA A 1 800 ? -17.635 -15.426 28.373 1.00 94.19 800 ALA A C 1
ATOM 6407 O O . ALA A 1 800 ? -17.050 -14.608 29.081 1.00 94.19 800 ALA A O 1
ATOM 6408 N N . TYR A 1 801 ? -17.280 -15.648 27.105 1.00 95.75 801 TYR A N 1
ATOM 6409 C CA . TYR A 1 801 ? -16.268 -14.855 26.418 1.00 95.75 801 TYR A CA 1
ATOM 6410 C C . TYR A 1 801 ? -16.741 -13.423 26.119 1.00 95.75 801 TYR A C 1
ATOM 6412 O O . TYR A 1 801 ? -15.978 -12.481 26.319 1.00 95.75 801 TYR A O 1
ATOM 6420 N N . LEU A 1 802 ? -17.996 -13.235 25.699 1.00 96.25 802 LEU A N 1
ATOM 6421 C CA . LEU A 1 802 ? -18.539 -11.894 25.436 1.00 96.25 802 LEU A CA 1
ATOM 6422 C C . LEU A 1 802 ? -18.611 -11.040 26.717 1.00 96.25 802 LEU A C 1
ATOM 6424 O O . LEU A 1 802 ? -18.243 -9.868 26.694 1.00 96.25 802 LEU A O 1
ATOM 6428 N N . GLU A 1 803 ? -18.995 -11.631 27.854 1.00 95.62 803 GLU A N 1
ATOM 6429 C CA . GLU A 1 803 ? -18.941 -10.944 29.154 1.00 95.62 803 GLU A CA 1
ATOM 6430 C C . GLU A 1 803 ? -17.494 -10.725 29.636 1.00 95.62 803 GLU A C 1
ATOM 6432 O O . GLU A 1 803 ? -17.181 -9.704 30.248 1.00 95.62 803 GLU A O 1
ATOM 6437 N N . TYR A 1 804 ? -16.575 -11.642 29.312 1.00 96.25 804 TYR A N 1
ATOM 6438 C CA . TYR A 1 804 ? -15.151 -11.465 29.596 1.00 96.25 804 TYR A CA 1
ATOM 6439 C C . TYR A 1 804 ? -14.536 -10.282 28.829 1.00 96.25 804 TYR A C 1
ATOM 6441 O O . TYR A 1 804 ? -13.763 -9.531 29.424 1.00 96.25 804 TYR A O 1
ATOM 6449 N N . LEU A 1 805 ? -14.906 -10.061 27.560 1.00 97.06 805 LEU A N 1
ATOM 6450 C CA . LEU A 1 805 ? -14.491 -8.863 26.818 1.00 97.06 805 LEU A CA 1
ATOM 6451 C C . LEU A 1 805 ? -15.021 -7.577 27.467 1.00 97.06 805 LEU A C 1
ATOM 6453 O O . LEU A 1 805 ? -14.293 -6.587 27.527 1.00 97.06 805 LEU A O 1
ATOM 6457 N N . LEU A 1 806 ? -16.239 -7.593 28.021 1.00 96.56 806 LEU A N 1
ATOM 6458 C CA . LEU A 1 806 ? -16.787 -6.436 28.734 1.00 96.56 806 LEU A CA 1
ATOM 6459 C C . LEU A 1 806 ? -15.989 -6.123 30.006 1.00 96.56 806 LEU A C 1
ATOM 6461 O O . LEU A 1 806 ? -15.638 -4.967 30.237 1.00 96.56 806 LEU A O 1
ATOM 6465 N N . GLN A 1 807 ? -15.628 -7.146 30.787 1.00 96.38 807 GLN A N 1
ATOM 6466 C CA . GLN A 1 807 ? -14.734 -6.973 31.934 1.00 96.38 807 GLN A CA 1
ATOM 6467 C C . GLN A 1 807 ? -13.325 -6.535 31.500 1.00 96.38 807 GLN A C 1
ATOM 6469 O O . GLN A 1 807 ? -12.688 -5.760 32.206 1.00 96.38 807 GLN A O 1
ATOM 6474 N N . ALA A 1 808 ? -12.817 -7.001 30.354 1.00 96.94 808 ALA A N 1
ATOM 6475 C CA . ALA A 1 808 ? -11.519 -6.575 29.832 1.00 96.94 808 ALA A CA 1
ATOM 6476 C C . ALA A 1 808 ? -11.512 -5.085 29.448 1.00 96.94 808 ALA A C 1
ATOM 6478 O O . ALA A 1 808 ? -10.555 -4.393 29.789 1.00 96.94 808 ALA A O 1
ATOM 6479 N N . GLY A 1 809 ? -12.582 -4.593 28.811 1.00 97.31 809 GLY A N 1
ATOM 6480 C CA . GLY A 1 809 ? -12.779 -3.171 28.520 1.00 97.31 809 GLY A CA 1
ATOM 6481 C C . GLY A 1 809 ? -12.918 -2.326 29.789 1.00 97.31 809 GLY A C 1
ATOM 6482 O O . GLY A 1 809 ? -12.195 -1.351 29.946 1.00 97.31 809 GLY A O 1
ATOM 6483 N N . ALA A 1 810 ? -13.758 -2.744 30.743 1.00 97.75 810 ALA A N 1
ATOM 6484 C CA . ALA A 1 810 ? -13.923 -2.026 32.011 1.00 97.75 810 ALA A CA 1
ATOM 6485 C C . ALA A 1 810 ? -12.602 -1.932 32.799 1.00 97.75 810 ALA A C 1
ATOM 6487 O O . ALA A 1 810 ? -12.214 -0.850 33.228 1.00 97.75 810 ALA A O 1
ATOM 6488 N N . ASN A 1 811 ? -11.850 -3.037 32.891 1.00 97.12 811 ASN A N 1
ATOM 6489 C CA . ASN A 1 811 ? -10.517 -3.048 33.502 1.00 97.12 811 ASN A CA 1
ATOM 6490 C C . ASN A 1 811 ? -9.523 -2.118 32.776 1.00 97.12 811 ASN A C 1
ATOM 6492 O O . ASN A 1 811 ? -8.554 -1.673 33.390 1.00 97.12 811 ASN A O 1
ATOM 6496 N N . LEU A 1 812 ? -9.687 -1.890 31.466 1.00 97.31 812 LEU A N 1
ATOM 6497 C CA . LEU A 1 812 ? -8.821 -0.990 30.703 1.00 97.31 812 LEU A CA 1
ATOM 6498 C C . LEU A 1 812 ? -9.091 0.465 31.090 1.00 97.31 812 LEU A C 1
ATOM 6500 O O . LEU A 1 812 ? -8.139 1.201 31.343 1.00 97.31 812 LEU A O 1
ATOM 6504 N N . ASP A 1 813 ? -10.361 0.856 31.173 1.00 97.31 813 ASP A N 1
ATOM 6505 C CA . ASP A 1 813 ? -10.764 2.204 31.578 1.00 97.31 813 ASP A CA 1
ATOM 6506 C C . ASP A 1 813 ? -10.386 2.472 33.046 1.00 97.31 813 ASP A C 1
ATOM 6508 O O . ASP A 1 813 ? -9.741 3.480 33.336 1.00 97.31 813 ASP A O 1
ATOM 6512 N N . GLU A 1 814 ? -10.672 1.530 33.957 1.00 97.69 814 GLU A N 1
ATOM 6513 C CA . GLU A 1 814 ? -10.259 1.584 35.371 1.00 97.69 814 GLU A CA 1
ATOM 6514 C C . GLU A 1 814 ? -8.749 1.839 35.517 1.00 97.69 814 GLU A C 1
ATOM 6516 O O . GLU A 1 814 ? -8.339 2.737 36.253 1.00 97.69 814 GLU A O 1
ATOM 6521 N N . LEU A 1 815 ? -7.910 1.110 34.770 1.00 97.38 815 LEU A N 1
ATOM 6522 C CA . LEU A 1 815 ? -6.454 1.289 34.801 1.00 97.38 815 LEU A CA 1
ATOM 6523 C C . LEU A 1 815 ? -5.994 2.650 34.261 1.00 97.38 815 LEU A C 1
ATOM 6525 O O . LEU A 1 815 ? -4.956 3.139 34.699 1.00 97.38 815 LEU A O 1
ATOM 6529 N N . HIS A 1 816 ? -6.726 3.274 33.335 1.00 97.31 816 HIS A N 1
ATOM 6530 C CA . HIS A 1 816 ? -6.409 4.635 32.896 1.00 97.31 816 HIS A CA 1
ATOM 6531 C C . HIS A 1 816 ? -6.826 5.672 33.943 1.00 97.31 816 HIS A C 1
ATOM 6533 O O . HIS A 1 816 ? -6.035 6.568 34.227 1.00 97.31 816 HIS A O 1
ATOM 6539 N N . HIS A 1 817 ? -7.990 5.520 34.584 1.00 96.56 817 HIS A N 1
ATOM 6540 C CA . HIS A 1 817 ? -8.399 6.375 35.707 1.00 96.56 817 HIS A CA 1
ATOM 6541 C C . HIS A 1 817 ? -7.471 6.238 36.935 1.00 96.56 817 HIS A C 1
ATOM 6543 O O . HIS A 1 817 ? -7.231 7.224 37.624 1.00 96.56 817 HIS A O 1
ATOM 6549 N N . GLU A 1 818 ? -6.879 5.064 37.195 1.00 97.31 818 GLU A N 1
ATOM 6550 C CA . GLU A 1 818 ? -5.853 4.898 38.245 1.00 97.31 818 GLU A CA 1
ATOM 6551 C C . GLU A 1 818 ? -4.496 5.562 37.910 1.00 97.31 818 GLU A C 1
ATOM 6553 O O . GLU A 1 818 ? -3.688 5.798 38.815 1.00 97.31 818 GLU A O 1
ATOM 6558 N N . LEU A 1 819 ? -4.206 5.827 36.629 1.00 96.94 819 LEU A N 1
ATOM 6559 C CA . LEU A 1 819 ? -2.888 6.278 36.149 1.00 96.94 819 LEU A CA 1
ATOM 6560 C C . LEU A 1 819 ? -2.855 7.725 35.633 1.00 96.94 819 LEU A C 1
ATOM 6562 O O . LEU A 1 819 ? -1.776 8.324 35.605 1.00 96.94 819 LEU A O 1
ATOM 6566 N N . LEU A 1 820 ? -3.995 8.278 35.218 1.00 95.94 820 LEU A N 1
ATOM 6567 C CA . LEU A 1 820 ? -4.136 9.615 34.642 1.00 95.94 820 LEU A CA 1
ATOM 6568 C C . LEU A 1 820 ? -4.959 10.519 35.580 1.00 95.94 820 LEU A C 1
ATOM 6570 O O . LEU A 1 820 ? -5.933 10.056 36.168 1.00 95.94 820 LEU A O 1
ATOM 6574 N N . PRO A 1 821 ? -4.626 11.817 35.713 1.00 94.75 821 PRO A N 1
ATOM 6575 C CA . PRO A 1 821 ? -5.264 12.724 36.671 1.00 94.75 821 PRO A CA 1
ATOM 6576 C C . PRO A 1 821 ? -6.620 13.261 36.170 1.00 94.75 821 PRO A C 1
ATOM 6578 O O . PRO A 1 821 ? -6.897 14.445 36.314 1.00 94.75 821 PRO A O 1
ATOM 6581 N N . LEU A 1 822 ? -7.453 12.423 35.546 1.00 92.94 822 LEU A N 1
ATOM 6582 C CA . LEU A 1 822 ? -8.608 12.855 34.741 1.00 92.94 822 LEU A CA 1
ATOM 6583 C C . LEU A 1 822 ? -9.677 13.618 35.545 1.00 92.94 822 LEU A C 1
ATOM 6585 O O . LEU A 1 822 ? -10.345 14.484 34.990 1.00 92.94 822 LEU A O 1
ATOM 6589 N N . ASP A 1 823 ? -9.784 13.358 36.851 1.00 90.56 823 ASP A N 1
ATOM 6590 C CA . ASP A 1 823 ? -10.680 14.082 37.767 1.00 90.56 823 ASP A CA 1
ATOM 6591 C C . ASP A 1 823 ? -10.204 15.522 38.074 1.00 90.56 823 ASP A C 1
ATOM 6593 O O . ASP A 1 823 ? -10.999 16.366 38.489 1.00 90.56 823 ASP A O 1
ATOM 6597 N N . GLU A 1 824 ? -8.907 15.810 37.897 1.00 89.56 824 GLU A N 1
ATOM 6598 C CA . GLU A 1 824 ? -8.294 17.134 38.102 1.00 89.56 824 GLU A CA 1
ATOM 6599 C C . GLU A 1 824 ? -7.996 17.851 36.772 1.00 89.56 824 GLU A C 1
ATOM 6601 O O . GLU A 1 824 ? -8.085 19.078 36.694 1.00 89.56 824 GLU A O 1
ATOM 6606 N N . LEU A 1 825 ? -7.611 17.094 35.738 1.00 92.88 825 LEU A N 1
ATOM 6607 C CA . LEU A 1 825 ? -7.176 17.578 34.431 1.00 92.88 825 LEU A CA 1
ATOM 6608 C C . LEU A 1 825 ? -7.382 16.490 33.360 1.00 92.88 825 LEU A C 1
ATOM 6610 O O . LEU A 1 825 ? -6.539 15.607 33.175 1.00 92.88 825 LEU A O 1
ATOM 6614 N N . ASP A 1 826 ? -8.487 16.572 32.621 1.00 94.62 826 ASP A N 1
ATOM 6615 C CA . ASP A 1 826 ? -8.837 15.598 31.587 1.00 94.62 826 ASP A CA 1
ATOM 6616 C C . ASP A 1 826 ? -8.087 15.869 30.271 1.00 94.62 826 ASP A C 1
ATOM 6618 O O . ASP A 1 826 ? -8.545 16.586 29.376 1.00 94.62 826 ASP A O 1
ATOM 6622 N N . LEU A 1 827 ? -6.911 15.252 30.148 1.00 92.62 827 LEU A N 1
ATOM 6623 C CA . LEU A 1 827 ? -6.101 15.254 28.927 1.00 92.62 827 LEU A CA 1
ATOM 6624 C C . LEU A 1 827 ? -6.591 14.252 27.858 1.00 92.62 827 LEU A C 1
ATOM 6626 O O . LEU A 1 827 ? -5.974 14.152 26.796 1.00 92.62 827 LEU A O 1
ATOM 6630 N N . GLY A 1 828 ? -7.658 13.491 28.125 1.00 91.94 828 GLY A N 1
ATOM 6631 C CA . GLY A 1 828 ? -8.004 12.289 27.370 1.00 91.94 828 GLY A CA 1
ATOM 6632 C C . GLY A 1 828 ? -6.956 11.174 27.508 1.00 91.94 828 GLY A C 1
ATOM 6633 O O . GLY A 1 828 ? -5.981 11.287 28.253 1.00 91.94 828 GLY A O 1
ATOM 6634 N N . ALA A 1 829 ? -7.145 10.077 26.769 1.00 92.62 829 ALA A N 1
ATOM 6635 C CA . ALA A 1 829 ? -6.206 8.953 26.785 1.00 92.62 829 ALA A CA 1
ATOM 6636 C C . ALA A 1 829 ? -4.933 9.213 25.954 1.00 92.62 829 ALA A C 1
ATOM 6638 O O . ALA A 1 829 ? -3.874 8.700 26.304 1.00 92.62 829 ALA A O 1
ATOM 6639 N N . ASP A 1 830 ? -5.009 10.006 24.874 1.00 92.44 830 ASP A N 1
ATOM 6640 C CA . ASP A 1 830 ? -3.856 10.309 24.008 1.00 92.44 830 ASP A CA 1
ATOM 6641 C C . ASP A 1 830 ? -3.043 11.546 24.434 1.00 92.44 830 ASP A C 1
ATOM 6643 O O . ASP A 1 830 ? -1.922 11.736 23.961 1.00 92.44 830 ASP A O 1
ATOM 6647 N N . GLY A 1 831 ? -3.565 12.361 25.357 1.00 93.50 831 GLY A N 1
ATOM 6648 C CA . GLY A 1 831 ? -2.910 13.565 25.869 1.00 93.50 831 GLY A CA 1
ATOM 6649 C C . GLY A 1 831 ? -2.978 14.785 24.941 1.00 93.50 831 GLY A C 1
ATOM 6650 O O . GLY A 1 831 ? -2.385 15.823 25.251 1.00 93.50 831 GLY A O 1
ATOM 6651 N N . VAL A 1 832 ? -3.661 14.694 23.794 1.00 94.75 832 VAL A N 1
ATOM 6652 C CA . VAL A 1 832 ? -3.610 15.720 22.746 1.00 94.75 832 VAL A CA 1
ATOM 6653 C C . VAL A 1 832 ? -4.807 16.674 22.849 1.00 94.75 832 VAL A C 1
ATOM 6655 O O . VAL A 1 832 ? -5.902 16.404 22.354 1.00 94.75 832 VAL A O 1
ATOM 6658 N N . LEU A 1 833 ? -4.572 17.837 23.466 1.00 96.56 833 LEU A N 1
ATOM 6659 C CA . LEU A 1 833 ? -5.564 18.905 23.661 1.00 96.56 833 LEU A CA 1
ATOM 6660 C C . LEU A 1 833 ? -5.711 19.895 22.499 1.00 96.56 833 LEU A C 1
ATOM 6662 O O . LEU A 1 833 ? -6.637 20.698 22.509 1.00 96.56 833 LEU A O 1
ATOM 6666 N N . CYS A 1 834 ? -4.826 19.869 21.505 1.00 97.62 834 CYS A N 1
ATOM 6667 C CA . CYS A 1 834 ? -4.971 20.657 20.284 1.00 97.62 834 CYS A CA 1
ATOM 6668 C C . CYS A 1 834 ? -4.548 19.807 19.086 1.00 97.62 834 CYS A C 1
ATOM 6670 O O . CYS A 1 834 ? -3.507 19.157 19.152 1.00 97.62 834 CYS A O 1
ATOM 6672 N N . ARG A 1 835 ? -5.344 19.791 18.013 1.00 96.94 835 ARG A N 1
ATOM 6673 C CA . ARG A 1 835 ? -5.025 19.106 16.747 1.00 96.94 835 ARG A CA 1
ATOM 6674 C C . ARG A 1 835 ? -5.094 20.100 15.594 1.00 96.94 835 ARG A C 1
ATOM 6676 O O . ARG A 1 835 ? -6.019 20.908 15.549 1.00 96.94 835 ARG A O 1
ATOM 6683 N N . LEU A 1 836 ? -4.113 20.040 14.697 1.00 97.38 836 LEU A N 1
ATOM 6684 C CA . LEU A 1 836 ? -3.939 20.965 13.580 1.00 97.38 836 LEU A CA 1
ATOM 6685 C C . LEU A 1 836 ? -4.199 20.229 12.259 1.00 97.38 836 LEU A C 1
ATOM 6687 O O . LEU A 1 836 ? -3.613 19.175 12.024 1.00 97.38 836 LEU A O 1
ATOM 6691 N N . TYR A 1 837 ? -5.079 20.782 11.426 1.00 97.50 837 TYR A N 1
ATOM 6692 C CA . TYR A 1 837 ? -5.519 20.189 10.161 1.00 97.50 837 TYR A CA 1
ATOM 6693 C C . TYR A 1 837 ? -5.347 21.191 8.997 1.00 97.50 837 TYR A C 1
ATOM 6695 O O . TYR A 1 837 ? -5.661 22.370 9.197 1.00 97.50 837 TYR A O 1
ATOM 6703 N N . PRO A 1 838 ? -4.888 20.768 7.805 1.00 97.50 838 PRO A N 1
ATOM 6704 C CA . PRO A 1 838 ? -4.350 19.440 7.515 1.00 97.50 838 PRO A CA 1
ATOM 6705 C C . PRO A 1 838 ? -3.004 19.232 8.213 1.00 97.50 838 PRO A C 1
ATOM 6707 O O . PRO A 1 838 ? -2.205 20.159 8.335 1.00 97.50 838 PRO A O 1
ATOM 6710 N N . TYR A 1 839 ? -2.719 18.018 8.672 1.00 97.31 839 TYR A N 1
ATOM 6711 C CA . TYR A 1 839 ? -1.436 17.724 9.314 1.00 97.31 839 TYR A CA 1
ATOM 6712 C C . TYR A 1 839 ? -0.254 17.817 8.333 1.00 97.31 839 TYR A C 1
ATOM 6714 O O . TYR A 1 839 ? 0.853 18.213 8.709 1.00 97.31 839 TYR A O 1
ATOM 6722 N N . ARG A 1 840 ? -0.485 17.498 7.055 1.00 96.38 840 ARG A N 1
ATOM 6723 C CA . ARG A 1 840 ? 0.485 17.625 5.963 1.00 96.38 840 ARG A CA 1
ATOM 6724 C C . ARG A 1 840 ? -0.102 18.426 4.804 1.00 96.38 840 ARG A C 1
ATOM 6726 O O . ARG A 1 840 ? -1.240 18.203 4.416 1.00 96.38 840 ARG A O 1
ATOM 6733 N N . ALA A 1 841 ? 0.694 19.301 4.197 1.00 95.56 841 ALA A N 1
ATOM 6734 C CA . ALA A 1 841 ? 0.315 20.004 2.971 1.00 95.56 841 ALA A CA 1
ATOM 6735 C C . ALA A 1 841 ? 1.504 20.180 2.012 1.00 95.56 841 ALA A C 1
ATOM 6737 O O . ALA A 1 841 ? 2.668 20.129 2.417 1.00 95.56 841 ALA A O 1
ATOM 6738 N N . ALA A 1 842 ? 1.196 20.423 0.739 1.00 94.19 842 ALA A N 1
ATOM 6739 C CA . ALA A 1 842 ? 2.139 20.920 -0.258 1.00 94.19 842 ALA A CA 1
ATOM 6740 C C . ALA A 1 842 ? 1.696 22.316 -0.719 1.00 94.19 842 ALA A C 1
ATOM 6742 O O . ALA A 1 842 ? 0.499 22.602 -0.761 1.00 94.19 842 ALA A O 1
ATOM 6743 N N . ALA A 1 843 ? 2.655 23.186 -1.026 1.00 95.00 843 ALA A N 1
ATOM 6744 C CA . ALA A 1 843 ? 2.405 24.592 -1.326 1.00 95.00 843 ALA A CA 1
ATOM 6745 C C . ALA A 1 843 ? 3.448 25.172 -2.290 1.00 95.00 843 ALA A C 1
ATOM 6747 O O . ALA A 1 843 ? 4.603 24.752 -2.291 1.00 95.00 843 ALA A O 1
ATOM 6748 N N . GLU A 1 844 ? 3.066 26.187 -3.062 1.00 95.00 844 GLU A N 1
ATOM 6749 C CA . GLU A 1 844 ? 4.012 27.020 -3.818 1.00 95.00 844 GLU A CA 1
ATOM 6750 C C . GLU A 1 844 ? 4.586 28.140 -2.928 1.00 95.00 844 GLU A C 1
ATOM 6752 O O . GLU A 1 844 ? 3.914 28.542 -1.973 1.00 95.00 844 GLU A O 1
ATOM 6757 N N . PRO A 1 845 ? 5.776 28.701 -3.223 1.00 95.25 845 PRO A N 1
ATOM 6758 C CA . PRO A 1 845 ? 6.284 29.895 -2.548 1.00 95.25 845 PRO A CA 1
ATOM 6759 C C . PRO A 1 845 ? 5.281 31.057 -2.570 1.00 95.25 845 PRO A C 1
ATOM 6761 O O . PRO A 1 845 ? 4.632 31.309 -3.583 1.00 95.25 845 PRO A O 1
ATOM 6764 N N . HIS A 1 846 ? 5.168 31.782 -1.456 1.00 94.50 846 HIS A N 1
ATOM 6765 C CA . HIS A 1 846 ? 4.198 32.867 -1.234 1.00 94.50 846 HIS A CA 1
ATOM 6766 C C . HIS A 1 846 ? 2.706 32.480 -1.315 1.00 94.50 846 HIS A C 1
ATOM 6768 O O . HIS A 1 846 ? 1.847 33.356 -1.187 1.00 94.50 846 HIS A O 1
ATOM 6774 N N . SER A 1 847 ? 2.361 31.200 -1.493 1.00 95.19 847 SER A N 1
ATOM 6775 C CA . SER A 1 847 ? 0.968 30.744 -1.422 1.00 95.19 847 SER A CA 1
ATOM 6776 C C . SER A 1 847 ? 0.446 30.704 0.021 1.00 95.19 847 SER A C 1
ATOM 6778 O O . SER A 1 847 ? 1.214 30.573 0.982 1.00 95.19 847 SER A O 1
ATOM 6780 N N . ALA A 1 848 ? -0.874 30.841 0.168 1.00 96.25 848 ALA A N 1
ATOM 6781 C CA . ALA A 1 848 ? -1.567 30.858 1.451 1.00 96.25 848 ALA A CA 1
ATOM 6782 C C . ALA A 1 848 ? -2.314 29.537 1.696 1.00 96.25 848 ALA A C 1
ATOM 6784 O O . ALA A 1 848 ? -3.112 29.111 0.862 1.00 96.25 848 ALA A O 1
ATOM 6785 N N . LEU A 1 849 ? -2.078 28.932 2.859 1.00 96.94 849 LEU A N 1
ATOM 6786 C CA . LEU A 1 849 ? -2.746 27.733 3.361 1.00 96.94 849 LEU A CA 1
ATOM 6787 C C . LEU A 1 849 ? -3.665 28.104 4.529 1.00 96.94 849 LEU A C 1
ATOM 6789 O O . LEU A 1 849 ? -3.241 28.816 5.440 1.00 96.94 849 LEU A O 1
ATOM 6793 N N . ASP A 1 850 ? -4.893 27.588 4.537 1.00 97.38 850 ASP A N 1
ATOM 6794 C CA . ASP A 1 850 ? -5.816 27.741 5.665 1.00 97.38 850 ASP A CA 1
ATOM 6795 C C . ASP A 1 850 ? -5.753 26.506 6.573 1.00 97.38 850 ASP A C 1
ATOM 6797 O O . ASP A 1 850 ? -5.989 25.381 6.139 1.00 97.38 850 ASP A O 1
ATOM 6801 N N . TYR A 1 851 ? -5.443 26.739 7.846 1.00 98.06 851 TYR A N 1
ATOM 6802 C CA . TYR A 1 851 ? -5.267 25.736 8.889 1.00 98.06 851 TYR A CA 1
ATOM 6803 C C . TYR A 1 851 ? -6.381 25.807 9.929 1.00 98.06 851 TYR A C 1
ATOM 6805 O O . TYR A 1 851 ? -6.739 26.888 10.397 1.00 98.06 851 TYR A O 1
ATOM 6813 N N . ARG A 1 852 ? -6.872 24.644 10.360 1.00 97.88 852 ARG A N 1
ATOM 6814 C CA . ARG A 1 852 ? -7.891 24.486 11.404 1.00 97.88 852 ARG A CA 1
ATOM 6815 C C . ARG A 1 852 ? -7.248 23.887 12.651 1.00 97.88 852 ARG A C 1
ATOM 6817 O O . ARG A 1 852 ? -6.812 22.739 12.632 1.00 97.88 852 ARG A O 1
ATOM 6824 N N . ALA A 1 853 ? -7.182 24.653 13.734 1.00 98.19 853 ALA A N 1
ATOM 6825 C CA . ALA A 1 853 ? -6.722 24.187 15.037 1.00 98.19 853 ALA A CA 1
ATOM 6826 C C . ALA A 1 853 ? -7.933 23.901 15.936 1.00 98.19 853 ALA A C 1
ATOM 6828 O O . ALA A 1 853 ? -8.629 24.825 16.357 1.00 98.19 853 ALA A O 1
ATOM 6829 N N . VAL A 1 854 ? -8.195 22.629 16.231 1.00 98.12 854 VAL A N 1
ATOM 6830 C CA . VAL A 1 854 ? -9.263 22.213 17.153 1.00 98.12 854 VAL A CA 1
ATOM 6831 C C . VAL A 1 854 ? -8.660 22.025 18.539 1.00 98.12 854 VAL A C 1
ATOM 6833 O O . VAL A 1 854 ? -7.870 21.102 18.744 1.00 98.12 854 VAL A O 1
ATOM 6836 N N . VAL A 1 855 ? -9.021 22.908 19.473 1.00 98.25 855 VAL A N 1
ATOM 6837 C CA . VAL A 1 855 ? -8.545 22.912 20.865 1.00 98.25 855 VAL A CA 1
ATOM 6838 C C . VAL A 1 855 ? -9.645 22.457 21.823 1.00 98.25 855 VAL A C 1
ATOM 6840 O O . VAL A 1 855 ? -10.793 22.876 21.684 1.00 98.25 855 VAL A O 1
ATOM 6843 N N . ARG A 1 856 ? -9.287 21.628 22.810 1.00 97.50 856 ARG A N 1
ATOM 6844 C CA . ARG A 1 856 ? -10.172 21.116 23.862 1.00 97.50 856 ARG A CA 1
ATOM 6845 C C . ARG A 1 856 ? -9.815 21.681 25.234 1.00 97.50 856 ARG A C 1
ATOM 6847 O O . ARG A 1 856 ? -8.645 21.683 25.609 1.00 97.50 856 ARG A O 1
ATOM 6854 N N . ASN A 1 857 ? -10.816 22.075 26.019 1.00 97.56 857 ASN A N 1
ATOM 6855 C CA . ASN A 1 857 ? -10.631 22.425 27.429 1.00 97.56 857 ASN A CA 1
ATOM 6856 C C . ASN A 1 857 ? -10.516 21.167 28.327 1.00 97.56 857 ASN A C 1
ATOM 6858 O O . ASN A 1 857 ? -11.486 20.413 28.401 1.00 97.56 857 ASN A O 1
ATOM 6862 N N . PRO A 1 858 ? -9.394 20.943 29.042 1.00 97.00 858 PRO A N 1
ATOM 6863 C CA . PRO A 1 858 ? -9.226 19.814 29.965 1.00 97.00 858 PRO A CA 1
ATOM 6864 C C . PRO A 1 858 ? -9.780 20.067 31.376 1.00 97.00 858 PRO A C 1
ATOM 6866 O O . PRO A 1 858 ? -9.770 19.165 32.212 1.00 97.00 858 PRO A O 1
ATOM 6869 N N . HIS A 1 859 ? -10.178 21.303 31.692 1.00 96.06 859 HIS A N 1
ATOM 6870 C CA . HIS A 1 859 ? -10.572 21.693 33.045 1.00 96.06 859 HIS A CA 1
ATOM 6871 C C . HIS A 1 859 ? -12.054 21.400 33.299 1.00 96.06 859 HIS A C 1
ATOM 6873 O O . HIS A 1 859 ? -12.900 21.571 32.422 1.00 96.06 859 HIS A O 1
ATOM 6879 N N . ALA A 1 860 ? -12.392 21.070 34.548 1.00 94.62 860 ALA A N 1
ATOM 6880 C CA . ALA A 1 860 ? -13.779 20.953 35.015 1.00 94.62 860 ALA A CA 1
ATOM 6881 C C . ALA A 1 860 ? -14.515 22.313 35.137 1.00 94.62 860 ALA A C 1
ATOM 6883 O O . ALA A 1 860 ? -15.681 22.360 35.532 1.00 94.62 860 ALA A O 1
ATOM 6884 N N . SER A 1 861 ? -13.849 23.424 34.804 1.00 95.12 861 SER A N 1
ATOM 6885 C CA . SER A 1 861 ? -14.399 24.782 34.756 1.00 95.12 861 SER A CA 1
ATOM 6886 C C . SER A 1 861 ? -14.216 25.410 33.373 1.00 95.12 861 SER A C 1
ATOM 6888 O O . SER A 1 861 ? -13.420 24.943 32.560 1.00 95.12 861 SER A O 1
ATOM 6890 N N . GLU A 1 862 ? -14.923 26.511 33.125 1.00 97.81 862 GLU A N 1
ATOM 6891 C CA . GLU A 1 862 ? -14.638 27.388 31.987 1.00 97.81 862 GLU A CA 1
ATOM 6892 C C . GLU A 1 862 ? -13.168 27.858 32.008 1.00 97.81 862 GLU A C 1
ATOM 6894 O O . GLU A 1 862 ? -12.609 28.099 33.085 1.00 97.81 862 GLU A O 1
ATOM 6899 N N . ALA A 1 863 ? -12.535 27.960 30.835 1.00 97.94 863 ALA A N 1
ATOM 6900 C CA . ALA A 1 863 ? -11.150 28.408 30.695 1.00 97.94 863 ALA A CA 1
ATOM 6901 C C . ALA A 1 863 ? -10.886 29.118 29.355 1.00 97.94 863 ALA A C 1
ATOM 6903 O O . ALA A 1 863 ? -11.376 28.705 28.305 1.00 97.94 863 ALA A O 1
ATOM 6904 N N . ASP A 1 864 ? -10.046 30.156 29.375 1.00 98.38 864 ASP A N 1
ATOM 6905 C CA . ASP A 1 864 ? -9.575 30.836 28.163 1.00 98.38 864 ASP A CA 1
ATOM 6906 C C . ASP A 1 864 ? -8.453 30.042 27.480 1.00 98.38 864 ASP A C 1
ATOM 6908 O O . ASP A 1 864 ? -7.333 29.963 27.993 1.00 98.38 864 ASP A O 1
ATOM 6912 N N . ALA A 1 865 ? -8.729 29.513 26.290 1.00 98.50 865 ALA A N 1
ATOM 6913 C CA . ALA A 1 865 ? -7.721 29.022 25.364 1.00 98.50 865 ALA A CA 1
ATOM 6914 C C . ALA A 1 865 ? -7.072 30.182 24.588 1.00 98.50 865 ALA A C 1
ATOM 6916 O O . ALA A 1 865 ? -7.745 31.092 24.092 1.00 98.50 865 ALA A O 1
ATOM 6917 N N . VAL A 1 866 ? -5.748 30.127 24.451 1.00 98.62 866 VAL A N 1
ATOM 6918 C CA . VAL A 1 866 ? -4.913 31.052 23.677 1.00 98.62 866 VAL A CA 1
ATOM 6919 C C . VAL A 1 866 ? -3.974 30.223 22.810 1.00 98.62 866 VAL A C 1
ATOM 6921 O O . VAL A 1 866 ? -3.193 29.427 23.332 1.00 98.62 866 VAL A O 1
ATOM 6924 N N . LEU A 1 867 ? -4.059 30.411 21.494 1.00 98.62 867 LEU A N 1
ATOM 6925 C CA . LEU A 1 867 ? -3.263 29.699 20.497 1.00 98.62 867 LEU A CA 1
ATOM 6926 C C . LEU A 1 867 ? -2.384 30.706 19.750 1.00 98.62 867 LEU A C 1
ATOM 6928 O O . LEU A 1 867 ? -2.898 31.671 19.183 1.00 98.62 867 LEU A O 1
ATOM 6932 N N . THR A 1 868 ? -1.071 30.481 19.738 1.00 98.44 868 THR A N 1
ATOM 6933 C CA . THR A 1 868 ? -0.087 31.332 19.048 1.00 98.44 868 THR A CA 1
ATOM 6934 C C . THR A 1 868 ? 0.684 30.487 18.031 1.00 98.44 868 THR A C 1
ATOM 6936 O O . THR A 1 868 ? 1.508 29.667 18.442 1.00 98.44 868 THR A O 1
ATOM 6939 N N . PRO A 1 869 ? 0.435 30.631 16.718 1.00 97.94 869 PRO A N 1
ATOM 6940 C CA . PRO A 1 869 ? 1.178 29.889 15.710 1.00 97.94 869 PRO A CA 1
ATOM 6941 C C . PRO A 1 869 ? 2.660 30.274 15.673 1.00 97.94 869 PRO A C 1
ATOM 6943 O O . PRO A 1 869 ? 3.036 31.440 15.799 1.00 97.94 869 PRO A O 1
ATOM 6946 N N . VAL A 1 870 ? 3.499 29.275 15.437 1.00 97.88 870 VAL A N 1
ATOM 6947 C CA . VAL A 1 870 ? 4.941 29.380 15.241 1.00 97.88 870 VAL A CA 1
ATOM 6948 C C . VAL A 1 870 ? 5.243 28.823 13.855 1.00 97.88 870 VAL A C 1
ATOM 6950 O O . VAL A 1 870 ? 5.082 27.630 13.604 1.00 97.88 870 VAL A O 1
ATOM 6953 N N . VAL A 1 871 ? 5.655 29.706 12.950 1.00 97.06 871 VAL A N 1
ATOM 6954 C CA . VAL A 1 871 ? 5.937 29.398 11.541 1.00 97.06 871 VAL A CA 1
ATOM 6955 C C . VAL A 1 871 ? 7.436 29.558 11.234 1.00 97.06 871 VAL A C 1
ATOM 6957 O O . VAL A 1 871 ? 8.150 30.206 12.008 1.00 97.06 871 VAL A O 1
ATOM 6960 N N . PRO A 1 872 ? 7.951 28.977 10.133 1.00 96.25 872 PRO A N 1
ATOM 6961 C CA . PRO A 1 872 ? 9.339 29.171 9.715 1.00 96.25 872 PRO A CA 1
ATOM 6962 C C . PRO A 1 872 ? 9.701 30.647 9.469 1.00 96.25 872 PRO A C 1
ATOM 6964 O O . PRO A 1 872 ? 8.849 31.494 9.207 1.00 96.25 872 PRO A O 1
ATOM 6967 N N . HIS A 1 873 ? 10.997 30.968 9.517 1.00 93.62 873 HIS A N 1
ATOM 6968 C CA . HIS A 1 873 ? 11.471 32.331 9.258 1.00 93.62 873 HIS A CA 1
ATOM 6969 C C . HIS A 1 873 ? 11.077 32.802 7.847 1.00 93.62 873 HIS A C 1
ATOM 6971 O O . HIS A 1 873 ? 11.366 32.127 6.862 1.00 93.62 873 HIS A O 1
ATOM 6977 N N . GLY A 1 874 ? 10.486 33.996 7.749 1.00 93.50 874 GLY A N 1
ATOM 6978 C CA . GLY A 1 874 ? 10.034 34.594 6.486 1.00 93.50 874 GLY A CA 1
ATOM 6979 C C . GLY A 1 874 ? 8.611 34.206 6.074 1.00 93.50 874 GLY A C 1
ATOM 6980 O O . GLY A 1 874 ? 8.101 34.757 5.107 1.00 93.50 874 GLY A O 1
ATOM 6981 N N . TRP A 1 875 ? 7.958 33.304 6.810 1.00 97.06 875 TRP A N 1
ATOM 6982 C CA . TRP A 1 875 ? 6.547 32.972 6.619 1.00 97.06 875 TRP A CA 1
ATOM 6983 C C . TRP A 1 875 ? 5.676 33.943 7.427 1.00 97.06 875 TRP A C 1
ATOM 6985 O O . TRP A 1 875 ? 6.112 34.476 8.452 1.00 97.06 875 TRP A O 1
ATOM 6995 N N . ALA A 1 876 ? 4.439 34.163 6.986 1.00 97.19 876 ALA A N 1
ATOM 6996 C CA . ALA A 1 876 ? 3.460 35.003 7.681 1.00 97.19 876 ALA A CA 1
ATOM 6997 C C . ALA A 1 876 ? 2.280 34.166 8.193 1.00 97.19 876 ALA A C 1
ATOM 6999 O O . ALA A 1 876 ? 2.003 33.089 7.668 1.00 97.19 876 ALA A O 1
ATOM 7000 N N . VAL A 1 877 ? 1.573 34.660 9.213 1.00 97.69 877 VAL A N 1
ATOM 7001 C CA . VAL A 1 8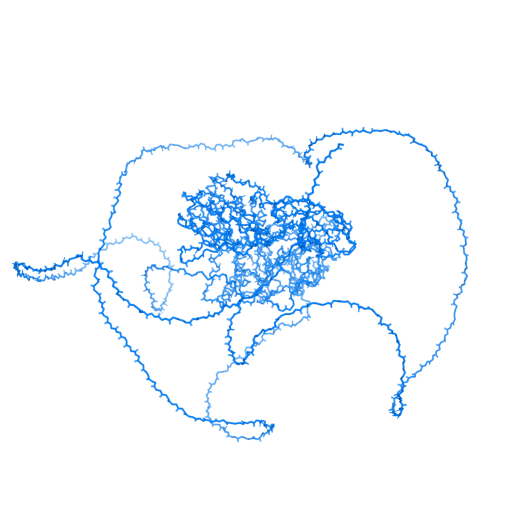77 ? 0.373 34.005 9.749 1.00 97.69 877 VAL A CA 1
ATOM 7002 C C . VAL A 1 877 ? -0.641 35.018 10.282 1.00 97.69 877 VAL A C 1
ATOM 7004 O O . VAL A 1 877 ? -0.276 35.961 10.988 1.00 97.69 877 VAL A O 1
ATOM 7007 N N . GLU A 1 878 ? -1.915 34.813 9.950 1.00 97.12 878 GLU A N 1
ATOM 7008 C CA . GLU A 1 878 ? -3.045 35.636 10.379 1.00 97.12 878 GLU A CA 1
ATOM 7009 C C . GLU A 1 878 ? -4.202 34.754 10.902 1.00 97.12 878 GLU A C 1
ATOM 7011 O O . GLU A 1 878 ? -4.627 33.839 10.198 1.00 97.12 878 GLU A O 1
ATOM 7016 N N . PRO A 1 879 ? -4.748 35.008 12.108 1.00 97.62 879 PRO A N 1
ATOM 7017 C CA . PRO A 1 879 ? -4.236 35.924 13.123 1.00 97.62 879 PRO A CA 1
ATOM 7018 C C . PRO A 1 879 ? -2.947 35.384 13.765 1.00 97.62 879 PRO A C 1
ATOM 7020 O O . PRO A 1 879 ? -2.758 34.180 13.906 1.00 97.62 879 PRO A O 1
ATOM 7023 N N . SER A 1 880 ? -2.074 36.275 14.237 1.00 96.31 880 SER A N 1
ATOM 7024 C CA . SER A 1 880 ? -0.854 35.877 14.960 1.00 96.31 880 SER A CA 1
ATOM 7025 C C . SER A 1 880 ? -1.120 35.317 16.366 1.00 96.31 880 SER A C 1
ATOM 7027 O O . SER A 1 880 ? -0.253 34.661 16.936 1.00 96.31 880 SER A O 1
ATOM 7029 N N . VAL A 1 881 ? -2.316 35.549 16.922 1.00 98.06 881 VAL A N 1
ATOM 7030 C CA . VAL A 1 881 ? -2.838 34.911 18.141 1.00 98.06 881 VAL A CA 1
ATOM 7031 C C . VAL A 1 881 ? -4.351 34.735 17.995 1.00 98.06 881 VAL A C 1
ATOM 7033 O O . VAL A 1 881 ? -5.053 35.711 17.730 1.00 98.06 881 VAL A O 1
ATOM 7036 N N . ALA A 1 882 ? -4.869 33.531 18.241 1.00 97.81 882 ALA A N 1
ATOM 7037 C CA . ALA A 1 882 ? -6.302 33.270 18.391 1.00 97.81 882 ALA A CA 1
ATOM 7038 C C . ALA A 1 882 ? -6.672 33.028 19.866 1.00 97.81 882 ALA A C 1
ATOM 7040 O O . ALA A 1 882 ? -5.833 32.623 20.677 1.00 97.81 882 ALA A O 1
ATOM 7041 N N . ARG A 1 883 ? -7.931 33.303 20.232 1.00 98.19 883 ARG A N 1
ATOM 7042 C CA . ARG A 1 883 ? -8.449 33.184 21.606 1.00 98.19 883 ARG A CA 1
ATOM 7043 C C . ARG A 1 883 ? -9.875 32.647 21.620 1.00 98.19 883 ARG A C 1
ATOM 7045 O O . ARG A 1 883 ? -10.675 33.036 20.773 1.00 98.19 883 ARG A O 1
ATOM 7052 N N . ALA A 1 884 ? -10.198 31.820 22.610 1.00 97.81 884 ALA A N 1
ATOM 7053 C CA . ALA A 1 884 ? -11.545 31.309 22.839 1.00 97.81 884 ALA A CA 1
ATOM 7054 C C . ALA A 1 884 ? -11.770 30.968 24.319 1.00 97.81 884 ALA A C 1
ATOM 7056 O O . ALA A 1 884 ? -11.045 30.152 24.872 1.00 97.81 884 ALA A O 1
ATOM 7057 N N . THR A 1 885 ? -12.809 31.527 24.936 1.00 98.38 885 THR A N 1
ATOM 7058 C CA . THR A 1 885 ? -13.316 31.064 26.239 1.00 98.38 885 THR A CA 1
ATOM 7059 C C . THR A 1 885 ? -14.120 29.782 26.026 1.00 98.38 885 THR A C 1
ATOM 7061 O O . THR A 1 885 ? -15.083 29.807 25.256 1.00 98.38 885 THR A O 1
ATOM 7064 N N . LEU A 1 886 ? -13.703 28.673 26.639 1.00 98.25 886 LEU A N 1
ATOM 7065 C CA . LEU A 1 886 ? -14.236 27.321 26.429 1.00 98.25 886 LEU A CA 1
ATOM 7066 C C . LEU A 1 886 ? -14.938 26.793 27.685 1.00 98.25 886 LEU A C 1
ATOM 7068 O O . LEU A 1 886 ? -14.381 26.875 28.780 1.00 98.25 886 LEU A O 1
ATOM 7072 N N . ALA A 1 887 ? -16.109 26.176 27.528 1.00 98.19 887 ALA A N 1
ATOM 7073 C CA . ALA A 1 887 ? -16.793 25.445 28.597 1.00 98.19 887 ALA A CA 1
ATOM 7074 C C . ALA A 1 887 ? -16.027 24.151 28.992 1.00 98.19 887 ALA A C 1
ATOM 7076 O O . ALA A 1 887 ? -15.123 23.732 28.261 1.00 98.19 887 ALA A O 1
ATOM 7077 N N . PRO A 1 888 ? -16.336 23.502 30.135 1.00 96.44 888 PRO A N 1
ATOM 7078 C CA . PRO A 1 888 ? -15.674 22.259 30.547 1.00 96.44 888 PRO A CA 1
ATOM 7079 C C . PRO A 1 888 ? -15.769 21.169 29.472 1.00 96.44 888 PRO A C 1
ATOM 7081 O O . PRO A 1 888 ? -16.863 20.859 29.002 1.00 96.44 888 PRO A O 1
ATOM 7084 N N . GLY A 1 889 ? -14.632 20.598 29.067 1.00 94.38 889 GLY A N 1
ATOM 7085 C CA . GLY A 1 889 ? -14.573 19.559 28.033 1.00 94.38 889 GLY A CA 1
ATOM 7086 C C . GLY A 1 889 ? -14.890 20.009 26.598 1.00 94.38 889 GLY A C 1
ATOM 7087 O O . GLY A 1 889 ? -14.846 19.162 25.705 1.00 94.38 889 GLY A O 1
ATOM 7088 N N . GLU A 1 890 ? -15.204 21.290 26.355 1.00 97.38 890 GLU A N 1
ATOM 7089 C CA . GLU A 1 890 ? -15.568 21.808 25.028 1.00 97.38 890 GLU A CA 1
ATOM 7090 C C . GLU A 1 890 ? -14.387 21.728 24.050 1.00 97.38 890 GLU A C 1
ATOM 7092 O O . GLU A 1 890 ? -13.281 22.168 24.376 1.00 97.38 890 GLU A O 1
ATOM 7097 N N . GLU A 1 891 ? -14.642 21.229 22.835 1.00 97.44 891 GLU A N 1
ATOM 7098 C CA . GLU A 1 891 ? -13.758 21.401 21.678 1.00 97.44 891 GLU A CA 1
ATOM 7099 C C . GLU A 1 891 ? -14.224 22.583 20.817 1.00 97.44 891 GLU A C 1
ATOM 7101 O O . GLU A 1 891 ? -15.409 22.685 20.489 1.00 97.44 891 GLU A O 1
ATOM 7106 N N . ARG A 1 892 ? -13.299 23.451 20.391 1.00 98.06 892 ARG A N 1
ATOM 7107 C CA . ARG A 1 892 ? -13.591 24.547 19.456 1.00 98.06 892 ARG A CA 1
ATOM 7108 C C . ARG A 1 892 ? -12.514 24.677 18.385 1.00 98.06 892 ARG A C 1
ATOM 7110 O O . ARG A 1 892 ? -11.322 24.587 18.668 1.00 98.06 892 ARG A O 1
ATOM 7117 N N . GLU A 1 893 ? -12.952 24.919 17.154 1.00 98.19 893 GLU A N 1
ATOM 7118 C CA . GLU A 1 893 ? -12.077 25.210 16.019 1.00 98.19 893 GLU A CA 1
ATOM 7119 C C . GLU A 1 893 ? -11.685 26.695 15.982 1.00 98.19 893 GLU A C 1
ATOM 7121 O O . GLU A 1 893 ? -12.522 27.584 16.157 1.00 98.19 893 GLU A O 1
ATOM 7126 N N . LEU A 1 894 ? -10.405 26.955 15.726 1.00 97.88 894 LEU A N 1
ATOM 7127 C CA . LEU A 1 894 ? -9.826 28.267 15.458 1.00 97.88 894 LEU A CA 1
ATOM 7128 C C . LEU A 1 894 ? -9.024 28.187 14.153 1.00 97.88 894 LEU A C 1
ATOM 7130 O O . LEU A 1 894 ? -8.269 27.239 13.947 1.00 97.88 894 LEU A O 1
ATOM 7134 N N . VAL A 1 895 ? -9.199 29.167 13.265 1.00 97.81 895 VAL A N 1
ATOM 7135 C CA . VAL A 1 895 ? -8.615 29.150 11.913 1.00 97.81 895 VAL A CA 1
ATOM 7136 C C . VAL A 1 895 ? -7.416 30.092 11.824 1.00 97.81 895 VAL A C 1
ATOM 7138 O O . VAL A 1 895 ? -7.465 31.211 12.336 1.00 97.81 895 VAL A O 1
ATOM 7141 N N . PHE A 1 896 ? -6.366 29.645 11.135 1.00 97.75 896 PHE A N 1
ATOM 7142 C CA . PHE A 1 896 ? -5.159 30.409 10.833 1.00 97.75 896 PHE A CA 1
ATOM 7143 C C . PHE A 1 896 ? -4.849 30.345 9.338 1.00 97.75 896 PHE A C 1
ATOM 7145 O O . PHE A 1 896 ? -4.715 29.258 8.786 1.00 97.75 896 PHE A O 1
ATOM 7152 N N . ARG A 1 897 ? -4.659 31.491 8.690 1.00 98.06 897 ARG A N 1
ATOM 7153 C CA . ARG A 1 897 ? -4.086 31.572 7.345 1.00 98.06 897 ARG A CA 1
ATOM 7154 C C . ARG A 1 897 ? -2.575 31.713 7.453 1.00 98.06 897 ARG A C 1
ATOM 7156 O O . ARG A 1 897 ? -2.097 32.672 8.054 1.00 98.06 897 ARG A O 1
ATOM 7163 N N . VAL A 1 898 ? -1.828 30.787 6.866 1.00 97.75 898 VAL A N 1
ATOM 7164 C CA . VAL A 1 898 ? -0.361 30.789 6.833 1.00 97.75 898 VAL A CA 1
ATOM 7165 C C . VAL A 1 898 ? 0.109 31.055 5.411 1.00 97.75 898 VAL A C 1
ATOM 7167 O O . VAL A 1 898 ? -0.238 30.308 4.502 1.00 97.75 898 VAL A O 1
ATOM 7170 N N . THR A 1 899 ? 0.935 32.081 5.218 1.00 97.69 899 THR A N 1
ATOM 7171 C CA . THR A 1 899 ? 1.583 32.359 3.930 1.00 97.69 899 THR A CA 1
ATOM 7172 C C . THR A 1 899 ? 3.014 31.843 3.958 1.00 97.69 899 THR A C 1
ATOM 7174 O O . THR A 1 899 ? 3.799 32.207 4.839 1.00 97.69 899 THR A O 1
ATOM 7177 N N . THR A 1 900 ? 3.349 30.998 2.989 1.00 96.81 900 THR A N 1
ATOM 7178 C CA . THR A 1 900 ? 4.684 30.412 2.821 1.00 96.81 900 THR A CA 1
ATOM 7179 C C . THR A 1 900 ? 5.733 31.459 2.426 1.00 96.81 900 THR A C 1
ATOM 7181 O O . THR A 1 900 ? 5.420 32.506 1.857 1.00 96.81 900 THR A O 1
ATOM 7184 N N . GLY A 1 901 ? 7.002 31.181 2.732 1.00 93.31 901 GLY A N 1
ATOM 7185 C CA . GLY A 1 901 ? 8.136 31.992 2.280 1.00 93.31 901 GLY A CA 1
ATOM 7186 C C . GLY A 1 901 ? 8.636 31.621 0.877 1.00 93.31 901 GLY A C 1
ATOM 7187 O O . GLY A 1 901 ? 8.203 30.643 0.275 1.00 93.31 901 GLY A O 1
ATOM 7188 N N . ASP A 1 902 ? 9.614 32.387 0.400 1.00 88.56 902 ASP A N 1
ATOM 7189 C CA . ASP A 1 902 ? 10.217 32.348 -0.942 1.00 88.56 902 ASP A CA 1
ATOM 7190 C C . ASP A 1 902 ? 10.906 31.008 -1.293 1.00 88.56 902 ASP A C 1
ATOM 7192 O O . ASP A 1 902 ? 11.133 30.689 -2.461 1.00 88.56 902 ASP A O 1
ATOM 7196 N N . ALA A 1 903 ? 11.329 30.247 -0.278 1.00 89.56 903 ALA A N 1
ATOM 7197 C CA . ALA A 1 903 ? 12.305 29.171 -0.425 1.00 89.56 903 ALA A CA 1
ATOM 7198 C C . ALA A 1 903 ? 11.665 27.783 -0.597 1.00 89.56 903 ALA A C 1
ATOM 7200 O O . ALA A 1 903 ? 11.087 27.228 0.341 1.00 89.56 903 ALA A O 1
ATOM 7201 N N . VAL A 1 904 ? 11.891 27.176 -1.767 1.00 89.75 904 VAL A N 1
ATOM 7202 C CA . VAL A 1 904 ? 11.636 25.748 -2.033 1.00 89.75 904 VAL A CA 1
ATOM 7203 C C . VAL A 1 904 ? 12.342 24.903 -0.970 1.00 89.75 904 VAL A C 1
ATOM 7205 O O . VAL A 1 904 ? 13.556 25.001 -0.783 1.00 89.75 904 VAL A O 1
ATOM 7208 N N . SER A 1 905 ? 11.572 24.116 -0.225 1.00 90.06 905 SER A N 1
ATOM 7209 C CA . SER A 1 905 ? 12.041 23.414 0.970 1.00 90.06 905 SER A CA 1
ATOM 7210 C C . SER A 1 905 ? 11.055 22.322 1.386 1.00 90.06 905 SER A C 1
ATOM 7212 O O . SER A 1 905 ? 9.855 22.562 1.484 1.00 90.06 905 SER A O 1
ATOM 7214 N N . ARG A 1 906 ? 11.555 21.114 1.668 1.00 88.56 906 ARG A N 1
ATOM 7215 C CA . ARG A 1 906 ? 10.731 20.006 2.176 1.00 88.56 906 ARG A CA 1
ATOM 7216 C C . ARG A 1 906 ? 10.673 20.010 3.708 1.00 88.56 906 ARG A C 1
ATOM 7218 O O . ARG A 1 906 ? 11.634 20.403 4.372 1.00 88.56 906 ARG A O 1
ATOM 7225 N N . ARG A 1 907 ? 9.571 19.508 4.267 1.00 90.62 907 ARG A N 1
ATOM 7226 C CA . ARG A 1 907 ? 9.329 19.274 5.702 1.00 90.62 907 ARG A CA 1
ATOM 7227 C C . ARG A 1 907 ? 9.584 20.517 6.563 1.00 90.62 907 ARG A C 1
ATOM 7229 O O . ARG A 1 907 ? 10.293 20.481 7.577 1.00 90.62 907 ARG A O 1
ATOM 7236 N N . ASN A 1 908 ? 8.986 21.637 6.163 1.00 95.38 908 ASN A N 1
ATOM 7237 C CA . ASN A 1 908 ? 8.844 22.809 7.021 1.00 95.38 908 ASN A CA 1
ATOM 7238 C C . ASN A 1 908 ? 7.912 22.467 8.183 1.00 95.38 908 ASN A C 1
ATOM 7240 O O . ASN A 1 908 ? 6.884 21.834 7.968 1.00 95.38 908 ASN A O 1
ATOM 7244 N N . ARG A 1 909 ? 8.274 22.869 9.406 1.00 96.44 909 ARG A N 1
ATOM 7245 C CA . ARG A 1 909 ? 7.457 22.623 10.601 1.00 96.44 909 ARG A CA 1
ATOM 7246 C C . ARG A 1 909 ? 6.737 23.904 10.980 1.00 96.44 909 ARG A C 1
ATOM 7248 O O . ARG A 1 909 ? 7.386 24.932 11.176 1.00 96.44 909 ARG A O 1
ATOM 7255 N N . LEU A 1 910 ? 5.426 23.803 11.118 1.00 96.69 910 LEU A N 1
ATOM 7256 C CA . LEU A 1 910 ? 4.586 24.750 11.830 1.00 96.69 910 LEU A CA 1
ATOM 7257 C C . LEU A 1 910 ? 4.290 24.142 13.202 1.00 96.69 910 LEU A C 1
ATOM 7259 O O . LEU A 1 910 ? 4.240 22.921 13.321 1.00 96.69 910 LEU A O 1
ATOM 7263 N N . ALA A 1 911 ? 4.060 24.963 14.220 1.00 97.75 911 ALA A N 1
ATOM 7264 C CA . ALA A 1 911 ? 3.532 24.506 15.502 1.00 97.75 911 ALA A CA 1
ATOM 7265 C C . ALA A 1 911 ? 2.548 25.520 16.088 1.00 97.75 911 ALA A C 1
ATOM 7267 O O . ALA A 1 911 ? 2.609 26.700 15.751 1.00 97.75 911 ALA A O 1
ATOM 7268 N N . ILE A 1 912 ? 1.668 25.091 16.990 1.00 98.25 912 ILE A N 1
ATOM 7269 C CA . ILE A 1 912 ? 0.826 25.995 17.783 1.00 98.25 912 ILE A CA 1
ATOM 7270 C C . ILE A 1 912 ? 1.312 25.978 19.231 1.00 98.25 912 ILE A C 1
ATOM 7272 O O . ILE A 1 912 ? 1.307 24.925 19.869 1.00 98.25 912 ILE A O 1
ATOM 7276 N N . ASP A 1 913 ? 1.698 27.139 19.764 1.00 98.38 913 ASP A N 1
ATOM 7277 C CA . ASP A 1 913 ? 1.875 27.313 21.205 1.00 98.38 913 ASP A CA 1
ATOM 7278 C C . ASP A 1 913 ? 0.500 27.467 21.872 1.00 98.38 913 ASP A C 1
ATOM 7280 O O . ASP A 1 913 ? -0.279 28.349 21.491 1.00 98.38 913 ASP A O 1
ATOM 7284 N N . VAL A 1 914 ? 0.175 26.577 22.813 1.00 98.56 914 VAL A N 1
ATOM 7285 C CA . VAL A 1 914 ? -1.157 26.462 23.423 1.00 98.56 914 VAL A CA 1
ATOM 7286 C C . VAL A 1 914 ? -1.097 26.751 24.923 1.00 98.56 914 VAL A C 1
ATOM 7288 O O . VAL A 1 914 ? -0.325 26.156 25.679 1.00 98.56 914 VAL A O 1
ATOM 7291 N N . THR A 1 915 ? -1.976 27.643 25.374 1.00 98.50 915 THR A N 1
ATOM 7292 C CA . THR A 1 915 ? -2.272 27.894 26.792 1.00 98.50 915 THR A CA 1
ATOM 7293 C C . THR A 1 915 ? -3.781 27.802 27.017 1.00 98.50 915 THR A C 1
ATOM 7295 O O . THR A 1 915 ? -4.537 28.315 26.199 1.00 98.50 915 THR A O 1
ATOM 7298 N N . ILE A 1 916 ? -4.229 27.164 28.103 1.00 98.12 916 ILE A N 1
ATOM 7299 C CA . ILE A 1 916 ? -5.650 27.011 28.461 1.00 98.12 916 ILE A CA 1
ATOM 7300 C C . ILE A 1 916 ? -5.829 27.324 29.953 1.00 98.12 916 ILE A C 1
ATOM 7302 O O . ILE A 1 916 ? -5.479 26.522 30.825 1.00 98.12 916 ILE A O 1
ATOM 7306 N N . GLY A 1 917 ? -6.336 28.518 30.260 1.00 96.75 917 GLY A N 1
ATOM 7307 C CA . GLY A 1 917 ? -6.327 29.062 31.619 1.00 96.75 917 GLY A CA 1
ATOM 7308 C C . GLY A 1 917 ? -4.892 29.231 32.135 1.00 96.75 917 GLY A C 1
ATOM 7309 O O . GLY A 1 917 ? -4.075 29.911 31.515 1.00 96.75 917 GLY A O 1
ATOM 7310 N N . GLU A 1 918 ? -4.563 28.594 33.262 1.00 94.88 918 GLU A N 1
ATOM 7311 C CA . GLU A 1 918 ? -3.188 28.573 33.791 1.00 94.88 918 GLU A CA 1
ATOM 7312 C C . GLU A 1 918 ? -2.294 27.488 33.154 1.00 94.88 918 GLU A C 1
ATOM 7314 O O . GLU A 1 918 ? -1.066 27.566 33.263 1.00 94.88 918 GLU A O 1
ATOM 7319 N N . LEU A 1 919 ? -2.875 26.496 32.464 1.00 96.50 919 LEU A N 1
ATOM 7320 C CA . LEU A 1 919 ? -2.133 25.401 31.832 1.00 96.50 919 LEU A CA 1
ATOM 7321 C C . LEU A 1 919 ? -1.384 25.911 30.598 1.00 96.50 919 LEU A C 1
ATOM 7323 O O . LEU A 1 919 ? -2.005 26.319 29.621 1.00 96.50 919 LEU A O 1
ATOM 7327 N N . ARG A 1 920 ? -0.052 25.837 30.613 1.00 97.12 920 ARG A N 1
ATOM 7328 C CA . ARG A 1 920 ? 0.803 26.165 29.462 1.00 97.12 920 ARG A CA 1
ATOM 7329 C C . ARG A 1 920 ? 1.406 24.886 28.907 1.00 97.12 920 ARG A C 1
ATOM 7331 O O . ARG A 1 920 ? 2.223 24.263 29.581 1.00 97.12 920 ARG A O 1
ATOM 7338 N N . LEU A 1 921 ? 1.001 24.518 27.699 1.00 96.44 921 LEU A N 1
ATOM 7339 C CA . LEU A 1 921 ? 1.484 23.324 27.003 1.00 96.44 921 LEU A CA 1
ATOM 7340 C C . LEU A 1 921 ? 2.741 23.634 26.172 1.00 96.44 921 LEU A C 1
ATOM 7342 O O . LEU A 1 921 ? 3.568 22.755 25.946 1.00 96.44 921 LEU A O 1
ATOM 7346 N N . GLY A 1 922 ? 2.916 24.899 25.773 1.00 97.38 922 GLY A N 1
ATOM 7347 C CA . GLY A 1 922 ? 3.932 25.293 24.801 1.00 97.38 922 GLY A CA 1
ATOM 7348 C C . GLY A 1 922 ? 3.521 24.859 23.395 1.00 97.38 922 GLY A C 1
ATOM 7349 O O . GLY A 1 922 ? 2.329 24.693 23.130 1.00 97.38 922 GLY A O 1
ATOM 7350 N N . GLN A 1 923 ? 4.499 24.656 22.506 1.00 97.38 923 GLN A N 1
ATOM 7351 C CA . GLN A 1 923 ? 4.313 24.105 21.155 1.00 97.38 923 GLN A CA 1
ATOM 7352 C C . GLN A 1 923 ? 3.768 22.666 21.230 1.00 97.38 923 GLN A C 1
ATOM 7354 O O . GLN A 1 923 ? 4.533 21.706 21.262 1.00 97.38 923 GLN A O 1
ATOM 7359 N N . HIS A 1 924 ? 2.443 22.541 21.328 1.00 96.69 924 HIS A N 1
ATOM 7360 C CA . HIS A 1 924 ? 1.739 21.305 21.702 1.00 96.69 924 HIS A CA 1
ATOM 7361 C C . HIS A 1 924 ? 1.423 20.401 20.508 1.00 96.69 924 HIS A C 1
ATOM 7363 O O . HIS A 1 924 ? 1.267 19.195 20.668 1.00 96.69 924 HIS A O 1
ATOM 7369 N N . VAL A 1 925 ? 1.296 20.992 19.320 1.00 95.94 925 VAL A N 1
ATOM 7370 C CA . VAL A 1 925 ? 0.966 20.296 18.073 1.00 95.94 925 VAL A CA 1
ATOM 7371 C C . VAL A 1 925 ? 1.665 20.957 16.895 1.00 95.94 925 VAL A C 1
ATOM 7373 O O . VAL A 1 925 ? 1.773 22.187 16.847 1.00 95.94 925 VAL A O 1
ATOM 7376 N N . GLU A 1 926 ? 2.119 20.140 15.952 1.00 97.06 926 GLU A N 1
ATOM 7377 C CA . GLU A 1 926 ? 2.771 20.525 14.709 1.00 97.06 926 GLU A CA 1
ATOM 7378 C C . GLU A 1 926 ? 1.930 20.246 13.450 1.00 97.06 926 GLU A C 1
ATOM 7380 O O . GLU A 1 926 ? 0.940 19.516 13.474 1.00 97.06 926 GLU A O 1
ATOM 7385 N N . ALA A 1 927 ? 2.352 20.831 12.328 1.00 97.69 927 ALA A N 1
ATOM 7386 C CA . ALA A 1 927 ? 1.989 20.401 10.978 1.00 97.69 927 ALA A CA 1
ATOM 7387 C C . ALA A 1 927 ? 3.190 20.569 10.035 1.00 97.69 927 ALA A C 1
ATOM 7389 O O . ALA A 1 927 ? 4.112 21.349 10.310 1.00 97.69 927 ALA A O 1
ATOM 7390 N N . ILE A 1 928 ? 3.188 19.830 8.926 1.00 97.19 928 ILE A N 1
ATOM 7391 C CA . ILE A 1 928 ? 4.326 19.694 8.013 1.00 97.19 928 ILE A CA 1
ATOM 7392 C C . ILE A 1 928 ? 3.971 20.213 6.615 1.00 97.19 928 ILE A C 1
ATOM 7394 O O . ILE A 1 928 ? 3.005 19.755 6.010 1.00 97.19 928 ILE A O 1
ATOM 7398 N N . VAL A 1 929 ? 4.783 21.123 6.067 1.00 96.62 929 VAL A N 1
ATOM 7399 C CA . VAL A 1 929 ? 4.595 21.667 4.709 1.00 96.62 929 VAL A CA 1
ATOM 7400 C C . VAL A 1 929 ? 5.813 21.428 3.826 1.00 96.62 929 VAL A C 1
ATOM 7402 O O . VAL A 1 929 ? 6.931 21.835 4.160 1.00 96.62 929 VAL A O 1
ATOM 7405 N N . ASP A 1 930 ? 5.582 20.839 2.657 1.00 94.56 930 ASP A N 1
ATOM 7406 C CA . ASP A 1 930 ? 6.533 20.851 1.547 1.00 94.56 930 ASP A CA 1
ATOM 7407 C C . ASP A 1 930 ? 6.266 22.087 0.669 1.00 94.56 930 ASP A C 1
ATOM 7409 O O . ASP A 1 930 ? 5.198 22.214 0.072 1.00 94.56 930 ASP A O 1
ATOM 7413 N N . VAL A 1 931 ? 7.231 23.010 0.590 1.00 94.00 931 VAL A N 1
ATOM 7414 C CA . VAL A 1 931 ? 7.208 24.119 -0.376 1.00 94.00 931 VAL A CA 1
ATOM 7415 C C . VAL A 1 931 ? 7.919 23.659 -1.641 1.00 94.00 931 VAL A C 1
ATOM 7417 O O . VAL A 1 931 ? 9.129 23.422 -1.631 1.00 94.00 931 VAL A O 1
ATOM 7420 N N . VAL A 1 932 ? 7.162 23.527 -2.725 1.00 90.31 932 VAL A N 1
ATOM 7421 C CA . VAL A 1 932 ? 7.593 22.979 -4.016 1.00 90.31 932 VAL A CA 1
ATOM 7422 C C . VAL A 1 932 ? 7.443 24.024 -5.120 1.00 90.31 932 VAL A C 1
ATOM 7424 O O . VAL A 1 932 ? 6.654 24.957 -5.007 1.00 90.31 932 VAL A O 1
ATOM 7427 N N . VAL A 1 933 ? 8.210 23.892 -6.202 1.00 82.69 933 VAL A N 1
ATOM 7428 C CA . VAL A 1 933 ? 7.954 24.684 -7.417 1.00 82.69 933 VAL A CA 1
ATOM 7429 C C . VAL A 1 933 ? 6.677 24.156 -8.069 1.00 82.69 933 VAL A C 1
ATOM 7431 O O . VAL A 1 933 ? 6.487 22.943 -8.108 1.00 82.69 933 VAL A O 1
ATOM 7434 N N . ALA A 1 934 ? 5.842 25.047 -8.609 1.00 65.25 934 ALA A N 1
ATOM 7435 C CA . ALA A 1 934 ? 4.704 24.676 -9.444 1.00 65.25 934 ALA A CA 1
ATOM 7436 C C . ALA A 1 934 ? 5.130 23.687 -10.543 1.00 65.25 934 ALA A C 1
ATOM 7438 O O . ALA A 1 934 ? 5.965 24.021 -11.394 1.00 65.25 934 ALA A O 1
ATOM 7439 N N . GLU A 1 935 ? 4.560 22.481 -10.544 1.00 54.38 935 GLU A N 1
ATOM 7440 C CA . GLU A 1 935 ? 4.774 21.530 -11.631 1.00 54.38 935 GLU A CA 1
ATOM 7441 C C . GLU A 1 935 ? 4.151 22.095 -12.912 1.00 54.38 935 GLU A C 1
ATOM 7443 O O . GLU A 1 935 ? 2.943 22.326 -13.001 1.00 54.38 935 GLU A O 1
ATOM 7448 N N . ARG A 1 936 ? 4.992 22.353 -13.919 1.00 31.83 936 ARG A N 1
ATOM 7449 C CA . ARG A 1 936 ? 4.527 22.708 -15.262 1.00 31.83 936 ARG A CA 1
ATOM 7450 C C . ARG A 1 936 ? 4.047 21.440 -15.964 1.00 31.83 936 ARG A C 1
ATOM 7452 O O . ARG A 1 936 ? 4.855 20.749 -16.581 1.00 31.83 936 ARG A O 1
ATOM 7459 N N . VAL A 1 937 ? 2.750 21.176 -15.810 1.00 28.27 937 VAL A N 1
ATOM 7460 C CA . VAL A 1 937 ? 1.959 20.176 -16.552 1.00 28.27 937 VAL A CA 1
ATOM 7461 C C . VAL A 1 937 ? 2.071 20.395 -18.063 1.00 28.27 937 VAL A C 1
ATOM 7463 O O . VAL A 1 937 ? 2.004 21.576 -18.480 1.00 28.27 937 VAL A O 1
#

Foldseek 3Di:
DDDDDDDDDDDDDDDDDDDDDYDDDDDDDDDDDDDDDDDDDDDYDDDDDDDDDDDDDDDDDDDDDDDDDDDDDDDDDDDDDDDDDDYDDDDDDDDDDDDDDDDDDDDDDDDDDDDDDDDDDDDDDDDDDDDDDDDDDDDDDDDDDDDDDDDDDDDDDDDDDDDDDDDDDDDDDDDDDDDDDDDDDDDDDDDDDDDDDDDDDYDDDDDDDDDDDDDDDDDDDDDDDDDDDDDDDDDDDDDDDDDDDDDDDDDDDDDDDDDDDDDDDDDDDDDDDDDDDDDDDDDDDDDDDDDDDDDDDDDDDDDDDPDDPPDDDDPDDDQDAWDDPDVQWTFGDALWTKIWRWAPAADPVRFTETAIEFQALNCVVVNCVVVSHPAYAEYEYQAFACRRHVNVVVCVVRNHAYEYQPLCQCLAAVVVVVVVPDDPPPDFQLAVSVRGYPDHDDHPYYAQAQDWDQDRNFTKHWHQQAALFRRGTWIWGADPNFIEIAGEQLDAWQQHGPDPSNRCQGNQAQFRLLSSLLSLVVVLVVPGQWYRYRHHDIDRVSNRSSVSNSVNSQVVRCVSDPHRDPSVCCLQVQWDDPDLQKIWGNQAQWIKIWGADPVLEIEIEFAAARGGPDFGPDDGSSRGDRDDSNVVNCCVPVVRPAHAEYEYQAAARSRPVNVVSCCSNGVYFYEYEQLRQVCLQDVQFAQAPRHDPDRPHGPYYDYAQDWDDDRPKTWHWHQQCAQANRGIKIWIADPNFIEIEREAQWQLPDDVPPHDIDGNHDLRSVGFQCRQLVNLVVCVVSVGQWYHYGRHDIHGDDPVVSVSSNVSSVVVNVVCVVPDVQVAFNCTPNNAQKTKTSQEDEAAAQDKDKIKIKGWGRHQAWWKKKKAKDFDPQKDKPPRIDIDTAGHGDIDIDMMIITHHPDQDFFGKMFIFIDIHPDGCGRRDIGTYGHHHPDPD

Sequence (937 aa):
MGRPVRARRAPPAPRRPGRRDGPPRLGRGRRRDGARRARLRAPGRIRRLPRAARRARRRPRNDRDRRPLAGRLRHGRGRRRQVARPARVDRRAPRRGPQGSAVVEGVGCRGHPRGGVRAQRRGRTRHGRPRAPRLPRAPRGHRAAPARTRRPRCRRLQDRLHAARPERREPHRHRRRVGHRRRAPAARDDRDGRARDEAGRAARRARRASVVRRRVRHGAPQRRDRARRAPEARARDRPARDAPRHRVARAARAPRRHRPVAHARPRVVARLRGGAAALRRAGALLRRGDRQQRRAHRGRRPRARRRELARLPRGPGVSAAPREVARGVWLVPDTCNVYLIVADRPAEDGARTAIAIDFGAGAALDALPALGIDRITDVLMTHHHRDQAQGLPRAVDHGARIHVPPVEVDLFARVDEMWATRTLDNDYNVRQDRFSLLDPVPVHGTVPEYRWWTVGGVDVRPLPTPGHTVGSVSYLVHRDGERLAFTGDLIYAPGKVWSLAATQWSYTATEGPAMAVLSCHLLADERPDRLLPSHGDVMTDAVAALTLLAERMNAYVDSRRWHDWNLVDRLRNPYVPLTEHLLLNRSSLSCSYVLLSRTGEALLVDYGYDMTTGLPTGQDRASRRPWLASLPALKKQFGVTRISAVLATHYHDDHVAGMPLLRDVEGTEIWAPEHVAPVLADPWEHDLPCQWYEPIVADRSLPLGETVRWNEYEITVHDQPGHTLFAAAFEVEVDGVKVVFTGDQQENLGLPGERREILNYQYRNRFRLGDYVASAQLYRRIAPGLLLSGHWEPRTTDPAYLEYLLQAGANLDELHHELLPLDELDLGADGVLCRLYPYRAAAEPHSALDYRAVVRNPHASEADAVLTPVVPHGWAVEPSVARATLAPGEERELVFRVTTGDAVSRRNRLAIDVTIGELRLGQHVEAIVDVVVAERV

Secondary structure (DSSP, 8-state):
-----------------------------------------------------------------------------------------------------------------------------------------------------------------------------------------------------------------------------------------------------------------------------------------------------------PPPPPP----PPPPPSS---PPPEEEETTEEEEESSSEEEEEE-SS--TTS--EEEEES-TTSHHHHHHHHHT--EEEEEE-SS--HHHHTTHHHHHHTTPEEEE-GGGTHHHHSHHHHHHH---TT-----SGGGS-SS-----EE--TTS-EEETTEEEEEEE--SSSSS-EEEEEEETTEEEEE-TTS-SBTTB-S-TTTT--SSS--HHHHHHHHHHHHHHHT--SEEE-SSS--BS-HHHHHHHHHHHHHHHHHTTSSS---HHHHHH--EEESSSSEEEESSSSS--EEEEPTTSEEEEE--S-SS-S---S-SSGGG-----TTHHHHHHHH---EEEEEE-SS-BHHHHTTHHHHHHHH--EEEEETTTHHHHH-TTSS--TTB-SS----SEEE-TTPEEEETTEEEEEEE--SS-SS-EEEEEEETTEEEEEEETSB-S--BTTTB---B---GGGT--TTHHHHHHHHHHHH--SEEEESSS--EE--HHHHHHHHHHHHHHHHHHHTTS-TTT---TTT--SEEEESSEEEE-TT-EEEEEEEEE--SSS-EEEEEEEE--TT-EEESSSEEEEE-TT-EEEEEEEEE--SS-EEEEEEEEEEEETTEEEEEEEEEEEEE-PPP--